Protein AF-0000000087417577 (afdb_homodimer)

Structure (mmCIF, N/CA/C/O backbone):
data_AF-0000000087417577-model_v1
#
loop_
_entity.id
_entity.type
_entity.pdbx_description
1 polymer 'Two component regulator propeller'
#
loop_
_atom_site.group_PDB
_atom_site.id
_atom_site.type_symbol
_atom_site.label_atom_id
_atom_site.label_alt_id
_atom_site.label_comp_id
_atom_site.label_asym_id
_atom_site.label_entity_id
_atom_site.label_seq_id
_atom_site.pdbx_PDB_ins_code
_atom_site.Cartn_x
_atom_site.Cartn_y
_atom_site.Cartn_z
_atom_site.occupancy
_atom_site.B_iso_or_equiv
_atom_site.auth_seq_id
_atom_site.auth_comp_id
_atom_site.auth_asym_id
_atom_site.auth_atom_id
_atom_site.pdbx_PDB_model_num
ATOM 1 N N . MET A 1 1 ? -4.273 54.688 -31.016 1 21.2 1 MET A N 1
ATOM 2 C CA . MET A 1 1 ? -2.967 54.531 -31.656 1 21.2 1 MET A CA 1
ATOM 3 C C . MET A 1 1 ? -2.086 53.562 -30.859 1 21.2 1 MET A C 1
ATOM 5 O O . MET A 1 1 ? -1.818 53.812 -29.672 1 21.2 1 MET A O 1
ATOM 9 N N . MET A 1 2 ? -2.152 52.219 -31.219 1 20.91 2 MET A N 1
ATOM 10 C CA . MET A 1 2 ? -2.045 50.906 -30.594 1 20.91 2 MET A CA 1
ATOM 11 C C . MET A 1 2 ? -0.586 50.5 -30.484 1 20.91 2 MET A C 1
ATOM 13 O O . MET A 1 2 ? 0.037 50.125 -31.484 1 20.91 2 MET A O 1
ATOM 17 N N . LEU A 1 3 ? 0.174 51.375 -29.766 1 19.12 3 LEU A N 1
ATOM 18 C CA . LEU A 1 3 ? 1.625 51.25 -29.812 1 19.12 3 LEU A CA 1
ATOM 19 C C . LEU A 1 3 ? 2.062 49.875 -29.328 1 19.12 3 LEU A C 1
ATOM 21 O O . LEU A 1 3 ? 1.664 49.438 -28.25 1 19.12 3 LEU A O 1
ATOM 25 N N . LYS A 1 4 ? 2.535 49.062 -30.25 1 20.91 4 LYS A N 1
ATOM 26 C CA . LYS A 1 4 ? 2.965 47.688 -30.422 1 20.91 4 LYS A CA 1
ATOM 27 C C . LYS A 1 4 ? 4.219 47.375 -29.594 1 20.91 4 LYS A C 1
ATOM 29 O O . LYS A 1 4 ? 5.328 47.719 -30.016 1 20.91 4 LYS A O 1
ATOM 34 N N . PHE A 1 5 ? 4.254 47.75 -28.297 1 19.08 5 PHE A N 1
ATOM 35 C CA . PHE A 1 5 ? 5.547 47.625 -27.641 1 19.08 5 PHE A CA 1
ATOM 36 C C . PHE A 1 5 ? 6.027 46.188 -27.656 1 19.08 5 PHE A C 1
ATOM 38 O O . PHE A 1 5 ? 5.293 45.281 -27.266 1 19.08 5 PHE A O 1
ATOM 45 N N . ARG A 1 6 ? 6.992 45.875 -28.547 1 24.17 6 ARG A N 1
ATOM 46 C CA . ARG A 1 6 ? 7.703 44.656 -28.922 1 24.17 6 ARG A CA 1
ATOM 47 C C . ARG A 1 6 ? 8.547 44.125 -27.766 1 24.17 6 ARG A C 1
ATOM 49 O O . ARG A 1 6 ? 9.641 44.656 -27.516 1 24.17 6 ARG A O 1
ATOM 56 N N . SER A 1 7 ? 8.016 44.094 -26.547 1 20.47 7 SER A N 1
ATOM 57 C CA . SER A 1 7 ? 8.93 43.812 -25.453 1 20.47 7 SER A CA 1
ATOM 58 C C . SER A 1 7 ? 9.617 42.469 -25.656 1 20.47 7 SER A C 1
ATOM 60 O O . SER A 1 7 ? 8.961 41.469 -25.969 1 20.47 7 SER A O 1
ATOM 62 N N . HIS A 1 8 ? 10.867 42.438 -26.203 1 22.8 8 HIS A N 1
ATOM 63 C CA . HIS A 1 8 ? 11.82 41.375 -26.484 1 22.8 8 HIS A CA 1
ATOM 64 C C . HIS A 1 8 ? 12.141 40.594 -25.219 1 22.8 8 HIS A C 1
ATOM 66 O O . HIS A 1 8 ? 12.93 41.031 -24.391 1 22.8 8 HIS A O 1
ATOM 72 N N . LEU A 1 9 ? 11.203 40.125 -24.438 1 24.44 9 LEU A N 1
ATOM 73 C CA . LEU A 1 9 ? 11.547 39.406 -23.219 1 24.44 9 LEU A CA 1
ATOM 74 C C . LEU A 1 9 ? 12.383 38.156 -23.531 1 24.44 9 LEU A C 1
ATOM 76 O O . LEU A 1 9 ? 11.953 37.312 -24.297 1 24.44 9 LEU A O 1
ATOM 80 N N . HIS A 1 10 ? 13.734 38.406 -23.578 1 21.31 10 HIS A N 1
ATOM 81 C CA . HIS A 1 10 ? 14.727 37.344 -23.75 1 21.31 10 HIS A CA 1
ATOM 82 C C . HIS A 1 10 ? 14.484 36.219 -22.781 1 21.31 10 HIS A C 1
ATOM 84 O O . HIS A 1 10 ? 14.312 36.438 -21.578 1 21.31 10 HIS A O 1
ATOM 90 N N . ARG A 1 11 ? 14.008 35.062 -23.219 1 24.77 11 ARG A N 1
ATOM 91 C CA . ARG A 1 11 ? 13.617 33.781 -22.656 1 24.77 11 ARG A CA 1
ATOM 92 C C . ARG A 1 11 ? 14.812 33.062 -22.016 1 24.77 11 ARG A C 1
ATOM 94 O O . ARG A 1 11 ? 15.727 32.625 -22.719 1 24.77 11 ARG A O 1
ATOM 101 N N . LEU A 1 12 ? 15.281 33.656 -20.859 1 24.25 12 LEU A N 1
ATOM 102 C CA . LEU A 1 12 ? 16.297 32.906 -20.141 1 24.25 12 LEU A CA 1
ATOM 103 C C . LEU A 1 12 ? 15.922 31.453 -20.031 1 24.25 12 LEU A C 1
ATOM 105 O O . LEU A 1 12 ? 14.812 31.109 -19.609 1 24.25 12 LEU A O 1
ATOM 109 N N . SER A 1 13 ? 16.516 30.672 -20.891 1 22.11 13 SER A N 1
ATOM 110 C CA . SER A 1 13 ? 16.422 29.219 -21.031 1 22.11 13 SER A CA 1
ATOM 111 C C . SER A 1 13 ? 16.688 28.516 -19.703 1 22.11 13 SER A C 1
ATOM 113 O O . SER A 1 13 ? 17.781 28.609 -19.156 1 22.11 13 SER A O 1
ATOM 115 N N . LEU A 1 14 ? 15.734 28.578 -18.781 1 25.42 14 LEU A N 1
ATOM 116 C CA . LEU A 1 14 ? 15.781 27.812 -17.547 1 25.42 14 LEU A CA 1
ATOM 117 C C . LEU A 1 14 ? 16.281 26.391 -17.797 1 25.42 14 LEU A C 1
ATOM 119 O O . LEU A 1 14 ? 15.719 25.672 -18.609 1 25.42 14 LEU A O 1
ATOM 123 N N . CYS A 1 15 ? 17.594 26.188 -17.625 1 23.75 15 CYS A N 1
ATOM 124 C CA . CYS A 1 15 ? 18.25 24.875 -17.562 1 23.75 15 CYS A CA 1
ATOM 125 C C . CYS A 1 15 ? 17.406 23.875 -16.781 1 23.75 15 CYS A C 1
ATOM 127 O O . CYS A 1 15 ? 17.188 24.062 -15.586 1 23.75 15 CYS A O 1
ATOM 129 N N . VAL A 1 16 ? 16.422 23.328 -17.406 1 25.98 16 VAL A N 1
ATOM 130 C CA . VAL A 1 16 ? 15.594 22.219 -16.938 1 25.98 16 VAL A CA 1
ATOM 131 C C . VAL A 1 16 ? 16.484 21.125 -16.328 1 25.98 16 VAL A C 1
ATOM 133 O O . VAL A 1 16 ? 17.344 20.562 -17.016 1 25.98 16 VAL A O 1
ATOM 136 N N . VAL A 1 17 ? 16.875 21.344 -15.133 1 29.09 17 VAL A N 1
ATOM 137 C CA . VAL A 1 17 ? 17.484 20.219 -14.43 1 29.09 17 VAL A CA 1
ATOM 138 C C . VAL A 1 17 ? 16.812 18.906 -14.844 1 29.09 17 VAL A C 1
ATOM 140 O O . VAL A 1 17 ? 15.578 18.812 -14.828 1 29.09 17 VAL A O 1
ATOM 143 N N . PRO A 1 18 ? 17.516 18.125 -15.617 1 27.97 18 PRO A N 1
ATOM 144 C CA . PRO A 1 18 ? 16.953 16.859 -16.062 1 27.97 18 PRO A CA 1
ATOM 145 C C . PRO A 1 18 ? 16.234 16.094 -14.953 1 27.97 18 PRO A C 1
ATOM 147 O O . PRO A 1 18 ? 16.703 16.094 -13.812 1 27.97 18 PRO A O 1
ATOM 150 N N . ALA A 1 19 ? 14.969 16.078 -14.992 1 28.97 19 ALA A N 1
ATOM 151 C CA . ALA A 1 19 ? 14.117 15.156 -14.25 1 28.97 19 ALA A CA 1
ATOM 152 C C . ALA A 1 19 ? 14.82 13.82 -14.047 1 28.97 19 ALA A C 1
ATOM 154 O O . ALA A 1 19 ? 15.344 13.234 -15 1 28.97 19 ALA A O 1
ATOM 155 N N . VAL A 1 20 ? 15.359 13.641 -12.898 1 28.45 20 VAL A N 1
ATOM 156 C CA . VAL A 1 20 ? 15.75 12.281 -12.547 1 28.45 20 VAL A CA 1
ATOM 157 C C . VAL A 1 20 ? 14.766 11.281 -13.156 1 28.45 20 VAL A C 1
ATOM 159 O O . VAL A 1 20 ? 13.578 11.289 -12.812 1 28.45 20 VAL A O 1
ATOM 162 N N . VAL A 1 21 ? 14.914 11.008 -14.43 1 27.53 21 VAL A N 1
ATOM 163 C CA . VAL A 1 21 ? 14.219 9.891 -15.055 1 27.53 21 VAL A CA 1
ATOM 164 C C . VAL A 1 21 ? 14.117 8.727 -14.07 1 27.53 21 VAL A C 1
ATOM 166 O O . VAL A 1 21 ? 15.133 8.18 -13.641 1 27.53 21 VAL A O 1
ATOM 169 N N . LEU A 1 22 ? 13.211 8.781 -13.219 1 29.34 22 LEU A N 1
ATOM 170 C CA . LEU A 1 22 ? 12.828 7.484 -12.664 1 29.34 22 LEU A CA 1
ATOM 171 C C . LEU A 1 22 ? 12.984 6.379 -13.711 1 29.34 22 LEU A C 1
ATOM 173 O O . LEU A 1 22 ? 12.328 6.406 -14.75 1 29.34 22 LEU A O 1
ATOM 177 N N . SER A 1 23 ? 14.18 5.996 -13.836 1 30.14 23 SER A N 1
ATOM 178 C CA . SER A 1 23 ? 14.383 4.82 -14.672 1 30.14 23 SER A CA 1
ATOM 179 C C . SER A 1 23 ? 13.227 3.836 -14.531 1 30.14 23 SER A C 1
ATOM 181 O O . SER A 1 23 ? 12.969 3.328 -13.43 1 30.14 23 SER A O 1
ATOM 183 N N . THR A 1 24 ? 12.148 4.191 -15.102 1 31.55 24 THR A N 1
ATOM 184 C CA . THR A 1 24 ? 11.211 3.1 -15.328 1 31.55 24 THR A CA 1
ATOM 185 C C . THR A 1 24 ? 11.953 1.815 -15.695 1 31.55 24 THR A C 1
ATOM 187 O O . THR A 1 24 ? 12.57 1.732 -16.75 1 31.55 24 THR A O 1
ATOM 190 N N . ILE A 1 25 ? 12.477 1.26 -14.727 1 31.27 25 ILE A N 1
ATOM 191 C CA . ILE A 1 25 ? 12.922 -0.09 -15.047 1 31.27 25 ILE A CA 1
ATOM 192 C C . ILE A 1 25 ? 11.906 -0.773 -15.953 1 31.27 25 ILE A C 1
ATOM 194 O O . ILE A 1 25 ? 10.766 -1.005 -15.547 1 31.27 25 ILE A O 1
ATOM 198 N N . PHE A 1 26 ? 11.992 -0.434 -17.203 1 31.09 26 PHE A N 1
ATOM 199 C CA . PHE A 1 26 ? 11.297 -1.296 -18.156 1 31.09 26 PHE A CA 1
ATOM 200 C C . PHE A 1 26 ? 11.492 -2.764 -17.797 1 31.09 26 PHE A C 1
ATOM 202 O O . PHE A 1 26 ? 12.625 -3.242 -17.703 1 31.09 26 PHE A O 1
ATOM 209 N N . VAL A 1 27 ? 10.562 -3.186 -17.047 1 34.69 27 VAL A N 1
ATOM 210 C CA . VAL A 1 27 ? 10.523 -4.637 -16.891 1 34.69 27 VAL A CA 1
ATOM 211 C C . VAL A 1 27 ? 10.531 -5.301 -18.266 1 34.69 27 VAL A C 1
ATOM 213 O O . VAL A 1 27 ? 9.547 -5.227 -19.016 1 34.69 27 VAL A O 1
ATOM 216 N N . ALA A 1 28 ? 11.703 -5.328 -18.875 1 36.88 28 ALA A N 1
ATOM 217 C CA . ALA A 1 28 ? 11.867 -6.184 -20.047 1 36.88 28 ALA A CA 1
ATOM 218 C C . ALA A 1 28 ? 11.242 -7.559 -19.812 1 36.88 28 ALA A C 1
ATOM 220 O O . ALA A 1 28 ? 11.531 -8.219 -18.812 1 36.88 28 ALA A O 1
ATOM 221 N N . THR A 1 29 ? 10.047 -7.73 -20.188 1 38.91 29 THR A N 1
ATOM 222 C CA . THR A 1 29 ? 9.516 -9.086 -20.25 1 38.91 29 THR A CA 1
ATOM 223 C C . THR A 1 29 ? 10.484 -10.016 -20.984 1 38.91 29 THR A C 1
ATOM 225 O O . THR A 1 29 ? 11.133 -9.609 -21.938 1 38.91 29 THR A O 1
ATOM 228 N N . ALA A 1 30 ? 10.945 -10.914 -20.312 1 39.94 30 ALA A N 1
ATOM 229 C CA . ALA A 1 30 ? 11.93 -11.852 -20.828 1 39.94 30 ALA A CA 1
ATOM 230 C C . ALA A 1 30 ? 11.719 -12.086 -22.328 1 39.94 30 ALA A C 1
ATOM 232 O O . ALA A 1 30 ? 12.68 -12.148 -23.094 1 39.94 30 ALA A O 1
ATOM 233 N N . GLY A 1 31 ? 10.711 -12.859 -22.688 1 39.97 31 GLY A N 1
ATOM 234 C CA . GLY A 1 31 ? 10.672 -13.477 -24 1 39.97 31 GLY A CA 1
ATOM 235 C C . GLY A 1 31 ? 10.227 -12.523 -25.094 1 39.97 31 GLY A C 1
ATOM 236 O O . GLY A 1 31 ? 9.883 -11.375 -24.828 1 39.97 31 GLY A O 1
ATOM 237 N N . GLY A 1 32 ? 10.367 -13.039 -26.344 1 42.28 32 GLY A N 1
ATOM 238 C CA . GLY A 1 32 ? 10.117 -12.703 -27.734 1 42.28 32 GLY A CA 1
ATOM 239 C C . GLY A 1 32 ? 8.75 -12.094 -27.969 1 42.28 32 GLY A C 1
ATOM 240 O O . GLY A 1 32 ? 8.234 -12.109 -29.094 1 42.28 32 GLY A O 1
ATOM 241 N N . ALA A 1 33 ? 8.039 -11.766 -26.891 1 41.69 33 ALA A N 1
ATOM 242 C CA . ALA A 1 33 ? 6.734 -11.312 -27.359 1 41.69 33 ALA A CA 1
ATOM 243 C C . ALA A 1 33 ? 6.785 -9.867 -27.828 1 41.69 33 ALA A C 1
ATOM 245 O O . ALA A 1 33 ? 7.285 -8.992 -27.125 1 41.69 33 ALA A O 1
ATOM 246 N N . ASP A 1 34 ? 6.73 -9.562 -29.031 1 44.03 34 ASP A N 1
ATOM 247 C CA . ASP A 1 34 ? 6.477 -8.297 -29.719 1 44.03 34 ASP A CA 1
ATOM 248 C C . ASP A 1 34 ? 5.18 -7.66 -29.219 1 44.03 34 ASP A C 1
ATOM 250 O O . ASP A 1 34 ? 4.09 -8.047 -29.641 1 44.03 34 ASP A O 1
ATOM 254 N N . VAL A 1 35 ? 4.949 -7.078 -28.109 1 42.19 35 VAL A N 1
ATOM 255 C CA . VAL A 1 35 ? 3.748 -6.715 -27.359 1 42.19 35 VAL A CA 1
ATOM 256 C C . VAL A 1 35 ? 3.115 -5.465 -27.969 1 42.19 35 VAL A C 1
ATOM 258 O O . VAL A 1 35 ? 2.283 -4.812 -27.344 1 42.19 35 VAL A O 1
ATOM 261 N N . ALA A 1 36 ? 3.715 -4.707 -28.875 1 46.19 36 ALA A N 1
ATOM 262 C CA . ALA A 1 36 ? 2.801 -3.609 -29.172 1 46.19 36 ALA A CA 1
ATOM 263 C C . ALA A 1 36 ? 1.412 -4.133 -29.531 1 46.19 36 ALA A C 1
ATOM 265 O O . ALA A 1 36 ? 0.873 -3.811 -30.594 1 46.19 36 ALA A O 1
ATOM 266 N N . GLY A 1 37 ? 0.955 -5.496 -29.469 1 50.16 37 GLY A N 1
ATOM 267 C CA . GLY A 1 37 ? 0.343 -6.398 -30.438 1 50.16 37 GLY A CA 1
ATOM 268 C C . GLY A 1 37 ? -1.169 -6.457 -30.312 1 50.16 37 GLY A C 1
ATOM 269 O O . GLY A 1 37 ? -1.723 -6.277 -29.234 1 50.16 37 GLY A O 1
ATOM 270 N N . GLU A 1 38 ? -1.724 -6.074 -31.266 1 80.62 38 GLU A N 1
ATOM 271 C CA . GLU A 1 38 ? -3.08 -6.449 -31.656 1 80.62 38 GLU A CA 1
ATOM 272 C C . GLU A 1 38 ? -3.404 -7.875 -31.203 1 80.62 38 GLU A C 1
ATOM 274 O O . GLU A 1 38 ? -2.568 -8.773 -31.312 1 80.62 38 GLU A O 1
ATOM 279 N N . LEU A 1 39 ? -4.219 -8.117 -30.312 1 90.62 39 LEU A N 1
ATOM 280 C CA . LEU A 1 39 ? -4.723 -9.438 -29.953 1 90.62 39 LEU A CA 1
ATOM 281 C C . LEU A 1 39 ? -5.156 -10.211 -31.188 1 90.62 39 LEU A C 1
ATOM 283 O O . LEU A 1 39 ? -5.668 -9.625 -32.156 1 90.62 39 LEU A O 1
ATOM 287 N N . PRO A 1 40 ? -4.859 -11.367 -31.188 1 95.25 40 PRO A N 1
ATOM 288 C CA . PRO A 1 40 ? -4.184 -12.188 -30.172 1 95.25 40 PRO A CA 1
ATOM 289 C C . PRO A 1 40 ? -2.67 -12 -30.188 1 95.25 40 PRO A C 1
ATOM 291 O O . PRO A 1 40 ? -2.09 -11.648 -31.203 1 95.25 40 PRO A O 1
ATOM 294 N N . ILE A 1 41 ? -2.07 -12.164 -29.141 1 95.25 41 ILE A N 1
ATOM 295 C CA . ILE A 1 41 ? -0.617 -12.141 -29.031 1 95.25 41 ILE A CA 1
ATOM 296 C C . ILE A 1 41 ? -0.047 -13.484 -29.484 1 95.25 41 ILE A C 1
ATOM 298 O O . ILE A 1 41 ? -0.4 -14.531 -28.922 1 95.25 41 ILE A O 1
ATOM 302 N N . THR A 1 42 ? 0.76 -13.477 -30.484 1 94.81 42 THR A N 1
ATOM 303 C CA . THR A 1 42 ? 1.428 -14.68 -30.953 1 94.81 42 THR A CA 1
ATOM 304 C C . THR A 1 42 ? 2.635 -15.008 -30.078 1 94.81 42 THR A C 1
ATOM 306 O O . THR A 1 42 ? 3.533 -14.18 -29.906 1 94.81 42 THR A O 1
ATOM 309 N N . VAL A 1 43 ? 2.582 -16.156 -29.547 1 94.31 43 VAL A N 1
ATOM 310 C CA . VAL A 1 43 ? 3.689 -16.594 -28.703 1 94.31 43 VAL A CA 1
ATOM 311 C C . VAL A 1 43 ? 4.586 -17.547 -29.484 1 94.31 43 VAL A C 1
ATOM 313 O O . VAL A 1 43 ? 4.164 -18.641 -29.859 1 94.31 43 VAL A O 1
ATOM 316 N N . SER A 1 44 ? 5.793 -17.109 -29.734 1 92.12 44 SER A N 1
ATOM 317 C CA . SER A 1 44 ? 6.766 -17.922 -30.453 1 92.12 44 SER A CA 1
ATOM 318 C C . SER A 1 44 ? 7.461 -18.906 -29.516 1 92.12 44 SER A C 1
ATOM 320 O O . SER A 1 44 ? 7.246 -18.875 -28.297 1 92.12 44 SER A O 1
ATOM 322 N N . ARG A 1 45 ? 8.172 -19.812 -30.156 1 95.88 45 ARG A N 1
ATOM 323 C CA . ARG A 1 45 ? 8.969 -20.75 -29.359 1 95.88 45 ARG A CA 1
ATOM 324 C C . ARG A 1 45 ? 9.898 -20 -28.406 1 95.88 45 ARG A C 1
ATOM 326 O O . ARG A 1 45 ? 10.477 -18.969 -28.781 1 95.88 45 ARG A O 1
ATOM 333 N N . PHE A 1 46 ? 10.008 -20.469 -27.188 1 95.81 46 PHE A N 1
ATOM 334 C CA . PHE A 1 46 ? 10.836 -19.859 -26.156 1 95.81 46 PHE A CA 1
ATOM 335 C C . PHE A 1 46 ? 11.617 -20.922 -25.391 1 95.81 46 PHE A C 1
ATOM 337 O O . PHE A 1 46 ? 11.391 -22.125 -25.578 1 95.81 46 PHE A O 1
ATOM 344 N N . ASP A 1 47 ? 12.539 -20.469 -24.562 1 95.56 47 ASP A N 1
ATOM 345 C CA . ASP A 1 47 ? 13.383 -21.391 -23.812 1 95.56 47 ASP A CA 1
ATOM 346 C C . ASP A 1 47 ? 12.812 -21.625 -22.406 1 95.56 47 ASP A C 1
ATOM 348 O O . ASP A 1 47 ? 12.648 -20.688 -21.625 1 95.56 47 ASP A O 1
ATOM 352 N N . GLN A 1 48 ? 12.469 -22.859 -22.156 1 97.06 48 GLN A N 1
ATOM 353 C CA . GLN A 1 48 ? 12.102 -23.297 -20.812 1 97.06 48 GLN A CA 1
ATOM 354 C C . GLN A 1 48 ? 13.32 -23.766 -20.031 1 97.06 48 GLN A C 1
ATOM 356 O O . GLN A 1 48 ? 14.023 -24.672 -20.469 1 97.06 48 GLN A O 1
ATOM 361 N N . GLN A 1 49 ? 13.57 -23.078 -18.891 1 97.31 49 GLN A N 1
ATOM 362 C CA . GLN A 1 49 ? 14.664 -23.531 -18.031 1 97.31 49 GLN A CA 1
ATOM 363 C C . GLN A 1 49 ? 14.25 -24.734 -17.203 1 97.31 49 GLN A C 1
ATOM 365 O O . GLN A 1 49 ? 13.141 -24.781 -16.672 1 97.31 49 GLN A O 1
ATOM 370 N N . VAL A 1 50 ? 15.148 -25.734 -17.141 1 97.38 50 VAL A N 1
ATOM 371 C CA . VAL A 1 50 ? 14.906 -26.938 -16.375 1 97.38 50 VAL A CA 1
ATOM 372 C C . VAL A 1 50 ? 16.203 -27.391 -15.688 1 97.38 50 VAL A C 1
ATOM 374 O O . VAL A 1 50 ? 17.281 -27.312 -16.281 1 97.38 50 VAL A O 1
ATOM 377 N N . GLN A 1 51 ? 16.109 -27.781 -14.469 1 97.44 51 GLN A N 1
ATOM 378 C CA . GLN A 1 51 ? 17.266 -28.344 -13.789 1 97.44 51 GLN A CA 1
ATOM 379 C C . GLN A 1 51 ? 17.453 -29.812 -14.148 1 97.44 51 GLN A C 1
ATOM 381 O O . GLN A 1 51 ? 16.484 -30.578 -14.172 1 97.44 51 GLN A O 1
ATOM 386 N N . VAL A 1 52 ? 18.672 -30.203 -14.406 1 97.25 52 VAL A N 1
ATOM 387 C CA . VAL A 1 52 ? 19.109 -31.594 -14.5 1 97.25 52 VAL A CA 1
ATOM 388 C C . VAL A 1 52 ? 20.203 -31.859 -13.469 1 97.25 52 VAL A C 1
ATOM 390 O O . VAL A 1 52 ? 21.312 -31.359 -13.602 1 97.25 52 VAL A O 1
ATOM 393 N N . PRO A 1 53 ? 19.906 -32.656 -12.484 1 97.12 53 PRO A N 1
ATOM 394 C CA . PRO A 1 53 ? 20.875 -32.906 -11.422 1 97.12 53 PRO A CA 1
ATOM 395 C C . PRO A 1 53 ? 21.828 -34.062 -11.766 1 97.12 53 PRO A C 1
ATOM 397 O O . PRO A 1 53 ? 21.438 -35.031 -12.398 1 97.12 53 PRO A O 1
ATOM 400 N N . TYR A 1 54 ? 23.078 -33.938 -11.367 1 98.19 54 TYR A N 1
ATOM 401 C CA . TYR A 1 54 ? 24.078 -35 -11.453 1 98.19 54 TYR A CA 1
ATOM 402 C C . TYR A 1 54 ? 24.734 -35.25 -10.094 1 98.19 54 TYR A C 1
ATOM 404 O O . TYR A 1 54 ? 25.25 -34.312 -9.469 1 98.19 54 TYR A O 1
ATOM 412 N N . THR A 1 55 ? 24.656 -36.438 -9.703 1 97.75 55 THR A N 1
ATOM 413 C CA . THR A 1 55 ? 25.234 -36.875 -8.445 1 97.75 55 THR A CA 1
ATOM 414 C C . THR A 1 55 ? 26.125 -38.094 -8.656 1 97.75 55 THR A C 1
ATOM 416 O O . THR A 1 55 ? 26.484 -38.438 -9.789 1 97.75 55 THR A O 1
ATOM 419 N N . THR A 1 56 ? 26.422 -38.75 -7.523 1 97.88 56 THR A N 1
ATOM 420 C CA . THR A 1 56 ? 27.172 -40 -7.621 1 97.88 56 THR A CA 1
ATOM 421 C C . THR A 1 56 ? 26.375 -41.031 -8.383 1 97.88 56 THR A C 1
ATOM 423 O O . THR A 1 56 ? 26.938 -41.938 -9.031 1 97.88 56 THR A O 1
ATOM 426 N N . ALA A 1 57 ? 25.031 -40.906 -8.383 1 95.81 57 ALA A N 1
ATOM 427 C CA . ALA A 1 57 ? 24.156 -41.812 -9.133 1 95.81 57 ALA A CA 1
ATOM 428 C C . ALA A 1 57 ? 24.375 -41.688 -10.633 1 95.81 57 ALA A C 1
ATOM 430 O O . ALA A 1 57 ? 24.031 -42.594 -11.406 1 95.81 57 ALA A O 1
ATOM 431 N N . ASN A 1 58 ? 25.047 -40.562 -11.055 1 97.5 58 ASN A N 1
ATOM 432 C CA . ASN A 1 58 ? 25.312 -40.312 -12.469 1 97.5 58 ASN A CA 1
ATOM 433 C C . ASN A 1 58 ? 26.797 -40.438 -12.797 1 97.5 58 ASN A C 1
ATOM 435 O O . ASN A 1 58 ? 27.234 -40.031 -13.867 1 97.5 58 ASN A O 1
ATOM 439 N N . GLY A 1 59 ? 27.531 -40.844 -11.844 1 97.69 59 GLY A N 1
ATOM 440 C CA . GLY A 1 59 ? 28.906 -41.188 -12.148 1 97.69 59 GLY A CA 1
ATOM 441 C C . GLY A 1 59 ? 29.922 -40.281 -11.477 1 97.69 59 GLY A C 1
ATOM 442 O O . GLY A 1 59 ? 31.125 -40.531 -11.555 1 97.69 59 GLY A O 1
ATOM 443 N N . LEU A 1 60 ? 29.5 -39.281 -10.75 1 97.81 60 LEU A N 1
ATOM 444 C CA . LEU A 1 60 ? 30.453 -38.438 -10.055 1 97.81 60 LEU A CA 1
ATOM 445 C C . LEU A 1 60 ? 31.172 -39.219 -8.953 1 97.81 60 LEU A C 1
ATOM 447 O O . LEU A 1 60 ? 30.562 -40 -8.242 1 97.81 60 LEU A O 1
ATOM 451 N N . PRO A 1 61 ? 32.406 -38.938 -8.766 1 97.81 61 PRO A N 1
ATOM 452 C CA . PRO A 1 61 ? 33.125 -39.594 -7.664 1 97.81 61 PRO A CA 1
ATOM 453 C C . PRO A 1 61 ? 32.562 -39.219 -6.293 1 97.81 61 PRO A C 1
ATOM 455 O O . PRO A 1 61 ? 32.625 -40.031 -5.363 1 97.81 61 PRO A O 1
ATOM 458 N N . SER A 1 62 ? 32.125 -38.062 -6.16 1 98.19 62 SER A N 1
ATOM 459 C CA . SER A 1 62 ? 31.516 -37.531 -4.949 1 98.19 62 SER A CA 1
ATOM 460 C C . SER A 1 62 ? 30.469 -36.438 -5.277 1 98.19 62 SER A C 1
ATOM 462 O O . SER A 1 62 ? 30.609 -35.719 -6.27 1 98.19 62 SER A O 1
ATOM 464 N N . ASN A 1 63 ? 29.516 -36.344 -4.398 1 98.25 63 ASN A N 1
ATOM 465 C CA . ASN A 1 63 ? 28.562 -35.25 -4.574 1 98.25 63 ASN A CA 1
ATOM 466 C C . ASN A 1 63 ? 29.172 -33.906 -4.227 1 98.25 63 ASN A C 1
ATOM 468 O O . ASN A 1 63 ? 28.641 -32.844 -4.602 1 98.25 63 ASN A O 1
ATOM 472 N N . ASP A 1 64 ? 30.188 -33.906 -3.447 1 98.38 64 ASP A N 1
ATOM 473 C CA . ASP A 1 64 ? 30.875 -32.688 -3.033 1 98.38 64 ASP A CA 1
ATOM 474 C C . ASP A 1 64 ? 31.75 -32.125 -4.16 1 98.38 64 ASP A C 1
ATOM 476 O O . ASP A 1 64 ? 32.969 -32.312 -4.16 1 98.38 64 ASP A O 1
ATOM 480 N N . VAL A 1 65 ? 31.172 -31.406 -5.043 1 98.38 65 VAL A N 1
ATOM 481 C CA . VAL A 1 65 ? 31.875 -30.875 -6.211 1 98.38 65 VAL A CA 1
ATOM 482 C C . VAL A 1 65 ? 32.5 -29.531 -5.867 1 98.38 65 VAL A C 1
ATOM 484 O O . VAL A 1 65 ? 31.797 -28.594 -5.445 1 98.38 65 VAL A O 1
ATOM 487 N N . LEU A 1 66 ? 33.688 -29.375 -6.09 1 96.5 66 LEU A N 1
ATOM 488 C CA . LEU A 1 66 ? 34.469 -28.203 -5.695 1 96.5 66 LEU A CA 1
ATOM 489 C C . LEU A 1 66 ? 34.594 -27.219 -6.859 1 96.5 66 LEU A C 1
ATOM 491 O O . LEU A 1 66 ? 34.5 -26 -6.672 1 96.5 66 LEU A O 1
ATOM 495 N N . GLN A 1 67 ? 34.875 -27.75 -8.008 1 95.81 67 GLN A N 1
ATOM 496 C CA . GLN A 1 67 ? 35.062 -26.922 -9.195 1 95.81 67 GLN A CA 1
ATOM 497 C C . GLN A 1 67 ? 34.562 -27.625 -10.453 1 95.81 67 GLN A C 1
ATOM 499 O O . GLN A 1 67 ? 34.469 -28.859 -10.477 1 95.81 67 GLN A O 1
ATOM 504 N N . ILE A 1 68 ? 34.25 -26.844 -11.406 1 97.19 68 ILE A N 1
ATOM 505 C CA . ILE A 1 68 ? 33.875 -27.344 -12.727 1 97.19 68 ILE A CA 1
ATOM 506 C C . ILE A 1 68 ? 34.562 -26.5 -13.805 1 97.19 68 ILE A C 1
ATOM 508 O O . ILE A 1 68 ? 34.688 -25.281 -13.664 1 97.19 68 ILE A O 1
ATOM 512 N N . ALA A 1 69 ? 35.031 -27.156 -14.828 1 94.69 69 ALA A N 1
ATOM 513 C CA . ALA A 1 69 ? 35.75 -26.484 -15.898 1 94.69 69 ALA A CA 1
ATOM 514 C C . ALA A 1 69 ? 35.5 -27.141 -17.25 1 94.69 69 ALA A C 1
ATOM 516 O O . ALA A 1 69 ? 34.938 -28.25 -17.297 1 94.69 69 ALA A O 1
ATOM 517 N N . ARG A 1 70 ? 35.75 -26.406 -18.25 1 94.31 70 ARG A N 1
ATOM 518 C CA . ARG A 1 70 ? 35.625 -26.891 -19.625 1 94.31 70 ARG A CA 1
ATOM 519 C C . ARG A 1 70 ? 36.938 -26.766 -20.375 1 94.31 70 ARG A C 1
ATOM 521 O O . ARG A 1 70 ? 37.656 -25.75 -20.25 1 94.31 70 ARG A O 1
ATOM 528 N N . ASP A 1 71 ? 37.312 -27.828 -21.094 1 91.12 71 ASP A N 1
ATOM 529 C CA . ASP A 1 71 ? 38.562 -27.734 -21.859 1 91.12 71 ASP A CA 1
ATOM 530 C C . ASP A 1 71 ? 38.312 -27.125 -23.234 1 91.12 71 ASP A C 1
ATOM 532 O O . ASP A 1 71 ? 37.219 -26.703 -23.547 1 91.12 71 ASP A O 1
ATOM 536 N N . ASP A 1 72 ? 39.375 -27.078 -24.047 1 88.06 72 ASP A N 1
ATOM 537 C CA . ASP A 1 72 ? 39.312 -26.406 -25.344 1 88.06 72 ASP A CA 1
ATOM 538 C C . ASP A 1 72 ? 38.438 -27.156 -26.328 1 88.06 72 ASP A C 1
ATOM 540 O O . ASP A 1 72 ? 37.875 -26.562 -27.266 1 88.06 72 ASP A O 1
ATOM 544 N N . ASP A 1 73 ? 38.281 -28.438 -26.094 1 89.44 73 ASP A N 1
ATOM 545 C CA . ASP A 1 73 ? 37.438 -29.266 -26.953 1 89.44 73 ASP A CA 1
ATOM 546 C C . ASP A 1 73 ? 35.969 -29.203 -26.531 1 89.44 73 ASP A C 1
ATOM 548 O O . ASP A 1 73 ? 35.125 -29.781 -27.188 1 89.44 73 ASP A O 1
ATOM 552 N N . GLY A 1 74 ? 35.75 -28.562 -25.406 1 91.38 74 GLY A N 1
ATOM 553 C CA . GLY A 1 74 ? 34.406 -28.391 -24.938 1 91.38 74 GLY A CA 1
ATOM 554 C C . GLY A 1 74 ? 33.969 -29.422 -23.906 1 91.38 74 GLY A C 1
ATOM 555 O O . GLY A 1 74 ? 32.844 -29.422 -23.438 1 91.38 74 GLY A O 1
ATOM 556 N N . THR A 1 75 ? 34.844 -30.328 -23.531 1 93.5 75 THR A N 1
ATOM 557 C CA . THR A 1 75 ? 34.562 -31.359 -22.547 1 93.5 75 THR A CA 1
ATOM 558 C C . THR A 1 75 ? 34.531 -30.766 -21.141 1 93.5 75 THR A C 1
ATOM 560 O O . THR A 1 75 ? 35.375 -29.969 -20.766 1 93.5 75 THR A O 1
ATOM 563 N N . LEU A 1 76 ? 33.531 -31.203 -20.359 1 96.5 76 LEU A N 1
ATOM 564 C CA . LEU A 1 76 ? 33.375 -30.719 -19 1 96.5 76 LEU A CA 1
ATOM 565 C C . LEU A 1 76 ? 34.125 -31.625 -18.016 1 96.5 76 LEU A C 1
ATOM 567 O O . LEU A 1 76 ? 34.094 -32.844 -18.156 1 96.5 76 LEU A O 1
ATOM 571 N N . PHE A 1 77 ? 34.781 -31.016 -17.109 1 96.38 77 PHE A N 1
ATOM 572 C CA . PHE A 1 77 ? 35.438 -31.734 -16.031 1 96.38 77 PHE A CA 1
ATOM 573 C C . PHE A 1 77 ? 34.969 -31.203 -14.672 1 96.38 77 PHE A C 1
ATOM 575 O O . PHE A 1 77 ? 34.781 -30 -14.492 1 96.38 77 PHE A O 1
ATOM 582 N N . ALA A 1 78 ? 34.75 -32.094 -13.766 1 97.31 78 ALA A N 1
ATOM 583 C CA . ALA A 1 78 ? 34.375 -31.75 -12.398 1 97.31 78 ALA A CA 1
ATOM 584 C C . ALA A 1 78 ? 35.406 -32.25 -11.398 1 97.31 78 ALA A C 1
ATOM 586 O O . ALA A 1 78 ? 35.781 -33.438 -11.438 1 97.31 78 ALA A O 1
ATOM 587 N N . LYS A 1 79 ? 35.844 -31.375 -10.625 1 96.25 79 LYS A N 1
ATOM 588 C CA . LYS A 1 79 ? 36.688 -31.766 -9.492 1 96.25 79 LYS A CA 1
ATOM 589 C C . LYS A 1 79 ? 35.844 -31.938 -8.227 1 96.25 79 LYS A C 1
ATOM 591 O O . LYS A 1 79 ? 35.219 -31 -7.754 1 96.25 79 LYS A O 1
ATOM 596 N N . THR A 1 80 ? 35.844 -33.156 -7.719 1 97.25 80 THR A N 1
ATOM 597 C CA . THR A 1 80 ? 35.125 -33.406 -6.484 1 97.25 80 THR A CA 1
ATOM 598 C C . THR A 1 80 ? 36.094 -33.656 -5.328 1 97.25 80 THR A C 1
ATOM 600 O O . THR A 1 80 ? 37.312 -33.656 -5.512 1 97.25 80 THR A O 1
ATOM 603 N N . SER A 1 81 ? 35.562 -33.875 -4.16 1 96.88 81 SER A N 1
ATOM 604 C CA . SER A 1 81 ? 36.375 -34.125 -2.982 1 96.88 81 SER A CA 1
ATOM 605 C C . SER A 1 81 ? 37.062 -35.5 -3.076 1 96.88 81 SER A C 1
ATOM 607 O O . SER A 1 81 ? 38 -35.812 -2.314 1 96.88 81 SER A O 1
ATOM 609 N N . LYS A 1 82 ? 36.625 -36.406 -4.09 1 97.12 82 LYS A N 1
ATOM 610 C CA . LYS A 1 82 ? 37.188 -37.75 -4.172 1 97.12 82 LYS A CA 1
ATOM 611 C C . LYS A 1 82 ? 37.781 -38.031 -5.547 1 97.12 82 LYS A C 1
ATOM 613 O O . LYS A 1 82 ? 37.938 -39.156 -5.949 1 97.12 82 LYS A O 1
ATOM 618 N N . GLY A 1 83 ? 37.938 -36.938 -6.254 1 94.94 83 GLY A N 1
ATOM 619 C CA . GLY A 1 83 ? 38.562 -37.156 -7.547 1 94.94 83 GLY A CA 1
ATOM 620 C C . GLY A 1 83 ? 37.938 -36.312 -8.656 1 94.94 83 GLY A C 1
ATOM 621 O O . GLY A 1 83 ? 37.062 -35.5 -8.391 1 94.94 83 GLY A O 1
ATOM 622 N N . ILE A 1 84 ? 38.438 -36.562 -9.883 1 96.12 84 ILE A N 1
ATOM 623 C CA . ILE A 1 84 ? 38 -35.781 -11.039 1 96.12 84 ILE A CA 1
ATOM 624 C C . ILE A 1 84 ? 37.188 -36.688 -11.977 1 96.12 84 ILE A C 1
ATOM 626 O O . ILE A 1 84 ? 37.406 -37.875 -12.047 1 96.12 84 ILE A O 1
ATOM 630 N N . ALA A 1 85 ? 36.156 -36.094 -12.57 1 97.31 85 ALA A N 1
ATOM 631 C CA . ALA A 1 85 ? 35.344 -36.781 -13.555 1 97.31 85 ALA A CA 1
ATOM 632 C C . ALA A 1 85 ? 35.125 -35.938 -14.805 1 97.31 85 ALA A C 1
ATOM 634 O O . ALA A 1 85 ? 35.188 -34.719 -14.734 1 97.31 85 ALA A O 1
ATOM 635 N N . CYS A 1 86 ? 35 -36.562 -15.914 1 96.19 86 CYS A N 1
ATOM 636 C CA . CYS A 1 86 ? 34.656 -35.906 -17.156 1 96.19 86 CYS A CA 1
ATOM 637 C C . CYS A 1 86 ? 33.25 -36.281 -17.594 1 96.19 86 CYS A C 1
ATOM 639 O O . CYS A 1 86 ? 32.812 -37.406 -17.328 1 96.19 86 CYS A O 1
ATOM 641 N N . PHE A 1 87 ? 32.594 -35.375 -18.266 1 96.69 87 PHE A N 1
ATOM 642 C CA . PHE A 1 87 ? 31.219 -35.594 -18.672 1 96.69 87 PHE A CA 1
ATOM 643 C C . PHE A 1 87 ? 31.141 -36.312 -20.016 1 96.69 87 PHE A C 1
ATOM 645 O O . PHE A 1 87 ? 31.703 -35.844 -21 1 96.69 87 PHE A O 1
ATOM 652 N N . GLU A 1 88 ? 30.547 -37.469 -20.047 1 94.25 88 GLU A N 1
ATOM 653 C CA . GLU A 1 88 ? 30.172 -38.219 -21.234 1 94.25 88 GLU A CA 1
ATOM 654 C C . GLU A 1 88 ? 28.656 -38.406 -21.297 1 94.25 88 GLU A C 1
ATOM 656 O O . GLU A 1 88 ? 28.125 -39.375 -20.734 1 94.25 88 GLU A O 1
ATOM 661 N N . ASP A 1 89 ? 28.062 -37.594 -22.016 1 87.88 89 ASP A N 1
ATOM 662 C CA . ASP A 1 89 ? 26.609 -37.531 -22.031 1 87.88 89 ASP A CA 1
ATOM 663 C C . ASP A 1 89 ? 26 -38.938 -22.141 1 87.88 89 ASP A C 1
ATOM 665 O O . ASP A 1 89 ? 26.297 -39.688 -23.078 1 87.88 89 ASP A O 1
ATOM 669 N N . PRO A 1 90 ? 25.219 -39.188 -21.125 1 89.69 90 PRO A N 1
ATOM 670 C CA . PRO A 1 90 ? 24.594 -38.344 -20.094 1 89.69 90 PRO A CA 1
ATOM 671 C C . PRO A 1 90 ? 25.219 -38.562 -18.719 1 89.69 90 PRO A C 1
ATOM 673 O O . PRO A 1 90 ? 24.609 -38.219 -17.703 1 89.69 90 PRO A O 1
ATOM 676 N N . SER A 1 91 ? 26.375 -39.219 -18.688 1 95.62 91 SER A N 1
ATOM 677 C CA . SER A 1 91 ? 26.938 -39.562 -17.406 1 95.62 91 SER A CA 1
ATOM 678 C C . SER A 1 91 ? 28.328 -38.969 -17.219 1 95.62 91 SER A C 1
ATOM 680 O O . SER A 1 91 ? 28.922 -38.438 -18.156 1 95.62 91 SER A O 1
ATOM 682 N N . TRP A 1 92 ? 28.766 -39.062 -15.961 1 97.5 92 TRP A N 1
ATOM 683 C CA . TRP A 1 92 ? 30.125 -38.688 -15.609 1 97.5 92 TRP A CA 1
ATOM 684 C C . TRP A 1 92 ? 31.031 -39.906 -15.438 1 97.5 92 TRP A C 1
ATOM 686 O O . TRP A 1 92 ? 30.594 -40.938 -14.914 1 97.5 92 TRP A O 1
ATOM 696 N N . VAL A 1 93 ? 32.25 -39.75 -15.875 1 97.25 93 VAL A N 1
ATOM 697 C CA . VAL A 1 93 ? 33.219 -40.844 -15.773 1 97.25 93 VAL A CA 1
ATOM 698 C C . VAL A 1 93 ? 34.469 -40.375 -15.023 1 97.25 93 VAL A C 1
ATOM 700 O O . VAL A 1 93 ? 35.094 -39.406 -15.414 1 97.25 93 VAL A O 1
ATOM 703 N N . ALA A 1 94 ? 34.812 -41.094 -13.984 1 95.94 94 ALA A N 1
ATOM 704 C CA . ALA A 1 94 ? 36 -40.75 -13.227 1 95.94 94 ALA A CA 1
ATOM 705 C C . ALA A 1 94 ? 37.25 -40.875 -14.102 1 95.94 94 ALA A C 1
ATOM 707 O O . ALA A 1 94 ? 37.375 -41.781 -14.914 1 95.94 94 ALA A O 1
ATOM 708 N N . VAL A 1 95 ? 38.125 -39.906 -13.969 1 94.81 95 VAL A N 1
ATOM 709 C CA . VAL A 1 95 ? 39.375 -39.906 -14.734 1 94.81 95 VAL A CA 1
ATOM 710 C C . VAL A 1 95 ? 40.531 -39.625 -13.797 1 94.81 95 VAL A C 1
ATOM 712 O O . VAL A 1 95 ? 40.344 -39.156 -12.68 1 94.81 95 VAL A O 1
ATOM 715 N N . ASP A 1 96 ? 41.781 -39.969 -14.383 1 91.69 96 ASP A N 1
ATOM 716 C CA . ASP A 1 96 ? 42.969 -39.625 -13.641 1 91.69 96 ASP A CA 1
ATOM 717 C C . ASP A 1 96 ? 43.219 -38.125 -13.602 1 91.69 96 ASP A C 1
ATOM 719 O O . ASP A 1 96 ? 42.969 -37.438 -14.586 1 91.69 96 ASP A O 1
ATOM 723 N N . ASP A 1 97 ? 43.719 -37.719 -12.508 1 86.62 97 ASP A N 1
ATOM 724 C CA . ASP A 1 97 ? 44 -36.312 -12.289 1 86.62 97 ASP A CA 1
ATOM 725 C C . ASP A 1 97 ? 44.844 -35.75 -13.414 1 86.62 97 ASP A C 1
ATOM 727 O O . ASP A 1 97 ? 44.75 -34.562 -13.734 1 86.62 97 ASP A O 1
ATOM 731 N N . SER A 1 98 ? 45.656 -36.469 -14 1 83.69 98 SER A N 1
ATOM 732 C CA . SER A 1 98 ? 46.594 -36.031 -15.039 1 83.69 98 SER A CA 1
ATOM 733 C C . SER A 1 98 ? 45.844 -35.562 -16.281 1 83.69 98 SER A C 1
ATOM 735 O O . SER A 1 98 ? 46.312 -34.719 -17.031 1 83.69 98 SER A O 1
ATOM 737 N N . VAL A 1 99 ? 44.656 -36.094 -16.438 1 83.19 99 VAL A N 1
ATOM 738 C CA . VAL A 1 99 ? 43.844 -35.75 -17.594 1 83.19 99 VAL A CA 1
ATOM 739 C C . VAL A 1 99 ? 43.344 -34.312 -17.5 1 83.19 99 VAL A C 1
ATOM 741 O O . VAL A 1 99 ? 43.156 -33.625 -18.516 1 83.19 99 VAL A O 1
ATOM 744 N N . ALA A 1 100 ? 43.188 -33.875 -16.344 1 79.25 100 ALA A N 1
ATOM 745 C CA . ALA A 1 100 ? 42.656 -32.531 -16.125 1 79.25 100 ALA A CA 1
ATOM 746 C C . ALA A 1 100 ? 43.75 -31.562 -15.664 1 79.25 100 ALA A C 1
ATOM 748 O O . ALA A 1 100 ? 43.438 -30.516 -15.094 1 79.25 100 ALA A O 1
ATOM 749 N N . ALA A 1 101 ? 44.906 -32.031 -15.938 1 75.69 101 ALA A N 1
ATOM 750 C CA . ALA A 1 101 ? 46.031 -31.203 -15.523 1 75.69 101 ALA A CA 1
ATOM 751 C C . ALA A 1 101 ? 45.969 -29.828 -16.172 1 75.69 101 ALA A C 1
ATOM 753 O O . ALA A 1 101 ? 45.781 -29.703 -17.391 1 75.69 101 ALA A O 1
ATOM 754 N N . GLY A 1 102 ? 45.969 -28.734 -15.539 1 76.5 102 GLY A N 1
ATOM 755 C CA . GLY A 1 102 ? 46 -27.375 -16.062 1 76.5 102 GLY A CA 1
ATOM 756 C C . GLY A 1 102 ? 44.625 -26.719 -16.109 1 76.5 102 GLY A C 1
ATOM 757 O O . GLY A 1 102 ? 44.531 -25.5 -16.344 1 76.5 102 GLY A O 1
ATOM 758 N N . LEU A 1 103 ? 43.625 -27.484 -16.047 1 79.62 103 LEU A N 1
ATOM 759 C CA . LEU A 1 103 ? 42.281 -26.938 -16.156 1 79.62 103 LEU A CA 1
ATOM 760 C C . LEU A 1 103 ? 41.906 -26.156 -14.906 1 79.62 103 LEU A C 1
ATOM 762 O O . LEU A 1 103 ? 41.031 -25.297 -14.953 1 79.62 103 LEU A O 1
ATOM 766 N N . PHE A 1 104 ? 42.625 -26.391 -13.875 1 71.56 104 PHE A N 1
ATOM 767 C CA . PHE A 1 104 ? 42.375 -25.734 -12.609 1 71.56 104 PHE A CA 1
ATOM 768 C C . PHE A 1 104 ? 43.594 -25 -12.102 1 71.56 104 PHE A C 1
ATOM 770 O O . PHE A 1 104 ? 44.344 -25.531 -11.273 1 71.56 104 PHE A O 1
ATOM 777 N N . PRO A 1 105 ? 43.906 -23.844 -12.852 1 62.31 105 PRO A N 1
ATOM 778 C CA . PRO A 1 105 ? 45.188 -23.219 -12.586 1 62.31 105 PRO A CA 1
ATOM 779 C C . PRO A 1 105 ? 45.312 -22.672 -11.164 1 62.31 105 PRO A C 1
ATOM 781 O O . PRO A 1 105 ? 44.312 -22.188 -10.602 1 62.31 105 PRO A O 1
ATOM 784 N N . VAL A 1 106 ? 46.531 -22.859 -10.43 1 58.16 106 VAL A N 1
ATOM 785 C CA . VAL A 1 106 ? 46.781 -22.406 -9.07 1 58.16 106 VAL A CA 1
ATOM 786 C C . VAL A 1 106 ? 47.594 -21.125 -9.086 1 58.16 106 VAL A C 1
ATOM 788 O O . VAL A 1 106 ? 47.406 -20.25 -8.234 1 58.16 106 VAL A O 1
ATOM 791 N N . GLU A 1 107 ? 48.562 -20.875 -10.039 1 62.88 107 GLU A N 1
ATOM 792 C CA . GLU A 1 107 ? 49.5 -19.766 -9.82 1 62.88 107 GLU A CA 1
ATOM 793 C C . GLU A 1 107 ? 49.562 -18.844 -11.039 1 62.88 107 GLU A C 1
ATOM 795 O O . GLU A 1 107 ? 49.594 -19.312 -12.18 1 62.88 107 GLU A O 1
ATOM 800 N N . SER A 1 108 ? 49.25 -17.469 -10.898 1 69.31 108 SER A N 1
ATOM 801 C CA . SER A 1 108 ? 49.344 -16.516 -11.992 1 69.31 108 SER A CA 1
ATOM 802 C C . SER A 1 108 ? 50.719 -15.844 -11.992 1 69.31 108 SER A C 1
ATOM 804 O O . SER A 1 108 ? 51.219 -15.422 -10.945 1 69.31 108 SER A O 1
ATOM 806 N N . PRO A 1 109 ? 51.406 -15.688 -13.102 1 69.12 109 PRO A N 1
ATOM 807 C CA . PRO A 1 109 ? 52.75 -15.109 -13.203 1 69.12 109 PRO A CA 1
ATOM 808 C C . PRO A 1 109 ? 52.812 -13.641 -12.781 1 69.12 109 PRO A C 1
ATOM 810 O O . PRO A 1 109 ? 53.844 -13.148 -12.375 1 69.12 109 PRO A O 1
ATOM 813 N N . TRP A 1 110 ? 51.781 -12.984 -12.883 1 75.62 110 TRP A N 1
ATOM 814 C CA . TRP A 1 110 ? 51.781 -11.539 -12.648 1 75.62 110 TRP A CA 1
ATOM 815 C C . TRP A 1 110 ? 51.594 -11.234 -11.164 1 75.62 110 TRP A C 1
ATOM 817 O O . TRP A 1 110 ? 51.562 -10.07 -10.766 1 75.62 110 TRP A O 1
ATOM 827 N N . TYR A 1 111 ? 51.594 -12.164 -10.305 1 78.12 111 TYR A N 1
ATOM 828 C CA . TYR A 1 111 ? 51.281 -11.938 -8.898 1 78.12 111 TYR A CA 1
ATOM 829 C C . TYR A 1 111 ? 52.375 -11.102 -8.234 1 78.12 111 TYR A C 1
ATOM 831 O O . TYR A 1 111 ? 52.062 -10.281 -7.355 1 78.12 111 TYR A O 1
ATOM 839 N N . ALA A 1 112 ? 53.5 -11.188 -8.68 1 76.88 112 ALA A N 1
ATOM 840 C CA . ALA A 1 112 ? 54.594 -10.453 -8.07 1 76.88 112 ALA A CA 1
ATOM 841 C C . ALA A 1 112 ? 54.406 -8.945 -8.234 1 76.88 112 ALA A C 1
ATOM 843 O O . ALA A 1 112 ? 54.719 -8.172 -7.316 1 76.88 112 ALA A O 1
ATOM 844 N N . THR A 1 113 ? 53.906 -8.555 -9.352 1 81.62 113 THR A N 1
ATOM 845 C CA . THR A 1 113 ? 53.719 -7.129 -9.617 1 81.62 113 THR A CA 1
ATOM 846 C C . THR A 1 113 ? 52.469 -6.602 -8.93 1 81.62 113 THR A C 1
ATOM 848 O O . THR A 1 113 ? 52.344 -5.402 -8.664 1 81.62 113 THR A O 1
ATOM 851 N N . LEU A 1 114 ? 51.625 -7.438 -8.617 1 84.69 114 LEU A N 1
ATOM 852 C CA . LEU A 1 114 ? 50.344 -7.059 -8 1 84.69 114 LEU A CA 1
ATOM 853 C C . LEU A 1 114 ? 50.469 -7.008 -6.48 1 84.69 114 LEU A C 1
ATOM 855 O O . LEU A 1 114 ? 49.688 -6.34 -5.809 1 84.69 114 LEU A O 1
ATOM 859 N N . ALA A 1 115 ? 51.438 -7.609 -5.914 1 79.12 115 ALA A N 1
ATOM 860 C CA . ALA A 1 115 ? 51.594 -7.801 -4.473 1 79.12 115 ALA A CA 1
ATOM 861 C C . ALA A 1 115 ? 51.625 -6.461 -3.746 1 79.12 115 ALA A C 1
ATOM 863 O O . ALA A 1 115 ? 51.188 -6.359 -2.594 1 79.12 115 ALA A O 1
ATOM 864 N N . GLU A 1 116 ? 52.094 -5.457 -4.395 1 77.81 116 GLU A N 1
ATOM 865 C CA . GLU A 1 116 ? 52.188 -4.137 -3.77 1 77.81 116 GLU A CA 1
ATOM 866 C C . GLU A 1 116 ? 50.781 -3.555 -3.539 1 77.81 116 GLU A C 1
ATOM 868 O O . GLU A 1 116 ? 50.594 -2.703 -2.668 1 77.81 116 GLU A O 1
ATOM 873 N N . HIS A 1 117 ? 49.938 -4.145 -4.297 1 78.56 117 HIS A N 1
ATOM 874 C CA . HIS A 1 117 ? 48.625 -3.57 -4.254 1 78.56 117 HIS A CA 1
ATOM 875 C C . HIS A 1 117 ? 47.656 -4.434 -3.428 1 78.56 117 HIS A C 1
ATOM 877 O O . HIS A 1 117 ? 46.719 -3.924 -2.818 1 78.56 117 HIS A O 1
ATOM 883 N N . VAL A 1 118 ? 47.75 -5.738 -3.373 1 77.19 118 VAL A N 1
ATOM 884 C CA . VAL A 1 118 ? 46.781 -6.633 -2.725 1 77.19 118 VAL A CA 1
ATOM 885 C C . VAL A 1 118 ? 47.406 -7.211 -1.452 1 77.19 118 VAL A C 1
ATOM 887 O O . VAL A 1 118 ? 46.719 -7.867 -0.666 1 77.19 118 VAL A O 1
ATOM 890 N N . SER A 1 119 ? 48.312 -6.73 -0.888 1 67.56 119 SER A N 1
ATOM 891 C CA . SER A 1 119 ? 49.062 -7.074 0.325 1 67.56 119 SER A CA 1
ATOM 892 C C . SER A 1 119 ? 49.438 -8.547 0.331 1 67.56 119 SER A C 1
ATOM 894 O O . SER A 1 119 ? 50.625 -8.875 0.581 1 67.56 119 SER A O 1
ATOM 896 N N . ARG A 1 120 ? 48.344 -9.578 0.173 1 69.62 120 ARG A N 1
ATOM 897 C CA . ARG A 1 120 ? 48.656 -11.008 0.167 1 69.62 120 ARG A CA 1
ATOM 898 C C . ARG A 1 120 ? 47.938 -11.711 -0.982 1 69.62 120 ARG A C 1
ATOM 900 O O . ARG A 1 120 ? 46.844 -11.289 -1.398 1 69.62 120 ARG A O 1
ATOM 907 N N . ARG A 1 121 ? 48.594 -12.727 -1.43 1 64.5 121 ARG A N 1
ATOM 908 C CA . ARG A 1 121 ? 48.062 -13.539 -2.521 1 64.5 121 ARG A CA 1
ATOM 909 C C . ARG A 1 121 ? 46.656 -14.055 -2.197 1 64.5 121 ARG A C 1
ATOM 911 O O . ARG A 1 121 ? 45.812 -14.141 -3.08 1 64.5 121 ARG A O 1
ATOM 918 N N . GLY A 1 122 ? 46.5 -14.336 -0.949 1 70.12 122 GLY A N 1
ATOM 919 C CA . GLY A 1 122 ? 45.219 -14.891 -0.506 1 70.12 122 GLY A CA 1
ATOM 920 C C . GLY A 1 122 ? 44.062 -13.906 -0.616 1 70.12 122 GLY A C 1
ATOM 921 O O . GLY A 1 122 ? 42.906 -14.297 -0.497 1 70.12 122 GLY A O 1
ATOM 922 N N . MET A 1 123 ? 44.438 -12.82 -1.116 1 81 123 MET A N 1
ATOM 923 C CA . MET A 1 123 ? 43.438 -11.789 -1.197 1 81 123 MET A CA 1
ATOM 924 C C . MET A 1 123 ? 42.844 -11.711 -2.604 1 81 123 MET A C 1
ATOM 926 O O . MET A 1 123 ? 41.875 -11 -2.834 1 81 123 MET A O 1
ATOM 930 N N . VAL A 1 124 ? 43.438 -12.391 -3.537 1 86.62 124 VAL A N 1
ATOM 931 C CA . VAL A 1 124 ? 42.938 -12.445 -4.902 1 86.62 124 VAL A CA 1
ATOM 932 C C . VAL A 1 124 ? 41.875 -13.523 -5.016 1 86.62 124 VAL A C 1
ATOM 934 O O . VAL A 1 124 ? 42.094 -14.68 -4.633 1 86.62 124 VAL A O 1
ATOM 937 N N . ARG A 1 125 ? 40.719 -13.195 -5.539 1 89.56 125 ARG A N 1
ATOM 938 C CA . ARG A 1 125 ? 39.594 -14.102 -5.574 1 89.56 125 ARG A CA 1
ATOM 939 C C . ARG A 1 125 ? 39.312 -14.602 -6.996 1 89.56 125 ARG A C 1
ATOM 941 O O . ARG A 1 125 ? 38.812 -15.711 -7.188 1 89.56 125 ARG A O 1
ATOM 948 N N . ALA A 1 126 ? 39.625 -13.758 -7.992 1 91.75 126 ALA A N 1
ATOM 949 C CA . ALA A 1 126 ? 39.375 -14.117 -9.391 1 91.75 126 ALA A CA 1
ATOM 950 C C . ALA A 1 126 ? 40.219 -13.25 -10.32 1 91.75 126 ALA A C 1
ATOM 952 O O . ALA A 1 126 ? 40.625 -12.133 -9.961 1 91.75 126 ALA A O 1
ATOM 953 N N . VAL A 1 127 ? 40.5 -13.812 -11.445 1 91.44 127 VAL A N 1
ATOM 954 C CA . VAL A 1 127 ? 41.25 -13.109 -12.469 1 91.44 127 VAL A CA 1
ATOM 955 C C . VAL A 1 127 ? 40.656 -13.359 -13.844 1 91.44 127 VAL A C 1
ATOM 957 O O . VAL A 1 127 ? 40.188 -14.469 -14.141 1 91.44 127 VAL A O 1
ATOM 960 N N . ALA A 1 128 ? 40.594 -12.344 -14.672 1 93.44 128 ALA A N 1
ATOM 961 C CA . ALA A 1 128 ? 40.188 -12.438 -16.062 1 93.44 128 ALA A CA 1
ATOM 962 C C . ALA A 1 128 ? 41.094 -11.617 -16.984 1 93.44 128 ALA A C 1
ATOM 964 O O . ALA A 1 128 ? 41.594 -10.578 -16.578 1 93.44 128 ALA A O 1
ATOM 965 N N . GLU A 1 129 ? 41.219 -12.148 -18.109 1 92.62 129 GLU A N 1
ATOM 966 C CA . GLU A 1 129 ? 42.094 -11.477 -19.078 1 92.62 129 GLU A CA 1
ATOM 967 C C . GLU A 1 129 ? 41.375 -11.32 -20.422 1 92.62 129 GLU A C 1
ATOM 969 O O . GLU A 1 129 ? 40.656 -12.211 -20.859 1 92.62 129 GLU A O 1
ATOM 974 N N . HIS A 1 130 ? 41.594 -10.164 -21.078 1 93.5 130 HIS A N 1
ATOM 975 C CA . HIS A 1 130 ? 41.031 -9.883 -22.406 1 93.5 130 HIS A CA 1
ATOM 976 C C . HIS A 1 130 ? 41.844 -8.812 -23.125 1 93.5 130 HIS A C 1
ATOM 978 O O . HIS A 1 130 ? 42.031 -7.703 -22.609 1 93.5 130 HIS A O 1
ATOM 984 N N . GLU A 1 131 ? 42.406 -9.164 -24.25 1 92.38 131 GLU A N 1
ATOM 985 C CA . GLU A 1 131 ? 43.125 -8.242 -25.125 1 92.38 131 GLU A CA 1
ATOM 986 C C . GLU A 1 131 ? 44.219 -7.504 -24.359 1 92.38 131 GLU A C 1
ATOM 988 O O . GLU A 1 131 ? 44.312 -6.277 -24.438 1 92.38 131 GLU A O 1
ATOM 993 N N . GLY A 1 132 ? 44.812 -8.172 -23.531 1 90.31 132 GLY A N 1
ATOM 994 C CA . GLY A 1 132 ? 46 -7.629 -22.844 1 90.31 132 GLY A CA 1
ATOM 995 C C . GLY A 1 132 ? 45.656 -6.988 -21.516 1 90.31 132 GLY A C 1
ATOM 996 O O . GLY A 1 132 ? 46.562 -6.68 -20.734 1 90.31 132 GLY A O 1
ATOM 997 N N . GLU A 1 133 ? 44.406 -6.766 -21.266 1 93.06 133 GLU A N 1
ATOM 998 C CA . GLU A 1 133 ? 44 -6.25 -19.953 1 93.06 133 GLU A CA 1
ATOM 999 C C . GLU A 1 133 ? 43.75 -7.387 -18.969 1 93.06 133 GLU A C 1
ATOM 1001 O O . GLU A 1 133 ? 43.094 -8.383 -19.328 1 93.06 133 GLU A O 1
ATOM 1006 N N . ILE A 1 134 ? 44.281 -7.207 -17.781 1 93.81 134 ILE A N 1
ATOM 1007 C CA . ILE A 1 134 ? 44.062 -8.164 -16.703 1 93.81 134 ILE A CA 1
ATOM 1008 C C . ILE A 1 134 ? 43.219 -7.516 -15.594 1 93.81 134 ILE A C 1
ATOM 1010 O O . ILE A 1 134 ? 43.594 -6.461 -15.078 1 93.81 134 ILE A O 1
ATOM 1014 N N . ALA A 1 135 ? 42.094 -8.062 -15.344 1 94.81 135 ALA A N 1
ATOM 1015 C CA . ALA A 1 135 ? 41.25 -7.641 -14.227 1 94.81 135 ALA A CA 1
ATOM 1016 C C . ALA A 1 135 ? 41.406 -8.594 -13.039 1 94.81 135 ALA A C 1
ATOM 1018 O O . ALA A 1 135 ? 41.344 -9.812 -13.195 1 94.81 135 ALA A O 1
ATOM 1019 N N . VAL A 1 136 ? 41.625 -8.055 -11.867 1 93.5 136 VAL A N 1
ATOM 1020 C CA . VAL A 1 136 ? 41.844 -8.852 -10.664 1 93.5 136 VAL A CA 1
ATOM 1021 C C . VAL A 1 136 ? 40.781 -8.5 -9.609 1 93.5 136 VAL A C 1
ATOM 1023 O O . VAL A 1 136 ? 40.688 -7.34 -9.203 1 93.5 136 VAL A O 1
ATOM 1026 N N . ALA A 1 137 ? 40 -9.438 -9.227 1 94.88 137 ALA A N 1
ATOM 1027 C CA . ALA A 1 137 ? 39.125 -9.32 -8.062 1 94.88 137 ALA A CA 1
ATOM 1028 C C . ALA A 1 137 ? 39.875 -9.617 -6.77 1 94.88 137 ALA A C 1
ATOM 1030 O O . ALA A 1 137 ? 40.312 -10.734 -6.555 1 94.88 137 ALA A O 1
ATOM 1031 N N . ALA A 1 138 ? 39.969 -8.602 -5.98 1 92.62 138 ALA A N 1
ATOM 1032 C CA . ALA A 1 138 ? 40.688 -8.766 -4.727 1 92.62 138 ALA A CA 1
ATOM 1033 C C . ALA A 1 138 ? 39.875 -8.242 -3.545 1 92.62 138 ALA A C 1
ATOM 1035 O O . ALA A 1 138 ? 38.875 -7.551 -3.732 1 92.62 138 ALA A O 1
ATOM 1036 N N . GLU A 1 139 ? 40.219 -8.602 -2.326 1 89.94 139 GLU A N 1
ATOM 1037 C CA . GLU A 1 139 ? 39.562 -8.156 -1.11 1 89.94 139 GLU A CA 1
ATOM 1038 C C . GLU A 1 139 ? 39.656 -6.645 -0.953 1 89.94 139 GLU A C 1
ATOM 1040 O O . GLU A 1 139 ? 38.719 -6.008 -0.474 1 89.94 139 GLU A O 1
ATOM 1045 N N . ASN A 1 140 ? 40.75 -6.121 -1.427 1 88.5 140 ASN A N 1
ATOM 1046 C CA . ASN A 1 140 ? 40.969 -4.695 -1.195 1 88.5 140 ASN A CA 1
ATOM 1047 C C . ASN A 1 140 ? 40.531 -3.863 -2.4 1 88.5 140 ASN A C 1
ATOM 1049 O O . ASN A 1 140 ? 40.719 -2.646 -2.424 1 88.5 140 ASN A O 1
ATOM 1053 N N . GLY A 1 141 ? 40.031 -4.602 -3.439 1 91.75 141 GLY A N 1
ATOM 1054 C CA . GLY A 1 141 ? 39.5 -3.797 -4.531 1 91.75 141 GLY A CA 1
ATOM 1055 C C . GLY A 1 141 ? 39.531 -4.512 -5.871 1 91.75 141 GLY A C 1
ATOM 1056 O O . GLY A 1 141 ? 39.906 -5.684 -5.945 1 91.75 141 GLY A O 1
ATOM 1057 N N . LEU A 1 142 ? 39.031 -3.76 -6.895 1 94.56 142 LEU A N 1
ATOM 1058 C CA . LEU A 1 142 ? 39.125 -4.148 -8.297 1 94.56 142 LEU A CA 1
ATOM 1059 C C . LEU A 1 142 ? 40.344 -3.51 -8.953 1 94.56 142 LEU A C 1
ATOM 1061 O O . LEU A 1 142 ? 40.469 -2.283 -9.023 1 94.56 142 LEU A O 1
ATOM 1065 N N . PHE A 1 143 ? 41.312 -4.352 -9.422 1 94.06 143 PHE A N 1
ATOM 1066 C CA . PHE A 1 143 ? 42.531 -3.836 -10.023 1 94.06 143 PHE A CA 1
ATOM 1067 C C . PHE A 1 143 ? 42.562 -4.172 -11.508 1 94.06 143 PHE A C 1
ATOM 1069 O O . PHE A 1 143 ? 42.219 -5.281 -11.914 1 94.06 143 PHE A O 1
ATOM 1076 N N . LEU A 1 144 ? 42.938 -3.225 -12.266 1 94.5 144 LEU A N 1
ATOM 1077 C CA . LEU A 1 144 ? 43.156 -3.383 -13.695 1 94.5 144 LEU A CA 1
ATOM 1078 C C . LEU A 1 144 ? 44.594 -3.117 -14.078 1 94.5 144 LEU A C 1
ATOM 1080 O O . LEU A 1 144 ? 45.25 -2.225 -13.516 1 94.5 144 LEU A O 1
ATOM 1084 N N . GLY A 1 145 ? 45.062 -3.955 -14.977 1 93.38 145 GLY A N 1
ATOM 1085 C CA . GLY A 1 145 ? 46.469 -3.771 -15.383 1 93.38 145 GLY A CA 1
ATOM 1086 C C . GLY A 1 145 ? 46.844 -4.613 -16.594 1 93.38 145 GLY A C 1
ATOM 1087 O O . GLY A 1 145 ? 45.969 -5.246 -17.203 1 93.38 145 GLY A O 1
ATOM 1088 N N . ASP A 1 146 ? 48.188 -4.512 -16.875 1 92.19 146 ASP A N 1
ATOM 1089 C CA . ASP A 1 146 ? 48.719 -5.258 -18 1 92.19 146 ASP A CA 1
ATOM 1090 C C . ASP A 1 146 ? 49.75 -6.289 -17.531 1 92.19 146 ASP A C 1
ATOM 1092 O O . ASP A 1 146 ? 50.531 -6.82 -18.328 1 92.19 146 ASP A O 1
ATOM 1096 N N . GLY A 1 147 ? 49.75 -6.609 -16.297 1 88.56 147 GLY A N 1
ATOM 1097 C CA . GLY A 1 147 ? 50.688 -7.539 -15.727 1 88.56 147 GLY A CA 1
ATOM 1098 C C . GLY A 1 147 ? 51.906 -6.852 -15.102 1 88.56 147 GLY A C 1
ATOM 1099 O O . GLY A 1 147 ? 52.625 -7.457 -14.32 1 88.56 147 GLY A O 1
ATOM 1100 N N . LYS A 1 148 ? 52.094 -5.547 -15.414 1 88.69 148 LYS A N 1
ATOM 1101 C CA . LYS A 1 148 ? 53.188 -4.766 -14.875 1 88.69 148 LYS A CA 1
ATOM 1102 C C . LYS A 1 148 ? 52.688 -3.586 -14.047 1 88.69 148 LYS A C 1
ATOM 1104 O O . LYS A 1 148 ? 53.156 -3.344 -12.938 1 88.69 148 LYS A O 1
ATOM 1109 N N . ASN A 1 149 ? 51.812 -2.951 -14.648 1 91.5 149 ASN A N 1
ATOM 1110 C CA . ASN A 1 149 ? 51.188 -1.795 -14.008 1 91.5 149 ASN A CA 1
ATOM 1111 C C . ASN A 1 149 ? 49.75 -2.076 -13.609 1 91.5 149 ASN A C 1
ATOM 1113 O O . ASN A 1 149 ? 49.031 -2.75 -14.336 1 91.5 149 ASN A O 1
ATOM 1117 N N . TRP A 1 150 ? 49.438 -1.572 -12.414 1 92.25 150 TRP A N 1
ATOM 1118 C CA . TRP A 1 150 ? 48.094 -1.832 -11.883 1 92.25 150 TRP A CA 1
ATOM 1119 C C . TRP A 1 150 ? 47.438 -0.539 -11.422 1 92.25 150 TRP A C 1
ATOM 1121 O O . TRP A 1 150 ? 48.125 0.374 -10.938 1 92.25 150 TRP A O 1
ATOM 1131 N N . SER A 1 151 ? 46.219 -0.374 -11.578 1 91.81 151 SER A N 1
ATOM 1132 C CA . SER A 1 151 ? 45.438 0.738 -11.07 1 91.81 151 SER A CA 1
ATOM 1133 C C . SER A 1 151 ? 44.156 0.24 -10.375 1 91.81 151 SER A C 1
ATOM 1135 O O . SER A 1 151 ? 43.594 -0.77 -10.781 1 91.81 151 SER A O 1
ATOM 1137 N N . LEU A 1 152 ? 43.844 0.939 -9.289 1 91.94 152 LEU A N 1
ATOM 1138 C CA . LEU A 1 152 ? 42.562 0.679 -8.617 1 91.94 152 LEU A CA 1
ATOM 1139 C C . LEU A 1 152 ? 41.406 1.235 -9.43 1 91.94 152 LEU A C 1
ATOM 1141 O O . LEU A 1 152 ? 41.406 2.42 -9.773 1 91.94 152 LEU A O 1
ATOM 1145 N N . ALA A 1 153 ? 40.438 0.413 -9.734 1 93.19 153 ALA A N 1
ATOM 1146 C CA . ALA A 1 153 ? 39.281 0.861 -10.469 1 93.19 153 ALA A CA 1
ATOM 1147 C C . ALA A 1 153 ? 38.25 1.478 -9.539 1 93.19 153 ALA A C 1
ATOM 1149 O O . ALA A 1 153 ? 37.969 0.935 -8.461 1 93.19 153 ALA A O 1
ATOM 1150 N N . LEU A 1 154 ? 37.75 2.59 -9.883 1 93.5 154 LEU A N 1
ATOM 1151 C CA . LEU A 1 154 ? 36.656 3.275 -9.18 1 93.5 154 LEU A CA 1
ATOM 1152 C C . LEU A 1 154 ? 35.469 3.453 -10.094 1 93.5 154 LEU A C 1
ATOM 1154 O O . LEU A 1 154 ? 35.156 4.566 -10.539 1 93.5 154 LEU A O 1
ATOM 1158 N N . PRO A 1 155 ? 34.688 2.398 -10.242 1 94.25 155 PRO A N 1
ATOM 1159 C CA . PRO A 1 155 ? 33.562 2.439 -11.188 1 94.25 155 PRO A CA 1
ATOM 1160 C C . PRO A 1 155 ? 32.5 3.471 -10.805 1 94.25 155 PRO A C 1
ATOM 1162 O O . PRO A 1 155 ? 32.125 3.57 -9.633 1 94.25 155 PRO A O 1
ATOM 1165 N N . GLY A 1 156 ? 32.156 4.242 -11.781 1 90.94 156 GLY A N 1
ATOM 1166 C CA . GLY A 1 156 ? 31.109 5.238 -11.562 1 90.94 156 GLY A CA 1
ATOM 1167 C C . GLY A 1 156 ? 30.156 5.367 -12.734 1 90.94 156 GLY A C 1
ATOM 1168 O O . GLY A 1 156 ? 30.516 5.082 -13.875 1 90.94 156 GLY A O 1
ATOM 1169 N N . ASP A 1 157 ? 28.922 5.699 -12.406 1 89.06 157 ASP A N 1
ATOM 1170 C CA . ASP A 1 157 ? 27.953 6.098 -13.422 1 89.06 157 ASP A CA 1
ATOM 1171 C C . ASP A 1 157 ? 27.312 7.441 -13.07 1 89.06 157 ASP A C 1
ATOM 1173 O O . ASP A 1 157 ? 27.906 8.25 -12.359 1 89.06 157 ASP A O 1
ATOM 1177 N N . GLU A 1 158 ? 26.203 7.754 -13.602 1 76.06 158 GLU A N 1
ATOM 1178 C CA . GLU A 1 158 ? 25.594 9.062 -13.422 1 76.06 158 GLU A CA 1
ATOM 1179 C C . GLU A 1 158 ? 25.125 9.258 -11.984 1 76.06 158 GLU A C 1
ATOM 1181 O O . GLU A 1 158 ? 25.031 10.391 -11.5 1 76.06 158 GLU A O 1
ATOM 1186 N N . ARG A 1 159 ? 25.016 8.148 -11.266 1 72.94 159 ARG A N 1
ATOM 1187 C CA . ARG A 1 159 ? 24.344 8.227 -9.969 1 72.94 159 ARG A CA 1
ATOM 1188 C C . ARG A 1 159 ? 25.328 8.039 -8.828 1 72.94 159 ARG A C 1
ATOM 1190 O O . ARG A 1 159 ? 25.109 8.531 -7.719 1 72.94 159 ARG A O 1
ATOM 1197 N N . ARG A 1 160 ? 26.328 7.285 -9.227 1 79.12 160 ARG A N 1
ATOM 1198 C CA . ARG A 1 160 ? 27.156 6.809 -8.125 1 79.12 160 ARG A CA 1
ATOM 1199 C C . ARG A 1 160 ? 28.562 6.48 -8.602 1 79.12 160 ARG A C 1
ATOM 1201 O O . ARG A 1 160 ? 28.797 6.332 -9.805 1 79.12 160 ARG A O 1
ATOM 1208 N N . ARG A 1 161 ? 29.422 6.508 -7.699 1 89.81 161 ARG A N 1
ATOM 1209 C CA . ARG A 1 161 ? 30.797 6.07 -7.895 1 89.81 161 ARG A CA 1
ATOM 1210 C C . ARG A 1 161 ? 31.281 5.238 -6.711 1 89.81 161 ARG A C 1
ATOM 1212 O O . ARG A 1 161 ? 31.188 5.672 -5.562 1 89.81 161 ARG A O 1
ATOM 1219 N N . TRP A 1 162 ? 31.812 3.998 -7.051 1 92.06 162 TRP A N 1
ATOM 1220 C CA . TRP A 1 162 ? 32.156 3.037 -6.008 1 92.06 162 TRP A CA 1
ATOM 1221 C C . TRP A 1 162 ? 33.656 2.895 -5.875 1 92.06 162 TRP A C 1
ATOM 1223 O O . TRP A 1 162 ? 34.406 3.152 -6.824 1 92.06 162 TRP A O 1
ATOM 1233 N N . ALA A 1 163 ? 34.031 2.611 -4.656 1 92.5 163 ALA A N 1
ATOM 1234 C CA . ALA A 1 163 ? 35.312 2.016 -4.363 1 92.5 163 ALA A CA 1
ATOM 1235 C C . ALA A 1 163 ? 35.156 0.595 -3.83 1 92.5 163 ALA A C 1
ATOM 1237 O O . ALA A 1 163 ? 35.344 0.354 -2.633 1 92.5 163 ALA A O 1
ATOM 1238 N N . PRO A 1 164 ? 34.906 -0.304 -4.762 1 91.69 164 PRO A N 1
ATOM 1239 C CA . PRO A 1 164 ? 34.5 -1.638 -4.316 1 91.69 164 PRO A CA 1
ATOM 1240 C C . PRO A 1 164 ? 35.594 -2.336 -3.49 1 91.69 164 PRO A C 1
ATOM 1242 O O . PRO A 1 164 ? 36.781 -2.182 -3.768 1 91.69 164 PRO A O 1
ATOM 1245 N N . ILE A 1 165 ? 35.156 -3.104 -2.484 1 89.44 165 ILE A N 1
ATOM 1246 C CA . ILE A 1 165 ? 36 -3.982 -1.69 1 89.44 165 ILE A CA 1
ATOM 1247 C C . ILE A 1 165 ? 35.406 -5.383 -1.642 1 89.44 165 ILE A C 1
ATOM 1249 O O . ILE A 1 165 ? 34.219 -5.562 -1.93 1 89.44 165 ILE A O 1
ATOM 1253 N N . TYR A 1 166 ? 36.25 -6.359 -1.386 1 91.56 166 TYR A N 1
ATOM 1254 C CA . TYR A 1 166 ? 35.844 -7.754 -1.36 1 91.56 166 TYR A CA 1
ATOM 1255 C C . TYR A 1 166 ? 35.219 -8.164 -2.697 1 91.56 166 TYR A C 1
ATOM 1257 O O . TYR A 1 166 ? 34.156 -8.758 -2.742 1 91.56 166 TYR A O 1
ATOM 1265 N N . VAL A 1 167 ? 35.875 -7.656 -3.709 1 95.06 167 VAL A N 1
ATOM 1266 C CA . VAL A 1 167 ? 35.406 -8.055 -5.043 1 95.06 167 VAL A CA 1
ATOM 1267 C C . VAL A 1 167 ? 35.562 -9.562 -5.207 1 95.06 167 VAL A C 1
ATOM 1269 O O . VAL A 1 167 ? 36.625 -10.133 -4.922 1 95.06 167 VAL A O 1
ATOM 1272 N N . ARG A 1 168 ? 34.531 -10.18 -5.68 1 95.94 168 ARG A N 1
ATOM 1273 C CA . ARG A 1 168 ? 34.469 -11.633 -5.617 1 95.94 168 ARG A CA 1
ATOM 1274 C C . ARG A 1 168 ? 34.719 -12.258 -6.984 1 95.94 168 ARG A C 1
ATOM 1276 O O . ARG A 1 168 ? 35.25 -13.375 -7.074 1 95.94 168 ARG A O 1
ATOM 1283 N N . ALA A 1 169 ? 34.375 -11.547 -8 1 97.38 169 ALA A N 1
ATOM 1284 C CA . ALA A 1 169 ? 34.469 -12.164 -9.32 1 97.38 169 ALA A CA 1
ATOM 1285 C C . ALA A 1 169 ? 34.625 -11.109 -10.414 1 97.38 169 ALA A C 1
ATOM 1287 O O . ALA A 1 169 ? 34.156 -9.977 -10.258 1 97.38 169 ALA A O 1
ATOM 1288 N N . VAL A 1 170 ? 35.281 -11.516 -11.469 1 97 170 VAL A N 1
ATOM 1289 C CA . VAL A 1 170 ? 35.438 -10.719 -12.688 1 97 170 VAL A CA 1
ATOM 1290 C C . VAL A 1 170 ? 35.344 -11.633 -13.914 1 97 170 VAL A C 1
ATOM 1292 O O . VAL A 1 170 ? 35.75 -12.797 -13.859 1 97 170 VAL A O 1
ATOM 1295 N N . VAL A 1 171 ? 34.781 -11.102 -14.961 1 97.12 171 VAL A N 1
ATOM 1296 C CA . VAL A 1 171 ? 34.75 -11.82 -16.234 1 97.12 171 VAL A CA 1
ATOM 1297 C C . VAL A 1 171 ? 34.625 -10.828 -17.375 1 97.12 171 VAL A C 1
ATOM 1299 O O . VAL A 1 171 ? 34.125 -9.711 -17.188 1 97.12 171 VAL A O 1
ATOM 1302 N N . TYR A 1 172 ? 35.188 -11.188 -18.453 1 95.81 172 TYR A N 1
ATOM 1303 C CA . TYR A 1 172 ? 34.844 -10.492 -19.688 1 95.81 172 TYR A CA 1
ATOM 1304 C C . TYR A 1 172 ? 33.75 -11.234 -20.469 1 95.81 172 TYR A C 1
ATOM 1306 O O . TYR A 1 172 ? 33.844 -12.453 -20.656 1 95.81 172 TYR A O 1
ATOM 1314 N N . ASP A 1 173 ? 32.781 -10.531 -20.891 1 94.44 173 ASP A N 1
ATOM 1315 C CA . ASP A 1 173 ? 31.703 -11.203 -21.625 1 94.44 173 ASP A CA 1
ATOM 1316 C C . ASP A 1 173 ? 32.062 -11.312 -23.109 1 94.44 173 ASP A C 1
ATOM 1318 O O . ASP A 1 173 ? 33.188 -11 -23.516 1 94.44 173 ASP A O 1
ATOM 1322 N N . ARG A 1 174 ? 31.094 -11.828 -23.891 1 88.44 174 ARG A N 1
ATOM 1323 C CA . ARG A 1 174 ? 31.359 -12.133 -25.297 1 88.44 174 ARG A CA 1
ATOM 1324 C C . ARG A 1 174 ? 31.656 -10.867 -26.094 1 88.44 174 ARG A C 1
ATOM 1326 O O . ARG A 1 174 ? 32.344 -10.914 -27.125 1 88.44 174 ARG A O 1
ATOM 1333 N N . ASP A 1 175 ? 31.172 -9.758 -25.609 1 90.62 175 ASP A N 1
ATOM 1334 C CA . ASP A 1 175 ? 31.375 -8.484 -26.297 1 90.62 175 ASP A CA 1
ATOM 1335 C C . ASP A 1 175 ? 32.625 -7.785 -25.781 1 90.62 175 ASP A C 1
ATOM 1337 O O . ASP A 1 175 ? 32.969 -6.676 -26.219 1 90.62 175 ASP A O 1
ATOM 1341 N N . GLY A 1 176 ? 33.281 -8.375 -24.812 1 92.5 176 GLY A N 1
ATOM 1342 C CA . GLY A 1 176 ? 34.531 -7.828 -24.281 1 92.5 176 GLY A CA 1
ATOM 1343 C C . GLY A 1 176 ? 34.312 -6.871 -23.125 1 92.5 176 GLY A C 1
ATOM 1344 O O . GLY A 1 176 ? 35.25 -6.191 -22.688 1 92.5 176 GLY A O 1
ATOM 1345 N N . ARG A 1 177 ? 33.125 -6.891 -22.672 1 94.88 177 ARG A N 1
ATOM 1346 C CA . ARG A 1 177 ? 32.875 -6.027 -21.531 1 94.88 177 ARG A CA 1
ATOM 1347 C C . ARG A 1 177 ? 33.344 -6.668 -20.234 1 94.88 177 ARG A C 1
ATOM 1349 O O . ARG A 1 177 ? 33.062 -7.84 -19.969 1 94.88 177 ARG A O 1
ATOM 1356 N N . LEU A 1 178 ? 33.969 -5.824 -19.406 1 97.06 178 LEU A N 1
ATOM 1357 C CA . LEU A 1 178 ? 34.406 -6.293 -18.094 1 97.06 178 LEU A CA 1
ATOM 1358 C C . LEU A 1 178 ? 33.281 -6.227 -17.078 1 97.06 178 LEU A C 1
ATOM 1360 O O . LEU A 1 178 ? 32.625 -5.18 -16.906 1 97.06 178 LEU A O 1
ATOM 1364 N N . TRP A 1 179 ? 33.031 -7.352 -16.438 1 98 179 TRP A N 1
ATOM 1365 C CA . TRP A 1 179 ? 32.062 -7.441 -15.344 1 98 179 TRP A CA 1
ATOM 1366 C C . TRP A 1 179 ? 32.75 -7.684 -14.008 1 98 179 TRP A C 1
ATOM 1368 O O . TRP A 1 179 ? 33.781 -8.398 -13.953 1 98 179 TRP A O 1
ATOM 1378 N N . PHE A 1 180 ? 32.219 -7.074 -12.969 1 97.56 180 PHE A N 1
ATOM 1379 C CA . PHE A 1 180 ? 32.688 -7.43 -11.633 1 97.56 180 PHE A CA 1
ATOM 1380 C C . PHE A 1 180 ? 31.5 -7.621 -10.695 1 97.56 180 PHE A C 1
ATOM 1382 O O . PHE A 1 180 ? 30.391 -7.141 -10.969 1 97.56 180 PHE A O 1
ATOM 1389 N N . ALA A 1 181 ? 31.656 -8.398 -9.633 1 98 181 ALA A N 1
ATOM 1390 C CA . ALA A 1 181 ? 30.672 -8.617 -8.578 1 98 181 ALA A CA 1
ATOM 1391 C C . ALA A 1 181 ? 31.297 -8.414 -7.199 1 98 181 ALA A C 1
ATOM 1393 O O . ALA A 1 181 ? 32.375 -8.938 -6.91 1 98 181 ALA A O 1
ATOM 1394 N N . SER A 1 182 ? 30.703 -7.609 -6.445 1 95.44 182 SER A N 1
ATOM 1395 C CA . SER A 1 182 ? 31.109 -7.316 -5.074 1 95.44 182 SER A CA 1
ATOM 1396 C C . SER A 1 182 ? 29.906 -7.148 -4.16 1 95.44 182 SER A C 1
ATOM 1398 O O . SER A 1 182 ? 28.766 -7.16 -4.621 1 95.44 182 SER A O 1
ATOM 1400 N N . PRO A 1 183 ? 30.125 -7.07 -2.859 1 93.62 183 PRO A N 1
ATOM 1401 C CA . PRO A 1 183 ? 28.984 -6.875 -1.954 1 93.62 183 PRO A CA 1
ATOM 1402 C C . PRO A 1 183 ? 28.188 -5.617 -2.271 1 93.62 183 PRO A C 1
ATOM 1404 O O . PRO A 1 183 ? 26.984 -5.551 -1.98 1 93.62 183 PRO A O 1
ATOM 1407 N N . GLN A 1 184 ? 28.797 -4.625 -2.883 1 91.88 184 GLN A N 1
ATOM 1408 C CA . GLN A 1 184 ? 28.094 -3.408 -3.268 1 91.88 184 GLN A CA 1
ATOM 1409 C C . GLN A 1 184 ? 27.125 -3.676 -4.418 1 91.88 184 GLN A C 1
ATOM 1411 O O . GLN A 1 184 ? 26.125 -2.973 -4.574 1 91.88 184 GLN A O 1
ATOM 1416 N N . GLY A 1 185 ? 27.406 -4.551 -5.25 1 95.38 185 GLY A N 1
ATOM 1417 C CA . GLY A 1 185 ? 26.594 -4.906 -6.41 1 95.38 185 GLY A CA 1
ATOM 1418 C C . GLY A 1 185 ? 27.422 -5.398 -7.578 1 95.38 185 GLY A C 1
ATOM 1419 O O . GLY A 1 185 ? 28.5 -5.984 -7.387 1 95.38 185 GLY A O 1
ATOM 1420 N N . VAL A 1 186 ? 26.797 -5.199 -8.742 1 97.44 186 VAL A N 1
ATOM 1421 C CA . VAL A 1 186 ? 27.422 -5.641 -9.984 1 97.44 186 VAL A CA 1
ATOM 1422 C C . VAL A 1 186 ? 27.672 -4.441 -10.898 1 97.44 186 VAL A C 1
ATOM 1424 O O . VAL A 1 186 ? 26.906 -3.473 -10.875 1 97.44 186 VAL A O 1
ATOM 1427 N N . GLY A 1 187 ? 28.797 -4.547 -11.578 1 96.81 187 GLY A N 1
ATOM 1428 C CA . GLY A 1 187 ? 29.047 -3.525 -12.586 1 96.81 187 GLY A CA 1
ATOM 1429 C C . GLY A 1 187 ? 29.641 -4.082 -13.867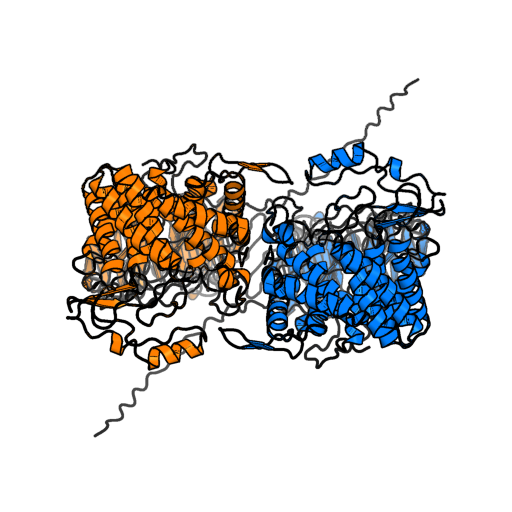 1 96.81 187 GLY A C 1
ATOM 1430 O O . GLY A 1 187 ? 30.281 -5.141 -13.852 1 96.81 187 GLY A O 1
ATOM 1431 N N . PHE A 1 188 ? 29.375 -3.393 -14.938 1 96.88 188 PHE A N 1
ATOM 1432 C CA . PHE A 1 188 ? 30.062 -3.732 -16.188 1 96.88 188 PHE A CA 1
ATOM 1433 C C . PHE A 1 188 ? 30.469 -2.473 -16.938 1 96.88 188 PHE A C 1
ATOM 1435 O O . PHE A 1 188 ? 29.844 -1.42 -16.781 1 96.88 188 PHE A O 1
ATOM 1442 N N . ARG A 1 189 ? 31.516 -2.646 -17.688 1 96 189 ARG A N 1
ATOM 1443 C CA . ARG A 1 189 ? 32.156 -1.529 -18.391 1 96 189 ARG A CA 1
ATOM 1444 C C . ARG A 1 189 ? 31.875 -1.591 -19.891 1 96 189 ARG A C 1
ATOM 1446 O O . ARG A 1 189 ? 32.219 -2.576 -20.547 1 96 189 ARG A O 1
ATOM 1453 N N . SER A 1 190 ? 31.172 -0.572 -20.516 1 88 190 SER A N 1
ATOM 1454 C CA . SER A 1 190 ? 30.812 -0.538 -21.938 1 88 190 SER A CA 1
ATOM 1455 C C . SER A 1 190 ? 31.875 0.209 -22.75 1 88 190 SER A C 1
ATOM 1457 O O . SER A 1 190 ? 31.953 0.056 -23.969 1 88 190 SER A O 1
ATOM 1459 N N . GLY A 1 191 ? 32.625 0.979 -22.266 1 80.75 191 GLY A N 1
ATOM 1460 C CA . GLY A 1 191 ? 33.688 1.754 -22.906 1 80.75 191 GLY A CA 1
ATOM 1461 C C . GLY A 1 191 ? 34.75 2.256 -21.922 1 80.75 191 GLY A C 1
ATOM 1462 O O . GLY A 1 191 ? 34.781 1.806 -20.781 1 80.75 191 GLY A O 1
ATOM 1463 N N . ASP A 1 192 ? 35.5 3.062 -22.5 1 78.69 192 ASP A N 1
ATOM 1464 C CA . ASP A 1 192 ? 36.562 3.566 -21.641 1 78.69 192 ASP A CA 1
ATOM 1465 C C . ASP A 1 192 ? 36 4.312 -20.438 1 78.69 192 ASP A C 1
ATOM 1467 O O . ASP A 1 192 ? 35.406 5.383 -20.594 1 78.69 192 ASP A O 1
ATOM 1471 N N . ASP A 1 193 ? 36 3.689 -19.281 1 78.94 193 ASP A N 1
ATOM 1472 C CA . ASP A 1 193 ? 35.688 4.176 -17.938 1 78.94 193 ASP A CA 1
ATOM 1473 C C . ASP A 1 193 ? 34.188 4.473 -17.812 1 78.94 193 ASP A C 1
ATOM 1475 O O . ASP A 1 193 ? 33.781 5.367 -17.078 1 78.94 193 ASP A O 1
ATOM 1479 N N . GLN A 1 194 ? 33.375 3.949 -18.75 1 91 194 GLN A N 1
ATOM 1480 C CA . GLN A 1 194 ? 31.922 4.055 -18.625 1 91 194 GLN A CA 1
ATOM 1481 C C . GLN A 1 194 ? 31.328 2.805 -17.984 1 91 194 GLN A C 1
ATOM 1483 O O . GLN A 1 194 ? 31.328 1.73 -18.594 1 91 194 GLN A O 1
ATOM 1488 N N . TRP A 1 195 ? 30.891 3.01 -16.781 1 95.12 195 TRP A N 1
ATOM 1489 C CA . TRP A 1 195 ? 30.391 1.87 -16.016 1 95.12 195 TRP A CA 1
ATOM 1490 C C . TRP A 1 195 ? 28.875 1.944 -15.836 1 95.12 195 TRP A C 1
ATOM 1492 O O . TRP A 1 195 ? 28.297 3.035 -15.82 1 95.12 195 TRP A O 1
ATOM 1502 N N . THR A 1 196 ? 28.234 0.822 -15.859 1 95.5 196 THR A N 1
ATOM 1503 C CA . THR A 1 196 ? 26.875 0.625 -15.344 1 95.5 196 THR A CA 1
ATOM 1504 C C . THR A 1 196 ? 26.906 -0.159 -14.039 1 95.5 196 THR A C 1
ATOM 1506 O O . THR A 1 196 ? 27.516 -1.231 -13.961 1 95.5 196 THR A O 1
ATOM 1509 N N . LEU A 1 197 ? 26.391 0.45 -13.023 1 95.12 197 LEU A N 1
ATOM 1510 C CA . LEU A 1 197 ? 26.391 -0.173 -11.703 1 95.12 197 LEU A CA 1
ATOM 1511 C C . LEU A 1 197 ? 24.969 -0.602 -11.32 1 95.12 197 LEU A C 1
ATOM 1513 O O . LEU A 1 197 ? 24.016 0.154 -11.5 1 95.12 197 LEU A O 1
ATOM 1517 N N . LEU A 1 198 ? 24.812 -1.866 -10.844 1 95.88 198 LEU A N 1
ATOM 1518 C CA . LEU A 1 198 ? 23.531 -2.459 -10.531 1 95.88 198 LEU A CA 1
ATOM 1519 C C . LEU A 1 198 ? 23.516 -3.004 -9.109 1 95.88 198 LEU A C 1
ATOM 1521 O O . LEU A 1 198 ? 24.422 -3.732 -8.711 1 95.88 198 LEU A O 1
ATOM 1525 N N . ASP A 1 199 ? 22.516 -2.59 -8.32 1 93.94 199 ASP A N 1
ATOM 1526 C CA . ASP A 1 199 ? 22.328 -3.111 -6.973 1 93.94 199 ASP A CA 1
ATOM 1527 C C . ASP A 1 199 ? 20.875 -3.498 -6.73 1 93.94 199 ASP A C 1
ATOM 1529 O O . ASP A 1 199 ? 20.125 -3.756 -7.676 1 93.94 199 ASP A O 1
ATOM 1533 N N . GLY A 1 200 ? 20.484 -3.68 -5.492 1 93.81 200 GLY A N 1
ATOM 1534 C CA . GLY A 1 200 ? 19.125 -4.121 -5.18 1 93.81 200 GLY A CA 1
ATOM 1535 C C . GLY A 1 200 ? 18.062 -3.201 -5.734 1 93.81 200 GLY A C 1
ATOM 1536 O O . GLY A 1 200 ? 16.969 -3.654 -6.098 1 93.81 200 GLY A O 1
ATOM 1537 N N . THR A 1 201 ? 18.266 -1.895 -5.789 1 88.44 201 THR A N 1
ATOM 1538 C CA . THR A 1 201 ? 17.281 -0.937 -6.297 1 88.44 201 THR A CA 1
ATOM 1539 C C . THR A 1 201 ? 17.094 -1.103 -7.801 1 88.44 201 THR A C 1
ATOM 1541 O O . THR A 1 201 ? 16.094 -0.646 -8.359 1 88.44 201 THR A O 1
ATOM 1544 N N . ASP A 1 202 ? 18.109 -1.826 -8.438 1 93.19 202 ASP A N 1
ATOM 1545 C CA . ASP A 1 202 ? 18.047 -2.088 -9.867 1 93.19 202 ASP A CA 1
ATOM 1546 C C . ASP A 1 202 ? 17.547 -3.506 -10.148 1 93.19 202 ASP A C 1
ATOM 1548 O O . ASP A 1 202 ? 17.562 -3.961 -11.289 1 93.19 202 ASP A O 1
ATOM 1552 N N . GLY A 1 203 ? 17.25 -4.254 -9.109 1 96.25 203 GLY A N 1
ATOM 1553 C CA . GLY A 1 203 ? 16.641 -5.562 -9.297 1 96.25 203 GLY A CA 1
ATOM 1554 C C . GLY A 1 203 ? 17.594 -6.707 -9 1 96.25 203 GLY A C 1
ATOM 1555 O O . GLY A 1 203 ? 17.219 -7.879 -9.133 1 96.25 203 GLY A O 1
ATOM 1556 N N . LEU A 1 204 ? 18.844 -6.379 -8.531 1 97.81 204 LEU A N 1
ATOM 1557 C CA . LEU A 1 204 ? 19.766 -7.438 -8.148 1 97.81 204 LEU A CA 1
ATOM 1558 C C . LEU A 1 204 ? 19.219 -8.234 -6.969 1 97.81 204 LEU A C 1
ATOM 1560 O O . LEU A 1 204 ? 18.969 -7.68 -5.898 1 97.81 204 LEU A O 1
ATOM 1564 N N . PRO A 1 205 ? 19.062 -9.547 -7.164 1 97.88 205 PRO A N 1
ATOM 1565 C CA . PRO A 1 205 ? 18.375 -10.336 -6.145 1 97.88 205 PRO A CA 1
ATOM 1566 C C . PRO A 1 205 ? 19.203 -10.516 -4.875 1 97.88 205 PRO A C 1
ATOM 1568 O O . PRO A 1 205 ? 18.656 -10.547 -3.771 1 97.88 205 PRO A O 1
ATOM 1571 N N . TYR A 1 206 ? 20.5 -10.727 -5.008 1 97.38 206 TYR A N 1
ATOM 1572 C CA . TYR A 1 206 ? 21.359 -11.086 -3.891 1 97.38 206 TYR A CA 1
ATOM 1573 C C . TYR A 1 206 ? 22.812 -10.75 -4.195 1 97.38 206 TYR A C 1
ATOM 1575 O O . TYR A 1 206 ? 23.219 -10.727 -5.359 1 97.38 206 TYR A O 1
ATOM 1583 N N . ASN A 1 207 ? 23.641 -10.461 -3.123 1 96.56 207 ASN A N 1
ATOM 1584 C CA . ASN A 1 207 ? 24.953 -9.922 -3.471 1 96.56 207 ASN A CA 1
ATOM 1585 C C . ASN A 1 207 ? 26.062 -10.625 -2.703 1 96.56 207 ASN A C 1
ATOM 1587 O O . ASN A 1 207 ? 27.188 -10.109 -2.607 1 96.56 207 ASN A O 1
ATOM 1591 N N . ASP A 1 208 ? 25.828 -11.75 -2.111 1 97.12 208 ASP A N 1
ATOM 1592 C CA . ASP A 1 208 ? 26.906 -12.555 -1.556 1 97.12 208 ASP A CA 1
ATOM 1593 C C . ASP A 1 208 ? 27.484 -13.508 -2.605 1 97.12 208 ASP A C 1
ATOM 1595 O O . ASP A 1 208 ? 27.297 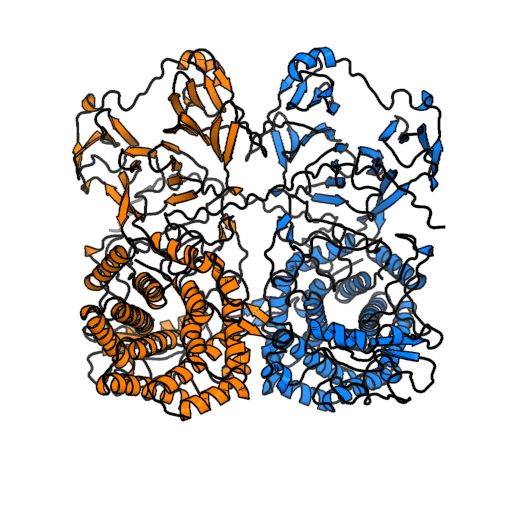-14.719 -2.521 1 97.12 208 ASP A O 1
ATOM 1599 N N . PHE A 1 209 ? 28.266 -12.969 -3.451 1 97.88 209 PHE A N 1
ATOM 1600 C CA . PHE A 1 209 ? 28.734 -13.633 -4.664 1 97.88 209 PHE A CA 1
ATOM 1601 C C . PHE A 1 209 ? 29.859 -14.602 -4.355 1 97.88 209 PHE A C 1
ATOM 1603 O O . PHE A 1 209 ? 30.625 -14.398 -3.402 1 97.88 209 PHE A O 1
ATOM 1610 N N . THR A 1 210 ? 29.969 -15.617 -5.238 1 97.88 210 THR A N 1
ATOM 1611 C CA . THR A 1 210 ? 31.047 -16.578 -5.113 1 97.88 210 THR A CA 1
ATOM 1612 C C . THR A 1 210 ? 31.828 -16.703 -6.418 1 97.88 210 THR A C 1
ATOM 1614 O O . THR A 1 210 ? 33.031 -16.969 -6.41 1 97.88 210 THR A O 1
ATOM 1617 N N . CYS A 1 211 ? 31.203 -16.578 -7.527 1 97.56 211 CYS A N 1
ATOM 1618 C CA . CYS A 1 211 ? 31.797 -16.766 -8.844 1 97.56 211 CYS A CA 1
ATOM 1619 C C . CYS A 1 211 ? 30.922 -16.156 -9.93 1 97.56 211 CYS A C 1
ATOM 1621 O O . CYS A 1 211 ? 29.859 -15.602 -9.641 1 97.56 211 CYS A O 1
ATOM 1623 N N . MET A 1 212 ? 31.391 -16.156 -11.188 1 97.75 212 MET A N 1
ATOM 1624 C CA . MET A 1 212 ? 30.625 -15.672 -12.328 1 97.75 212 MET A CA 1
ATOM 1625 C C . MET A 1 212 ? 31.078 -16.344 -13.617 1 97.75 212 MET A C 1
ATOM 1627 O O . MET A 1 212 ? 32.219 -16.828 -13.711 1 97.75 212 MET A O 1
ATOM 1631 N N . ALA A 1 213 ? 30.203 -16.375 -14.555 1 97.62 213 ALA A N 1
ATOM 1632 C CA . ALA A 1 213 ? 30.516 -16.875 -15.891 1 97.62 213 ALA A CA 1
ATOM 1633 C C . ALA A 1 213 ? 29.672 -16.188 -16.953 1 97.62 213 ALA A C 1
ATOM 1635 O O . ALA A 1 213 ? 28.5 -15.898 -16.719 1 97.62 213 ALA A O 1
ATOM 1636 N N . ALA A 1 214 ? 30.297 -15.93 -18.047 1 96.81 214 ALA A N 1
ATOM 1637 C CA . ALA A 1 214 ? 29.594 -15.32 -19.172 1 96.81 214 ALA A CA 1
ATOM 1638 C C . ALA A 1 214 ? 29.328 -16.359 -20.266 1 96.81 214 ALA A C 1
ATOM 1640 O O . ALA A 1 214 ? 30.172 -17.203 -20.547 1 96.81 214 ALA A O 1
ATOM 1641 N N . GLY A 1 215 ? 28.125 -16.328 -20.828 1 95.75 215 GLY A N 1
ATOM 1642 C CA . GLY A 1 215 ? 27.75 -17.219 -21.922 1 95.75 215 GLY A CA 1
ATOM 1643 C C . GLY A 1 215 ? 26.797 -16.562 -22.906 1 95.75 215 GLY A C 1
ATOM 1644 O O . GLY A 1 215 ? 26.516 -15.367 -22.812 1 95.75 215 GLY A O 1
ATOM 1645 N N . PRO A 1 216 ? 26.406 -17.344 -23.891 1 94.81 216 PRO A N 1
ATOM 1646 C CA . PRO A 1 216 ? 25.578 -16.781 -24.969 1 94.81 216 PRO A CA 1
ATOM 1647 C C . PRO A 1 216 ? 24.203 -16.344 -24.484 1 94.81 216 PRO A C 1
ATOM 1649 O O . PRO A 1 216 ? 23.531 -15.547 -25.156 1 94.81 216 PRO A O 1
ATOM 1652 N N . LYS A 1 217 ? 23.812 -16.828 -23.391 1 94.75 217 LYS A N 1
ATOM 1653 C CA . LYS A 1 217 ? 22.469 -16.516 -22.906 1 94.75 217 LYS A CA 1
ATOM 1654 C C . LYS A 1 217 ? 22.531 -15.609 -21.688 1 94.75 217 LYS A C 1
ATOM 1656 O O . LYS A 1 217 ? 21.578 -15.578 -20.891 1 94.75 217 LYS A O 1
ATOM 1661 N N . GLY A 1 218 ? 23.656 -14.977 -21.531 1 95.38 218 GLY A N 1
ATOM 1662 C CA . GLY A 1 218 ? 23.766 -14.008 -20.453 1 95.38 218 GLY A CA 1
ATOM 1663 C C . GLY A 1 218 ? 24.906 -14.297 -19.484 1 95.38 218 GLY A C 1
ATOM 1664 O O . GLY A 1 218 ? 25.75 -15.156 -19.766 1 95.38 218 GLY A O 1
ATOM 1665 N N . ILE A 1 219 ? 24.906 -13.531 -18.391 1 97.56 219 ILE A N 1
ATOM 1666 C CA . ILE A 1 219 ? 25.906 -13.672 -17.344 1 97.56 219 ILE A CA 1
ATOM 1667 C C . ILE A 1 219 ? 25.281 -14.367 -16.141 1 97.56 219 ILE A C 1
ATOM 1669 O O . ILE A 1 219 ? 24.172 -14.031 -15.727 1 97.56 219 ILE A O 1
ATOM 1673 N N . TRP A 1 220 ? 25.969 -15.359 -15.648 1 98.56 220 TRP A N 1
ATOM 1674 C CA . TRP A 1 220 ? 25.516 -16.062 -14.445 1 98.56 220 TRP A CA 1
ATOM 1675 C C . TRP A 1 220 ? 26.391 -15.711 -13.25 1 98.56 220 TRP A C 1
ATOM 1677 O O . TRP A 1 220 ? 27.625 -15.602 -13.375 1 98.56 220 TRP A O 1
ATOM 1687 N N . PHE A 1 221 ? 25.812 -15.477 -12.156 1 98.62 221 PHE A N 1
ATOM 1688 C CA . PHE A 1 221 ? 26.469 -15.242 -10.875 1 98.62 221 PHE A CA 1
ATOM 1689 C C . PHE A 1 221 ? 26.141 -16.359 -9.891 1 98.62 221 PHE A C 1
ATOM 1691 O O . PHE A 1 221 ? 24.984 -16.703 -9.703 1 98.62 221 PHE A O 1
ATOM 1698 N N . GLY A 1 222 ? 27.188 -16.953 -9.352 1 98.69 222 GLY A N 1
ATOM 1699 C CA . GLY A 1 222 ? 27 -17.797 -8.195 1 98.69 222 GLY A CA 1
ATOM 1700 C C . GLY A 1 222 ? 27 -17.031 -6.883 1 98.69 222 GLY A C 1
ATOM 1701 O O . GLY A 1 222 ? 27.75 -16.062 -6.73 1 98.69 222 GLY A O 1
ATOM 1702 N N . THR A 1 223 ? 26.188 -17.453 -5.973 1 98.5 223 THR A N 1
ATOM 1703 C CA . THR A 1 223 ? 26.172 -16.875 -4.633 1 98.5 223 THR A CA 1
ATOM 1704 C C . THR A 1 223 ? 26.172 -17.984 -3.572 1 98.5 223 THR A C 1
ATOM 1706 O O . THR A 1 223 ? 26.141 -19.172 -3.902 1 98.5 223 THR A O 1
ATOM 1709 N N . LYS A 1 224 ? 26.156 -17.531 -2.344 1 98.25 224 LYS A N 1
ATOM 1710 C CA . LYS A 1 224 ? 26.078 -18.484 -1.237 1 98.25 224 LYS A CA 1
ATOM 1711 C C . LYS A 1 224 ? 24.656 -19 -1.039 1 98.25 224 LYS A C 1
ATOM 1713 O O . LYS A 1 224 ? 24.438 -19.938 -0.279 1 98.25 224 LYS A O 1
ATOM 1718 N N . ASN A 1 225 ? 23.734 -18.391 -1.806 1 98 225 ASN A N 1
ATOM 1719 C CA . ASN A 1 225 ? 22.344 -18.781 -1.61 1 98 225 ASN A CA 1
ATOM 1720 C C . ASN A 1 225 ? 21.562 -18.766 -2.924 1 98 225 ASN A C 1
ATOM 1722 O O . ASN A 1 225 ? 20.469 -18.188 -2.996 1 98 225 ASN A O 1
ATOM 1726 N N . GLY A 1 226 ? 22.141 -19.312 -3.934 1 98.06 226 GLY A N 1
ATOM 1727 C CA . GLY A 1 226 ? 21.438 -19.406 -5.207 1 98.06 226 GLY A CA 1
ATOM 1728 C C . GLY A 1 226 ? 22.281 -18.906 -6.375 1 98.06 226 GLY A C 1
ATOM 1729 O O . GLY A 1 226 ? 23.406 -18.438 -6.191 1 98.06 226 GLY A O 1
ATOM 1730 N N . ALA A 1 227 ? 21.75 -18.984 -7.531 1 98.62 227 ALA A N 1
ATOM 1731 C CA . ALA A 1 227 ? 22.344 -18.5 -8.773 1 98.62 227 ALA A CA 1
ATOM 1732 C C . ALA A 1 227 ? 21.516 -17.375 -9.383 1 98.62 227 ALA A C 1
ATOM 1734 O O . ALA A 1 227 ? 20.297 -17.359 -9.227 1 98.62 227 ALA A O 1
ATOM 1735 N N . ILE A 1 228 ? 22.188 -16.469 -9.992 1 98.69 228 ILE A N 1
ATOM 1736 C CA . ILE A 1 228 ? 21.547 -15.32 -10.609 1 98.69 228 ILE A CA 1
ATOM 1737 C C . ILE A 1 228 ? 21.938 -15.227 -12.078 1 98.69 228 ILE A C 1
ATOM 1739 O O . ILE A 1 228 ? 23.109 -15.422 -12.43 1 98.69 228 ILE A O 1
ATOM 1743 N N . ARG A 1 229 ? 20.953 -14.945 -12.914 1 98.56 229 ARG A N 1
ATOM 1744 C CA . ARG A 1 229 ? 21.234 -14.672 -14.32 1 98.56 229 ARG A CA 1
ATOM 1745 C C . ARG A 1 229 ? 20.812 -13.258 -14.695 1 98.56 229 ARG A C 1
ATOM 1747 O O . ARG A 1 229 ? 19.75 -12.789 -14.289 1 98.56 229 ARG A O 1
ATOM 1754 N N . TYR A 1 230 ? 21.672 -12.625 -15.375 1 97.69 230 TYR A N 1
ATOM 1755 C CA . TYR A 1 230 ? 21.344 -11.328 -15.969 1 97.69 230 TYR A CA 1
ATOM 1756 C C . TYR A 1 230 ? 21.453 -11.375 -17.484 1 97.69 230 TYR A C 1
ATOM 1758 O O . TYR A 1 230 ? 22.5 -11.766 -18.031 1 97.69 230 TYR A O 1
ATOM 1766 N N . SER A 1 231 ? 20.422 -11.078 -18.203 1 95.81 231 SER A N 1
ATOM 1767 C CA . SER A 1 231 ? 20.391 -11.039 -19.656 1 95.81 231 SER A CA 1
ATOM 1768 C C . SER A 1 231 ? 19.438 -9.977 -20.172 1 95.81 231 SER A C 1
ATOM 1770 O O . SER A 1 231 ? 18.25 -9.984 -19.828 1 95.81 231 SER A O 1
ATOM 1772 N N . ASP A 1 232 ? 19.906 -9.031 -20.922 1 91.62 232 ASP A N 1
ATOM 1773 C CA . ASP A 1 232 ? 19.109 -7.996 -21.562 1 91.62 232 ASP A CA 1
ATOM 1774 C C . ASP A 1 232 ? 18.281 -7.223 -20.547 1 91.62 232 ASP A C 1
ATOM 1776 O O . ASP A 1 232 ? 17.078 -7.043 -20.719 1 91.62 232 ASP A O 1
ATOM 1780 N N . GLY A 1 233 ? 18.891 -6.934 -19.453 1 92.94 233 GLY A N 1
ATOM 1781 C CA . GLY A 1 233 ? 18.25 -6.086 -18.453 1 92.94 233 GLY A CA 1
ATOM 1782 C C . GLY A 1 233 ? 17.375 -6.863 -17.484 1 92.94 233 GLY A C 1
ATOM 1783 O O . GLY A 1 233 ? 16.75 -6.277 -16.594 1 92.94 233 GLY A O 1
ATOM 1784 N N . VAL A 1 234 ? 17.344 -8.211 -17.609 1 95.44 234 VAL A N 1
ATOM 1785 C CA . VAL A 1 234 ? 16.438 -9.008 -16.797 1 95.44 234 VAL A CA 1
ATOM 1786 C C . VAL A 1 234 ? 17.234 -9.883 -15.828 1 95.44 234 VAL A C 1
ATOM 1788 O O . VAL A 1 234 ? 18.203 -10.523 -16.234 1 95.44 234 VAL A O 1
ATOM 1791 N N . TRP A 1 235 ? 16.797 -9.75 -14.555 1 97.5 235 TRP A N 1
ATOM 1792 C CA . TRP A 1 235 ? 17.375 -10.602 -13.523 1 97.5 235 TRP A CA 1
ATOM 1793 C C . TRP A 1 235 ? 16.516 -11.844 -13.297 1 97.5 235 TRP A C 1
ATOM 1795 O O . TRP A 1 235 ? 15.289 -11.766 -13.273 1 97.5 235 TRP A O 1
ATOM 1805 N N . GLU A 1 236 ? 17.141 -12.953 -13.18 1 97.94 236 GLU A N 1
ATOM 1806 C CA . GLU A 1 236 ? 16.5 -14.195 -12.758 1 97.94 236 GLU A CA 1
ATOM 1807 C C . GLU A 1 236 ? 17.219 -14.805 -11.555 1 97.94 236 GLU A C 1
ATOM 1809 O O . GLU A 1 236 ? 18.453 -14.789 -11.484 1 97.94 236 GLU A O 1
ATOM 1814 N N . PHE A 1 237 ? 16.5 -15.305 -10.633 1 97.94 237 PHE A N 1
ATOM 1815 C CA . PHE A 1 237 ? 17.031 -15.906 -9.414 1 97.94 237 PHE A CA 1
ATOM 1816 C C . PHE A 1 237 ? 16.656 -17.375 -9.328 1 97.94 237 PHE A C 1
ATOM 1818 O O . PHE A 1 237 ? 15.484 -17.734 -9.438 1 97.94 237 PHE A O 1
ATOM 1825 N N . ARG A 1 238 ? 17.625 -18.234 -9.227 1 98.06 238 ARG A N 1
ATOM 1826 C CA . ARG A 1 238 ? 17.438 -19.672 -9.141 1 98.06 238 ARG A CA 1
ATOM 1827 C C . ARG A 1 238 ? 17.906 -20.203 -7.789 1 98.06 238 ARG A C 1
ATOM 1829 O O . ARG A 1 238 ? 19.109 -20.188 -7.496 1 98.06 238 ARG A O 1
ATOM 1836 N N . GLN A 1 239 ? 16.953 -20.641 -7.027 1 94.94 239 GLN A N 1
ATOM 1837 C CA . GLN A 1 239 ? 17.219 -21.109 -5.672 1 94.94 239 GLN A CA 1
ATOM 1838 C C . GLN A 1 239 ? 16.297 -22.281 -5.309 1 94.94 239 GLN A C 1
ATOM 1840 O O . GLN A 1 239 ? 15.227 -22.438 -5.887 1 94.94 239 GLN A O 1
ATOM 1845 N N . GLY A 1 240 ? 16.75 -23.094 -4.414 1 94.31 240 GLY A N 1
ATOM 1846 C CA . GLY A 1 240 ? 15.961 -24.234 -3.975 1 94.31 240 GLY A CA 1
ATOM 1847 C C . GLY A 1 240 ? 16.125 -25.453 -4.859 1 94.31 240 GLY A C 1
ATOM 1848 O O . GLY A 1 240 ? 16.688 -25.359 -5.953 1 94.31 240 GLY A O 1
ATOM 1849 N N . ARG A 1 241 ? 15.516 -26.5 -4.457 1 95.19 241 ARG A N 1
ATOM 1850 C CA . ARG A 1 241 ? 15.727 -27.797 -5.086 1 95.19 241 ARG A CA 1
ATOM 1851 C C . ARG A 1 241 ? 15.086 -27.859 -6.469 1 95.19 241 ARG A C 1
ATOM 1853 O O . ARG A 1 241 ? 15.391 -28.734 -7.27 1 95.19 241 ARG A O 1
ATOM 1860 N N . ARG A 1 242 ? 14.266 -26.922 -6.766 1 95.56 242 ARG A N 1
ATOM 1861 C CA . ARG A 1 242 ? 13.734 -26.844 -8.125 1 95.56 242 ARG A CA 1
ATOM 1862 C C . ARG A 1 242 ? 14.836 -26.531 -9.125 1 95.56 242 ARG A C 1
ATOM 1864 O O . ARG A 1 242 ? 14.805 -27 -10.266 1 95.56 242 ARG A O 1
ATOM 1871 N N . TRP A 1 243 ? 15.898 -25.828 -8.562 1 97.44 243 TRP A N 1
ATOM 1872 C CA . TRP A 1 243 ? 16.859 -25.281 -9.516 1 97.44 243 TRP A CA 1
ATOM 1873 C C . TRP A 1 243 ? 18.281 -25.75 -9.188 1 97.44 243 TRP A C 1
ATOM 1875 O O . TRP A 1 243 ? 19.125 -25.844 -10.078 1 97.44 243 TRP A O 1
ATOM 1885 N N . LEU A 1 244 ? 18.531 -25.969 -7.895 1 97.88 244 LEU A N 1
ATOM 1886 C CA . LEU A 1 244 ? 19.875 -26.297 -7.461 1 97.88 244 LEU A CA 1
ATOM 1887 C C . LEU A 1 244 ? 19.844 -27.438 -6.441 1 97.88 244 LEU A C 1
ATOM 1889 O O . LEU A 1 244 ? 19 -27.453 -5.547 1 97.88 244 LEU A O 1
ATOM 1893 N N . LEU A 1 245 ? 20.844 -28.328 -6.559 1 97.44 245 LEU A N 1
ATOM 1894 C CA . LEU A 1 245 ? 21 -29.391 -5.562 1 97.44 245 LEU A CA 1
ATOM 1895 C C . LEU A 1 245 ? 21.438 -28.812 -4.219 1 97.44 245 LEU A C 1
ATOM 1897 O O . LEU A 1 245 ? 21.172 -29.406 -3.172 1 97.44 245 LEU A O 1
ATOM 1901 N N . ASP A 1 246 ? 22.062 -27.75 -4.289 1 97.56 246 ASP A N 1
ATOM 1902 C CA . ASP A 1 246 ? 22.469 -26.953 -3.133 1 97.56 246 ASP A CA 1
ATOM 1903 C C . ASP A 1 246 ? 22.531 -25.469 -3.484 1 97.56 246 ASP A C 1
ATOM 1905 O O . ASP A 1 246 ? 23.016 -25.094 -4.559 1 97.56 246 ASP A O 1
ATOM 1909 N N . ASN A 1 247 ? 22.172 -24.625 -2.566 1 97.62 247 ASN A N 1
ATOM 1910 C CA . ASN A 1 247 ? 22.062 -23.203 -2.859 1 97.62 247 ASN A CA 1
ATOM 1911 C C . ASN A 1 247 ? 23.438 -22.531 -2.906 1 97.62 247 ASN A C 1
ATOM 1913 O O . ASN A 1 247 ? 23.594 -21.469 -3.484 1 97.62 247 ASN A O 1
ATOM 1917 N N . HIS A 1 248 ? 24.375 -23.062 -2.229 1 98.56 248 HIS A N 1
ATOM 1918 C CA . HIS A 1 248 ? 25.734 -22.5 -2.264 1 98.56 248 HIS A CA 1
ATOM 1919 C C . HIS A 1 248 ? 26.453 -22.891 -3.545 1 98.56 248 HIS A C 1
ATOM 1921 O O . HIS A 1 248 ? 26.953 -24.016 -3.666 1 98.56 248 HIS A O 1
ATOM 1927 N N . VAL A 1 249 ? 26.547 -22 -4.461 1 98.75 249 VAL A N 1
ATOM 1928 C CA . VAL A 1 249 ? 27.203 -22.234 -5.738 1 98.75 249 VAL A CA 1
ATOM 1929 C C . VAL A 1 249 ? 28.703 -22 -5.602 1 98.75 249 VAL A C 1
ATOM 1931 O O . VAL A 1 249 ? 29.141 -20.922 -5.188 1 98.75 249 VAL A O 1
ATOM 1934 N N . ARG A 1 250 ? 29.469 -22.969 -6.02 1 98.25 250 ARG A N 1
ATOM 1935 C CA . ARG A 1 250 ? 30.922 -22.875 -5.848 1 98.25 250 ARG A CA 1
ATOM 1936 C C . ARG A 1 250 ? 31.609 -22.484 -7.148 1 98.25 250 ARG A C 1
ATOM 1938 O O . ARG A 1 250 ? 32.656 -21.828 -7.133 1 98.25 250 ARG A O 1
ATOM 1945 N N . ASP A 1 251 ? 31.094 -22.922 -8.203 1 97.69 251 ASP A N 1
ATOM 1946 C CA . ASP A 1 251 ? 31.688 -22.656 -9.516 1 97.69 251 ASP A CA 1
ATOM 1947 C C . ASP A 1 251 ? 30.641 -22.812 -10.625 1 97.69 251 ASP A C 1
ATOM 1949 O O . ASP A 1 251 ? 29.609 -23.453 -10.43 1 97.69 251 ASP A O 1
ATOM 1953 N N . ILE A 1 252 ? 30.906 -22.172 -11.797 1 98.5 252 ILE A N 1
ATOM 1954 C CA . ILE A 1 252 ? 29.969 -22.172 -12.922 1 98.5 252 ILE A CA 1
ATOM 1955 C C . ILE A 1 252 ? 30.734 -22.344 -14.227 1 98.5 252 ILE A C 1
ATOM 1957 O O . ILE A 1 252 ? 31.781 -21.734 -14.43 1 98.5 252 ILE A O 1
ATOM 1961 N N . VAL A 1 253 ? 30.203 -23.156 -15.031 1 97.19 253 VAL A N 1
ATOM 1962 C CA . VAL A 1 253 ? 30.641 -23.219 -16.422 1 97.19 253 VAL A CA 1
ATOM 1963 C C . VAL A 1 253 ? 29.438 -23.156 -17.359 1 97.19 253 VAL A C 1
ATOM 1965 O O . VAL A 1 253 ? 28.391 -23.734 -17.047 1 97.19 253 VAL A O 1
ATOM 1968 N N . ILE A 1 254 ? 29.594 -22.453 -18.453 1 97.38 254 ILE A N 1
ATOM 1969 C CA . ILE A 1 254 ? 28.531 -22.359 -19.438 1 97.38 254 ILE A CA 1
ATOM 1970 C C . ILE A 1 254 ? 28.984 -23 -20.75 1 97.38 254 ILE A C 1
ATOM 1972 O O . ILE A 1 254 ? 30.094 -22.719 -21.234 1 97.38 254 ILE A O 1
ATOM 1976 N N . THR A 1 255 ? 28.188 -23.844 -21.266 1 96.25 255 THR A N 1
ATOM 1977 C CA . THR A 1 255 ? 28.5 -24.5 -22.531 1 96.25 255 THR A CA 1
ATOM 1978 C C . THR A 1 255 ? 27.984 -23.672 -23.703 1 96.25 255 THR A C 1
ATOM 1980 O O . THR A 1 255 ? 27.266 -22.688 -23.516 1 96.25 255 THR A O 1
ATOM 1983 N N . ASP A 1 256 ? 28.297 -24.078 -24.938 1 93.94 256 ASP A N 1
ATOM 1984 C CA . ASP A 1 256 ? 28.016 -23.297 -26.141 1 93.94 256 ASP A CA 1
ATOM 1985 C C . ASP A 1 256 ? 26.516 -23.188 -26.391 1 93.94 256 ASP A C 1
ATOM 1987 O O . ASP A 1 256 ? 26.062 -22.219 -26.984 1 93.94 256 ASP A O 1
ATOM 1991 N N . ASP A 1 257 ? 25.812 -24.141 -25.938 1 93.81 257 ASP A N 1
ATOM 1992 C CA . ASP A 1 257 ? 24.359 -24.125 -26.109 1 93.81 257 ASP A CA 1
ATOM 1993 C C . ASP A 1 257 ? 23.688 -23.219 -25.078 1 93.81 257 ASP A C 1
ATOM 1995 O O . ASP A 1 257 ? 22.469 -23.062 -25.094 1 93.81 257 ASP A O 1
ATOM 1999 N N . GLY A 1 258 ? 24.453 -22.75 -24.203 1 95 258 GLY A N 1
ATOM 2000 C CA . GLY A 1 258 ? 23.953 -21.781 -23.234 1 95 258 GLY A CA 1
ATOM 2001 C C . GLY A 1 258 ? 23.609 -22.422 -21.906 1 95 258 GLY A C 1
ATOM 2002 O O . GLY A 1 258 ? 23.297 -21.703 -20.938 1 95 258 GLY A O 1
ATOM 2003 N N . ASN A 1 259 ? 23.703 -23.781 -21.781 1 97.56 259 ASN A N 1
ATOM 2004 C CA . ASN A 1 259 ? 23.406 -24.438 -20.516 1 97.56 259 ASN A CA 1
ATOM 2005 C C . ASN A 1 259 ? 24.422 -24.078 -19.438 1 97.56 259 ASN A C 1
ATOM 2007 O O . ASN A 1 259 ? 25.625 -23.969 -19.719 1 97.56 259 ASN A O 1
ATOM 2011 N N . ALA A 1 260 ? 23.953 -23.859 -18.281 1 98.56 260 ALA A N 1
ATOM 2012 C CA . ALA A 1 260 ? 24.812 -23.484 -17.156 1 98.56 260 ALA A CA 1
ATOM 2013 C C . ALA A 1 260 ? 24.984 -24.641 -16.188 1 98.56 260 ALA A C 1
ATOM 2015 O O . ALA A 1 260 ? 23.984 -25.25 -15.766 1 98.56 260 ALA A O 1
ATOM 2016 N N . TRP A 1 261 ? 26.203 -24.938 -15.867 1 98.69 261 TRP A N 1
ATOM 2017 C CA . TRP A 1 261 ? 26.547 -26.031 -14.961 1 98.69 261 TRP A CA 1
ATOM 2018 C C . TRP A 1 261 ? 27.125 -25.5 -13.656 1 98.69 261 TRP A C 1
ATOM 2020 O O . TRP A 1 261 ? 28.094 -24.75 -13.664 1 98.69 261 TRP A O 1
ATOM 2030 N N . PHE A 1 262 ? 26.531 -25.875 -12.539 1 98.81 262 PHE A N 1
ATOM 2031 C CA . PHE A 1 262 ? 26.875 -25.328 -11.234 1 98.81 262 PHE A CA 1
ATOM 2032 C C . PHE A 1 262 ? 27.484 -26.422 -10.344 1 98.81 262 PHE A C 1
ATOM 2034 O O . PHE A 1 262 ? 26.859 -27.453 -10.117 1 98.81 262 PHE A O 1
ATOM 2041 N N . ALA A 1 263 ? 28.641 -26.125 -9.82 1 98.69 263 ALA A N 1
ATOM 2042 C CA . ALA A 1 263 ? 29.25 -26.984 -8.812 1 98.69 263 ALA A CA 1
ATOM 2043 C C . ALA A 1 263 ? 28.734 -26.656 -7.414 1 98.69 263 ALA A C 1
ATOM 2045 O O . ALA A 1 263 ? 28.734 -25.484 -7.012 1 98.69 263 ALA A O 1
ATOM 2046 N N . THR A 1 264 ? 28.266 -27.625 -6.758 1 98.5 264 THR A N 1
ATOM 2047 C CA . THR A 1 264 ? 27.781 -27.438 -5.391 1 98.5 264 THR A CA 1
ATOM 2048 C C . THR A 1 264 ? 28.203 -28.625 -4.512 1 98.5 264 THR A C 1
ATOM 2050 O O . THR A 1 264 ? 28.797 -29.578 -5 1 98.5 264 THR A O 1
ATOM 2053 N N . ALA A 1 265 ? 27.812 -28.531 -3.24 1 98.19 265 ALA A N 1
ATOM 2054 C CA . ALA A 1 265 ? 28.109 -29.609 -2.303 1 98.19 265 ALA A CA 1
ATOM 2055 C C . ALA A 1 265 ? 27.172 -30.797 -2.516 1 98.19 265 ALA A C 1
ATOM 2057 O O . ALA A 1 265 ? 27.422 -31.891 -2.008 1 98.19 265 ALA A O 1
ATOM 2058 N N . GLY A 1 266 ? 26.125 -30.547 -3.277 1 97.94 266 GLY A N 1
ATOM 2059 C CA . GLY A 1 266 ? 25.141 -31.594 -3.518 1 97.94 266 GLY A CA 1
ATOM 2060 C C . GLY A 1 266 ? 25.297 -32.25 -4.871 1 97.94 266 GLY A C 1
ATOM 2061 O O . GLY A 1 266 ? 24.562 -33.188 -5.199 1 97.94 266 GLY A O 1
ATOM 2062 N N . GLY A 1 267 ? 26.266 -31.875 -5.574 1 98.44 267 GLY A N 1
ATOM 2063 C CA . GLY A 1 267 ? 26.469 -32.344 -6.938 1 98.44 267 GLY A CA 1
ATOM 2064 C C . GLY A 1 267 ? 26.516 -31.219 -7.953 1 98.44 267 GLY A C 1
ATOM 2065 O O . GLY A 1 267 ? 26.859 -30.094 -7.617 1 98.44 267 GLY A O 1
ATOM 2066 N N . ILE A 1 268 ? 26.266 -31.625 -9.188 1 98.62 268 ILE A N 1
ATOM 2067 C CA . ILE A 1 268 ? 26.234 -30.641 -10.273 1 98.62 268 ILE A CA 1
ATOM 2068 C C . ILE A 1 268 ? 24.781 -30.406 -10.703 1 98.62 268 ILE A C 1
ATOM 2070 O O . ILE A 1 268 ? 24.047 -31.359 -10.969 1 98.62 268 ILE A O 1
ATOM 2074 N N . SER A 1 269 ? 24.344 -29.219 -10.664 1 98.62 269 SER A N 1
ATOM 2075 C CA . SER A 1 269 ? 23.062 -28.828 -11.25 1 98.62 269 SER A CA 1
ATOM 2076 C C . SER A 1 269 ? 23.266 -28.203 -12.633 1 98.62 269 SER A C 1
ATOM 2078 O O . SER A 1 269 ? 24 -27.234 -12.781 1 98.62 269 SER A O 1
ATOM 2080 N N . CYS A 1 270 ? 22.672 -28.766 -13.578 1 98.5 270 CYS A N 1
ATOM 2081 C CA . CYS A 1 270 ? 22.656 -28.172 -14.906 1 98.5 270 CYS A CA 1
ATOM 2082 C C . CYS A 1 270 ? 21.312 -27.5 -15.188 1 98.5 270 CYS A C 1
ATOM 2084 O O . CYS A 1 270 ? 20.266 -28.156 -15.148 1 98.5 270 CYS A O 1
ATOM 2086 N N . ILE A 1 271 ? 21.266 -26.234 -15.367 1 98.5 271 ILE A N 1
ATOM 2087 C CA . ILE A 1 271 ? 20.078 -25.547 -15.852 1 98.5 271 ILE A CA 1
ATOM 2088 C C . ILE A 1 271 ? 20.094 -25.484 -17.375 1 98.5 271 ILE A C 1
ATOM 2090 O O . ILE A 1 271 ? 20.906 -24.766 -17.953 1 98.5 271 ILE A O 1
ATOM 2094 N N . GLN A 1 272 ? 19.219 -26.203 -17.969 1 97.94 272 GLN A N 1
ATOM 2095 C CA . GLN A 1 272 ? 19.109 -26.281 -19.422 1 97.94 272 GLN A CA 1
ATOM 2096 C C . GLN A 1 272 ? 18.078 -25.297 -19.953 1 97.94 272 GLN A C 1
ATOM 2098 O O . GLN A 1 272 ? 17.109 -24.969 -19.266 1 97.94 272 GLN A O 1
ATOM 2103 N N . PHE A 1 273 ? 18.359 -24.875 -21.141 1 97.25 273 PHE A N 1
ATOM 2104 C CA . PHE A 1 273 ? 17.391 -24.094 -21.906 1 97.25 273 PHE A CA 1
ATOM 2105 C C . PHE A 1 273 ? 16.766 -24.938 -23 1 97.25 273 PHE A C 1
ATOM 2107 O O . PHE A 1 273 ? 17.375 -25.156 -24.047 1 97.25 273 PHE A O 1
ATOM 2114 N N . ARG A 1 274 ? 15.523 -25.312 -22.766 1 96.81 274 ARG A N 1
ATOM 2115 C CA . ARG A 1 274 ? 14.844 -26.188 -23.719 1 96.81 274 ARG A CA 1
ATOM 2116 C C . ARG A 1 274 ? 13.82 -25.406 -24.547 1 96.81 274 ARG A C 1
ATOM 2118 O O . ARG A 1 274 ? 12.891 -24.812 -24 1 96.81 274 ARG A O 1
ATOM 2125 N N . PRO A 1 275 ? 14.008 -25.422 -25.797 1 96.75 275 PRO A N 1
ATOM 2126 C CA . PRO A 1 275 ? 12.977 -24.781 -26.609 1 96.75 275 PRO A CA 1
ATOM 2127 C C . PRO A 1 275 ? 11.609 -25.438 -26.484 1 96.75 275 PRO A C 1
ATOM 2129 O O . PRO A 1 275 ? 11.523 -26.672 -26.469 1 96.75 275 PRO A O 1
ATOM 2132 N N . THR A 1 276 ? 10.562 -24.672 -26.344 1 97.81 276 THR A N 1
ATOM 2133 C CA . THR A 1 276 ? 9.211 -25.188 -26.172 1 97.81 276 THR A CA 1
ATOM 2134 C C . THR A 1 276 ? 8.172 -24.156 -26.594 1 97.81 276 THR A C 1
ATOM 2136 O O . THR A 1 276 ? 8.523 -23.062 -27.047 1 97.81 276 THR A O 1
ATOM 2139 N N . THR A 1 277 ? 6.902 -24.547 -26.641 1 97.81 277 THR A N 1
ATOM 2140 C CA . THR A 1 277 ? 5.75 -23.656 -26.812 1 97.81 277 THR A CA 1
ATOM 2141 C C . THR A 1 277 ? 4.785 -23.797 -25.641 1 97.81 277 THR A C 1
ATOM 2143 O O . THR A 1 277 ? 4.93 -24.703 -24.812 1 97.81 277 THR A O 1
ATOM 2146 N N . LEU A 1 278 ? 3.852 -22.906 -25.578 1 98.38 278 LEU A N 1
ATOM 2147 C CA . LEU A 1 278 ? 2.84 -23.031 -24.531 1 98.38 278 LEU A CA 1
ATOM 2148 C C . LEU A 1 278 ? 2.035 -24.312 -24.703 1 98.38 278 LEU A C 1
ATOM 2150 O O . LEU A 1 278 ? 1.685 -24.969 -23.734 1 98.38 278 LEU A O 1
ATOM 2154 N N . GLU A 1 279 ? 1.768 -24.688 -25.891 1 98.12 279 GLU A N 1
ATOM 2155 C CA . GLU A 1 279 ? 1.019 -25.906 -26.203 1 98.12 279 GLU A CA 1
ATOM 2156 C C . GLU A 1 279 ? 1.789 -27.156 -25.766 1 98.12 279 GLU A C 1
ATOM 2158 O O . GLU A 1 279 ? 1.21 -28.078 -25.203 1 98.12 279 GLU A O 1
ATOM 2163 N N . GLU A 1 280 ? 3.09 -27.156 -26.062 1 98.06 280 GLU A N 1
ATOM 2164 C CA . GLU A 1 280 ? 3.912 -28.281 -25.656 1 98.06 280 GLU A CA 1
ATOM 2165 C C . GLU A 1 280 ? 3.951 -28.406 -24.141 1 98.06 280 GLU A C 1
ATOM 2167 O O . GLU A 1 280 ? 3.945 -29.516 -23.594 1 98.06 280 GLU A O 1
ATOM 2172 N N . LYS A 1 281 ? 3.998 -27.344 -23.469 1 98.12 281 LYS A N 1
ATOM 2173 C CA . LYS A 1 281 ? 3.928 -27.344 -22.016 1 98.12 281 LYS A CA 1
ATOM 2174 C C . LYS A 1 281 ? 2.586 -27.891 -21.531 1 98.12 281 LYS A C 1
ATOM 2176 O O . LYS A 1 281 ? 2.527 -28.641 -20.547 1 98.12 281 LYS A O 1
ATOM 2181 N N . ALA A 1 282 ? 1.515 -27.438 -22.188 1 98.31 282 ALA A N 1
ATOM 2182 C CA . ALA A 1 282 ? 0.196 -27.969 -21.844 1 98.31 282 ALA A CA 1
ATOM 2183 C C . ALA A 1 282 ? 0.168 -29.5 -21.953 1 98.31 282 ALA A C 1
ATOM 2185 O O . ALA A 1 282 ? -0.329 -30.172 -21.047 1 98.31 282 ALA A O 1
ATOM 2186 N N . LYS A 1 283 ? 0.739 -29.984 -23 1 98 283 LYS A N 1
ATOM 2187 C CA . LYS A 1 283 ? 0.792 -31.438 -23.203 1 98 283 LYS A CA 1
ATOM 2188 C C . LYS A 1 283 ? 1.604 -32.125 -22.109 1 98 283 LYS A C 1
ATOM 2190 O O . LYS A 1 283 ? 1.262 -33.219 -21.656 1 98 283 LYS A O 1
ATOM 2195 N N . PHE A 1 284 ? 2.623 -31.516 -21.75 1 98.12 284 PHE A N 1
ATOM 2196 C CA . PHE A 1 284 ? 3.434 -32.031 -20.656 1 98.12 284 PHE A CA 1
ATOM 2197 C C . PHE A 1 284 ? 2.604 -32.156 -19.375 1 98.12 284 PHE A C 1
ATOM 2199 O O . PHE A 1 284 ? 2.607 -33.219 -18.734 1 98.12 284 PHE A O 1
ATOM 2206 N N . TYR A 1 285 ? 1.905 -31.094 -18.969 1 98 285 TYR A N 1
ATOM 2207 C CA . TYR A 1 285 ? 1.107 -31.109 -17.75 1 98 285 TYR A CA 1
ATOM 2208 C C . TYR A 1 285 ? -0.024 -32.125 -17.844 1 98 285 TYR A C 1
ATOM 2210 O O . TYR A 1 285 ? -0.359 -32.781 -16.875 1 98 285 TYR A O 1
ATOM 2218 N N . GLU A 1 286 ? -0.621 -32.25 -19 1 97.88 286 GLU A N 1
ATOM 2219 C CA . GLU A 1 286 ? -1.659 -33.25 -19.203 1 97.88 286 GLU A CA 1
ATOM 2220 C C . GLU A 1 286 ? -1.122 -34.656 -18.969 1 97.88 286 GLU A C 1
ATOM 2222 O O . GLU A 1 286 ? -1.769 -35.469 -18.312 1 97.88 286 GLU A O 1
ATOM 2227 N N . ALA A 1 287 ? 0.04 -34.875 -19.516 1 97.81 287 ALA A N 1
ATOM 2228 C CA . ALA A 1 287 ? 0.667 -36.188 -19.328 1 97.81 287 ALA A CA 1
ATOM 2229 C C . ALA A 1 287 ? 0.976 -36.438 -17.859 1 97.81 287 ALA A C 1
ATOM 2231 O O . ALA A 1 287 ? 0.8 -37.562 -17.375 1 97.81 287 ALA A O 1
ATOM 2232 N N . GLU A 1 288 ? 1.462 -35.438 -17.156 1 97.75 288 GLU A N 1
ATOM 2233 C CA . GLU A 1 288 ? 1.747 -35.562 -15.734 1 97.75 288 GLU A CA 1
ATOM 2234 C C . GLU A 1 288 ? 0.479 -35.875 -14.945 1 97.75 288 GLU A C 1
ATOM 2236 O O . GLU A 1 288 ? 0.502 -36.688 -14.016 1 97.75 288 GLU A O 1
ATOM 2241 N N . ILE A 1 289 ? -0.628 -35.219 -15.281 1 97.62 289 ILE A N 1
ATOM 2242 C CA . ILE A 1 289 ? -1.89 -35.438 -14.578 1 97.62 289 ILE A CA 1
ATOM 2243 C C . ILE A 1 289 ? -2.348 -36.875 -14.766 1 97.62 289 ILE A C 1
ATOM 2245 O O . ILE A 1 289 ? -2.725 -37.531 -13.797 1 97.62 289 ILE A O 1
ATOM 2249 N N . GLU A 1 290 ? -2.268 -37.406 -15.977 1 96.25 290 GLU A N 1
ATOM 2250 C CA . GLU A 1 290 ? -2.672 -38.781 -16.266 1 96.25 290 GLU A CA 1
ATOM 2251 C C . GLU A 1 290 ? -1.812 -39.781 -15.492 1 96.25 290 GLU A C 1
ATOM 2253 O O . GLU A 1 290 ? -2.316 -40.812 -15.008 1 96.25 290 GLU A O 1
ATOM 2258 N N . LYS A 1 291 ? -0.618 -39.406 -15.359 1 97 291 LYS A N 1
ATOM 2259 C CA . LYS A 1 291 ? 0.333 -40.375 -14.797 1 97 291 LYS A CA 1
ATOM 2260 C C . LYS A 1 291 ? 0.288 -40.344 -13.266 1 97 291 LYS A C 1
ATOM 2262 O O . LYS A 1 291 ? 0.408 -41.375 -12.625 1 97 291 LYS A O 1
ATOM 2267 N N . TYR A 1 292 ? 0.071 -39.156 -12.648 1 97.75 292 TYR A N 1
ATOM 2268 C CA . TYR A 1 292 ? 0.395 -39.062 -11.234 1 97.75 292 TYR A CA 1
ATOM 2269 C C . TYR A 1 292 ? -0.813 -38.594 -10.422 1 97.75 292 TYR A C 1
ATOM 2271 O O . TYR A 1 292 ? -0.827 -38.719 -9.195 1 97.75 292 TYR A O 1
ATOM 2279 N N . HIS A 1 293 ? -1.907 -38.094 -11.039 1 96.81 293 HIS A N 1
ATOM 2280 C CA . HIS A 1 293 ? -2.793 -37.25 -10.234 1 96.81 293 HIS A CA 1
ATOM 2281 C C . HIS A 1 293 ? -4.223 -37.781 -10.266 1 96.81 293 HIS A C 1
ATOM 2283 O O . HIS A 1 293 ? -5.105 -37.25 -9.594 1 96.81 293 HIS A O 1
ATOM 2289 N N . ARG A 1 294 ? -4.543 -38.812 -11.008 1 95.31 294 ARG A N 1
ATOM 2290 C CA . ARG A 1 294 ? -5.898 -39.344 -11.109 1 95.31 294 ARG A CA 1
ATOM 2291 C C . ARG A 1 294 ? -6.242 -40.219 -9.898 1 95.31 294 ARG A C 1
ATOM 2293 O O . ARG A 1 294 ? -5.512 -41.156 -9.578 1 95.31 294 ARG A O 1
ATOM 2300 N N . ARG A 1 295 ? -7.332 -39.812 -9.25 1 94.06 295 ARG A N 1
ATOM 2301 C CA . ARG A 1 295 ? -7.75 -40.562 -8.07 1 94.06 295 ARG A CA 1
ATOM 2302 C C . ARG A 1 295 ? -9.102 -41.25 -8.297 1 94.06 295 ARG A C 1
ATOM 2304 O O . ARG A 1 295 ? -10.016 -40.625 -8.875 1 94.06 295 ARG A O 1
ATOM 2311 N N . THR A 1 296 ? -9.219 -42.531 -7.824 1 92.19 296 THR A N 1
ATOM 2312 C CA . THR A 1 296 ? -10.422 -43.375 -7.859 1 92.19 296 THR A CA 1
ATOM 2313 C C . THR A 1 296 ? -10.797 -43.719 -9.297 1 92.19 296 THR A C 1
ATOM 2315 O O . THR A 1 296 ? -10.07 -43.375 -10.234 1 92.19 296 THR A O 1
ATOM 2318 N N . SER A 1 297 ? -11.953 -44.406 -9.422 1 92.06 297 SER A N 1
ATOM 2319 C CA . SER A 1 297 ? -12.469 -44.781 -10.734 1 92.06 297 SER A CA 1
ATOM 2320 C C . SER A 1 297 ? -13.094 -43.594 -11.445 1 92.06 297 SER A C 1
ATOM 2322 O O . SER A 1 297 ? -13.32 -43.625 -12.656 1 92.06 297 SER A O 1
ATOM 2324 N N . PHE A 1 298 ? -13.305 -42.469 -10.734 1 93.38 298 PHE A N 1
ATOM 2325 C CA . PHE A 1 298 ? -13.938 -41.281 -11.312 1 93.38 298 PHE A CA 1
ATOM 2326 C C . PHE A 1 298 ? -12.883 -40.344 -11.906 1 93.38 298 PHE A C 1
ATOM 2328 O O . PHE A 1 298 ? -13.211 -39.438 -12.688 1 93.38 298 PHE A O 1
ATOM 2335 N N . GLY A 1 299 ? -11.625 -40.5 -11.461 1 94.62 299 GLY A N 1
ATOM 2336 C CA . GLY A 1 299 ? -10.547 -39.719 -12.039 1 94.62 299 GLY A CA 1
ATOM 2337 C C . GLY A 1 299 ? -10.461 -38.312 -11.484 1 94.62 299 GLY A C 1
ATOM 2338 O O . GLY A 1 299 ? -10.188 -37.375 -12.219 1 94.62 299 GLY A O 1
ATOM 2339 N N . TYR A 1 300 ? -10.773 -38.188 -10.172 1 96.19 300 TYR A N 1
ATOM 2340 C CA . TYR A 1 300 ? -10.547 -36.875 -9.547 1 96.19 300 TYR A CA 1
ATOM 2341 C C . TYR A 1 300 ? -9.109 -36.438 -9.727 1 96.19 300 TYR A C 1
ATOM 2343 O O . TYR A 1 300 ? -8.18 -37.25 -9.688 1 96.19 300 TYR A O 1
ATOM 2351 N N . VAL A 1 301 ? -8.852 -35.156 -9.977 1 95.06 301 VAL A N 1
ATOM 2352 C CA . VAL A 1 301 ? -7.512 -34.594 -10.164 1 95.06 301 VAL A CA 1
ATOM 2353 C C . VAL A 1 301 ? -7.031 -33.938 -8.875 1 95.06 301 VAL A C 1
ATOM 2355 O O . VAL A 1 301 ? -7.562 -32.906 -8.469 1 95.06 301 VAL A O 1
ATOM 2358 N N . ASN A 1 302 ? -6.039 -34.531 -8.281 1 93.38 302 ASN A N 1
ATOM 2359 C CA . ASN A 1 302 ? -5.57 -34.062 -6.973 1 93.38 302 ASN A CA 1
ATOM 2360 C C . ASN A 1 302 ? -4.047 -34.125 -6.879 1 93.38 302 ASN A C 1
ATOM 2362 O O . ASN A 1 302 ? -3.383 -34.688 -7.75 1 93.38 302 ASN A O 1
ATOM 2366 N N . PRO A 1 303 ? -3.439 -33.469 -5.812 1 93.81 303 PRO A N 1
ATOM 2367 C CA . PRO A 1 303 ? -1.999 -33.594 -5.59 1 93.81 303 PRO A CA 1
ATOM 2368 C C . PRO A 1 303 ? -1.593 -35.031 -5.242 1 93.81 303 PRO A C 1
ATOM 2370 O O . PRO A 1 303 ? -2.438 -35.844 -4.844 1 93.81 303 PRO A O 1
ATOM 2373 N N . ALA A 1 304 ? -0.367 -35.312 -5.48 1 97 304 ALA A N 1
ATOM 2374 C CA . ALA A 1 304 ? 0.189 -36.594 -5.145 1 97 304 ALA A CA 1
ATOM 2375 C C . ALA A 1 304 ? 1.236 -36.5 -4.039 1 97 304 ALA A C 1
ATOM 2377 O O . ALA A 1 304 ? 1.956 -35.5 -3.961 1 97 304 ALA A O 1
ATOM 2378 N N . VAL A 1 305 ? 1.264 -37.469 -3.205 1 97.25 305 VAL A N 1
ATOM 2379 C CA . VAL A 1 305 ? 2.279 -37.562 -2.16 1 97.25 305 VAL A CA 1
ATOM 2380 C C . VAL A 1 305 ? 3.42 -38.469 -2.615 1 97.25 305 VAL A C 1
ATOM 2382 O O . VAL A 1 305 ? 3.186 -39.5 -3.254 1 97.25 305 VAL A O 1
ATOM 2385 N N . LEU A 1 306 ? 4.594 -37.969 -2.311 1 97.94 306 LEU A N 1
ATOM 2386 C CA . LEU A 1 306 ? 5.797 -38.719 -2.639 1 97.94 306 LEU A CA 1
ATOM 2387 C C . LEU A 1 306 ? 6.375 -39.406 -1.394 1 97.94 306 LEU A C 1
ATOM 2389 O O . LEU A 1 306 ? 6.285 -38.844 -0.293 1 97.94 306 LEU A O 1
ATOM 2393 N N . SER A 1 307 ? 6.988 -40.562 -1.541 1 97.31 307 SER A N 1
ATOM 2394 C CA . SER A 1 307 ? 7.594 -41.25 -0.41 1 97.31 307 SER A CA 1
ATOM 2395 C C . SER A 1 307 ? 8.992 -40.719 -0.117 1 97.31 307 SER A C 1
ATOM 2397 O O . SER A 1 307 ? 9.539 -40.969 0.958 1 97.31 307 SER A O 1
ATOM 2399 N N . ALA A 1 308 ? 9.586 -40.125 -1.126 1 96.25 308 ALA A N 1
ATOM 2400 C CA . ALA A 1 308 ? 10.859 -39.438 -0.977 1 96.25 308 ALA A CA 1
ATOM 2401 C C . ALA A 1 308 ? 10.852 -38.094 -1.715 1 96.25 308 ALA A C 1
ATOM 2403 O O . ALA A 1 308 ? 10.242 -37.969 -2.779 1 96.25 308 ALA A O 1
ATOM 2404 N N . PRO A 1 309 ? 11.586 -37.188 -1.155 1 95.75 309 PRO A N 1
ATOM 2405 C CA . PRO A 1 309 ? 11.562 -35.844 -1.796 1 95.75 309 PRO A CA 1
ATOM 2406 C C . PRO A 1 309 ? 11.977 -35.906 -3.266 1 95.75 309 PRO A C 1
ATOM 2408 O O . PRO A 1 309 ? 13.055 -36.406 -3.59 1 95.75 309 PRO A O 1
ATOM 2411 N N . GLY A 1 310 ? 11.141 -35.469 -4.102 1 95 310 GLY A N 1
ATOM 2412 C CA . GLY A 1 310 ? 11.461 -35.281 -5.508 1 95 310 GLY A CA 1
ATOM 2413 C C . GLY A 1 310 ? 11.305 -36.531 -6.34 1 95 310 GLY A C 1
ATOM 2414 O O . GLY A 1 310 ? 11.453 -36.5 -7.562 1 95 310 GLY A O 1
ATOM 2415 N N . ASP A 1 311 ? 10.953 -37.656 -5.707 1 96 311 ASP A N 1
ATOM 2416 C CA . ASP A 1 311 ? 10.875 -38.938 -6.449 1 96 311 ASP A CA 1
ATOM 2417 C C . ASP A 1 311 ? 9.461 -39.156 -6.992 1 96 311 ASP A C 1
ATOM 2419 O O . ASP A 1 311 ? 8.656 -39.844 -6.367 1 96 311 ASP A O 1
ATOM 2423 N N . LYS A 1 312 ? 9.234 -38.75 -8.148 1 96.38 312 LYS A N 1
ATOM 2424 C CA . LYS A 1 312 ? 7.91 -38.812 -8.758 1 96.38 312 LYS A CA 1
ATOM 2425 C C . LYS A 1 312 ? 7.477 -40.281 -8.969 1 96.38 312 LYS A C 1
ATOM 2427 O O . LYS A 1 312 ? 6.285 -40.562 -9.102 1 96.38 312 LYS A O 1
ATOM 2432 N N . SER A 1 313 ? 8.414 -41.156 -9.016 1 96.06 313 SER A N 1
ATOM 2433 C CA . SER A 1 313 ? 8.078 -42.562 -9.266 1 96.06 313 SER A CA 1
ATOM 2434 C C . SER A 1 313 ? 7.281 -43.156 -8.109 1 96.06 313 SER A C 1
ATOM 2436 O O . SER A 1 313 ? 6.664 -44.219 -8.25 1 96.06 313 SER A O 1
ATOM 2438 N N . THR A 1 314 ? 7.266 -42.438 -7.023 1 97.44 314 THR A N 1
ATOM 2439 C CA . THR A 1 314 ? 6.574 -42.938 -5.836 1 97.44 314 THR A CA 1
ATOM 2440 C C . THR A 1 314 ? 5.242 -42.188 -5.648 1 97.44 314 THR A C 1
ATOM 2442 O O . THR A 1 314 ? 4.562 -42.375 -4.641 1 97.44 314 THR A O 1
ATOM 2445 N N . ALA A 1 315 ? 4.918 -41.406 -6.582 1 97.75 315 ALA A N 1
ATOM 2446 C CA . ALA A 1 315 ? 3.76 -40.531 -6.445 1 97.75 315 ALA A CA 1
ATOM 2447 C C . ALA A 1 315 ? 2.475 -41.344 -6.273 1 97.75 315 ALA A C 1
ATOM 2449 O O . ALA A 1 315 ? 2.215 -42.281 -7.035 1 97.75 315 ALA A O 1
ATOM 2450 N N . VAL A 1 316 ? 1.682 -40.969 -5.254 1 96.94 316 VAL A N 1
ATOM 2451 C CA . VAL A 1 316 ? 0.347 -41.531 -5.031 1 96.94 316 VAL A CA 1
ATOM 2452 C C . VAL A 1 316 ? -0.655 -40.406 -4.848 1 96.94 316 VAL A C 1
ATOM 2454 O O . VAL A 1 316 ? -0.533 -39.594 -3.916 1 96.94 316 VAL A O 1
ATOM 2457 N N . PRO A 1 317 ? -1.614 -40.344 -5.805 1 95.44 317 PRO A N 1
ATOM 2458 C CA . PRO A 1 317 ? -2.609 -39.281 -5.613 1 95.44 317 PRO A CA 1
ATOM 2459 C C . PRO A 1 317 ? -3.359 -39.406 -4.289 1 95.44 317 PRO A C 1
ATOM 2461 O O . PRO A 1 317 ? -3.656 -40.531 -3.85 1 95.44 317 PRO A O 1
ATOM 2464 N N . THR A 1 318 ? -3.605 -38.312 -3.684 1 93.75 318 THR A N 1
ATOM 2465 C CA . THR A 1 318 ? -4.281 -38.312 -2.393 1 93.75 318 THR A CA 1
ATOM 2466 C C . THR A 1 318 ? -5.48 -37.375 -2.418 1 93.75 318 THR A C 1
ATOM 2468 O O . THR A 1 318 ? -5.586 -36.5 -3.301 1 93.75 318 THR A O 1
ATOM 2471 N N . TYR A 1 319 ? -6.453 -37.688 -1.483 1 92.56 319 TYR A N 1
ATOM 2472 C CA . TYR A 1 319 ? -7.617 -36.812 -1.393 1 92.56 319 TYR A CA 1
ATOM 2473 C C . TYR A 1 319 ? -7.262 -35.531 -0.683 1 92.56 319 TYR A C 1
ATOM 2475 O O . TYR A 1 319 ? -6.27 -35.469 0.044 1 92.56 319 TYR A O 1
ATOM 2483 N N . SER A 1 320 ? -7.977 -34.438 -0.994 1 89.69 320 SER A N 1
ATOM 2484 C CA . SER A 1 320 ? -7.918 -33.156 -0.321 1 89.69 320 SER A CA 1
ATOM 2485 C C . SER A 1 320 ? -9.312 -32.656 0.037 1 89.69 320 SER A C 1
ATOM 2487 O O . SER A 1 320 ? -10.312 -33.312 -0.263 1 89.69 320 SER A O 1
ATOM 2489 N N . ASP A 1 321 ? -9.305 -31.484 0.734 1 90.81 321 ASP A N 1
ATOM 2490 C CA . ASP A 1 321 ? -10.594 -30.875 1.051 1 90.81 321 ASP A CA 1
ATOM 2491 C C . ASP A 1 321 ? -11.227 -30.25 -0.19 1 90.81 321 ASP A C 1
ATOM 2493 O O . ASP A 1 321 ? -12.367 -29.781 -0.146 1 90.81 321 ASP A O 1
ATOM 2497 N N . ASN A 1 322 ? -10.539 -30.328 -1.327 1 91.75 322 ASN A N 1
ATOM 2498 C CA . ASN A 1 322 ? -10.992 -29.578 -2.492 1 91.75 322 ASN A CA 1
ATOM 2499 C C . ASN A 1 322 ? -10.961 -30.438 -3.756 1 91.75 322 ASN A C 1
ATOM 2501 O O . ASN A 1 322 ? -10.578 -29.969 -4.824 1 91.75 322 ASN A O 1
ATOM 2505 N N . ASP A 1 323 ? -11.359 -31.766 -3.596 1 94.38 323 ASP A N 1
ATOM 2506 C CA . ASP A 1 323 ? -11.43 -32.625 -4.781 1 94.38 323 ASP A CA 1
ATOM 2507 C C . ASP A 1 323 ? -12.391 -32.031 -5.816 1 94.38 323 ASP A C 1
ATOM 2509 O O . ASP A 1 323 ? -12.086 -32 -7.008 1 94.38 323 ASP A O 1
ATOM 2513 N N . GLY A 1 324 ? -13.578 -31.672 -5.293 1 95.06 324 GLY A N 1
ATOM 2514 C CA . GLY A 1 324 ? -14.57 -31.109 -6.191 1 95.06 324 GLY A CA 1
ATOM 2515 C C . GLY A 1 324 ? -14.141 -29.797 -6.824 1 95.06 324 GLY A C 1
ATOM 2516 O O . GLY A 1 324 ? -14.297 -29.609 -8.031 1 95.06 324 GLY A O 1
ATOM 2517 N N . PHE A 1 325 ? -13.586 -28.922 -6.031 1 94.75 325 PHE A N 1
ATOM 2518 C CA . PHE A 1 325 ? -13.086 -27.625 -6.504 1 94.75 325 PHE A CA 1
ATOM 2519 C C . PHE A 1 325 ? -12.055 -27.828 -7.609 1 94.75 325 PHE A C 1
ATOM 2521 O O . PHE A 1 325 ? -12.195 -27.266 -8.703 1 94.75 325 PHE A O 1
ATOM 2528 N N . ASN A 1 326 ? -11.047 -28.625 -7.359 1 94.38 326 ASN A N 1
ATOM 2529 C CA . ASN A 1 326 ? -9.961 -28.891 -8.305 1 94.38 326 ASN A CA 1
ATOM 2530 C C . ASN A 1 326 ? -10.484 -29.531 -9.594 1 94.38 326 ASN A C 1
ATOM 2532 O O . ASN A 1 326 ? -10.102 -29.109 -10.695 1 94.38 326 ASN A O 1
ATOM 2536 N N . THR A 1 327 ? -11.359 -30.453 -9.414 1 96.5 327 THR A N 1
ATOM 2537 C CA . THR A 1 327 ? -11.898 -31.156 -10.57 1 96.5 327 THR A CA 1
ATOM 2538 C C . THR A 1 327 ? -12.812 -30.234 -11.383 1 96.5 327 THR A C 1
ATOM 2540 O O . THR A 1 327 ? -12.875 -30.328 -12.609 1 96.5 327 THR A O 1
ATOM 2543 N N . GLY A 1 328 ? -13.508 -29.328 -10.656 1 97 328 GLY A N 1
ATOM 2544 C CA . GLY A 1 328 ? -14.273 -28.312 -11.367 1 97 328 GLY A CA 1
ATOM 2545 C C . GLY A 1 328 ? -13.422 -27.438 -12.258 1 97 328 GLY A C 1
ATOM 2546 O O . GLY A 1 328 ? -13.773 -27.172 -13.406 1 97 328 GLY A O 1
ATOM 2547 N N . LEU A 1 329 ? -12.297 -27 -11.781 1 96.44 329 LEU A N 1
ATOM 2548 C CA . LEU A 1 329 ? -11.383 -26.172 -12.562 1 96.44 329 LEU A CA 1
ATOM 254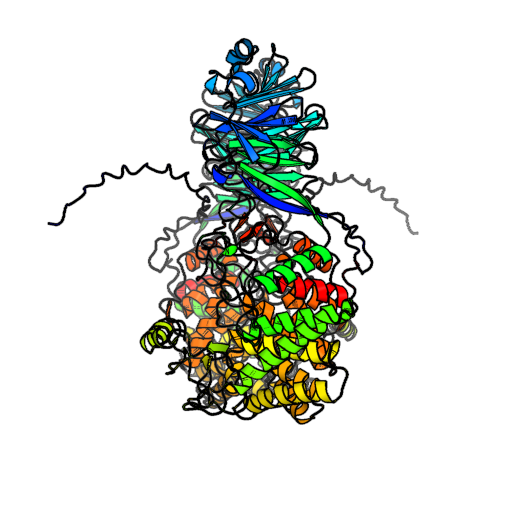9 C C . LEU A 1 329 ? -10.797 -26.984 -13.727 1 96.44 329 LEU A C 1
ATOM 2551 O O . LEU A 1 329 ? -10.664 -26.469 -14.836 1 96.44 329 LEU A O 1
ATOM 2555 N N . TYR A 1 330 ? -10.461 -28.234 -13.43 1 97.88 330 TYR A N 1
ATOM 2556 C CA . TYR A 1 330 ? -9.961 -29.109 -14.492 1 97.88 330 TYR A CA 1
ATOM 2557 C C . TYR A 1 330 ? -11.031 -29.312 -15.562 1 97.88 330 TYR A C 1
ATOM 2559 O O . TYR A 1 330 ? -10.727 -29.328 -16.766 1 97.88 330 TYR A O 1
ATOM 2567 N N . LEU A 1 331 ? -12.281 -29.516 -15.148 1 98.5 331 LEU A N 1
ATOM 2568 C CA . LEU A 1 331 ? -13.398 -29.609 -16.094 1 98.5 331 LEU A CA 1
ATOM 2569 C C . LEU A 1 331 ? -13.453 -28.391 -17 1 98.5 331 LEU A C 1
ATOM 2571 O O . LEU A 1 331 ? -13.602 -28.531 -18.219 1 98.5 331 LEU A O 1
ATOM 2575 N N . GLY A 1 332 ? -13.289 -27.219 -16.391 1 98.56 332 GLY A N 1
ATOM 2576 C CA . GLY A 1 332 ? -13.227 -26.016 -17.188 1 98.56 332 GLY A CA 1
ATOM 2577 C C . GLY A 1 332 ? -12.102 -26.016 -18.203 1 98.56 332 GLY A C 1
ATOM 2578 O O . GLY A 1 332 ? -12.305 -25.688 -19.359 1 98.56 332 GLY A O 1
ATOM 2579 N N . ALA A 1 333 ? -10.945 -26.469 -17.797 1 98.56 333 ALA A N 1
ATOM 2580 C CA . ALA A 1 333 ? -9.773 -26.5 -18.672 1 98.56 333 ALA A CA 1
ATOM 2581 C C . ALA A 1 333 ? -9.992 -27.438 -19.859 1 98.56 333 ALA A C 1
ATOM 2583 O O . ALA A 1 333 ? -9.742 -27.062 -21 1 98.56 333 ALA A O 1
ATOM 2584 N N . MET A 1 334 ? -10.492 -28.578 -19.578 1 98.62 334 MET A N 1
ATOM 2585 C CA . MET A 1 334 ? -10.695 -29.578 -20.625 1 98.62 334 MET A CA 1
ATOM 2586 C C . MET A 1 334 ? -11.805 -29.141 -21.578 1 98.62 334 MET A C 1
ATOM 2588 O O . MET A 1 334 ? -11.734 -29.391 -22.781 1 98.62 334 MET A O 1
ATOM 2592 N N . SER A 1 335 ? -12.789 -28.5 -21.047 1 98.88 335 SER A N 1
ATOM 2593 C CA . SER A 1 335 ? -13.875 -28 -21.875 1 98.88 335 SER A CA 1
ATOM 2594 C C . SER A 1 335 ? -13.367 -26.938 -22.859 1 98.88 335 SER A C 1
ATOM 2596 O O . SER A 1 335 ? -13.68 -27 -24.047 1 98.88 335 SER A O 1
ATOM 2598 N N . MET A 1 336 ? -12.617 -26.062 -22.375 1 98.81 336 MET A N 1
ATOM 2599 C CA . MET A 1 336 ? -12.062 -25.016 -23.219 1 98.81 336 MET A CA 1
ATOM 2600 C C . MET A 1 336 ? -11.047 -25.594 -24.203 1 98.81 336 MET A C 1
ATOM 2602 O O . MET A 1 336 ? -10.961 -25.156 -25.359 1 98.81 336 MET A O 1
ATOM 2606 N N . ALA A 1 337 ? -10.273 -26.594 -23.734 1 98.75 337 ALA A N 1
ATOM 2607 C CA . ALA A 1 337 ? -9.344 -27.281 -24.641 1 98.75 337 ALA A CA 1
ATOM 2608 C C . ALA A 1 337 ? -10.086 -27.891 -25.828 1 98.75 337 ALA A C 1
ATOM 2610 O O . ALA A 1 337 ? -9.617 -27.828 -26.969 1 98.75 337 ALA A O 1
ATOM 2611 N N . TYR A 1 338 ? -11.227 -28.5 -25.562 1 98.62 338 TYR A N 1
ATOM 2612 C CA . TYR A 1 338 ? -12.039 -29.078 -26.625 1 98.62 338 TYR A CA 1
ATOM 2613 C C . TYR A 1 338 ? -12.469 -28.016 -27.625 1 98.62 338 TYR A C 1
ATOM 2615 O O . TYR A 1 338 ? -12.414 -28.219 -28.828 1 98.62 338 TYR A O 1
ATOM 2623 N N . THR A 1 339 ? -12.852 -26.891 -27.125 1 98.19 339 THR A N 1
ATOM 2624 C CA . THR A 1 339 ? -13.266 -25.797 -27.984 1 98.19 339 THR A CA 1
ATOM 2625 C C . THR A 1 339 ? -12.102 -25.344 -28.875 1 98.19 339 THR A C 1
ATOM 2627 O O . THR A 1 339 ? -12.289 -25.078 -30.062 1 98.19 339 THR A O 1
ATOM 2630 N N . VAL A 1 340 ? -10.898 -25.312 -28.312 1 97.81 340 VAL A N 1
ATOM 2631 C CA . VAL A 1 340 ? -9.719 -24.812 -29 1 97.81 340 VAL A CA 1
ATOM 2632 C C . VAL A 1 340 ? -9.242 -25.828 -30.047 1 97.81 340 VAL A C 1
ATOM 2634 O O . VAL A 1 340 ? -8.883 -25.469 -31.156 1 97.81 340 VAL A O 1
ATOM 2637 N N . THR A 1 341 ? -9.352 -27.141 -29.75 1 97.31 341 THR A N 1
ATOM 2638 C CA . THR A 1 341 ? -8.633 -28.125 -30.531 1 97.31 341 THR A CA 1
ATOM 2639 C C . THR A 1 341 ? -9.609 -28.984 -31.344 1 97.31 341 THR A C 1
ATOM 2641 O O . THR A 1 341 ? -9.219 -29.609 -32.344 1 97.31 341 THR A O 1
ATOM 2644 N N . GLY A 1 342 ? -10.828 -29.188 -30.844 1 96.88 342 GLY A N 1
ATOM 2645 C CA . GLY A 1 342 ? -11.766 -30.125 -31.438 1 96.88 342 GLY A CA 1
ATOM 2646 C C . GLY A 1 342 ? -11.414 -31.578 -31.172 1 96.88 342 GLY A C 1
ATOM 2647 O O . GLY A 1 342 ? -12.07 -32.469 -31.672 1 96.88 342 GLY A O 1
ATOM 2648 N N . ASP A 1 343 ? -10.414 -31.781 -30.328 1 97.25 343 ASP A N 1
ATOM 2649 C CA . ASP A 1 343 ? -9.922 -33.125 -30.078 1 97.25 343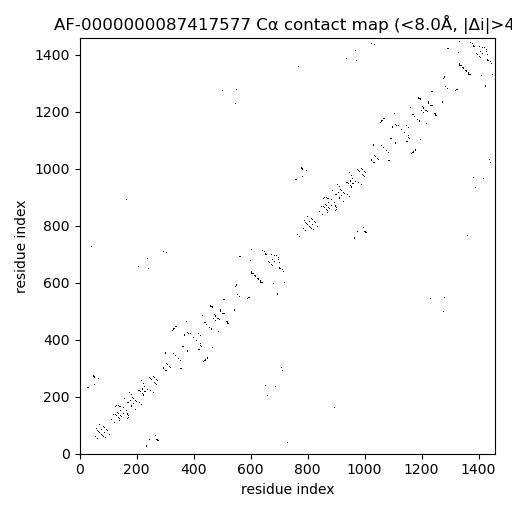 ASP A CA 1
ATOM 2650 C C . ASP A 1 343 ? -10.867 -33.875 -29.141 1 97.25 343 ASP A C 1
ATOM 2652 O O . ASP A 1 343 ? -11.172 -33.438 -28.047 1 97.25 343 ASP A O 1
ATOM 2656 N N . ALA A 1 344 ? -11.234 -35.125 -29.469 1 97.06 344 ALA A N 1
ATOM 2657 C CA . ALA A 1 344 ? -12.203 -35.938 -28.75 1 97.06 344 ALA A CA 1
ATOM 2658 C C . ALA A 1 344 ? -11.656 -36.375 -27.391 1 97.06 344 ALA A C 1
ATOM 2660 O O . ALA A 1 344 ? -12.43 -36.625 -26.453 1 97.06 344 ALA A O 1
ATOM 2661 N N . ALA A 1 345 ? -10.391 -36.375 -27.312 1 97.19 345 ALA A N 1
ATOM 2662 C CA . ALA A 1 345 ? -9.789 -36.75 -26.031 1 97.19 345 ALA A CA 1
ATOM 2663 C C . ALA A 1 345 ? -10.156 -35.75 -24.938 1 97.19 345 ALA A C 1
ATOM 2665 O O . ALA A 1 345 ? -10.414 -36.156 -23.797 1 97.19 345 ALA A O 1
ATOM 2666 N N . TYR A 1 346 ? -10.156 -34.5 -25.281 1 98.06 346 TYR A N 1
ATOM 2667 C CA . TYR A 1 346 ? -10.508 -33.469 -24.312 1 98.06 346 TYR A CA 1
ATOM 2668 C C . TYR A 1 346 ? -11.984 -33.531 -23.953 1 98.06 346 TYR A C 1
ATOM 2670 O O . TYR A 1 346 ? -12.352 -33.312 -22.797 1 98.06 346 TYR A O 1
ATOM 2678 N N . ARG A 1 347 ? -12.82 -33.812 -24.875 1 97.88 347 ARG A N 1
ATOM 2679 C CA . ARG A 1 347 ? -14.227 -34.031 -24.594 1 97.88 347 ARG A CA 1
ATOM 2680 C C . ARG A 1 347 ? -14.414 -35.156 -23.594 1 97.88 347 ARG A C 1
ATOM 2682 O O . ARG A 1 347 ? -15.195 -35.062 -22.656 1 97.88 347 ARG A O 1
ATOM 2689 N N . GLN A 1 348 ? -13.703 -36.219 -23.812 1 97.19 348 GLN A N 1
ATOM 2690 C CA . GLN A 1 348 ? -13.805 -37.375 -22.922 1 97.19 348 GLN A CA 1
ATOM 2691 C C . GLN A 1 348 ? -13.344 -37.031 -21.5 1 97.19 348 GLN A C 1
ATOM 2693 O O . GLN A 1 348 ? -13.977 -37.406 -20.531 1 97.19 348 GLN A O 1
ATOM 2698 N N . HIS A 1 349 ? -12.227 -36.312 -21.422 1 97.19 349 HIS A N 1
ATOM 2699 C CA . HIS A 1 349 ? -11.75 -35.875 -20.125 1 97.19 349 HIS A CA 1
ATOM 2700 C C . HIS A 1 349 ? -12.781 -35 -19.422 1 97.19 349 HIS A C 1
ATOM 2702 O O . HIS A 1 349 ? -12.977 -35.094 -18.219 1 97.19 349 HIS A O 1
ATOM 2708 N N . ALA A 1 350 ? -13.406 -34.125 -20.172 1 98.44 350 ALA A N 1
ATOM 2709 C CA . ALA A 1 350 ? -14.453 -33.25 -19.641 1 98.44 350 ALA A CA 1
ATOM 2710 C C . ALA A 1 350 ? -15.641 -34.094 -19.141 1 98.44 350 ALA A C 1
ATOM 2712 O O . ALA A 1 350 ? -16.141 -33.875 -18.031 1 98.44 350 ALA A O 1
ATOM 2713 N N . GLU A 1 351 ? -16.062 -35.031 -19.906 1 97.94 351 GLU A N 1
ATOM 2714 C CA . GLU A 1 351 ? -17.188 -35.906 -19.531 1 97.94 351 GLU A CA 1
ATOM 2715 C C . GLU A 1 351 ? -16.875 -36.688 -18.266 1 97.94 351 GLU A C 1
ATOM 2717 O O . GLU A 1 351 ? -17.734 -36.781 -17.391 1 97.94 351 GLU A O 1
ATOM 2722 N N . ASN A 1 352 ? -15.688 -37.219 -18.219 1 97.31 352 ASN A N 1
ATOM 2723 C CA . ASN A 1 352 ? -15.273 -37.906 -17.016 1 97.31 352 ASN A CA 1
ATOM 2724 C C . ASN A 1 352 ? -15.281 -37 -15.789 1 97.31 352 ASN A C 1
ATOM 2726 O O . ASN A 1 352 ? -15.719 -37.406 -14.711 1 97.31 352 ASN A O 1
ATOM 2730 N N . SER A 1 353 ? -14.766 -35.812 -15.977 1 97.94 353 SER A N 1
ATOM 2731 C CA . SER A 1 353 ? -14.719 -34.844 -14.875 1 97.94 353 SER A CA 1
ATOM 2732 C C . SER A 1 353 ? -16.125 -34.438 -14.438 1 97.94 353 SER A C 1
ATOM 2734 O O . SER A 1 353 ? -16.375 -34.281 -13.242 1 97.94 353 SER A O 1
ATOM 2736 N N . PHE A 1 354 ? -17.047 -34.312 -15.383 1 98.38 354 PHE A N 1
ATOM 2737 C CA . PHE A 1 354 ? -18.438 -34.031 -15.055 1 98.38 354 PHE A CA 1
ATOM 2738 C C . PHE A 1 354 ? -19.047 -35.156 -14.219 1 98.38 354 PHE A C 1
ATOM 2740 O O . PHE A 1 354 ? -19.703 -34.906 -13.211 1 98.38 354 PHE A O 1
ATOM 2747 N N . ARG A 1 355 ? -18.797 -36.281 -14.648 1 98.06 355 ARG A N 1
ATOM 2748 C CA . ARG A 1 355 ? -19.328 -37.438 -13.914 1 98.06 355 ARG A CA 1
ATOM 2749 C C . ARG A 1 355 ? -18.797 -37.469 -12.484 1 98.06 355 ARG A C 1
ATOM 2751 O O . ARG A 1 355 ? -19.531 -37.75 -11.547 1 98.06 355 ARG A O 1
ATOM 2758 N N . ALA A 1 356 ? -17.484 -37.219 -12.383 1 97.94 356 ALA A N 1
ATOM 2759 C CA . ALA A 1 356 ? -16.875 -37.156 -11.062 1 97.94 356 ALA A CA 1
ATOM 2760 C C . ALA A 1 356 ? -17.547 -36.125 -10.172 1 97.94 356 ALA A C 1
ATOM 2762 O O . ALA A 1 356 ? -17.859 -36.406 -9.016 1 97.94 356 ALA A O 1
ATOM 2763 N N . LEU A 1 357 ? -17.812 -34.938 -10.688 1 98 357 LEU A N 1
ATOM 2764 C CA . LEU A 1 357 ? -18.453 -33.875 -9.93 1 98 357 LEU A CA 1
ATOM 2765 C C . LEU A 1 357 ? -19.875 -34.219 -9.57 1 98 357 LEU A C 1
ATOM 2767 O O . LEU A 1 357 ? -20.328 -34 -8.438 1 98 357 LEU A O 1
ATOM 2771 N N . ALA A 1 358 ? -20.594 -34.781 -10.531 1 98.19 358 ALA A N 1
ATOM 2772 C CA . ALA A 1 358 ? -21.984 -35.188 -10.297 1 98.19 358 ALA A CA 1
ATOM 2773 C C . ALA A 1 358 ? -22.062 -36.188 -9.148 1 98.19 358 ALA A C 1
ATOM 2775 O O . ALA A 1 358 ? -22.984 -36.125 -8.328 1 98.19 358 ALA A O 1
ATOM 2776 N N . PHE A 1 359 ? -21.109 -37.062 -9.062 1 98 359 PHE A N 1
ATOM 2777 C CA . PHE A 1 359 ? -21.125 -38.094 -8.047 1 98 359 PHE A CA 1
ATOM 2778 C C . PHE A 1 359 ? -21.031 -37.5 -6.648 1 98 359 PHE A C 1
ATOM 2780 O O . PHE A 1 359 ? -21.609 -38.031 -5.699 1 98 359 PHE A O 1
ATOM 2787 N N . LEU A 1 360 ? -20.375 -36.406 -6.48 1 98.06 360 LEU A N 1
ATOM 2788 C CA . LEU A 1 360 ? -20.188 -35.781 -5.172 1 98.06 360 LEU A CA 1
ATOM 2789 C C . LEU A 1 360 ? -21.531 -35.281 -4.617 1 98.06 360 LEU A C 1
ATOM 2791 O O . LEU A 1 360 ? -21.656 -35.094 -3.408 1 98.06 360 LEU A O 1
ATOM 2795 N N . SER A 1 361 ? -22.516 -35.031 -5.48 1 96.31 361 SER A N 1
ATOM 2796 C CA . SER A 1 361 ? -23.844 -34.656 -5.016 1 96.31 361 SER A CA 1
ATOM 2797 C C . SER A 1 361 ? -24.734 -35.906 -4.906 1 96.31 361 SER A C 1
ATOM 2799 O O . SER A 1 361 ? -25.875 -35.812 -4.438 1 96.31 361 SER A O 1
ATOM 2801 N N . GLU A 1 362 ? -24.266 -37.062 -5.352 1 97.31 362 GLU A N 1
ATOM 2802 C CA . GLU A 1 362 ? -25.031 -38.312 -5.316 1 97.31 362 GLU A CA 1
ATOM 2803 C C . GLU A 1 362 ? -24.625 -39.188 -4.113 1 97.31 362 GLU A C 1
ATOM 2805 O O . GLU A 1 362 ? -25.484 -39.75 -3.455 1 97.31 362 GLU A O 1
ATOM 2810 N N . VAL A 1 363 ? -23.359 -39.156 -3.84 1 98.12 363 VAL A N 1
ATOM 2811 C CA . VAL A 1 363 ? -22.781 -40.062 -2.846 1 98.12 363 VAL A CA 1
ATOM 2812 C C . VAL A 1 363 ? -23.312 -39.688 -1.458 1 98.12 363 VAL A C 1
ATOM 2814 O O . VAL A 1 363 ? -23.266 -40.531 -0.542 1 98.12 363 VAL A O 1
ATOM 2817 N N . THR A 1 364 ? -23.828 -38.562 -1.276 1 98.31 364 THR A N 1
ATOM 2818 C CA . THR A 1 364 ? -24.266 -38.031 0.022 1 98.31 364 THR A CA 1
ATOM 2819 C C . THR A 1 364 ? -25.688 -38.5 0.33 1 98.31 364 THR A C 1
ATOM 2821 O O . THR A 1 364 ? -26.203 -38.25 1.418 1 98.31 364 THR A O 1
ATOM 2824 N N . GLN A 1 365 ? -26.344 -39.125 -0.65 1 97.12 365 GLN A N 1
ATOM 2825 C CA . GLN A 1 365 ? -27.734 -39.531 -0.509 1 97.12 365 GLN A CA 1
ATOM 2826 C C . GLN A 1 365 ? -27.844 -40.969 0.012 1 97.12 365 GLN A C 1
ATOM 2828 O O . GLN A 1 365 ? -27.047 -41.812 -0.354 1 97.12 365 GLN A O 1
ATOM 2833 N N . GLY A 1 366 ? -28.797 -41.125 0.854 1 95.69 366 GLY A N 1
ATOM 2834 C CA . GLY A 1 366 ? -28.984 -42.438 1.43 1 95.69 366 GLY A CA 1
ATOM 2835 C C . GLY A 1 366 ? -27.938 -42.812 2.467 1 95.69 366 GLY A C 1
ATOM 2836 O O . GLY A 1 366 ? -27.297 -41.906 3.041 1 95.69 366 GLY A O 1
ATOM 2837 N N . GLY A 1 367 ? -27.875 -44.125 2.881 1 95.38 367 GLY A N 1
ATOM 2838 C CA . GLY A 1 367 ? -26.922 -44.562 3.885 1 95.38 367 GLY A CA 1
ATOM 2839 C C . GLY A 1 367 ? -27.344 -44.25 5.301 1 95.38 367 GLY A C 1
ATOM 2840 O O . GLY A 1 367 ? -28.453 -43.75 5.523 1 95.38 367 GLY A O 1
ATOM 2841 N N . PRO A 1 368 ? -26.438 -44.469 6.246 1 97 368 PRO A N 1
ATOM 2842 C CA . PRO A 1 368 ? -26.781 -44.281 7.656 1 97 368 PRO A CA 1
ATOM 2843 C C . PRO A 1 368 ? -26.906 -42.781 8.031 1 97 368 PRO A C 1
ATOM 2845 O O . PRO A 1 368 ? -27.625 -42.438 8.961 1 97 368 PRO A O 1
ATOM 2848 N N . HIS A 1 369 ? -26.188 -41.938 7.285 1 98.06 369 HIS A N 1
ATOM 2849 C CA . HIS A 1 369 ? -26.203 -40.5 7.543 1 98.06 369 HIS A CA 1
ATOM 2850 C C . HIS A 1 369 ? -26.469 -39.719 6.266 1 98.06 369 HIS A C 1
ATOM 2852 O O . HIS A 1 369 ? -25.609 -38.938 5.809 1 98.06 369 HIS A O 1
ATOM 2858 N N . PRO A 1 370 ? -27.625 -39.781 5.742 1 97.88 370 PRO A N 1
ATOM 2859 C CA . PRO A 1 370 ? -27.922 -39.062 4.508 1 97.88 370 PRO A CA 1
ATOM 2860 C C . PRO A 1 370 ? -28 -37.531 4.711 1 97.88 370 PRO A C 1
ATOM 2862 O O . PRO A 1 370 ? -28.578 -37.062 5.691 1 97.88 370 PRO A O 1
ATOM 2865 N N . ALA A 1 371 ? -27.391 -36.812 3.883 1 98.12 371 ALA A N 1
ATOM 2866 C CA . ALA A 1 371 ? -27.562 -35.375 3.869 1 98.12 371 ALA A CA 1
ATOM 2867 C C . ALA A 1 371 ? -28.828 -34.969 3.115 1 98.12 371 ALA A C 1
ATOM 2869 O O . ALA A 1 371 ? -29.375 -35.75 2.346 1 98.12 371 ALA A O 1
ATOM 2870 N N . PRO A 1 372 ? -29.312 -33.719 3.379 1 97.94 372 PRO A N 1
ATOM 2871 C CA . PRO A 1 372 ? -30.406 -33.25 2.539 1 97.94 372 PRO A CA 1
ATOM 2872 C C . PRO A 1 372 ? -30.062 -33.25 1.051 1 97.94 372 PRO A C 1
ATOM 2874 O O . PRO A 1 372 ? -28.906 -33.094 0.678 1 97.94 372 PRO A O 1
ATOM 2877 N N . ARG A 1 373 ? -31.109 -33.531 0.247 1 97.38 373 ARG A N 1
ATOM 2878 C CA . ARG A 1 373 ? -30.922 -33.625 -1.195 1 97.38 373 ARG A CA 1
ATOM 2879 C C . ARG A 1 373 ? -30.188 -32.438 -1.751 1 97.38 373 ARG A C 1
ATOM 2881 O O . ARG A 1 373 ? -30.531 -31.281 -1.442 1 97.38 373 ARG A O 1
ATOM 2888 N N . GLY A 1 374 ? -29.172 -32.656 -2.594 1 97.44 374 GLY A N 1
ATOM 2889 C CA . GLY A 1 374 ? -28.438 -31.609 -3.266 1 97.44 374 GLY A CA 1
ATOM 2890 C C . GLY A 1 374 ? -27.156 -31.234 -2.557 1 97.44 374 GLY A C 1
ATOM 2891 O O . GLY A 1 374 ? -26.359 -30.453 -3.084 1 97.44 374 GLY A O 1
ATOM 2892 N N . PHE A 1 375 ? -26.938 -31.766 -1.341 1 98.38 375 PHE A N 1
ATOM 2893 C CA . PHE A 1 375 ? -25.688 -31.547 -0.64 1 98.38 375 PHE A CA 1
ATOM 2894 C C . PHE A 1 375 ? -24.516 -32.156 -1.404 1 98.38 375 PHE A C 1
ATOM 2896 O O . PHE A 1 375 ? -24.625 -33.25 -1.936 1 98.38 375 PHE A O 1
ATOM 2903 N N . ILE A 1 376 ? -23.406 -31.469 -1.471 1 98.19 376 ILE A N 1
ATOM 2904 C CA . ILE A 1 376 ? -22.234 -31.984 -2.195 1 98.19 376 ILE A CA 1
ATOM 2905 C C . ILE A 1 376 ? -21.141 -32.344 -1.207 1 98.19 376 ILE A C 1
ATOM 2907 O O . ILE A 1 376 ? -20.891 -31.625 -0.241 1 98.19 376 ILE A O 1
ATOM 2911 N N . ALA A 1 377 ? -20.484 -33.469 -1.403 1 98.31 377 ALA A N 1
ATOM 2912 C CA . ALA A 1 377 ? -19.312 -33.875 -0.619 1 98.31 377 ALA A CA 1
ATOM 2913 C C . ALA A 1 377 ? -18.062 -33.125 -1.055 1 98.31 377 ALA A C 1
ATOM 2915 O O . ALA A 1 377 ? -17.969 -32.688 -2.197 1 98.31 377 ALA A O 1
ATOM 2916 N N . ARG A 1 378 ? -17.109 -32.938 -0.163 1 97.56 378 ARG A N 1
ATOM 2917 C CA . ARG A 1 378 ? -15.82 -32.344 -0.503 1 97.56 378 ARG A CA 1
ATOM 2918 C C . ARG A 1 378 ? -14.969 -33.312 -1.307 1 97.56 378 ARG A C 1
ATOM 2920 O O . ARG A 1 378 ? -14.242 -32.906 -2.219 1 97.56 378 ARG A O 1
ATOM 2927 N N . ASN A 1 379 ? -15 -34.594 -0.908 1 97.31 379 ASN A N 1
ATOM 2928 C CA . ASN A 1 379 ? -14.266 -35.688 -1.54 1 97.31 379 ASN A CA 1
ATOM 2929 C C . ASN A 1 379 ? -14.891 -37.031 -1.214 1 97.31 379 ASN A C 1
ATOM 2931 O O . ASN A 1 379 ? -15.883 -37.094 -0.483 1 97.31 379 ASN A O 1
ATOM 2935 N N . VAL A 1 380 ? -14.344 -38.094 -1.842 1 97.69 380 VAL A N 1
ATOM 2936 C CA . VAL A 1 380 ? -14.727 -39.469 -1.523 1 97.69 380 VAL A CA 1
ATOM 2937 C C . VAL A 1 380 ? -13.477 -40.344 -1.31 1 97.69 380 VAL A C 1
ATOM 2939 O O . VAL A 1 380 ? -12.445 -40.094 -1.947 1 97.69 380 VAL A O 1
ATOM 2942 N N . ILE A 1 381 ? -13.594 -41.219 -0.395 1 97.44 381 ILE A N 1
ATOM 2943 C CA . ILE A 1 381 ? -12.539 -42.188 -0.078 1 97.44 381 ILE A CA 1
ATOM 2944 C C . ILE A 1 381 ? -13.117 -43.594 -0.085 1 97.44 381 ILE A C 1
ATOM 2946 O O . ILE A 1 381 ? -14.141 -43.875 0.547 1 97.44 381 ILE A O 1
ATOM 2950 N N . PRO A 1 382 ? -12.484 -44.469 -0.835 1 96.56 382 PRO A N 1
ATOM 2951 C CA . PRO A 1 382 ? -12.977 -45.844 -0.787 1 96.56 382 PRO A CA 1
ATOM 2952 C C . PRO A 1 382 ? -12.969 -46.438 0.625 1 96.56 382 PRO A C 1
ATOM 2954 O O . PRO A 1 382 ? -12.031 -46.188 1.392 1 96.56 382 PRO A O 1
ATOM 2957 N N . THR A 1 383 ? -13.992 -47.25 0.973 1 97.38 383 THR A N 1
ATOM 2958 C CA . THR A 1 383 ? -14.094 -47.812 2.314 1 97.38 383 THR A CA 1
ATOM 2959 C C . THR A 1 383 ? -13.055 -48.906 2.518 1 97.38 383 THR A C 1
ATOM 2961 O O . THR A 1 383 ? -12.836 -49.344 3.643 1 97.38 383 THR A O 1
ATOM 2964 N N . THR A 1 384 ? -12.398 -49.281 1.402 1 96.19 384 THR A N 1
ATOM 2965 C CA . THR A 1 384 ? -11.289 -50.25 1.506 1 96.19 384 THR A CA 1
ATOM 2966 C C . THR A 1 384 ? -10.047 -49.562 2.07 1 96.19 384 THR A C 1
ATOM 2968 O O . THR A 1 384 ? -9.117 -50.25 2.512 1 96.19 384 THR A O 1
ATOM 2971 N N . ASP A 1 385 ? -9.977 -48.219 2.029 1 95.25 385 ASP A N 1
ATOM 2972 C CA . ASP A 1 385 ? -8.891 -47.438 2.637 1 95.25 385 ASP A CA 1
ATOM 2973 C C . ASP A 1 385 ? -9.07 -47.344 4.148 1 95.25 385 ASP A C 1
ATOM 2975 O O . ASP A 1 385 ? -10.141 -47.656 4.672 1 95.25 385 ASP A O 1
ATOM 2979 N N . PRO A 1 386 ? -7.93 -46.969 4.867 1 95.25 386 PRO A N 1
ATOM 2980 C CA . PRO A 1 386 ? -8.102 -46.75 6.305 1 95.25 386 PRO A CA 1
ATOM 2981 C C . PRO A 1 386 ? -9.203 -45.75 6.629 1 95.25 386 PRO A C 1
ATOM 2983 O O . PRO A 1 386 ? -9.383 -44.75 5.906 1 95.25 386 PRO A O 1
ATOM 2986 N N . ASP A 1 387 ? -9.961 -46.062 7.66 1 97.38 387 ASP A N 1
ATOM 2987 C CA . ASP A 1 387 ? -11.07 -45.219 8.07 1 97.38 387 ASP A CA 1
ATOM 2988 C C . ASP A 1 387 ? -10.594 -43.781 8.367 1 97.38 387 ASP A C 1
ATOM 2990 O O . ASP A 1 387 ? -9.898 -43.562 9.359 1 97.38 387 ASP A O 1
ATOM 2994 N N . PRO A 1 388 ? -11.016 -42.844 7.547 1 97.25 388 PRO A N 1
ATOM 2995 C CA . PRO A 1 388 ? -10.523 -41.469 7.727 1 97.25 388 PRO A CA 1
ATOM 2996 C C . PRO A 1 388 ? -11.062 -40.812 9 1 97.25 388 PRO A C 1
ATOM 2998 O O . PRO A 1 388 ? -10.531 -39.812 9.453 1 97.25 388 PRO A O 1
ATOM 3001 N N . ASN A 1 389 ? -12.102 -41.312 9.617 1 97.75 389 ASN A N 1
ATOM 3002 C CA . ASN A 1 389 ? -12.727 -40.719 10.805 1 97.75 389 ASN A CA 1
ATOM 3003 C C . ASN A 1 389 ? -11.836 -40.875 12.031 1 97.75 389 ASN A C 1
ATOM 3005 O O . ASN A 1 389 ? -12.055 -40.219 13.047 1 97.75 389 ASN A O 1
ATOM 3009 N N . GLN A 1 390 ? -10.898 -41.719 11.914 1 96.75 390 GLN A N 1
ATOM 3010 C CA . GLN A 1 390 ? -9.914 -41.781 12.992 1 96.75 390 GLN A CA 1
ATOM 3011 C C . GLN A 1 390 ? -9.109 -40.5 13.102 1 96.75 390 GLN A C 1
ATOM 3013 O O . GLN A 1 390 ? -8.727 -40.094 14.195 1 96.75 390 GLN A O 1
ATOM 3018 N N . ARG A 1 391 ? -8.867 -39.938 11.992 1 95.69 391 ARG A N 1
ATOM 3019 C CA . ARG A 1 391 ? -8.188 -38.656 11.938 1 95.69 391 ARG A CA 1
ATOM 3020 C C . ARG A 1 391 ? -9.156 -37.5 12.242 1 95.69 391 ARG A C 1
ATOM 3022 O O . ARG A 1 391 ? -8.812 -36.562 12.969 1 95.69 391 ARG A O 1
ATOM 3029 N N . TYR A 1 392 ? -10.336 -37.594 11.734 1 97.38 392 TYR A N 1
ATOM 3030 C CA . TYR A 1 392 ? -11.328 -36.531 11.852 1 97.38 392 TYR A CA 1
ATOM 3031 C C . TYR A 1 392 ? -12.352 -36.875 12.938 1 97.38 392 TYR A C 1
ATOM 3033 O O . TYR A 1 392 ? -13.562 -36.844 12.688 1 97.38 392 TYR A O 1
ATOM 3041 N N . ASP A 1 393 ? -11.82 -37.094 14.164 1 97 393 ASP A N 1
ATOM 3042 C CA . ASP A 1 393 ? -12.664 -37.469 15.297 1 97 393 ASP A CA 1
ATOM 3043 C C . ASP A 1 393 ? -13.078 -36.219 16.078 1 97 393 ASP A C 1
ATOM 3045 O O . ASP A 1 393 ? -12.852 -35.094 15.625 1 97 393 ASP A O 1
ATOM 3049 N N . LEU A 1 394 ? -13.742 -36.406 17.156 1 97.19 394 LEU A N 1
ATOM 3050 C CA . LEU A 1 394 ? -14.258 -35.312 17.984 1 97.19 394 LEU A CA 1
ATOM 3051 C C . LEU A 1 394 ? -13.125 -34.438 18.469 1 97.19 394 LEU A C 1
ATOM 3053 O O . LEU A 1 394 ? -13.289 -33.219 18.594 1 97.19 394 LEU A O 1
ATOM 3057 N N . ASN A 1 395 ? -11.992 -35.031 18.797 1 97.25 395 ASN A N 1
ATOM 3058 C CA . ASN A 1 395 ? -10.844 -34.25 19.234 1 97.25 395 ASN A CA 1
ATOM 3059 C C . ASN A 1 395 ? -10.367 -33.281 18.156 1 97.25 395 ASN A C 1
ATOM 3061 O O . ASN A 1 395 ? -9.945 -32.156 18.453 1 97.25 395 ASN A O 1
ATOM 3065 N N . TYR A 1 396 ? -10.391 -33.75 16.953 1 96.81 396 TYR A N 1
ATOM 3066 C CA . TYR A 1 396 ? -10.078 -32.906 15.828 1 96.81 396 TYR A CA 1
ATOM 3067 C C . TYR A 1 396 ? -10.984 -31.672 15.797 1 96.81 396 TYR A C 1
ATOM 3069 O O . TYR A 1 396 ? -10.516 -30.547 15.703 1 96.81 396 TYR A O 1
ATOM 3077 N N . ASP A 1 397 ? -12.273 -31.844 15.891 1 97.06 397 ASP A N 1
ATOM 3078 C CA . ASP A 1 397 ? -13.242 -30.75 15.836 1 97.06 397 ASP A CA 1
ATOM 3079 C C . ASP A 1 397 ? -13.047 -29.797 17.016 1 97.06 397 ASP A C 1
ATOM 3081 O O . ASP A 1 397 ? -13.062 -28.578 16.844 1 97.06 397 ASP A O 1
ATOM 3085 N N . MET A 1 398 ? -12.859 -30.375 18.156 1 96.88 398 MET A N 1
ATOM 3086 C CA . MET A 1 398 ? -12.672 -29.547 19.344 1 96.88 398 MET A CA 1
ATOM 3087 C C . MET A 1 398 ? -11.406 -28.703 19.25 1 96.88 398 MET A C 1
ATOM 3089 O O . MET A 1 398 ? -11.375 -27.562 19.703 1 96.88 398 MET A O 1
ATOM 3093 N N . GLY A 1 399 ? -10.375 -29.344 18.734 1 96.31 399 GLY A N 1
ATOM 3094 C CA . GLY A 1 399 ? -9.156 -28.594 18.484 1 96.31 399 GLY A CA 1
ATOM 3095 C C . GLY A 1 399 ? -9.367 -27.422 17.531 1 96.31 399 GLY A C 1
ATOM 3096 O O . GLY A 1 399 ? -8.836 -26.328 17.766 1 96.31 399 GLY A O 1
ATOM 3097 N N . ARG A 1 400 ? -10.141 -27.578 16.562 1 95.75 400 ARG A N 1
ATOM 3098 C CA . ARG A 1 400 ? -10.414 -26.547 15.57 1 95.75 400 ARG A CA 1
ATOM 3099 C C . ARG A 1 400 ? -11.242 -25.422 16.172 1 95.75 400 ARG A C 1
ATOM 3101 O O . ARG A 1 400 ? -11.094 -24.25 15.789 1 95.75 400 ARG A O 1
ATOM 3108 N N . THR A 1 401 ? -12.094 -25.703 17.078 1 95.25 401 THR A N 1
ATOM 3109 C CA . THR A 1 401 ? -12.969 -24.703 17.703 1 95.25 401 THR A CA 1
ATOM 3110 C C . THR A 1 401 ? -12.156 -23.719 18.531 1 95.25 401 THR A C 1
ATOM 3112 O O . THR A 1 401 ? -12.617 -22.609 18.812 1 95.25 401 THR A O 1
ATOM 3115 N N . LYS A 1 402 ? -10.977 -24.156 18.969 1 93.75 402 LYS A N 1
ATOM 3116 C CA . LYS A 1 402 ? -10.117 -23.266 19.734 1 93.75 402 LYS A CA 1
ATOM 3117 C C . LYS A 1 402 ? -9.617 -22.109 18.891 1 93.75 402 LYS A C 1
ATOM 3119 O O . LYS A 1 402 ? -9.375 -21.016 19.422 1 93.75 402 LYS A O 1
ATOM 3124 N N . ARG A 1 403 ? -9.547 -22.266 17.609 1 91.56 403 ARG A N 1
ATOM 3125 C CA . ARG A 1 403 ? -9.062 -21.25 16.688 1 91.56 403 ARG A CA 1
ATOM 3126 C C . ARG A 1 403 ? -10.211 -20.562 15.969 1 91.56 403 ARG A C 1
ATOM 3128 O O . ARG A 1 403 ? -10.062 -19.453 15.461 1 91.56 403 ARG A O 1
ATOM 3135 N N . ASP A 1 404 ? -11.25 -21.234 15.844 1 94.69 404 ASP A N 1
ATOM 3136 C CA . ASP A 1 404 ? -12.477 -20.781 15.18 1 94.69 404 ASP A CA 1
ATOM 3137 C C . ASP A 1 404 ? -13.711 -21.25 15.953 1 94.69 404 ASP A C 1
ATOM 3139 O O . ASP A 1 404 ? -14.156 -22.391 15.797 1 94.69 404 ASP A O 1
ATOM 3143 N N . SER A 1 405 ? -14.328 -20.328 16.672 1 95.62 405 SER A N 1
ATOM 3144 C CA . SER A 1 405 ? -15.43 -20.703 17.547 1 95.62 405 SER A CA 1
ATOM 3145 C C . SER A 1 405 ? -16.672 -21.078 16.75 1 95.62 405 SER A C 1
ATOM 3147 O O . SER A 1 405 ? -17.625 -21.656 17.297 1 95.62 405 SER A O 1
ATOM 3149 N N . LEU A 1 406 ? -16.625 -20.859 15.359 1 96.12 406 LEU A N 1
ATOM 3150 C CA . LEU A 1 406 ? -17.75 -21.219 14.508 1 96.12 406 LEU A CA 1
ATOM 3151 C C . LEU A 1 406 ? -17.484 -22.547 13.805 1 96.12 406 LEU A C 1
ATOM 3153 O O . LEU A 1 406 ? -18.312 -23.031 13.023 1 96.12 406 LEU A O 1
ATOM 3157 N N . TRP A 1 407 ? -16.375 -23.125 14.086 1 97.12 407 TRP A N 1
ATOM 3158 C CA . TRP A 1 407 ? -16.062 -24.422 13.484 1 97.12 407 TRP A CA 1
ATOM 3159 C C . TRP A 1 407 ? -17.172 -25.422 13.781 1 97.12 407 TRP A C 1
ATOM 3161 O O . TRP A 1 407 ? -17.672 -25.5 14.906 1 97.12 407 TRP A O 1
ATOM 3171 N N . LYS A 1 408 ? -17.516 -26.219 12.852 1 97.06 408 LYS A N 1
ATOM 3172 C CA . LYS A 1 408 ? -18.609 -27.172 12.977 1 97.06 408 LYS A CA 1
ATOM 3173 C C . LYS A 1 408 ? -18.156 -28.453 13.672 1 97.06 408 LYS A C 1
ATOM 3175 O O . LYS A 1 408 ? -17.188 -29.078 13.25 1 97.06 408 LYS A O 1
ATOM 3180 N N . ILE A 1 409 ? -18.875 -28.797 14.75 1 97.69 409 ILE A N 1
ATOM 3181 C CA . ILE A 1 409 ? -18.688 -30.094 15.383 1 97.69 409 ILE A CA 1
ATOM 3182 C C . ILE A 1 409 ? -19.672 -31.094 14.781 1 97.69 409 ILE A C 1
ATOM 3184 O O . ILE A 1 409 ? -20.891 -30.938 14.883 1 97.69 409 ILE A O 1
ATOM 3188 N N . ILE A 1 410 ? -19.062 -32.125 14.102 1 98.25 410 ILE A N 1
ATOM 3189 C CA . ILE A 1 410 ? -19.938 -33.094 13.461 1 98.25 410 ILE A CA 1
ATOM 3190 C C . ILE A 1 410 ? -19.234 -34.469 13.406 1 98.25 410 ILE A C 1
ATOM 3192 O O . ILE A 1 410 ? -18.062 -34.562 13.055 1 98.25 410 ILE A O 1
ATOM 3196 N N . GLN A 1 411 ? -19.938 -35.531 13.789 1 97.31 411 GLN A N 1
ATOM 3197 C CA . GLN A 1 411 ? -19.453 -36.906 13.711 1 97.31 411 GLN A CA 1
ATOM 3198 C C . GLN A 1 411 ? -20.531 -37.812 13.141 1 97.31 411 GLN A C 1
ATOM 3200 O O . GLN A 1 411 ? -21.703 -37.719 13.523 1 97.31 411 GLN A O 1
ATOM 3205 N N . PRO A 1 412 ? -20.172 -38.844 12.219 1 97.94 412 PRO A N 1
ATOM 3206 C CA . PRO A 1 412 ? -18.859 -38.875 11.594 1 97.94 412 PRO A CA 1
ATOM 3207 C C . PRO A 1 412 ? -18.656 -37.75 10.57 1 97.94 412 PRO A C 1
ATOM 3209 O O . PRO A 1 412 ? -19.609 -37.312 9.938 1 97.94 412 PRO A O 1
ATOM 3212 N N . ARG A 1 413 ? -17.5 -37.281 10.414 1 98.19 413 ARG A N 1
ATOM 3213 C CA . ARG A 1 413 ? -17.188 -36.25 9.43 1 98.19 413 ARG A CA 1
ATOM 3214 C C . ARG A 1 413 ? -17.141 -36.844 8.023 1 98.19 413 ARG A C 1
ATOM 3216 O O . ARG A 1 413 ? -17.344 -36.125 7.035 1 98.19 413 ARG A O 1
ATOM 3223 N N . LEU A 1 414 ? -16.844 -38.062 7.945 1 98.38 414 LEU A N 1
ATOM 3224 C CA . LEU A 1 414 ? -16.922 -38.781 6.684 1 98.38 414 LEU A CA 1
ATOM 3225 C C . LEU A 1 414 ? -17.844 -40 6.809 1 98.38 414 LEU A C 1
ATOM 3227 O O . LEU A 1 414 ? -17.375 -41.125 6.977 1 98.38 414 LEU A O 1
ATOM 3231 N N . PRO A 1 415 ? -19.125 -39.844 6.586 1 98.25 415 PRO A N 1
ATOM 3232 C CA . PRO A 1 415 ? -20.078 -40.938 6.602 1 98.25 415 PRO A CA 1
ATOM 3233 C C . PRO A 1 415 ? -19.859 -41.938 5.445 1 98.25 415 PRO A C 1
ATOM 3235 O O . PRO A 1 415 ? -19.172 -41.594 4.473 1 98.25 415 PRO A O 1
ATOM 3238 N N . VAL A 1 416 ? -20.438 -43.062 5.637 1 98.31 416 VAL A N 1
ATOM 3239 C CA . VAL A 1 416 ? -20.422 -44.062 4.574 1 98.31 416 VAL A CA 1
ATOM 3240 C C . VAL A 1 416 ? -21.672 -43.938 3.711 1 98.31 416 VAL A C 1
ATOM 3242 O O . VAL A 1 416 ? -22.766 -43.688 4.227 1 98.31 416 VAL A O 1
ATOM 3245 N N . ASP A 1 417 ? -21.516 -44.031 2.406 1 97.81 417 ASP A N 1
ATOM 3246 C CA . ASP A 1 417 ? -22.625 -43.844 1.491 1 97.81 417 ASP A CA 1
ATOM 3247 C C . ASP A 1 417 ? -23.547 -45.062 1.501 1 97.81 417 ASP A C 1
ATOM 3249 O O . ASP A 1 417 ? -23.297 -46.062 2.205 1 97.81 417 ASP A O 1
ATOM 3253 N N . ALA A 1 418 ? -24.656 -45.062 0.72 1 98 418 ALA A N 1
ATOM 3254 C CA . ALA A 1 418 ? -25.688 -46.094 0.683 1 98 418 ALA A CA 1
ATOM 3255 C C . ALA A 1 418 ? -25.125 -47.438 0.197 1 98 418 ALA A C 1
ATOM 3257 O O . ALA A 1 418 ? -25.547 -48.5 0.643 1 98 418 ALA A O 1
ATOM 3258 N N . SER A 1 419 ? -24.141 -47.375 -0.667 1 97.62 419 SER A N 1
ATOM 3259 C CA . SER A 1 419 ? -23.562 -48.594 -1.244 1 97.62 419 SER A CA 1
ATOM 3260 C C . SER A 1 419 ? -22.578 -49.25 -0.287 1 97.62 419 SER A C 1
ATOM 3262 O O . SER A 1 419 ? -22.203 -50.406 -0.46 1 97.62 419 SER A O 1
ATOM 3264 N N . GLY A 1 420 ? -22.078 -48.5 0.62 1 97.62 420 GLY A N 1
ATOM 3265 C CA . GLY A 1 420 ? -21.062 -48.969 1.536 1 97.62 420 GLY A CA 1
ATOM 3266 C C . GLY A 1 420 ? -19.656 -48.938 0.947 1 97.62 420 GLY A C 1
ATOM 3267 O O . GLY A 1 420 ? -18.703 -49.344 1.584 1 97.62 420 GLY A O 1
ATOM 3268 N N . LYS A 1 421 ? -19.484 -48.312 -0.164 1 97.62 421 LYS A N 1
ATOM 3269 C CA . LYS A 1 421 ? -18.219 -48.406 -0.883 1 97.62 421 LYS A CA 1
ATOM 3270 C C . LYS A 1 421 ? -17.391 -47.125 -0.688 1 97.62 421 LYS A C 1
ATOM 3272 O O . LYS A 1 421 ? -16.188 -47.125 -0.967 1 97.62 421 LYS A O 1
ATOM 3277 N N . TRP A 1 422 ? -18.062 -46.062 -0.17 1 98.25 422 TRP A N 1
ATOM 3278 C CA . TRP A 1 422 ? -17.391 -44.781 -0.131 1 98.25 422 TRP A CA 1
ATOM 3279 C C . TRP A 1 422 ? -17.609 -44.094 1.208 1 98.25 422 TRP A C 1
ATOM 3281 O O . TRP A 1 422 ? -18.734 -44.062 1.723 1 98.25 422 TRP A O 1
ATOM 3291 N N . TYR A 1 423 ? -16.5 -43.594 1.78 1 98.25 423 TYR A N 1
ATOM 3292 C CA . TYR A 1 423 ? -16.625 -42.438 2.691 1 98.25 423 TYR A CA 1
ATOM 3293 C C . TYR A 1 423 ? -16.781 -41.156 1.92 1 98.25 423 TYR A C 1
ATOM 3295 O O . TYR A 1 423 ? -16.172 -40.969 0.868 1 98.25 423 TYR A O 1
ATOM 3303 N N . TRP A 1 424 ? -17.625 -40.281 2.328 1 98.31 424 TRP A N 1
ATOM 3304 C CA . TRP A 1 424 ? -17.703 -38.969 1.736 1 98.31 424 TRP A CA 1
ATOM 3305 C C . TRP A 1 424 ? -17.531 -37.875 2.799 1 98.31 424 TRP A C 1
ATOM 3307 O O . TRP A 1 424 ? -18.062 -38 3.9 1 98.31 424 TRP A O 1
ATOM 3317 N N . LYS A 1 425 ? -16.719 -36.906 2.525 1 98.19 425 LYS A N 1
ATOM 3318 C CA . LYS A 1 425 ? -16.406 -35.875 3.506 1 98.19 425 LYS A CA 1
ATOM 3319 C C . LYS A 1 425 ? -17.484 -34.781 3.498 1 98.19 425 LYS A C 1
ATOM 3321 O O . LYS A 1 425 ? -17.781 -34.219 2.447 1 98.19 425 LYS A O 1
ATOM 3326 N N . CYS A 1 426 ? -18.047 -34.469 4.676 1 97.69 426 CYS A N 1
ATOM 3327 C CA . CYS A 1 426 ? -19.078 -33.469 4.852 1 97.69 426 CYS A CA 1
ATOM 3328 C C . CYS A 1 426 ? -18.453 -32.094 5.055 1 97.69 426 CYS A C 1
ATOM 3330 O O . CYS A 1 426 ? -17.281 -31.875 4.727 1 97.69 426 CYS A O 1
ATOM 3332 N N . ASP A 1 427 ? -19.25 -31.031 5.453 1 97.88 427 ASP A N 1
ATOM 3333 C CA . ASP A 1 427 ? -18.859 -29.656 5.773 1 97.88 427 ASP A CA 1
ATOM 3334 C C . ASP A 1 427 ? -18.266 -28.953 4.555 1 97.88 427 ASP A C 1
ATOM 3336 O O . ASP A 1 427 ? -17.219 -28.297 4.652 1 97.88 427 ASP A O 1
ATOM 3340 N N . SER A 1 428 ? -18.906 -29.188 3.4 1 97.06 428 SER A N 1
ATOM 3341 C CA . SER A 1 428 ? -18.5 -28.531 2.168 1 97.06 428 SER A CA 1
ATOM 3342 C C . SER A 1 428 ? -18.641 -27.016 2.277 1 97.06 428 SER A C 1
ATOM 3344 O O . SER A 1 428 ? -19.266 -26.516 3.211 1 97.06 428 SER A O 1
ATOM 3346 N N . SER A 1 429 ? -17.953 -26.344 1.368 1 95.31 429 SER A N 1
ATOM 3347 C CA . SER A 1 429 ? -17.797 -24.891 1.547 1 95.31 429 SER A CA 1
ATOM 3348 C C . SER A 1 429 ? -18.172 -24.141 0.275 1 95.31 429 SER A C 1
ATOM 3350 O O . SER A 1 429 ? -18.469 -24.75 -0.752 1 95.31 429 SER A O 1
ATOM 3352 N N . SER A 1 430 ? -18.203 -22.781 0.379 1 95.12 430 SER A N 1
ATOM 3353 C CA . SER A 1 430 ? -18.484 -21.906 -0.755 1 95.12 430 SER A CA 1
ATOM 3354 C C . SER A 1 430 ? -17.438 -22.047 -1.847 1 95.12 430 SER A C 1
ATOM 3356 O O . SER A 1 430 ? -17.75 -22.016 -3.037 1 95.12 430 SER A O 1
ATOM 3358 N N . ASP A 1 431 ? -16.156 -22.25 -1.487 1 93.44 431 ASP A N 1
ATOM 3359 C CA . ASP A 1 431 ? -15.125 -22.391 -2.502 1 93.44 431 ASP A CA 1
ATOM 3360 C C . ASP A 1 431 ? -15.336 -23.656 -3.324 1 93.44 431 ASP A C 1
ATOM 3362 O O . ASP A 1 431 ? -15.102 -23.672 -4.535 1 93.44 431 ASP A O 1
ATOM 3366 N N . GLU A 1 432 ? -15.812 -24.75 -2.672 1 95.31 432 GLU A N 1
ATOM 3367 C CA . GLU A 1 432 ? -16.172 -25.953 -3.402 1 95.31 432 GLU A CA 1
ATOM 3368 C C . GLU A 1 432 ? -17.266 -25.672 -4.441 1 95.31 432 GLU A C 1
ATOM 3370 O O . GLU A 1 432 ? -17.125 -26.047 -5.602 1 95.31 432 GLU A O 1
ATOM 3375 N N . LEU A 1 433 ? -18.266 -24.969 -4.008 1 97.56 433 LEU A N 1
ATOM 3376 C CA . LEU A 1 433 ? -19.359 -24.641 -4.91 1 97.56 433 LEU A CA 1
ATOM 3377 C C . LEU A 1 433 ? -18.875 -23.766 -6.062 1 97.56 433 LEU A C 1
ATOM 3379 O O . LEU A 1 433 ? -19.312 -23.938 -7.203 1 97.56 433 LEU A O 1
ATOM 3383 N N . ASP A 1 434 ? -18 -22.828 -5.809 1 96.69 434 ASP A N 1
ATOM 3384 C CA . ASP A 1 434 ? -17.453 -21.953 -6.855 1 96.69 434 ASP A CA 1
ATOM 3385 C C . ASP A 1 434 ? -16.766 -22.781 -7.941 1 96.69 434 ASP A C 1
ATOM 3387 O O . ASP A 1 434 ? -16.969 -22.547 -9.133 1 96.69 434 ASP A O 1
ATOM 3391 N N . GLY A 1 435 ? -15.953 -23.766 -7.477 1 96.81 435 GLY A N 1
ATOM 3392 C CA . GLY A 1 435 ? -15.312 -24.641 -8.438 1 96.81 435 GLY A CA 1
ATOM 3393 C C . GLY A 1 435 ? -16.297 -25.469 -9.25 1 96.81 435 GLY A C 1
ATOM 3394 O O . GLY A 1 435 ? -16.156 -25.578 -10.469 1 96.81 435 GLY A O 1
ATOM 3395 N N . HIS A 1 436 ? -17.344 -26.016 -8.578 1 98 436 HIS A N 1
ATOM 3396 C CA . HIS A 1 436 ? -18.375 -26.812 -9.258 1 98 436 HIS A CA 1
ATOM 3397 C C . HIS A 1 436 ? -19.078 -25.984 -10.328 1 98 436 HIS A C 1
ATOM 3399 O O . HIS A 1 436 ? -19.125 -26.391 -11.492 1 98 436 HIS A O 1
ATOM 3405 N N . PHE A 1 437 ? -19.531 -24.859 -9.953 1 98.62 437 PHE A N 1
ATOM 3406 C CA . PHE A 1 437 ? -20.375 -24.094 -10.852 1 98.62 437 PHE A CA 1
ATOM 3407 C C . PHE A 1 437 ? -19.547 -23.5 -11.992 1 98.62 437 PHE A C 1
ATOM 3409 O O . PHE A 1 437 ? -20.031 -23.375 -13.117 1 98.62 437 PHE A O 1
ATOM 3416 N N . PHE A 1 438 ? -18.344 -23.109 -11.758 1 98.31 438 PHE A N 1
ATOM 3417 C CA . PHE A 1 438 ? -17.469 -22.672 -12.836 1 98.31 438 PHE A CA 1
ATOM 3418 C C . PHE A 1 438 ? -17.297 -23.766 -13.883 1 98.31 438 PHE A C 1
ATOM 3420 O O . PHE A 1 438 ? -17.484 -23.516 -15.078 1 98.31 438 PHE A O 1
ATOM 3427 N N . GLY A 1 439 ? -16.953 -24.969 -13.375 1 98.56 439 GLY A N 1
ATOM 3428 C CA . GLY A 1 439 ? -16.75 -26.094 -14.273 1 98.56 439 GLY A CA 1
ATOM 3429 C C . GLY A 1 439 ? -18.016 -26.516 -15 1 98.56 439 GLY A C 1
ATOM 3430 O O . GLY A 1 439 ? -18 -26.734 -16.219 1 98.56 439 GLY A O 1
ATOM 3431 N N . LEU A 1 440 ? -19.156 -26.594 -14.281 1 98.75 440 LEU A N 1
ATOM 3432 C CA . LEU A 1 440 ? -20.406 -27.047 -14.859 1 98.75 440 LEU A CA 1
ATOM 3433 C C . LEU A 1 440 ? -20.891 -26.094 -15.945 1 98.75 440 LEU A C 1
ATOM 3435 O O . LEU A 1 440 ? -21.328 -26.531 -17.016 1 98.75 440 LEU A O 1
ATOM 3439 N N . ALA A 1 441 ? -20.781 -24.812 -15.656 1 98.81 441 ALA A N 1
ATOM 3440 C CA . ALA A 1 441 ? -21.203 -23.812 -16.641 1 98.81 441 ALA A CA 1
ATOM 3441 C C . ALA A 1 441 ? -20.328 -23.859 -17.875 1 98.81 441 ALA A C 1
ATOM 3443 O O . ALA A 1 441 ? -20.828 -23.812 -19.016 1 98.81 441 ALA A O 1
ATOM 3444 N N . THR A 1 442 ? -19.047 -23.969 -17.703 1 98.81 442 THR A N 1
ATOM 3445 C CA . THR A 1 442 ? -18.109 -24.016 -18.812 1 98.81 442 THR A CA 1
ATOM 3446 C C . THR A 1 442 ? -18.312 -25.281 -19.641 1 98.81 442 THR A C 1
ATOM 3448 O O . THR A 1 442 ? -18.281 -25.234 -20.875 1 98.81 442 THR A O 1
ATOM 3451 N N . TYR A 1 443 ? -18.531 -26.391 -18.984 1 98.81 443 TYR A N 1
ATOM 3452 C CA . TYR A 1 443 ? -18.812 -27.656 -19.641 1 98.81 443 TYR A CA 1
ATOM 3453 C C . TYR A 1 443 ? -20.094 -27.578 -20.484 1 98.81 443 TYR A C 1
ATOM 3455 O O . TYR A 1 443 ? -20.109 -27.984 -21.641 1 98.81 443 TYR A O 1
ATOM 3463 N N . PHE A 1 444 ? -21.094 -27.016 -19.953 1 98.81 444 PHE A N 1
ATOM 3464 C CA . PHE A 1 444 ? -22.375 -26.844 -20.625 1 98.81 444 PHE A CA 1
ATOM 3465 C C . PHE A 1 444 ? -22.219 -26.016 -21.891 1 98.81 444 PHE A C 1
ATOM 3467 O O . PHE A 1 444 ? -22.75 -26.391 -22.953 1 98.81 444 PHE A O 1
ATOM 3474 N N . ASP A 1 445 ? -21.406 -24.938 -21.812 1 98.31 445 ASP A N 1
ATOM 3475 C CA . ASP A 1 445 ? -21.281 -23.984 -22.891 1 98.31 445 ASP A CA 1
ATOM 3476 C C . ASP A 1 445 ? -20.359 -24.5 -24 1 98.31 445 ASP A C 1
ATOM 3478 O O . ASP A 1 445 ? -20.547 -24.172 -25.172 1 98.31 445 ASP A O 1
ATOM 3482 N N . HIS A 1 446 ? -19.391 -25.328 -23.656 1 98.31 446 HIS A N 1
ATOM 3483 C CA . HIS A 1 446 ? -18.312 -25.594 -24.594 1 98.31 446 HIS A CA 1
ATOM 3484 C C . HIS A 1 446 ? -18.391 -27.016 -25.125 1 98.31 446 HIS A C 1
ATOM 3486 O O . HIS A 1 446 ? -17.906 -27.297 -26.219 1 98.31 446 HIS A O 1
ATOM 3492 N N . VAL A 1 447 ? -19.016 -27.859 -24.375 1 98.44 447 VAL A N 1
ATOM 3493 C CA . VAL A 1 447 ? -18.875 -29.266 -24.75 1 98.44 447 VAL A CA 1
ATOM 3494 C C . VAL A 1 447 ? -20.25 -29.859 -25.062 1 98.44 447 VAL A C 1
ATOM 3496 O O . VAL A 1 447 ? -20.406 -30.609 -26.016 1 98.44 447 VAL A O 1
ATOM 3499 N N . CYS A 1 448 ? -21.281 -29.516 -24.234 1 98.19 448 CYS A N 1
ATOM 3500 C CA . CYS A 1 448 ? -22.594 -30.125 -24.375 1 98.19 448 CYS A CA 1
ATOM 3501 C C . CYS A 1 448 ? -23.328 -29.625 -25.609 1 98.19 448 CYS A C 1
ATOM 3503 O O . CYS A 1 448 ? -23.625 -28.438 -25.719 1 98.19 448 CYS A O 1
ATOM 3505 N N . GLU A 1 449 ? -23.656 -30.562 -26.469 1 95.06 449 GLU A N 1
ATOM 3506 C CA . GLU A 1 449 ? -24.312 -30.219 -27.719 1 95.06 449 GLU A CA 1
ATOM 3507 C C . GLU A 1 449 ? -25.703 -30.828 -27.797 1 95.06 449 GLU A C 1
ATOM 3509 O O . GLU A 1 449 ? -26.656 -30.172 -28.219 1 95.06 449 GLU A O 1
ATOM 3514 N N . THR A 1 450 ? -25.797 -32.062 -27.281 1 96.62 450 THR A N 1
ATOM 3515 C CA . THR A 1 450 ? -27.062 -32.781 -27.406 1 96.62 450 THR A CA 1
ATOM 3516 C C . THR A 1 450 ? -27.969 -32.469 -26.219 1 96.62 450 THR A C 1
ATOM 3518 O O . THR A 1 450 ? -27.5 -32.031 -25.156 1 96.62 450 THR A O 1
ATOM 3521 N N . LYS A 1 451 ? -29.234 -32.75 -26.391 1 97.31 451 LYS A N 1
ATOM 3522 C CA . LYS A 1 451 ? -30.219 -32.562 -25.328 1 97.31 451 LYS A CA 1
ATOM 3523 C C . LYS A 1 451 ? -29.906 -33.469 -24.141 1 97.31 451 LYS A C 1
ATOM 3525 O O . LYS A 1 451 ? -30.047 -33.062 -22.984 1 97.31 451 LYS A O 1
ATOM 3530 N N . ALA A 1 452 ? -29.469 -34.625 -24.438 1 97.06 452 ALA A N 1
ATOM 3531 C CA . ALA A 1 452 ? -29.172 -35.594 -23.391 1 97.06 452 ALA A CA 1
ATOM 3532 C C . ALA A 1 452 ? -28.016 -35.094 -22.516 1 97.06 452 ALA A C 1
ATOM 3534 O O . ALA A 1 452 ? -28.094 -35.188 -21.281 1 97.06 452 ALA A O 1
ATOM 3535 N N . GLN A 1 453 ? -26.953 -34.625 -23.156 1 96.94 453 GLN A N 1
ATOM 3536 C CA . GLN A 1 453 ? -25.828 -34.094 -22.406 1 96.94 453 GLN A CA 1
ATOM 3537 C C . GLN A 1 453 ? -26.25 -32.906 -21.547 1 96.94 453 GLN A C 1
ATOM 3539 O O . GLN A 1 453 ? -25.891 -32.812 -20.375 1 96.94 453 GLN A O 1
ATOM 3544 N N . LYS A 1 454 ? -26.969 -32.031 -22.078 1 98.19 454 LYS A N 1
ATOM 3545 C CA . LYS A 1 454 ? -27.438 -30.844 -21.391 1 98.19 454 LYS A CA 1
ATOM 3546 C C . LYS A 1 454 ? -28.359 -31.188 -20.234 1 98.19 454 LYS A C 1
ATOM 3548 O O . LYS A 1 454 ? -28.297 -30.578 -19.172 1 98.19 454 LYS A O 1
ATOM 3553 N N . ASP A 1 455 ? -29.234 -32.156 -20.406 1 98.31 455 ASP A N 1
ATOM 3554 C CA . ASP A 1 455 ? -30.172 -32.562 -19.359 1 98.31 455 ASP A CA 1
ATOM 3555 C C . ASP A 1 455 ? -29.453 -33.125 -18.141 1 98.31 455 ASP A C 1
ATOM 3557 O O . ASP A 1 455 ? -29.906 -32.938 -17.016 1 98.31 455 ASP A O 1
ATOM 3561 N N . GLU A 1 456 ? -28.344 -33.812 -18.375 1 98.06 456 GLU A N 1
ATOM 3562 C CA . GLU A 1 456 ? -27.562 -34.344 -17.266 1 98.06 456 GLU A CA 1
ATOM 3563 C C . GLU A 1 456 ? -27 -33.188 -16.406 1 98.06 456 GLU A C 1
ATOM 3565 O O . GLU A 1 456 ? -27 -33.281 -15.18 1 98.06 456 GLU A O 1
ATOM 3570 N N . VAL A 1 457 ? -26.531 -32.188 -17.094 1 98.81 457 VAL A N 1
ATOM 3571 C CA . VAL A 1 457 ? -26 -31.031 -16.375 1 98.81 457 VAL A CA 1
ATOM 3572 C C . VAL A 1 457 ? -27.125 -30.312 -15.641 1 98.81 457 VAL A C 1
ATOM 3574 O O . VAL A 1 457 ? -26.969 -29.922 -14.477 1 98.81 457 VAL A O 1
ATOM 3577 N N . ARG A 1 458 ? -28.281 -30.172 -16.281 1 98.69 458 ARG A N 1
ATOM 3578 C CA . ARG A 1 458 ? -29.438 -29.531 -15.68 1 98.69 458 ARG A CA 1
ATOM 3579 C C . ARG A 1 458 ? -29.844 -30.234 -14.383 1 98.69 458 ARG A C 1
ATOM 3581 O O . ARG A 1 458 ? -30.156 -29.578 -13.391 1 98.69 458 ARG A O 1
ATOM 3588 N N . LYS A 1 459 ? -29.797 -31.516 -14.406 1 98.31 459 LYS A N 1
ATOM 3589 C CA . LYS A 1 459 ? -30.172 -32.312 -13.234 1 98.31 459 LYS A CA 1
ATOM 3590 C C . LYS A 1 459 ? -29.25 -32 -12.047 1 98.31 459 LYS A C 1
ATOM 3592 O O . LYS A 1 459 ? -29.734 -31.812 -10.922 1 98.31 459 LYS A O 1
ATOM 3597 N N . VAL A 1 460 ? -28.016 -31.953 -12.312 1 98.5 460 VAL A N 1
ATOM 3598 C CA . VAL A 1 460 ? -27.031 -31.719 -11.258 1 98.5 460 VAL A CA 1
ATOM 3599 C C . VAL A 1 460 ? -27.172 -30.312 -10.703 1 98.5 460 VAL A C 1
ATOM 3601 O O . VAL A 1 460 ? -27.25 -30.109 -9.492 1 98.5 460 VAL A O 1
ATOM 3604 N N . VAL A 1 461 ? -27.266 -29.297 -11.555 1 98.75 461 VAL A N 1
ATOM 3605 C CA . VAL A 1 461 ? -27.375 -27.906 -11.164 1 98.75 461 VAL A CA 1
ATOM 3606 C C . VAL A 1 461 ? -28.656 -27.672 -10.383 1 98.75 461 VAL A C 1
ATOM 3608 O O . VAL A 1 461 ? -28.641 -27.031 -9.32 1 98.75 461 VAL A O 1
ATOM 3611 N N . ARG A 1 462 ? -29.781 -28.281 -10.836 1 98.25 462 ARG A N 1
ATOM 3612 C CA . ARG A 1 462 ? -31.062 -28.156 -10.133 1 98.25 462 ARG A CA 1
ATOM 3613 C C . ARG A 1 462 ? -30.953 -28.734 -8.719 1 98.25 462 ARG A C 1
ATOM 3615 O O . ARG A 1 462 ? -31.438 -28.109 -7.766 1 98.25 462 ARG A O 1
ATOM 3622 N N . ARG A 1 463 ? -30.391 -29.828 -8.648 1 97.75 463 ARG A N 1
ATOM 3623 C CA . ARG A 1 463 ? -30.281 -30.5 -7.355 1 97.75 463 ARG A CA 1
ATOM 3624 C C . ARG A 1 463 ? -29.531 -29.625 -6.344 1 97.75 463 ARG A C 1
ATOM 3626 O O . ARG A 1 463 ? -29.984 -29.469 -5.207 1 97.75 463 ARG A O 1
ATOM 3633 N N . ILE A 1 464 ? -28.484 -29.016 -6.738 1 98.56 464 ILE A N 1
ATOM 3634 C CA . ILE A 1 464 ? -27.625 -28.266 -5.828 1 98.56 464 ILE A CA 1
ATOM 3635 C C . ILE A 1 464 ? -28.281 -26.938 -5.488 1 98.56 464 ILE A C 1
ATOM 3637 O O . ILE A 1 464 ? -28.359 -26.562 -4.316 1 98.56 464 ILE A O 1
ATOM 3641 N N . ILE A 1 465 ? -28.797 -26.219 -6.484 1 98.62 465 ILE A N 1
ATOM 3642 C CA . ILE A 1 465 ? -29.328 -24.875 -6.242 1 98.62 465 ILE A CA 1
ATOM 3643 C C . ILE A 1 465 ? -30.641 -24.984 -5.461 1 98.62 465 ILE A C 1
ATOM 3645 O O . ILE A 1 465 ? -30.922 -24.156 -4.598 1 98.62 465 ILE A O 1
ATOM 3649 N N . ASP A 1 466 ? -31.406 -26 -5.758 1 98.62 466 ASP A N 1
ATOM 3650 C CA . ASP A 1 466 ? -32.656 -26.188 -5.016 1 98.62 466 ASP A CA 1
ATOM 3651 C C . ASP A 1 466 ? -32.375 -26.516 -3.549 1 98.62 466 ASP A C 1
ATOM 3653 O O . ASP A 1 466 ? -33.156 -26.125 -2.666 1 98.62 466 ASP A O 1
ATOM 3657 N N . HIS A 1 467 ? -31.281 -27.219 -3.287 1 98.62 467 HIS A N 1
ATOM 3658 C CA . HIS A 1 467 ? -30.844 -27.438 -1.915 1 98.62 467 HIS A CA 1
ATOM 3659 C C . HIS A 1 467 ? -30.609 -26.109 -1.193 1 98.62 467 HIS A C 1
ATOM 3661 O O . HIS A 1 467 ? -31.078 -25.922 -0.072 1 98.62 467 HIS A O 1
ATOM 3667 N N . LEU A 1 468 ? -29.906 -25.172 -1.819 1 98.69 468 LEU A N 1
ATOM 3668 C CA . LEU A 1 468 ? -29.609 -23.875 -1.204 1 98.69 468 LEU A CA 1
ATOM 3669 C C . LEU A 1 468 ? -30.906 -23.094 -0.959 1 98.69 468 LEU A C 1
ATOM 3671 O O . LEU A 1 468 ? -31.094 -22.531 0.122 1 98.69 468 LEU A O 1
ATOM 3675 N N . LEU A 1 469 ? -31.766 -23.125 -1.963 1 98.56 469 LEU A N 1
ATOM 3676 C CA . LEU A 1 469 ? -33.031 -22.375 -1.851 1 98.56 469 LEU A CA 1
ATOM 3677 C C . LEU A 1 469 ? -33.906 -22.969 -0.753 1 98.56 469 LEU A C 1
ATOM 3679 O O . LEU A 1 469 ? -34.594 -22.234 -0.045 1 98.56 469 LEU A O 1
ATOM 3683 N N . ALA A 1 470 ? -33.844 -24.25 -0.572 1 98.31 470 ALA A N 1
ATOM 3684 C CA . ALA A 1 470 ? -34.688 -24.938 0.403 1 98.31 470 ALA A CA 1
ATOM 3685 C C . ALA A 1 470 ? -34.094 -24.812 1.812 1 98.31 470 ALA A C 1
ATOM 3687 O O . ALA A 1 470 ? -34.781 -25.078 2.795 1 98.31 470 ALA A O 1
ATOM 3688 N N . ASN A 1 471 ? -32.875 -24.453 1.93 1 98.25 471 ASN A N 1
ATOM 3689 C CA . ASN A 1 471 ? -32.188 -24.422 3.223 1 98.25 471 ASN A CA 1
ATOM 3690 C C . ASN A 1 471 ? -31.656 -23.031 3.527 1 98.25 471 ASN A C 1
ATOM 3692 O O . ASN A 1 471 ? -30.5 -22.891 3.938 1 98.25 471 ASN A O 1
ATOM 3696 N N . ASP A 1 472 ? -32.469 -22 3.27 1 97.19 472 ASP A N 1
ATOM 3697 C CA . ASP A 1 472 ? -32.188 -20.609 3.611 1 97.19 472 ASP A CA 1
ATOM 3698 C C . ASP A 1 472 ? -30.828 -20.172 3.057 1 97.19 472 ASP A C 1
ATOM 3700 O O . ASP A 1 472 ? -30.047 -19.531 3.756 1 97.19 472 ASP A O 1
ATOM 3704 N N . LEU A 1 473 ? -30.469 -20.703 1.828 1 98.38 473 LEU A N 1
ATOM 3705 C CA . LEU A 1 473 ? -29.281 -20.344 1.073 1 98.38 473 LEU A CA 1
ATOM 3706 C C . LEU A 1 473 ? -28.016 -20.734 1.834 1 98.38 473 LEU A C 1
ATOM 3708 O O . LEU A 1 473 ? -27.062 -19.969 1.916 1 98.38 473 LEU A O 1
ATOM 3712 N N . SER A 1 474 ? -28.062 -21.875 2.49 1 98 474 SER A N 1
ATOM 3713 C CA . SER A 1 474 ? -26.906 -22.484 3.123 1 98 474 SER A CA 1
ATOM 3714 C C . SER A 1 474 ? -26.75 -23.938 2.711 1 98 474 SER A C 1
ATOM 3716 O O . SER A 1 474 ? -27.734 -24.594 2.357 1 98 474 SER A O 1
ATOM 3718 N N . LEU A 1 475 ? -25.5 -24.422 2.648 1 97.94 475 LEU A N 1
ATOM 3719 C CA . LEU A 1 475 ? -25.312 -25.859 2.596 1 97.94 475 LEU A CA 1
ATOM 3720 C C . LEU A 1 475 ? -25.594 -26.5 3.953 1 97.94 475 LEU A C 1
ATOM 3722 O O . LEU A 1 475 ? -25.078 -26.047 4.977 1 97.94 475 LEU A O 1
ATOM 3726 N N . VAL A 1 476 ? -26.422 -27.453 3.932 1 98.38 476 VAL A N 1
ATOM 3727 C CA . VAL A 1 476 ? -26.812 -28.125 5.168 1 98.38 476 VAL A CA 1
ATOM 3728 C C . VAL A 1 476 ? -26.375 -29.594 5.113 1 98.38 476 VAL A C 1
ATOM 3730 O O . VAL A 1 476 ? -26.688 -30.297 4.152 1 98.38 476 VAL A O 1
ATOM 3733 N N . ASP A 1 477 ? -25.75 -30.031 6.176 1 97.56 477 ASP A N 1
ATOM 3734 C CA . ASP A 1 477 ? -25.125 -31.344 6.238 1 97.56 477 ASP A CA 1
ATOM 3735 C C . ASP A 1 477 ? -26.125 -32.406 6.707 1 97.56 477 ASP A C 1
ATOM 3737 O O . ASP A 1 477 ? -27.312 -32.125 6.805 1 97.56 477 ASP A O 1
ATOM 3741 N N . HIS A 1 478 ? -25.578 -33.625 6.895 1 98.12 478 HIS A N 1
ATOM 3742 C CA . HIS A 1 478 ? -26.406 -34.75 7.238 1 98.12 478 HIS A CA 1
ATOM 3743 C C . HIS A 1 478 ? -27 -34.594 8.633 1 98.12 478 HIS A C 1
ATOM 3745 O O . HIS A 1 478 ? -27.938 -35.312 8.992 1 98.12 478 HIS A O 1
ATOM 3751 N N . ASP A 1 479 ? -26.484 -33.656 9.523 1 98 479 ASP A N 1
ATOM 3752 C CA . ASP A 1 479 ? -27.062 -33.406 10.852 1 98 479 ASP A CA 1
ATOM 3753 C C . ASP A 1 479 ? -28.172 -32.375 10.789 1 98 479 ASP A C 1
ATOM 3755 O O . ASP A 1 479 ? -28.75 -32 11.812 1 98 479 ASP A O 1
ATOM 3759 N N . GLY A 1 480 ? -28.406 -31.812 9.617 1 97.75 480 GLY A N 1
ATOM 3760 C CA . GLY A 1 480 ? -29.484 -30.859 9.43 1 97.75 480 GLY A CA 1
ATOM 3761 C C . GLY A 1 480 ? -29.078 -29.422 9.742 1 97.75 480 GLY A C 1
ATOM 3762 O O . GLY A 1 480 ? -29.922 -28.531 9.766 1 97.75 480 GLY A O 1
ATOM 3763 N N . LEU A 1 481 ? -27.812 -29.203 9.953 1 97.81 481 LEU A N 1
ATOM 3764 C CA . LEU A 1 481 ? -27.312 -27.875 10.289 1 97.81 481 LEU A CA 1
ATOM 3765 C C . LEU A 1 481 ? -26.391 -27.359 9.203 1 97.81 481 LEU A C 1
ATOM 3767 O O . LEU A 1 481 ? -25.797 -28.141 8.453 1 97.81 481 LEU A O 1
ATOM 3771 N N . PRO A 1 482 ? -26.25 -26.031 9.078 1 97.81 482 PRO A N 1
ATOM 3772 C CA . PRO A 1 482 ? -25.375 -25.438 8.062 1 97.81 482 PRO A CA 1
ATOM 3773 C C . PRO A 1 482 ? -23.906 -25.844 8.227 1 97.81 482 PRO A C 1
ATOM 3775 O O . PRO A 1 482 ? -23.469 -26.141 9.344 1 97.81 482 PRO A O 1
ATOM 3778 N N . THR A 1 483 ? -23.188 -25.906 7.094 1 98.06 483 THR A N 1
ATOM 3779 C CA . THR A 1 483 ? -21.75 -26.109 7.109 1 98.06 483 THR A CA 1
ATOM 3780 C C . THR A 1 483 ? -21.031 -24.875 7.613 1 98.06 483 THR A C 1
ATOM 3782 O O . THR A 1 483 ? -21.656 -23.828 7.832 1 98.06 483 THR A O 1
ATOM 3785 N N . ARG A 1 484 ? -19.734 -24.953 7.77 1 97 484 ARG A N 1
ATOM 3786 C CA . ARG A 1 484 ? -18.953 -23.891 8.398 1 97 484 ARG A CA 1
ATOM 3787 C C . ARG A 1 484 ? -18.859 -22.656 7.488 1 97 484 ARG A C 1
ATOM 3789 O O . ARG A 1 484 ? -18.906 -21.531 7.961 1 97 484 ARG A O 1
ATOM 3796 N N . TRP A 1 485 ? -18.797 -22.875 6.133 1 95.38 485 TRP A N 1
ATOM 3797 C CA . TRP A 1 485 ? -18.328 -21.75 5.32 1 95.38 485 TRP A CA 1
ATOM 3798 C C . TRP A 1 485 ? -19.328 -21.406 4.223 1 95.38 485 TRP A C 1
ATOM 3800 O O . TRP A 1 485 ? -19.203 -20.375 3.561 1 95.38 485 TRP A O 1
ATOM 3810 N N . ALA A 1 486 ? -20.328 -22.156 3.986 1 97.19 486 ALA A N 1
ATOM 3811 C CA . ALA A 1 486 ? -21.266 -21.906 2.893 1 97.19 486 ALA A CA 1
ATOM 3812 C C . ALA A 1 486 ? -22.531 -21.203 3.396 1 97.19 486 ALA A C 1
ATOM 3814 O O . ALA A 1 486 ? -23.594 -21.812 3.494 1 97.19 486 ALA A O 1
ATOM 3815 N N . HIS A 1 487 ? -22.438 -19.938 3.666 1 97.38 487 HIS A N 1
ATOM 3816 C CA . HIS A 1 487 ? -23.516 -19.062 4.113 1 97.38 487 HIS A CA 1
ATOM 3817 C C . HIS A 1 487 ? -23.781 -17.953 3.107 1 97.38 487 HIS A C 1
ATOM 3819 O O . HIS A 1 487 ? -22.875 -17.172 2.795 1 97.38 487 HIS A O 1
ATOM 3825 N N . PHE A 1 488 ? -25.078 -17.875 2.639 1 98.25 488 PHE A N 1
ATOM 3826 C CA . PHE A 1 488 ? -25.359 -16.906 1.589 1 98.25 488 PHE A CA 1
ATOM 3827 C C . PHE A 1 488 ? -26.625 -16.109 1.905 1 98.25 488 PHE A C 1
ATOM 3829 O O . PHE A 1 488 ? -27.094 -15.336 1.078 1 98.25 488 PHE A O 1
ATOM 3836 N N . SER A 1 489 ? -27.234 -16.297 3.072 1 98.19 489 SER A N 1
ATOM 3837 C CA . SER A 1 489 ? -28.516 -15.664 3.385 1 98.19 489 SER A CA 1
ATOM 3838 C C . SER A 1 489 ? -28.328 -14.195 3.738 1 98.19 489 SER A C 1
ATOM 3840 O O . SER A 1 489 ? -27.281 -13.789 4.238 1 98.19 489 SER A O 1
ATOM 3842 N N . PRO A 1 490 ? -29.359 -13.359 3.508 1 96.69 490 PRO A N 1
ATOM 3843 C CA . PRO A 1 490 ? -29.297 -11.961 3.941 1 96.69 490 PRO A CA 1
ATOM 3844 C C . PRO A 1 490 ? -29.109 -11.82 5.449 1 96.69 490 PRO A C 1
ATOM 3846 O O . PRO A 1 490 ? -28.469 -10.867 5.91 1 96.69 490 PRO A O 1
ATOM 3849 N N . ASP A 1 491 ? -29.625 -12.727 6.25 1 96.5 491 ASP A N 1
ATOM 3850 C CA . ASP A 1 491 ? -29.438 -12.672 7.699 1 96.5 491 ASP A CA 1
ATOM 3851 C C . ASP A 1 491 ? -27.953 -12.836 8.062 1 96.5 491 ASP A C 1
ATOM 3853 O O . ASP A 1 491 ? -27.469 -12.188 8.992 1 96.5 491 ASP A O 1
ATOM 3857 N N . ASP A 1 492 ? -27.25 -13.633 7.273 1 96.12 492 ASP A N 1
ATOM 3858 C CA . ASP A 1 492 ? -25.828 -13.812 7.52 1 96.12 492 ASP A CA 1
ATOM 3859 C C . ASP A 1 492 ? -25 -12.688 6.898 1 96.12 492 ASP A C 1
ATOM 3861 O O . ASP A 1 492 ? -24.25 -12 7.594 1 96.12 492 ASP A O 1
ATOM 3865 N N . LEU A 1 493 ? -25.234 -12.352 5.676 1 95.69 493 LEU A N 1
ATOM 3866 C CA . LEU A 1 493 ? -24.328 -11.492 4.922 1 95.69 493 LEU A CA 1
ATOM 3867 C C . LEU A 1 493 ? -24.641 -10.023 5.152 1 95.69 493 LEU A C 1
ATOM 3869 O O . LEU A 1 493 ? -23.797 -9.156 4.914 1 95.69 493 LEU A O 1
ATOM 3873 N N . ASN A 1 494 ? -25.859 -9.688 5.605 1 94.94 494 ASN A N 1
ATOM 3874 C CA . ASN A 1 494 ? -26.203 -8.281 5.777 1 94.94 494 ASN A CA 1
ATOM 3875 C C . ASN A 1 494 ? -26.359 -7.914 7.25 1 94.94 494 ASN A C 1
ATOM 3877 O O . ASN A 1 494 ? -26.406 -6.734 7.598 1 94.94 494 ASN A O 1
ATOM 3881 N N . ARG A 1 495 ? -26.438 -8.953 8.195 1 93.94 495 ARG A N 1
ATOM 3882 C CA . ARG A 1 495 ? -26.844 -8.586 9.555 1 93.94 495 ARG A CA 1
ATOM 3883 C C . ARG A 1 495 ? -26 -9.328 10.586 1 93.94 495 ARG A C 1
ATOM 3885 O O . ARG A 1 495 ? -26.172 -9.141 11.797 1 93.94 495 ARG A O 1
ATOM 3892 N N . ASN A 1 496 ? -25.109 -10.211 10.156 1 94.62 496 ASN A N 1
ATOM 3893 C CA . ASN A 1 496 ? -24.25 -10.984 11.039 1 94.62 496 ASN A CA 1
ATOM 3894 C C . ASN A 1 496 ? -22.766 -10.641 10.836 1 94.62 496 ASN A C 1
ATOM 3896 O O . ASN A 1 496 ? -22.172 -11.039 9.828 1 94.62 496 ASN A O 1
ATOM 3900 N N . PHE A 1 497 ? -22.172 -9.977 11.82 1 92.69 497 PHE A N 1
ATOM 3901 C CA . PHE A 1 497 ? -20.844 -9.422 11.641 1 92.69 497 PHE A CA 1
ATOM 3902 C C . PHE A 1 497 ? -19.797 -10.531 11.539 1 92.69 497 PHE A C 1
ATOM 3904 O O . PHE A 1 497 ? -18.672 -10.281 11.125 1 92.69 497 PHE A O 1
ATOM 3911 N N . ALA A 1 498 ? -20.109 -11.797 11.883 1 93.19 498 ALA A N 1
ATOM 3912 C CA . ALA A 1 498 ? -19.203 -12.922 11.734 1 93.19 498 ALA A CA 1
ATOM 3913 C C . ALA A 1 498 ? -18.875 -13.172 10.266 1 93.19 498 ALA A C 1
ATOM 3915 O O . ALA A 1 498 ? -17.891 -13.844 9.953 1 93.19 498 ALA A O 1
ATOM 3916 N N . TRP A 1 499 ? -19.688 -12.57 9.375 1 92.56 499 TRP A N 1
ATOM 3917 C CA . TRP A 1 499 ? -19.531 -12.859 7.953 1 92.56 499 TRP A CA 1
ATOM 3918 C C . TRP A 1 499 ? -19.156 -11.594 7.18 1 92.56 499 TRP A C 1
ATOM 3920 O O . TRP A 1 499 ? -19.328 -11.539 5.957 1 92.56 499 TRP A O 1
ATOM 3930 N N . VAL A 1 500 ? -18.641 -10.594 7.848 1 90.88 500 VAL A N 1
ATOM 3931 C CA . VAL A 1 500 ? -18.359 -9.312 7.211 1 90.88 500 VAL A CA 1
ATOM 3932 C C . VAL A 1 500 ? -17.266 -9.492 6.156 1 90.88 500 VAL A C 1
ATOM 3934 O O . VAL A 1 500 ? -17.297 -8.852 5.105 1 90.88 500 VAL A O 1
ATOM 3937 N N . ALA A 1 501 ? -16.328 -10.375 6.414 1 87.06 501 ALA A N 1
ATOM 3938 C CA . ALA A 1 501 ? -15.242 -10.609 5.473 1 87.06 501 ALA A CA 1
ATOM 3939 C C . ALA A 1 501 ? -15.75 -11.25 4.188 1 87.06 501 ALA A C 1
ATOM 3941 O O . ALA A 1 501 ? -15.234 -10.984 3.1 1 87.06 501 ALA A O 1
ATOM 3942 N N . GLU A 1 502 ? -16.797 -12.039 4.289 1 91.06 502 GLU A N 1
ATOM 3943 C CA . GLU A 1 502 ? -17.328 -12.797 3.162 1 91.06 502 GLU A CA 1
ATOM 3944 C C . GLU A 1 502 ? -18.516 -12.086 2.521 1 91.06 502 GLU A C 1
ATOM 3946 O O . GLU A 1 502 ? -19.047 -12.555 1.519 1 91.06 502 GLU A O 1
ATOM 3951 N N . ARG A 1 503 ? -18.953 -10.984 3.031 1 92.38 503 ARG A N 1
ATOM 3952 C CA . ARG A 1 503 ? -20.188 -10.352 2.584 1 92.38 503 ARG A CA 1
ATOM 3953 C C . ARG A 1 503 ? -20.188 -10.156 1.073 1 92.38 503 ARG A C 1
ATOM 3955 O O . ARG A 1 503 ? -21.109 -10.602 0.381 1 92.38 503 ARG A O 1
ATOM 3962 N N . GLY A 1 504 ? -19.109 -9.445 0.587 1 92.25 504 GLY A N 1
ATOM 3963 C CA . GLY A 1 504 ? -19.031 -9.195 -0.843 1 92.25 504 GLY A CA 1
ATOM 3964 C C . GLY A 1 504 ? -18.828 -10.453 -1.663 1 92.25 504 GLY A C 1
ATOM 3965 O O . GLY A 1 504 ? -19.531 -10.68 -2.652 1 92.25 504 GLY A O 1
ATOM 3966 N N . LEU A 1 505 ? -17.969 -11.312 -1.253 1 93.44 505 LEU A N 1
ATOM 3967 C CA . LEU A 1 505 ? -17.578 -12.516 -1.985 1 93.44 505 LEU A CA 1
ATOM 3968 C C . LEU A 1 505 ? -18.734 -13.5 -2.086 1 93.44 505 LEU A C 1
ATOM 3970 O O . LEU A 1 505 ? -19.109 -13.914 -3.186 1 93.44 505 LEU A O 1
ATOM 3974 N N . ASN A 1 506 ? -19.344 -13.781 -0.938 1 96.06 506 ASN A N 1
ATOM 3975 C CA . ASN A 1 506 ? -20.406 -14.781 -0.939 1 96.06 506 ASN A CA 1
ATOM 3976 C C . ASN A 1 506 ? -21.688 -14.242 -1.569 1 96.06 506 ASN A C 1
ATOM 3978 O O . ASN A 1 506 ? -22.516 -15.008 -2.078 1 96.06 506 ASN A O 1
ATOM 3982 N N . SER A 1 507 ? -21.875 -12.914 -1.54 1 96.94 507 SER A N 1
ATOM 3983 C CA . SER A 1 507 ? -22.984 -12.328 -2.305 1 96.94 507 SER A CA 1
ATOM 3984 C C . SER A 1 507 ? -22.828 -12.617 -3.795 1 96.94 507 SER A C 1
ATOM 3986 O O . SER A 1 507 ? -23.766 -13.102 -4.441 1 96.94 507 SER A O 1
ATOM 3988 N N . TYR A 1 508 ? -21.656 -12.398 -4.332 1 97.06 508 TYR A N 1
ATOM 3989 C CA . TYR A 1 508 ? -21.438 -12.609 -5.758 1 97.06 508 TYR A CA 1
ATOM 3990 C C . TYR A 1 508 ? -21.375 -14.094 -6.09 1 97.06 508 TYR A C 1
ATOM 3992 O O . TYR A 1 508 ? -21.797 -14.516 -7.172 1 97.06 508 TYR A O 1
ATOM 4000 N N . SER A 1 509 ? -20.984 -14.914 -5.125 1 97.75 509 SER A N 1
ATOM 4001 C CA . SER A 1 509 ? -21.016 -16.359 -5.352 1 97.75 509 SER A CA 1
ATOM 4002 C C . SER A 1 509 ? -22.438 -16.859 -5.582 1 97.75 509 SER A C 1
ATOM 4004 O O . SER A 1 509 ? -22.734 -17.438 -6.625 1 97.75 509 SER A O 1
ATOM 4006 N N . ILE A 1 510 ? -23.344 -16.547 -4.656 1 98.75 510 ILE A N 1
ATOM 4007 C CA . ILE A 1 510 ? -24.703 -17.078 -4.766 1 98.75 510 ILE A CA 1
ATOM 4008 C C . ILE A 1 510 ? -25.391 -16.453 -5.984 1 98.75 510 ILE A C 1
ATOM 4010 O O . ILE A 1 510 ? -26.172 -17.125 -6.66 1 98.75 510 ILE A O 1
ATOM 4014 N N . LEU A 1 511 ? -25.125 -15.164 -6.258 1 98.75 511 LEU A N 1
ATOM 4015 C CA . LEU A 1 511 ? -25.672 -14.57 -7.465 1 98.75 511 LEU A CA 1
ATOM 4016 C C . LEU A 1 511 ? -25.203 -15.305 -8.711 1 98.75 511 LEU A C 1
ATOM 4018 O O . LEU A 1 511 ? -25.984 -15.562 -9.625 1 98.75 511 LEU A O 1
ATOM 4022 N N . THR A 1 512 ? -23.969 -15.68 -8.773 1 98.75 512 THR A N 1
ATOM 4023 C CA . THR A 1 512 ? -23.391 -16.391 -9.906 1 98.75 512 THR A CA 1
ATOM 4024 C C . THR A 1 512 ? -24.047 -17.766 -10.055 1 98.75 512 THR A C 1
ATOM 4026 O O . THR A 1 512 ? -24.422 -18.172 -11.156 1 98.75 512 THR A O 1
ATOM 4029 N N . TYR A 1 513 ? -24.234 -18.484 -8.898 1 98.81 513 TYR A N 1
ATOM 4030 C CA . TYR A 1 513 ? -24.875 -19.797 -8.945 1 98.81 513 TYR A CA 1
ATOM 4031 C C . TYR A 1 513 ? -26.266 -19.703 -9.555 1 98.81 513 TYR A C 1
ATOM 4033 O O . TYR A 1 513 ? -26.625 -20.5 -10.422 1 98.81 513 TYR A O 1
ATOM 4041 N N . LEU A 1 514 ? -26.969 -18.734 -9.078 1 98.88 514 LEU A N 1
ATOM 4042 C CA . LEU A 1 514 ? -28.344 -18.562 -9.523 1 98.88 514 LEU A CA 1
ATOM 4043 C C . LEU A 1 514 ? -28.391 -18.203 -11 1 98.88 514 LEU A C 1
ATOM 4045 O O . LEU A 1 514 ? -29.25 -18.688 -11.742 1 98.88 514 LEU A O 1
ATOM 4049 N N . LEU A 1 515 ? -27.516 -17.344 -11.422 1 98.69 515 LEU A N 1
ATOM 4050 C CA . LEU A 1 515 ? -27.469 -16.953 -12.828 1 98.69 515 LEU A CA 1
ATOM 4051 C C . LEU A 1 515 ? -27.094 -18.125 -13.719 1 98.69 515 LEU A C 1
ATOM 4053 O O . LEU A 1 515 ? -27.672 -18.297 -14.797 1 98.69 515 LEU A O 1
ATOM 4057 N N . ILE A 1 516 ? -26.156 -18.906 -13.312 1 98.81 516 ILE A N 1
ATOM 4058 C CA . ILE A 1 516 ? -25.766 -20.109 -14.039 1 98.81 516 ILE A CA 1
ATOM 4059 C C . ILE A 1 516 ? -26.938 -21.078 -14.094 1 98.81 516 ILE A C 1
ATOM 4061 O O . ILE A 1 516 ? -27.203 -21.688 -15.141 1 98.81 516 ILE A O 1
ATOM 4065 N N . ALA A 1 517 ? -27.609 -21.219 -12.953 1 98.88 517 ALA A N 1
ATOM 4066 C CA . ALA A 1 517 ? -28.781 -22.094 -12.93 1 98.88 517 ALA A CA 1
ATOM 4067 C C . ALA A 1 517 ? -29.828 -21.641 -13.938 1 98.88 517 ALA A C 1
ATOM 4069 O O . ALA A 1 517 ? -30.406 -22.469 -14.656 1 98.88 517 ALA A O 1
ATOM 4070 N N . GLU A 1 518 ? -30.078 -20.375 -13.969 1 98.75 518 GLU A N 1
ATOM 4071 C CA . GLU A 1 518 ? -31 -19.844 -14.969 1 98.75 518 GLU A CA 1
ATOM 4072 C C . GLU A 1 518 ? -30.516 -20.172 -16.375 1 98.75 518 GLU A C 1
ATOM 4074 O O . GLU A 1 518 ? -31.297 -20.641 -17.203 1 98.75 518 GLU A O 1
ATOM 4079 N N . HIS A 1 519 ? -29.297 -19.875 -16.656 1 98.5 519 HIS A N 1
ATOM 4080 C CA . HIS A 1 519 ? -28.719 -20.078 -17.969 1 98.5 519 HIS A CA 1
ATOM 4081 C C . HIS A 1 519 ? -28.844 -21.531 -18.422 1 98.5 519 HIS A C 1
ATOM 4083 O O . HIS A 1 519 ? -29.234 -21.812 -19.547 1 98.5 519 HIS A O 1
ATOM 4089 N N . ILE A 1 520 ? -28.578 -22.453 -17.516 1 98.75 520 ILE A N 1
ATOM 4090 C CA . ILE A 1 520 ? -28.484 -23.875 -17.844 1 98.75 520 ILE A CA 1
ATOM 4091 C C . ILE A 1 520 ? -29.891 -24.484 -17.891 1 98.75 520 ILE A C 1
ATOM 4093 O O . ILE A 1 520 ? -30.203 -25.266 -18.781 1 98.75 520 ILE A O 1
ATOM 4097 N N . THR A 1 521 ? -30.797 -24.078 -16.984 1 98.31 521 THR A N 1
ATOM 4098 C CA . THR A 1 521 ? -32.062 -24.781 -16.859 1 98.31 521 THR A CA 1
ATOM 4099 C C . THR A 1 521 ? -33.188 -24.031 -17.578 1 98.31 521 THR A C 1
ATOM 4101 O O . THR A 1 521 ? -34.219 -24.609 -17.891 1 98.31 521 THR A O 1
ATOM 4104 N N . GLY A 1 522 ? -33.031 -22.734 -17.734 1 97.31 522 GLY A N 1
ATOM 4105 C CA . GLY A 1 522 ? -34.094 -21.906 -18.281 1 97.31 522 GLY A CA 1
ATOM 4106 C C . GLY A 1 522 ? -35.25 -21.672 -17.312 1 97.31 522 GLY A C 1
ATOM 4107 O O . GLY A 1 522 ? -36.25 -21.047 -17.672 1 97.31 522 GLY A O 1
ATOM 4108 N N . ASP A 1 523 ? -35.125 -22.109 -16.109 1 98 523 ASP A N 1
ATOM 4109 C CA . ASP A 1 523 ? -36.156 -21.984 -15.109 1 98 523 ASP A CA 1
ATOM 4110 C C . ASP A 1 523 ? -36.188 -20.578 -14.531 1 98 523 ASP A C 1
ATOM 4112 O O . ASP A 1 523 ? -35.219 -20.125 -13.898 1 98 523 ASP A O 1
ATOM 4116 N N . PRO A 1 524 ? -37.281 -19.859 -14.625 1 97.81 524 PRO A N 1
ATOM 4117 C CA . PRO A 1 524 ? -37.344 -18.453 -14.211 1 97.81 524 PRO A CA 1
ATOM 4118 C C . PRO A 1 524 ? -37.25 -18.281 -12.695 1 97.81 524 PRO A C 1
ATOM 4120 O O . PRO A 1 524 ? -36.969 -17.188 -12.211 1 97.81 524 PRO A O 1
ATOM 4123 N N . LYS A 1 525 ? -37.531 -19.328 -11.906 1 98.31 525 LYS A N 1
ATOM 4124 C CA . LYS A 1 525 ? -37.469 -19.203 -10.453 1 98.31 525 LYS A CA 1
ATOM 4125 C C . LYS A 1 525 ? -36.062 -18.781 -9.984 1 98.31 525 LYS A C 1
ATOM 4127 O O . LYS A 1 525 ? -35.938 -18.109 -8.961 1 98.31 525 LYS A O 1
ATOM 4132 N N . TYR A 1 526 ? -35.094 -19.203 -10.719 1 98.69 526 TYR A N 1
ATOM 4133 C CA . TYR A 1 526 ? -33.75 -18.859 -10.344 1 98.69 526 TYR A CA 1
ATOM 4134 C C . TYR A 1 526 ? -33.469 -17.375 -10.617 1 98.69 526 TYR A C 1
ATOM 4136 O O . TYR A 1 526 ? -32.781 -16.719 -9.828 1 98.69 526 TYR A O 1
ATOM 4144 N N . ARG A 1 527 ? -33.969 -16.828 -11.711 1 98.31 527 ARG A N 1
ATOM 4145 C CA . ARG A 1 527 ? -33.844 -15.398 -11.992 1 98.31 527 ARG A CA 1
ATOM 4146 C C . ARG A 1 527 ? -34.562 -14.578 -10.922 1 98.31 527 ARG A C 1
ATOM 4148 O O . ARG A 1 527 ? -34.094 -13.531 -10.5 1 98.31 527 ARG A O 1
ATOM 4155 N N . GLU A 1 528 ? -35.75 -15.047 -10.547 1 98.44 528 GLU A N 1
ATOM 4156 C CA . GLU A 1 528 ? -36.5 -14.352 -9.516 1 98.44 528 GLU A CA 1
ATOM 4157 C C . GLU A 1 528 ? -35.75 -14.281 -8.203 1 98.44 528 GLU A C 1
ATOM 4159 O O . GLU A 1 528 ? -35.625 -13.219 -7.586 1 98.44 528 GLU A O 1
ATOM 4164 N N . ALA A 1 529 ? -35.156 -15.453 -7.809 1 98.69 529 ALA A N 1
ATOM 4165 C CA . ALA A 1 529 ? -34.344 -15.477 -6.598 1 98.69 529 ALA A CA 1
ATOM 4166 C C . ALA A 1 529 ? -33.125 -14.578 -6.742 1 98.69 529 ALA A C 1
ATOM 4168 O O . ALA A 1 529 ? -32.75 -13.867 -5.809 1 98.69 529 ALA A O 1
ATOM 4169 N N . TYR A 1 530 ? -32.594 -14.609 -7.949 1 98.56 530 TYR A N 1
ATOM 4170 C CA . TYR A 1 530 ? -31.422 -13.789 -8.281 1 98.56 530 TYR A CA 1
ATOM 4171 C C . TYR A 1 530 ? -31.719 -12.305 -8.117 1 98.56 530 TYR A C 1
ATOM 4173 O O . TYR A 1 530 ? -31 -11.594 -7.418 1 98.56 530 TYR A O 1
ATOM 4181 N N . LEU A 1 531 ? -32.781 -11.852 -8.656 1 98.5 531 LEU A N 1
ATOM 4182 C CA . LEU A 1 531 ? -33.125 -10.43 -8.633 1 98.5 531 LEU A CA 1
ATOM 4183 C C . LEU A 1 531 ? -33.5 -9.984 -7.227 1 98.5 531 LEU A C 1
ATOM 4185 O O . LEU A 1 531 ? -33.188 -8.875 -6.809 1 98.5 531 LEU A O 1
ATOM 4189 N N . LYS A 1 532 ? -34.188 -10.867 -6.516 1 98.31 532 LYS A N 1
ATOM 4190 C CA . LYS A 1 532 ? -34.531 -10.555 -5.137 1 98.31 532 LYS A CA 1
ATOM 4191 C C . LYS A 1 532 ? -33.281 -10.305 -4.293 1 98.31 532 LYS A C 1
ATOM 4193 O O . LYS A 1 532 ? -33.219 -9.328 -3.553 1 98.31 532 LYS A O 1
ATOM 4198 N N . LEU A 1 533 ? -32.281 -11.188 -4.414 1 98.44 533 LEU A N 1
ATOM 4199 C CA . LEU A 1 533 ? -31.031 -11.031 -3.654 1 98.44 533 LEU A CA 1
ATOM 4200 C C . LEU A 1 533 ? -30.234 -9.828 -4.145 1 98.44 533 LEU A C 1
ATOM 4202 O O . LEU A 1 533 ? -29.75 -9.031 -3.344 1 98.44 533 LEU A O 1
ATOM 4206 N N . ALA A 1 534 ? -30.141 -9.688 -5.48 1 98.19 534 ALA A N 1
ATOM 4207 C CA . ALA A 1 534 ? -29.281 -8.688 -6.09 1 98.19 534 ALA A CA 1
ATOM 4208 C C . ALA A 1 534 ? -29.781 -7.277 -5.809 1 98.19 534 ALA A C 1
ATOM 4210 O O . ALA A 1 534 ? -29 -6.379 -5.496 1 98.19 534 ALA A O 1
ATOM 4211 N N . LEU A 1 535 ? -31.125 -7.109 -5.934 1 96.75 535 LEU A N 1
ATOM 4212 C CA . LEU A 1 535 ? -31.688 -5.762 -5.875 1 96.75 535 LEU A CA 1
ATOM 4213 C C . LEU A 1 535 ? -32.312 -5.5 -4.512 1 96.75 535 LEU A C 1
ATOM 4215 O O . LEU A 1 535 ? -31.938 -4.551 -3.82 1 96.75 535 LEU A O 1
ATOM 4219 N N . ASP A 1 536 ? -33.219 -6.398 -4.027 1 96.12 536 ASP A N 1
ATOM 4220 C CA . ASP A 1 536 ? -33.938 -6.137 -2.797 1 96.12 536 ASP A CA 1
ATOM 4221 C C . ASP A 1 536 ? -33.031 -6.266 -1.575 1 96.12 536 ASP A C 1
ATOM 4223 O O . ASP A 1 536 ? -33.125 -5.457 -0.647 1 96.12 536 ASP A O 1
ATOM 4227 N N . HIS A 1 537 ? -32.125 -7.27 -1.607 1 96.31 537 HIS A N 1
ATOM 4228 C CA . HIS A 1 537 ? -31.266 -7.484 -0.459 1 96.31 537 HIS A CA 1
ATOM 4229 C C . HIS A 1 537 ? -29.891 -6.844 -0.678 1 96.31 537 HIS A C 1
ATOM 4231 O O . HIS A 1 537 ? -29 -6.973 0.165 1 96.31 537 HIS A O 1
ATOM 4237 N N . GLY A 1 538 ? -29.672 -6.191 -1.775 1 95.62 538 GLY A N 1
ATOM 4238 C CA . GLY A 1 538 ? -28.516 -5.344 -2.002 1 95.62 538 GLY A CA 1
ATOM 4239 C C . GLY A 1 538 ? -27.25 -6.133 -2.297 1 95.62 538 GLY A C 1
ATOM 4240 O O . GLY A 1 538 ? -26.141 -5.637 -2.094 1 95.62 538 GLY A O 1
ATOM 4241 N N . TYR A 1 539 ? -27.344 -7.43 -2.787 1 97.12 539 TYR A N 1
ATOM 4242 C CA . TYR A 1 539 ? -26.172 -8.258 -3.039 1 97.12 539 TYR A CA 1
ATOM 4243 C C . TYR A 1 539 ? -25.344 -7.691 -4.191 1 97.12 539 TYR A C 1
ATOM 4245 O O . TYR A 1 539 ? -24.109 -7.84 -4.215 1 97.12 539 TYR A O 1
ATOM 4253 N N . GLY A 1 540 ? -26.047 -7.008 -5.176 1 96.56 540 GLY A N 1
ATOM 4254 C CA . GLY A 1 540 ? -25.297 -6.32 -6.215 1 96.56 540 GLY A CA 1
ATOM 4255 C C . GLY A 1 540 ? -24.297 -5.316 -5.668 1 96.56 540 GLY A C 1
ATOM 4256 O O . GLY A 1 540 ? -23.141 -5.301 -6.078 1 96.56 540 GLY A O 1
ATOM 4257 N N . MET A 1 541 ? -24.672 -4.555 -4.695 1 94.31 541 MET A N 1
ATOM 4258 C CA . MET A 1 541 ? -23.828 -3.518 -4.102 1 94.31 541 MET A CA 1
ATOM 4259 C C . MET A 1 541 ? -22.812 -4.125 -3.146 1 94.31 541 MET A C 1
ATOM 4261 O O . MET A 1 541 ? -21.703 -3.607 -3.004 1 94.31 541 MET A O 1
ATOM 4265 N N . ASN A 1 542 ? -23.141 -5.258 -2.455 1 94.31 542 ASN A N 1
ATOM 4266 C CA . ASN A 1 542 ? -22.25 -5.898 -1.497 1 94.31 542 ASN A CA 1
ATOM 4267 C C . ASN A 1 542 ? -20.906 -6.242 -2.129 1 94.31 542 ASN A C 1
ATOM 4269 O O . ASN A 1 542 ? -19.859 -6.035 -1.516 1 94.31 542 ASN A O 1
ATOM 4273 N N . GLY A 1 543 ? -20.953 -6.676 -3.375 1 92.19 543 GLY A N 1
ATOM 4274 C CA . GLY A 1 543 ? -19.75 -7.152 -4.031 1 92.19 543 GLY A CA 1
ATOM 4275 C C . GLY A 1 543 ? -18.906 -6.035 -4.621 1 92.19 543 GLY A C 1
ATOM 4276 O O . GLY A 1 543 ? -17.797 -6.273 -5.086 1 92.19 543 GLY A O 1
ATOM 4277 N N . MET A 1 544 ? -19.469 -4.793 -4.617 1 90.56 544 MET A N 1
ATOM 4278 C CA . MET A 1 544 ? -18.719 -3.662 -5.172 1 90.56 544 MET A CA 1
ATOM 4279 C C . MET A 1 544 ? -17.562 -3.268 -4.258 1 90.56 544 MET A C 1
ATOM 4281 O O . MET A 1 544 ? -16.625 -2.604 -4.691 1 90.56 544 MET A O 1
ATOM 4285 N N . THR A 1 545 ? -17.781 -3.646 -2.979 1 78 545 THR A N 1
ATOM 4286 C CA . THR A 1 545 ? -16.719 -3.344 -2.031 1 78 545 THR A CA 1
ATOM 4287 C C . THR A 1 545 ? -16.062 -4.625 -1.517 1 78 545 THR A C 1
ATOM 4289 O O . THR A 1 545 ? -16.766 -5.598 -1.205 1 78 545 THR A O 1
ATOM 4292 N N . GLN A 1 546 ? -14.852 -4.676 -1.69 1 68.75 546 GLN A N 1
ATOM 4293 C CA . GLN A 1 546 ? -14.109 -5.785 -1.107 1 68.75 546 GLN A CA 1
ATOM 4294 C C . GLN A 1 546 ? -13.656 -5.461 0.313 1 68.75 546 GLN A C 1
ATOM 4296 O O . GLN A 1 546 ? -13.547 -4.289 0.683 1 68.75 546 GLN A O 1
ATOM 4301 N N . MET A 1 547 ? -13.531 -6.531 0.992 1 65.62 547 MET A N 1
ATOM 4302 C CA . MET A 1 547 ? -13.078 -6.301 2.359 1 65.62 547 MET A CA 1
ATOM 4303 C C . MET A 1 547 ? -11.75 -5.559 2.373 1 65.62 547 MET A C 1
ATOM 4305 O O . MET A 1 547 ? -11.531 -4.672 3.201 1 65.62 547 MET A O 1
ATOM 4309 N N . ARG A 1 548 ? -10.914 -6.016 1.374 1 66 548 ARG A N 1
ATOM 4310 C CA . ARG A 1 548 ? -9.617 -5.355 1.328 1 66 548 ARG A CA 1
ATOM 4311 C C . ARG A 1 548 ? -9.289 -4.891 -0.086 1 66 548 ARG A C 1
ATOM 4313 O O . ARG A 1 548 ? -9.445 -5.648 -1.047 1 66 548 ARG A O 1
ATOM 4320 N N . LEU A 1 549 ? -9.086 -3.65 -0.183 1 63.78 549 LEU A N 1
ATOM 4321 C CA . LEU A 1 549 ? -8.625 -3.068 -1.438 1 63.78 549 LEU A CA 1
ATOM 4322 C C . LEU A 1 549 ? -7.125 -2.783 -1.384 1 63.78 549 LEU A C 1
ATOM 4324 O O . LEU A 1 549 ? -6.703 -1.629 -1.482 1 63.78 549 LEU A O 1
ATOM 4328 N N . LEU A 1 550 ? -6.355 -3.906 -1.072 1 64.12 550 LEU A N 1
ATOM 4329 C CA . LEU A 1 550 ? -4.906 -3.805 -0.954 1 64.12 550 LEU A CA 1
ATOM 4330 C C . LEU A 1 550 ? -4.219 -4.91 -1.746 1 64.12 550 LEU A C 1
ATOM 4332 O O . LEU A 1 550 ? -4.809 -5.965 -1.994 1 64.12 550 LEU A O 1
ATOM 4336 N N . GLU A 1 551 ? -3.076 -4.5 -2.088 1 65.31 551 GLU A N 1
ATOM 4337 C CA . GLU A 1 551 ? -2.217 -5.559 -2.607 1 65.31 551 GLU A CA 1
ATOM 4338 C C . GLU A 1 551 ? -1.959 -6.629 -1.552 1 65.31 551 GLU A C 1
ATOM 4340 O O . GLU A 1 551 ? -1.812 -6.316 -0.368 1 65.31 551 GLU A O 1
ATOM 4345 N N . GLY A 1 552 ? -1.896 -7.844 -2.01 1 62.25 552 GLY A N 1
ATOM 4346 C CA . GLY A 1 552 ? -1.793 -8.961 -1.085 1 62.25 552 GLY A CA 1
ATOM 4347 C C . GLY A 1 552 ? -3.072 -9.766 -0.98 1 62.25 552 GLY A C 1
ATOM 4348 O O . GLY A 1 552 ? -4.016 -9.547 -1.741 1 62.25 552 GLY A O 1
ATOM 4349 N N . PRO A 1 553 ? -3.055 -10.727 -0.107 1 55.84 553 PRO A N 1
ATOM 4350 C CA . PRO A 1 553 ? -4.262 -11.547 0.018 1 55.84 553 PRO A CA 1
ATOM 4351 C C . PRO A 1 553 ? -5.473 -10.742 0.493 1 55.84 553 PRO A C 1
ATOM 4353 O O . PRO A 1 553 ? -5.344 -9.891 1.378 1 55.84 553 PRO A O 1
ATOM 4356 N N . ASN A 1 554 ? -6.547 -10.727 -0.212 1 51.84 554 ASN A N 1
ATOM 4357 C CA . ASN A 1 554 ? -7.777 -9.977 0.004 1 51.84 554 ASN A CA 1
ATOM 4358 C C . ASN A 1 554 ? -8.258 -10.094 1.447 1 51.84 554 ASN A C 1
ATOM 4360 O O . ASN A 1 554 ? -8.477 -9.086 2.117 1 51.84 554 ASN A O 1
ATOM 4364 N N . SER A 1 555 ? -8.711 -11.328 1.828 1 53.28 555 SER A N 1
ATOM 4365 C CA . SER A 1 555 ? -9.141 -11.516 3.211 1 53.28 555 SER A CA 1
ATOM 4366 C C . SER A 1 555 ? -7.949 -11.781 4.125 1 53.28 555 SER A C 1
ATOM 4368 O O . SER A 1 555 ? -6.91 -12.266 3.672 1 53.28 555 SER A O 1
ATOM 4370 N N . PRO A 1 556 ? -8.07 -11.07 5.297 1 53.34 556 PRO A N 1
ATOM 4371 C CA . PRO A 1 556 ? -6.934 -11.289 6.191 1 53.34 556 PRO A CA 1
ATOM 4372 C C . PRO A 1 556 ? -6.395 -12.719 6.117 1 53.34 556 PRO A C 1
ATOM 4374 O O . PRO A 1 556 ? -7.02 -13.648 6.633 1 53.34 556 PRO A O 1
ATOM 4377 N N . GLY A 1 557 ? -5.43 -12.875 5.148 1 52.38 557 GLY A N 1
ATOM 4378 C CA . GLY A 1 557 ? -4.633 -14.086 5.129 1 52.38 557 GLY A CA 1
ATOM 4379 C C . GLY A 1 557 ? -5.184 -15.148 4.191 1 52.38 557 GLY A C 1
ATOM 4380 O O . GLY A 1 557 ? -4.734 -16.297 4.215 1 52.38 557 GLY A O 1
ATOM 4381 N N . HIS A 1 558 ? -6.316 -14.703 3.365 1 62.88 558 HIS A N 1
ATOM 4382 C CA . HIS A 1 558 ? -6.879 -15.805 2.598 1 62.88 558 HIS A CA 1
ATOM 4383 C C . HIS A 1 558 ? -6.867 -15.5 1.104 1 62.88 558 HIS A C 1
ATOM 4385 O O . HIS A 1 558 ? -7.848 -14.977 0.566 1 62.88 558 HIS A O 1
ATOM 4391 N N . GLN A 1 559 ? -5.836 -15.875 0.407 1 69.19 559 GLN A N 1
ATOM 4392 C CA . GLN A 1 559 ? -5.59 -15.648 -1.013 1 69.19 559 GLN A CA 1
ATOM 4393 C C . GLN A 1 559 ? -6.66 -16.312 -1.871 1 69.19 559 GLN A C 1
ATOM 4395 O O . GLN A 1 559 ? -7.074 -15.773 -2.895 1 69.19 559 GLN A O 1
ATOM 4400 N N . PRO A 1 560 ? -7.258 -17.391 -1.428 1 78.56 560 PRO A N 1
ATOM 4401 C CA . PRO A 1 560 ? -8.227 -18.062 -2.291 1 78.56 560 PRO A CA 1
ATOM 4402 C C . PRO A 1 560 ? -9.469 -17.219 -2.559 1 78.56 560 PRO A C 1
ATOM 4404 O O . PRO A 1 560 ? -10.172 -17.453 -3.549 1 78.56 560 PRO A O 1
ATOM 4407 N N . ASP A 1 561 ? -9.672 -16.234 -1.769 1 86.56 561 ASP A N 1
ATOM 4408 C CA . ASP A 1 561 ? -10.836 -15.383 -1.957 1 86.56 561 ASP A CA 1
ATOM 4409 C C . ASP A 1 561 ? -10.734 -14.586 -3.258 1 86.56 561 ASP A C 1
ATOM 4411 O O . ASP A 1 561 ? -11.742 -14.328 -3.918 1 86.56 561 ASP A O 1
ATOM 4415 N N . ASP A 1 562 ? -9.562 -14.242 -3.656 1 85.75 562 ASP A N 1
ATOM 4416 C CA . ASP A 1 562 ? -9.367 -13.516 -4.906 1 85.75 562 ASP A CA 1
ATOM 4417 C C . ASP A 1 562 ? -9.727 -14.391 -6.109 1 85.75 562 ASP A C 1
ATOM 4419 O O . ASP A 1 562 ? -10.422 -13.945 -7.023 1 85.75 562 ASP A O 1
ATOM 4423 N N . ASN A 1 563 ? -9.297 -15.602 -6.039 1 88.81 563 ASN A N 1
ATOM 4424 C CA . ASN A 1 563 ? -9.602 -16.516 -7.133 1 88.81 563 ASN A CA 1
ATOM 4425 C C . ASN A 1 563 ? -11.102 -16.812 -7.211 1 88.81 563 ASN A C 1
ATOM 4427 O O . ASN A 1 563 ? -11.664 -16.891 -8.305 1 88.81 563 ASN A O 1
ATOM 4431 N N . MET A 1 564 ? -11.664 -16.953 -6 1 92.56 564 MET A N 1
ATOM 4432 C CA . MET A 1 564 ? -13.109 -17.172 -5.953 1 92.56 564 MET A CA 1
ATOM 4433 C C . MET A 1 564 ? -13.852 -16 -6.613 1 92.56 564 MET A C 1
ATOM 4435 O O . MET A 1 564 ? -14.773 -16.219 -7.402 1 92.56 564 MET A O 1
ATOM 4439 N N . ALA A 1 565 ? -13.391 -14.812 -6.312 1 93.19 565 ALA A N 1
ATOM 4440 C CA . ALA A 1 565 ? -14.039 -13.633 -6.883 1 93.19 565 ALA A CA 1
ATOM 4441 C C . ALA A 1 565 ? -13.969 -13.656 -8.406 1 93.19 565 ALA A C 1
ATOM 4443 O O . ALA A 1 565 ? -14.984 -13.469 -9.078 1 93.19 565 ALA A O 1
ATOM 4444 N N . PHE A 1 566 ? -12.836 -13.945 -8.961 1 94.69 566 PHE A N 1
ATOM 4445 C CA . PHE A 1 566 ? -12.664 -13.891 -10.406 1 94.69 566 PHE A CA 1
ATOM 4446 C C . PHE A 1 566 ? -13.383 -15.062 -11.078 1 94.69 566 PHE A C 1
ATOM 4448 O O . PHE A 1 566 ? -13.938 -14.914 -12.164 1 94.69 566 PHE A O 1
ATOM 4455 N N . MET A 1 567 ? -13.414 -16.219 -10.391 1 95.62 567 MET A N 1
ATOM 4456 C CA . MET A 1 567 ? -14.219 -17.328 -10.906 1 95.62 567 MET A CA 1
ATOM 4457 C C . MET A 1 567 ? -15.68 -16.906 -11.055 1 95.62 567 MET A C 1
ATOM 4459 O O . MET A 1 567 ? -16.312 -17.234 -12.055 1 95.62 567 MET A O 1
ATOM 4463 N N . ASN A 1 568 ? -16.094 -16.172 -10.086 1 97.12 568 ASN A N 1
ATOM 4464 C CA . ASN A 1 568 ? -17.484 -15.719 -10.125 1 97.12 568 ASN A CA 1
ATOM 4465 C C . ASN A 1 568 ? -17.688 -14.633 -11.18 1 97.12 568 ASN A C 1
ATOM 4467 O O . ASN A 1 568 ? -18.672 -14.656 -11.914 1 97.12 568 ASN A O 1
ATOM 4471 N N . TYR A 1 569 ? -16.75 -13.688 -11.289 1 97.81 569 TYR A N 1
ATOM 4472 C CA . TYR A 1 569 ? -16.859 -12.617 -12.273 1 97.81 569 TYR A CA 1
ATOM 4473 C C . TYR A 1 569 ? -17.062 -13.172 -13.672 1 97.81 569 TYR A C 1
ATOM 4475 O O . TYR A 1 569 ? -17.812 -12.609 -14.477 1 97.81 569 TYR A O 1
ATOM 4483 N N . TYR A 1 570 ? -16.406 -14.289 -14.016 1 98.56 570 TYR A N 1
ATOM 4484 C CA . TYR A 1 570 ? -16.375 -14.812 -15.375 1 98.56 570 TYR A CA 1
ATOM 4485 C C . TYR A 1 570 ? -17.781 -15.031 -15.914 1 98.56 570 TYR A C 1
ATOM 4487 O O . TYR A 1 570 ? -18.125 -14.531 -16.984 1 98.56 570 TYR A O 1
ATOM 4495 N N . HIS A 1 571 ? -18.609 -15.719 -15.188 1 98.75 571 HIS A N 1
ATOM 4496 C CA . HIS A 1 571 ? -19.953 -16 -15.664 1 98.75 571 HIS A CA 1
ATOM 4497 C C . HIS A 1 571 ? -20.938 -14.906 -15.234 1 98.75 571 HIS A C 1
ATOM 4499 O O . HIS A 1 571 ? -21.875 -14.586 -15.961 1 98.75 571 HIS A O 1
ATOM 4505 N N . LEU A 1 572 ? -20.688 -14.305 -14.07 1 98.69 572 LEU A N 1
ATOM 4506 C CA . LEU A 1 572 ? -21.562 -13.258 -13.555 1 98.69 572 LEU A CA 1
ATOM 4507 C C . LEU A 1 572 ? -21.688 -12.109 -14.555 1 98.69 572 LEU A C 1
ATOM 4509 O O . LEU A 1 572 ? -22.781 -11.68 -14.891 1 98.69 572 LEU A O 1
ATOM 4513 N N . ILE A 1 573 ? -20.562 -11.688 -15.055 1 98.56 573 ILE A N 1
ATOM 4514 C CA . ILE A 1 573 ? -20.547 -10.523 -15.93 1 98.56 573 ILE A CA 1
ATOM 4515 C C . ILE A 1 573 ? -20.953 -10.938 -17.344 1 98.56 573 ILE A C 1
ATOM 4517 O O . ILE A 1 573 ? -21.672 -10.195 -18.031 1 98.56 573 ILE A O 1
ATOM 4521 N N . ARG A 1 574 ? -20.625 -12.094 -17.797 1 98.06 574 ARG A N 1
ATOM 4522 C CA . ARG A 1 574 ? -20.859 -12.508 -19.188 1 98.06 574 ARG A CA 1
ATOM 4523 C C . ARG A 1 574 ? -22.297 -12.953 -19.391 1 98.06 574 ARG A C 1
ATOM 4525 O O . ARG A 1 574 ? -22.812 -12.906 -20.516 1 98.06 574 ARG A O 1
ATOM 4532 N N . TYR A 1 575 ? -22.984 -13.43 -18.219 1 98.38 575 TYR A N 1
ATOM 4533 C CA . TYR A 1 575 ? -24.359 -13.906 -18.359 1 98.38 575 TYR A CA 1
ATOM 4534 C C . TYR A 1 575 ? -25.359 -12.797 -18.062 1 98.38 575 TYR A C 1
ATOM 4536 O O . TYR A 1 575 ? -26.516 -12.875 -18.469 1 98.38 575 TYR A O 1
ATOM 4544 N N . GLU A 1 576 ? -24.906 -11.711 -17.297 1 98.12 576 GLU A N 1
ATOM 4545 C CA . GLU A 1 576 ? -25.859 -10.719 -16.812 1 98.12 576 GLU A CA 1
ATOM 4546 C C . GLU A 1 576 ? -26.312 -9.797 -17.938 1 98.12 576 GLU A C 1
ATOM 4548 O O . GLU A 1 576 ? -25.5 -9.375 -18.766 1 98.12 576 GLU A O 1
ATOM 4553 N N . THR A 1 577 ? -27.672 -9.453 -17.875 1 95.81 577 THR A N 1
ATOM 4554 C CA . THR A 1 577 ? -28.219 -8.625 -18.953 1 95.81 577 THR A CA 1
ATOM 4555 C C . THR A 1 577 ? -28.828 -7.348 -18.375 1 95.81 577 THR A C 1
ATOM 4557 O O . THR A 1 577 ? -29.109 -6.402 -19.125 1 95.81 577 THR A O 1
ATOM 4560 N N . ASP A 1 578 ? -29.109 -7.312 -17.062 1 96.75 578 ASP A N 1
ATOM 4561 C CA . ASP A 1 578 ? -29.594 -6.082 -16.453 1 96.75 578 ASP A CA 1
ATOM 4562 C C . ASP A 1 578 ? -28.5 -5.016 -16.406 1 96.75 578 ASP A C 1
ATOM 4564 O O . ASP A 1 578 ? -27.438 -5.234 -15.812 1 96.75 578 ASP A O 1
ATOM 4568 N N . PRO A 1 579 ? -28.734 -3.889 -17 1 95.81 579 PRO A N 1
ATOM 4569 C CA . PRO A 1 579 ? -27.641 -2.91 -17.125 1 95.81 579 PRO A CA 1
ATOM 4570 C C . PRO A 1 579 ? -27.188 -2.357 -15.773 1 95.81 579 PRO A C 1
ATOM 4572 O O . PRO A 1 579 ? -26.016 -2.029 -15.602 1 95.81 579 PRO A O 1
ATOM 4575 N N . LYS A 1 580 ? -28.078 -2.219 -14.852 1 95.56 580 LYS A N 1
ATOM 4576 C CA . LYS A 1 580 ? -27.703 -1.712 -13.531 1 95.56 580 LYS A CA 1
ATOM 4577 C C . LYS A 1 580 ? -26.797 -2.697 -12.797 1 95.56 580 LYS A C 1
ATOM 4579 O O . LYS A 1 580 ? -25.781 -2.305 -12.242 1 95.56 580 LYS A O 1
ATOM 4584 N N . LEU A 1 581 ? -27.203 -3.949 -12.797 1 97.69 581 LEU A N 1
ATOM 4585 C CA . LEU A 1 581 ? -26.422 -4.984 -12.133 1 97.69 581 LEU A CA 1
ATOM 4586 C C . LEU A 1 581 ? -25.078 -5.188 -12.844 1 97.69 581 LEU A C 1
ATOM 4588 O O . LEU A 1 581 ? -24.047 -5.32 -12.188 1 97.69 581 LEU A O 1
ATOM 4592 N N . LEU A 1 582 ? -25.141 -5.145 -14.172 1 97.88 582 LEU A N 1
ATOM 4593 C CA . LEU A 1 582 ? -23.906 -5.27 -14.938 1 97.88 582 LEU A CA 1
ATOM 4594 C C . LEU A 1 582 ? -22.938 -4.152 -14.586 1 97.88 582 LEU A C 1
ATOM 4596 O O . LEU A 1 582 ? -21.734 -4.398 -14.43 1 97.88 582 LEU A O 1
ATOM 4600 N N . ASN A 1 583 ? -23.453 -2.951 -14.43 1 97 583 ASN A N 1
ATOM 4601 C CA . ASN A 1 583 ? -22.641 -1.808 -14.031 1 97 583 ASN A CA 1
ATOM 4602 C C . ASN A 1 583 ? -21.953 -2.049 -12.688 1 97 583 ASN A C 1
ATOM 4604 O O . ASN A 1 583 ? -20.766 -1.764 -12.539 1 97 583 ASN A O 1
ATOM 4608 N N . MET A 1 584 ? -22.656 -2.631 -11.766 1 96.75 584 MET A N 1
ATOM 4609 C CA . MET A 1 584 ? -22.094 -2.926 -10.445 1 96.75 584 MET A CA 1
ATOM 4610 C C . MET A 1 584 ? -20.984 -3.957 -10.547 1 96.75 584 MET A C 1
ATOM 4612 O O . MET A 1 584 ? -19.922 -3.791 -9.938 1 96.75 584 MET A O 1
ATOM 4616 N N . TYR A 1 585 ? -21.188 -4.973 -11.312 1 97.75 585 TYR A N 1
ATOM 4617 C CA . TYR A 1 585 ? -20.203 -6.043 -11.445 1 97.75 585 TYR A CA 1
ATOM 4618 C C . TYR A 1 585 ? -18.953 -5.555 -12.18 1 97.75 585 TYR A C 1
ATOM 4620 O O . TYR A 1 585 ? -17.844 -5.957 -11.852 1 97.75 585 TYR A O 1
ATOM 4628 N N . GLN A 1 586 ? -19.188 -4.672 -13.172 1 97.31 586 GLN A N 1
ATOM 4629 C CA . GLN A 1 586 ? -18.078 -4.09 -13.922 1 97.31 586 GLN A CA 1
ATOM 4630 C C . GLN A 1 586 ? -17.203 -3.213 -13.031 1 97.31 586 GLN A C 1
ATOM 4632 O O . GLN A 1 586 ? -15.977 -3.213 -13.156 1 97.31 586 GLN A O 1
ATOM 4637 N N . TYR A 1 587 ? -17.828 -2.494 -12.133 1 94.62 587 TYR A N 1
ATOM 4638 C CA . TYR A 1 587 ? -17.062 -1.739 -11.148 1 94.62 587 TYR A CA 1
ATOM 4639 C C . TYR A 1 587 ? -16.219 -2.668 -10.289 1 94.62 587 TYR A C 1
ATOM 4641 O O . TYR A 1 587 ? -15.023 -2.43 -10.094 1 94.62 587 TYR A O 1
ATOM 4649 N N . ALA A 1 588 ? -16.812 -3.684 -9.828 1 93.44 588 ALA A N 1
ATOM 4650 C CA . ALA A 1 588 ? -16.188 -4.59 -8.867 1 93.44 588 ALA A CA 1
ATOM 4651 C C . ALA A 1 588 ? -14.977 -5.277 -9.484 1 93.44 588 ALA A C 1
ATOM 4653 O O . ALA A 1 588 ? -13.906 -5.332 -8.867 1 93.44 588 ALA A O 1
ATOM 4654 N N . ILE A 1 589 ? -15.086 -5.816 -10.695 1 95.62 589 ILE A N 1
ATOM 4655 C CA . ILE A 1 589 ? -13.977 -6.551 -11.297 1 95.62 589 ILE A CA 1
ATOM 4656 C C . ILE A 1 589 ? -12.828 -5.598 -11.586 1 95.62 589 ILE A C 1
ATOM 4658 O O . ILE A 1 589 ? -11.656 -5.977 -11.484 1 95.62 589 ILE A O 1
ATOM 4662 N N . ARG A 1 590 ? -13.148 -4.402 -12.016 1 92.88 590 ARG A N 1
ATOM 4663 C CA . ARG A 1 590 ? -12.102 -3.424 -12.297 1 92.88 590 ARG A CA 1
ATOM 4664 C C . ARG A 1 590 ? -11.305 -3.111 -11.031 1 92.88 590 ARG A C 1
ATOM 4666 O O . ARG A 1 590 ? -10.07 -3.1 -11.062 1 92.88 590 ARG A O 1
ATOM 4673 N N . VAL A 1 591 ? -12.008 -2.891 -9.969 1 87.25 591 VAL A N 1
ATOM 4674 C CA . VAL A 1 591 ? -11.352 -2.561 -8.703 1 87.25 591 VAL A CA 1
ATOM 4675 C C . VAL A 1 591 ? -10.531 -3.754 -8.219 1 87.25 591 VAL A C 1
ATOM 4677 O O . VAL A 1 591 ? -9.375 -3.598 -7.812 1 87.25 591 VAL A O 1
ATOM 4680 N N . ASN A 1 592 ? -11.125 -4.91 -8.297 1 89.75 592 ASN A N 1
ATOM 4681 C CA . ASN A 1 592 ? -10.414 -6.105 -7.844 1 89.75 592 ASN A CA 1
ATOM 4682 C C . ASN A 1 592 ? -9.156 -6.355 -8.672 1 89.75 592 ASN A C 1
ATOM 4684 O O . ASN A 1 592 ? -8.117 -6.73 -8.125 1 89.75 592 ASN A O 1
ATOM 4688 N N . TRP A 1 593 ? -9.266 -6.164 -9.938 1 91.94 593 TRP A N 1
ATOM 4689 C CA . TRP A 1 593 ? -8.117 -6.445 -10.797 1 91.94 593 TRP A CA 1
ATOM 4690 C C . TRP A 1 593 ? -6.992 -5.449 -10.539 1 91.94 593 TRP A C 1
ATOM 4692 O O . TRP A 1 593 ? -5.816 -5.805 -10.602 1 91.94 593 TRP A O 1
ATOM 4702 N N . LYS A 1 594 ? -7.375 -4.246 -10.273 1 86.5 594 LYS A N 1
ATOM 4703 C CA . LYS A 1 594 ? -6.367 -3.244 -9.938 1 86.5 594 LYS A CA 1
ATOM 4704 C C . LYS A 1 594 ? -5.418 -3.76 -8.859 1 86.5 594 LYS A C 1
ATOM 4706 O O . LYS A 1 594 ? -4.207 -3.541 -8.938 1 86.5 594 LYS A O 1
ATOM 4711 N N . TYR A 1 595 ? -5.93 -4.504 -7.949 1 83.38 595 TYR A N 1
ATOM 4712 C CA . TYR A 1 595 ? -5.113 -4.961 -6.824 1 83.38 595 TYR A CA 1
ATOM 4713 C C . TYR A 1 595 ? -4.559 -6.355 -7.086 1 83.38 595 TYR A C 1
ATOM 4715 O O . TYR A 1 595 ? -3.65 -6.809 -6.387 1 83.38 595 TYR A O 1
ATOM 4723 N N . GLU A 1 596 ? -5.066 -6.992 -8.102 1 89.5 596 GLU A N 1
ATOM 4724 C CA . GLU A 1 596 ? -4.551 -8.297 -8.508 1 89.5 596 GLU A CA 1
ATOM 4725 C C . GLU A 1 596 ? -3.445 -8.148 -9.555 1 89.5 596 GLU A C 1
ATOM 4727 O O . GLU A 1 596 ? -2.65 -9.07 -9.758 1 89.5 596 GLU A O 1
ATOM 4732 N N . LYS A 1 597 ? -3.391 -7.027 -10.188 1 90.69 597 LYS A N 1
ATOM 4733 C CA . LYS A 1 597 ? -2.506 -6.758 -11.312 1 90.69 597 LYS A CA 1
ATOM 4734 C C . LYS A 1 597 ? -1.06 -7.109 -10.977 1 90.69 597 LYS A C 1
ATOM 4736 O O . LYS A 1 597 ? -0.376 -7.77 -11.766 1 90.69 597 LYS A O 1
ATOM 4741 N N . PRO A 1 598 ? -0.531 -6.789 -9.75 1 91.25 598 PRO A N 1
ATOM 4742 C CA . PRO A 1 598 ? 0.88 -7.066 -9.469 1 91.25 598 PRO A CA 1
ATOM 4743 C C . PRO A 1 598 ? 1.184 -8.562 -9.383 1 91.25 598 PRO A C 1
ATOM 4745 O O . PRO A 1 598 ? 2.352 -8.953 -9.391 1 91.25 598 PRO A O 1
ATOM 4748 N N . GLU A 1 599 ? 0.175 -9.391 -9.289 1 92.31 599 GLU A N 1
ATOM 4749 C CA . GLU A 1 599 ? 0.393 -10.828 -9.156 1 92.31 599 GLU A CA 1
ATOM 4750 C C . GLU A 1 599 ? 0.651 -11.477 -10.516 1 92.31 599 GLU A C 1
ATOM 4752 O O . GLU A 1 599 ? 1.128 -12.609 -10.586 1 92.31 599 GLU A O 1
ATOM 4757 N N . ARG A 1 600 ? 0.268 -10.852 -11.586 1 93.19 600 ARG A N 1
ATOM 4758 C CA . ARG A 1 600 ? 0.417 -11.352 -12.945 1 93.19 600 ARG A CA 1
ATOM 4759 C C . ARG A 1 600 ? -0.195 -12.742 -13.094 1 93.19 600 ARG A C 1
ATOM 4761 O O . ARG A 1 600 ? 0.37 -13.609 -13.758 1 93.19 600 ARG A O 1
ATOM 4768 N N . ASN A 1 601 ? -1.294 -12.945 -12.344 1 94.25 601 ASN A N 1
ATOM 4769 C CA . ASN A 1 601 ? -2.01 -14.211 -12.414 1 94.25 601 ASN A CA 1
ATOM 4770 C C . ASN A 1 601 ? -2.711 -14.383 -13.766 1 94.25 601 ASN A C 1
ATOM 4772 O O . ASN A 1 601 ? -3.621 -13.617 -14.094 1 94.25 601 ASN A O 1
ATOM 4776 N N . SER A 1 602 ? -2.289 -15.375 -14.539 1 96.69 602 SER A N 1
ATOM 4777 C CA . SER A 1 602 ? -2.803 -15.539 -15.898 1 96.69 602 SER A CA 1
ATOM 4778 C C . SER A 1 602 ? -4.312 -15.758 -15.891 1 96.69 602 SER A C 1
ATOM 4780 O O . SER A 1 602 ? -5.02 -15.242 -16.75 1 96.69 602 SER A O 1
ATOM 4782 N N . PHE A 1 603 ? -4.809 -16.484 -14.961 1 96.31 603 PHE A N 1
ATOM 4783 C CA . PHE A 1 603 ? -6.227 -16.812 -14.859 1 96.31 603 PHE A CA 1
ATOM 4784 C C . PHE A 1 603 ? -7.055 -15.555 -14.617 1 96.31 603 PHE A C 1
ATOM 4786 O O . PHE A 1 603 ? -7.996 -15.266 -15.352 1 96.31 603 PHE A O 1
ATOM 4793 N N . THR A 1 604 ? -6.684 -14.711 -13.609 1 95.88 604 THR A N 1
ATOM 4794 C CA . THR A 1 604 ? -7.438 -13.508 -13.273 1 95.88 604 THR A CA 1
ATOM 4795 C C . THR A 1 604 ? -7.285 -12.445 -14.367 1 95.88 604 THR A C 1
ATOM 4797 O O . THR A 1 604 ? -8.234 -11.727 -14.672 1 95.88 604 THR A O 1
ATOM 4800 N N . ASN A 1 605 ? -6.074 -12.406 -14.977 1 97.19 605 ASN A N 1
ATOM 4801 C CA . ASN A 1 605 ? -5.855 -11.469 -16.078 1 97.19 605 ASN A CA 1
ATOM 4802 C C . ASN A 1 605 ? -6.742 -11.789 -17.266 1 97.19 605 ASN A C 1
ATOM 4804 O O . ASN A 1 605 ? -7.355 -10.891 -17.859 1 97.19 605 ASN A O 1
ATOM 4808 N N . PHE A 1 606 ? -6.832 -13.016 -17.609 1 98.31 606 PHE A N 1
ATOM 4809 C CA . PHE A 1 606 ? -7.621 -13.398 -18.781 1 98.31 606 PHE A CA 1
ATOM 4810 C C . PHE A 1 606 ? -9.109 -13.273 -18.484 1 98.31 606 PHE A C 1
ATOM 4812 O O . PHE A 1 606 ? -9.898 -12.945 -19.375 1 98.31 606 PHE A O 1
ATOM 4819 N N . ILE A 1 607 ? -9.523 -13.539 -17.266 1 98.5 607 ILE A N 1
ATOM 4820 C CA . ILE A 1 607 ? -10.914 -13.297 -16.906 1 98.5 607 ILE A CA 1
ATOM 4821 C C . ILE A 1 607 ? -11.227 -11.805 -17.031 1 98.5 607 ILE A C 1
ATOM 4823 O O . ILE A 1 607 ? -12.273 -11.422 -17.562 1 98.5 607 ILE A O 1
ATOM 4827 N N . TYR A 1 608 ? -10.305 -10.984 -16.5 1 98.12 608 TYR A N 1
ATOM 4828 C CA . TYR A 1 608 ? -10.516 -9.555 -16.672 1 98.12 608 TYR A CA 1
ATOM 4829 C C . TYR A 1 608 ? -10.641 -9.203 -18.156 1 98.12 608 TYR A C 1
ATOM 4831 O O . TYR A 1 608 ? -11.531 -8.445 -18.547 1 98.12 608 TYR A O 1
ATOM 4839 N N . GLY A 1 609 ? -9.734 -9.766 -18.969 1 98.38 609 GLY A N 1
ATOM 4840 C CA . GLY A 1 609 ? -9.82 -9.547 -20.391 1 98.38 609 GLY A CA 1
ATOM 4841 C C . GLY A 1 609 ? -11.141 -9.992 -21 1 98.38 609 GLY A C 1
ATOM 4842 O O . GLY A 1 609 ? -11.773 -9.25 -21.734 1 98.38 609 GLY A O 1
ATOM 4843 N N . ALA A 1 610 ? -11.586 -11.141 -20.656 1 98.5 610 ALA A N 1
ATOM 4844 C CA . ALA A 1 610 ? -12.797 -11.734 -21.203 1 98.5 610 ALA A CA 1
ATOM 4845 C C . ALA A 1 610 ? -14.031 -10.922 -20.844 1 98.5 610 ALA A C 1
ATOM 4847 O O . ALA A 1 610 ? -14.992 -10.844 -21.609 1 98.5 610 ALA A O 1
ATOM 4848 N N . CYS A 1 611 ? -13.984 -10.297 -19.672 1 98.5 611 CYS A N 1
ATOM 4849 C CA . CYS A 1 611 ? -15.156 -9.602 -19.141 1 98.5 611 CYS A CA 1
ATOM 4850 C C . CYS A 1 611 ? -15.125 -8.125 -19.516 1 98.5 611 CYS A C 1
ATOM 4852 O O . CYS A 1 611 ? -16.172 -7.473 -19.562 1 98.5 611 CYS A O 1
ATOM 4854 N N . SER A 1 612 ? -13.914 -7.598 -19.812 1 98.12 612 SER A N 1
ATOM 4855 C CA . SER A 1 612 ? -13.82 -6.145 -19.75 1 98.12 612 SER A CA 1
ATOM 4856 C C . SER A 1 612 ? -13.297 -5.574 -21.078 1 98.12 612 SER A C 1
ATOM 4858 O O . SER A 1 612 ? -13.422 -4.375 -21.328 1 98.12 612 SER A O 1
ATOM 4860 N N . LEU A 1 613 ? -12.672 -6.375 -21.938 1 97.5 613 LEU A N 1
ATOM 4861 C CA . LEU A 1 613 ? -12.109 -5.875 -23.188 1 97.5 613 LEU A CA 1
ATOM 4862 C C . LEU A 1 613 ? -13.18 -5.23 -24.062 1 97.5 613 LEU A C 1
ATOM 4864 O O . LEU A 1 613 ? -14.203 -5.852 -24.344 1 97.5 613 LEU A O 1
ATOM 4868 N N . GLY A 1 614 ? -12.984 -3.963 -24.438 1 96.56 614 GLY A N 1
ATOM 4869 C CA . GLY A 1 614 ? -13.891 -3.23 -25.297 1 96.56 614 GLY A CA 1
ATOM 4870 C C . GLY A 1 614 ? -15.133 -2.74 -24.594 1 96.56 614 GLY A C 1
ATOM 4871 O O . GLY A 1 614 ? -16.078 -2.268 -25.219 1 96.56 614 GLY A O 1
ATOM 4872 N N . LYS A 1 615 ? -15.188 -2.859 -23.266 1 97.25 615 LYS A N 1
ATOM 4873 C CA . LYS A 1 615 ? -16.359 -2.441 -22.5 1 97.25 615 LYS A CA 1
ATOM 4874 C C . LYS A 1 615 ? -16.125 -1.087 -21.828 1 97.25 615 LYS A C 1
ATOM 4876 O O . LYS A 1 615 ? -14.992 -0.682 -21.625 1 97.25 615 LYS A O 1
ATOM 4881 N N . THR A 1 616 ? -17.141 -0.362 -21.609 1 96.25 616 THR A N 1
ATOM 4882 C CA . THR A 1 616 ? -17.141 0.898 -20.875 1 96.25 616 THR A CA 1
ATOM 4883 C C . THR A 1 616 ? -18.156 0.863 -19.734 1 96.25 616 THR A C 1
ATOM 4885 O O . THR A 1 616 ? -19.109 0.08 -19.766 1 96.25 616 THR A O 1
ATOM 4888 N N . ARG A 1 617 ? -17.922 1.594 -18.734 1 96.12 617 ARG A N 1
ATOM 4889 C CA . ARG A 1 617 ? -18.844 1.762 -17.609 1 96.12 617 ARG A CA 1
ATOM 4890 C C . ARG A 1 617 ? -19.125 3.238 -17.359 1 96.12 617 ARG A C 1
ATOM 4892 O O . ARG A 1 617 ? -18.234 4.078 -17.453 1 96.12 617 ARG A O 1
ATOM 4899 N N . ARG A 1 618 ? -20.344 3.576 -17.109 1 94.75 618 ARG A N 1
ATOM 4900 C CA . ARG A 1 618 ? -20.75 4.945 -16.812 1 94.75 618 ARG A CA 1
ATOM 4901 C C . ARG A 1 618 ? -21.391 5.043 -15.438 1 94.75 618 ARG A C 1
ATOM 4903 O O . ARG A 1 618 ? -22.141 4.156 -15.031 1 94.75 618 ARG A O 1
ATOM 4910 N N . ASP A 1 619 ? -21 6.039 -14.703 1 93.5 619 ASP A N 1
ATOM 4911 C CA . ASP A 1 619 ? -21.672 6.41 -13.461 1 93.5 619 ASP A CA 1
ATOM 4912 C C . ASP A 1 619 ? -21.781 7.926 -13.328 1 93.5 619 ASP A C 1
ATOM 4914 O O . ASP A 1 619 ? -21.719 8.648 -14.328 1 93.5 619 ASP A O 1
ATOM 4918 N N . GLN A 1 620 ? -22.047 8.422 -12.164 1 93.44 620 GLN A N 1
ATOM 4919 C CA . GLN A 1 620 ? -22.328 9.844 -11.992 1 93.44 620 GLN A CA 1
ATOM 4920 C C . GLN A 1 620 ? -21.078 10.68 -12.258 1 93.44 620 GLN A C 1
ATOM 4922 O O . GLN A 1 620 ? -21.172 11.898 -12.453 1 93.44 620 GLN A O 1
ATOM 4927 N N . TRP A 1 621 ? -19.906 10.094 -12.289 1 91.06 621 TRP A N 1
ATOM 4928 C CA . TRP A 1 621 ? -18.656 10.812 -12.492 1 91.06 621 TRP A CA 1
ATOM 4929 C C . TRP A 1 621 ? -18.25 10.781 -13.953 1 91.06 621 TRP A C 1
ATOM 4931 O O . TRP A 1 621 ? -17.297 11.461 -14.352 1 91.06 621 TRP A O 1
ATOM 4941 N N . GLY A 1 622 ? -18.938 9.984 -14.75 1 91.94 622 GLY A N 1
ATOM 4942 C CA . GLY A 1 622 ? -18.641 9.922 -16.172 1 91.94 622 GLY A CA 1
ATOM 4943 C C . GLY A 1 622 ? -18.406 8.508 -16.672 1 91.94 622 GLY A C 1
ATOM 4944 O O . GLY A 1 622 ? -18.953 7.555 -16.125 1 91.94 622 GLY A O 1
ATOM 4945 N N . GLU A 1 623 ? -17.766 8.438 -17.797 1 93.81 623 GLU A N 1
ATOM 4946 C CA . GLU A 1 623 ? -17.516 7.16 -18.469 1 93.81 623 GLU A CA 1
ATOM 4947 C C . GLU A 1 623 ? -16.078 6.707 -18.297 1 93.81 623 GLU A C 1
ATOM 4949 O O . GLU A 1 623 ? -15.148 7.523 -18.359 1 93.81 623 GLU A O 1
ATOM 4954 N N . VAL A 1 624 ? -15.906 5.426 -18.047 1 92.38 624 VAL A N 1
ATOM 4955 C CA . VAL A 1 624 ? -14.57 4.848 -17.891 1 92.38 624 VAL A CA 1
ATOM 4956 C C . VAL A 1 624 ? -14.406 3.67 -18.844 1 92.38 624 VAL A C 1
ATOM 4958 O O . VAL A 1 624 ? -15.289 2.82 -18.969 1 92.38 624 VAL A O 1
ATOM 4961 N N . ASP A 1 625 ? -13.297 3.656 -19.547 1 95.75 625 ASP A N 1
ATOM 4962 C CA . ASP A 1 625 ? -12.922 2.51 -20.375 1 95.75 625 ASP A CA 1
ATOM 4963 C C . ASP A 1 625 ? -12.414 1.359 -19.5 1 95.75 625 ASP A C 1
ATOM 4965 O O . ASP A 1 625 ? -11.5 1.541 -18.703 1 95.75 625 ASP A O 1
ATOM 4969 N N . LEU A 1 626 ? -12.992 0.171 -19.625 1 96.88 626 LEU A N 1
ATOM 4970 C CA . LEU A 1 626 ? -12.648 -0.978 -18.797 1 96.88 626 LEU A CA 1
ATOM 4971 C C . LEU A 1 626 ? -11.594 -1.846 -19.484 1 96.88 626 LEU A C 1
ATOM 4973 O O . LEU A 1 626 ? -11.102 -2.805 -18.891 1 96.88 626 LEU A O 1
ATOM 4977 N N . SER A 1 627 ? -11.18 -1.568 -20.672 1 97.19 627 SER A N 1
ATOM 4978 C CA . SER A 1 627 ? -10.242 -2.402 -21.422 1 97.19 627 SER A CA 1
ATOM 4979 C C . SER A 1 627 ? -8.93 -2.562 -20.672 1 97.19 627 SER A C 1
ATOM 4981 O O . SER A 1 627 ? -8.375 -1.585 -20.172 1 97.19 627 SER A O 1
ATOM 4983 N N . PRO A 1 628 ? -8.484 -3.82 -20.609 1 96.19 628 PRO A N 1
ATOM 4984 C CA . PRO A 1 628 ? -7.195 -4.035 -19.953 1 96.19 628 PRO A CA 1
ATOM 4985 C C . PRO A 1 628 ? -6.039 -3.377 -20.703 1 96.19 628 PRO A C 1
ATOM 4987 O O . PRO A 1 628 ? -6.039 -3.328 -21.938 1 96.19 628 PRO A O 1
ATOM 4990 N N . PRO A 1 629 ? -5.039 -2.836 -20 1 94.06 629 PRO A N 1
ATOM 4991 C CA . PRO A 1 629 ? -3.789 -2.453 -20.656 1 94.06 629 PRO A CA 1
ATOM 4992 C C . PRO A 1 629 ? -3.02 -3.65 -21.219 1 94.06 629 PRO A C 1
ATOM 4994 O O . PRO A 1 629 ? -3.32 -4.797 -20.859 1 94.06 629 PRO A O 1
ATOM 4997 N N . ALA A 1 630 ? -2.115 -3.416 -22.047 1 93.62 630 ALA A N 1
ATOM 4998 C CA . ALA A 1 630 ? -1.348 -4.465 -22.719 1 93.62 630 ALA A CA 1
ATOM 4999 C C . ALA A 1 630 ? -0.677 -5.387 -21.703 1 93.62 630 ALA A C 1
ATOM 5001 O O . ALA A 1 630 ? -0.561 -6.59 -21.922 1 93.62 630 ALA A O 1
ATOM 5002 N N . GLU A 1 631 ? -0.296 -4.832 -20.578 1 93.69 631 GLU A N 1
ATOM 5003 C CA . GLU A 1 631 ? 0.445 -5.57 -19.562 1 93.69 631 GLU A CA 1
ATOM 5004 C C . GLU A 1 631 ? -0.417 -6.664 -18.938 1 93.69 631 GLU A C 1
ATOM 5006 O O . GLU A 1 631 ? 0.104 -7.605 -18.328 1 93.69 631 GLU A O 1
ATOM 5011 N N . CYS A 1 632 ? -1.691 -6.484 -19.016 1 96.12 632 CYS A N 1
ATOM 5012 C CA . CYS A 1 632 ? -2.59 -7.531 -18.547 1 96.12 632 CYS A CA 1
ATOM 5013 C C . CYS A 1 632 ? -2.326 -8.844 -19.281 1 96.12 632 CYS A C 1
ATOM 5015 O O . CYS A 1 632 ? -2.193 -9.891 -18.656 1 96.12 632 CYS A O 1
ATOM 5017 N N . PHE A 1 633 ? -2.164 -8.734 -20.562 1 97.25 633 PHE A N 1
ATOM 5018 C CA . PHE A 1 633 ? -2.01 -9.922 -21.391 1 97.25 633 PHE A CA 1
ATOM 5019 C C . PHE A 1 633 ? -0.553 -10.367 -21.438 1 97.25 633 PHE A C 1
ATOM 5021 O O . PHE A 1 633 ? -0.256 -11.555 -21.297 1 97.25 633 PHE A O 1
ATOM 5028 N N . THR A 1 634 ? 0.34 -9.406 -21.562 1 95.81 634 THR A N 1
ATOM 5029 C CA . THR A 1 634 ? 1.749 -9.773 -21.641 1 95.81 634 THR A CA 1
ATOM 5030 C C . THR A 1 634 ? 2.25 -10.328 -20.312 1 95.81 634 THR A C 1
ATOM 5032 O O . THR A 1 634 ? 3.086 -11.234 -20.297 1 95.81 634 THR A O 1
ATOM 5035 N N . GLY A 1 635 ? 1.74 -9.758 -19.25 1 95.75 635 GLY A N 1
ATOM 5036 C CA . GLY A 1 635 ? 2.08 -10.305 -17.953 1 95.75 635 GLY A CA 1
ATOM 5037 C C . GLY A 1 635 ? 1.568 -11.719 -17.734 1 95.75 635 GLY A C 1
ATOM 5038 O O . GLY A 1 635 ? 2.275 -12.562 -17.188 1 95.75 635 GLY A O 1
ATOM 5039 N N . ALA A 1 636 ? 0.382 -11.992 -18.188 1 97.06 636 ALA A N 1
ATOM 5040 C CA . ALA A 1 636 ? -0.203 -13.328 -18.094 1 97.06 636 ALA A CA 1
ATOM 5041 C C . ALA A 1 636 ? 0.602 -14.336 -18.922 1 97.06 636 ALA A C 1
ATOM 5043 O O . ALA A 1 636 ? 0.864 -15.453 -18.453 1 97.06 636 ALA A O 1
ATOM 5044 N N . ILE A 1 637 ? 0.992 -13.938 -20.047 1 97.5 637 ILE A N 1
ATOM 5045 C CA . ILE A 1 637 ? 1.743 -14.812 -20.953 1 97.5 637 ILE A CA 1
ATOM 5046 C C . ILE A 1 637 ? 3.133 -15.07 -20.375 1 97.5 637 ILE A C 1
ATOM 5048 O O . ILE A 1 637 ? 3.627 -16.203 -20.406 1 97.5 637 ILE A O 1
ATOM 5052 N N . ASP A 1 638 ? 3.734 -14.039 -19.812 1 96.62 638 ASP A N 1
ATOM 5053 C CA . ASP A 1 638 ? 5.02 -14.219 -19.141 1 96.62 638 ASP A CA 1
ATOM 5054 C C . ASP A 1 638 ? 4.918 -15.266 -18.031 1 96.62 638 ASP A C 1
ATOM 5056 O O . ASP A 1 638 ? 5.793 -16.125 -17.891 1 96.62 638 ASP A O 1
ATOM 5060 N N . THR A 1 639 ? 3.879 -15.188 -17.297 1 96.88 639 THR A N 1
ATOM 5061 C CA . THR A 1 639 ? 3.664 -16.156 -16.234 1 96.88 639 THR A CA 1
ATOM 5062 C C . THR A 1 639 ? 3.531 -17.562 -16.797 1 96.88 639 THR A C 1
ATOM 5064 O O . THR A 1 639 ? 4.121 -18.516 -16.266 1 96.88 639 THR A O 1
ATOM 5067 N N . LEU A 1 640 ? 2.816 -17.719 -17.828 1 97.81 640 LEU A N 1
ATOM 5068 C CA . LEU A 1 640 ? 2.66 -19.031 -18.453 1 97.81 640 LEU A CA 1
ATOM 5069 C C . LEU A 1 640 ? 3.998 -19.547 -18.969 1 97.81 640 LEU A C 1
ATOM 5071 O O . LEU A 1 640 ? 4.316 -20.719 -18.812 1 97.81 640 LEU A O 1
ATOM 5075 N N . GLN A 1 641 ? 4.754 -18.641 -19.547 1 97.62 641 GLN A N 1
ATOM 5076 C CA . GLN A 1 641 ? 6.059 -19.047 -20.062 1 97.62 641 GLN A CA 1
ATOM 5077 C C . GLN A 1 641 ? 6.988 -19.469 -18.938 1 97.62 641 GLN A C 1
ATOM 5079 O O . GLN A 1 641 ? 7.73 -20.453 -19.062 1 97.62 641 GLN A O 1
ATOM 5084 N N . ARG A 1 642 ? 6.91 -18.828 -17.859 1 96.81 642 ARG A N 1
ATOM 5085 C CA . ARG A 1 642 ? 7.84 -19.047 -16.75 1 96.81 642 ARG A CA 1
ATOM 5086 C C . ARG A 1 642 ? 7.324 -20.125 -15.812 1 96.81 642 ARG A C 1
ATOM 5088 O O . ARG A 1 642 ? 8.031 -20.547 -14.891 1 96.81 642 ARG A O 1
ATOM 5095 N N . TYR A 1 643 ? 6.082 -20.562 -16.047 1 97 643 TYR A N 1
ATOM 5096 C CA . TYR A 1 643 ? 5.508 -21.609 -15.195 1 97 643 TYR A CA 1
ATOM 5097 C C . TYR A 1 643 ? 6.422 -22.812 -15.125 1 97 643 TYR A C 1
ATOM 5099 O O . TYR A 1 643 ? 6.773 -23.406 -16.156 1 97 643 TYR A O 1
ATOM 5107 N N . PRO A 1 644 ? 6.848 -23.234 -13.938 1 95.88 644 PRO A N 1
ATOM 5108 C CA . PRO A 1 644 ? 7.828 -24.312 -13.875 1 95.88 644 PRO A CA 1
ATOM 5109 C C . PRO A 1 644 ? 7.242 -25.656 -14.297 1 95.88 644 PRO A C 1
ATOM 5111 O O . PRO A 1 644 ? 6.066 -25.938 -14.031 1 95.88 644 PRO A O 1
ATOM 5114 N N . LEU A 1 645 ? 8.055 -26.469 -14.867 1 96.81 645 LEU A N 1
ATOM 5115 C CA . LEU A 1 645 ? 7.633 -27.828 -15.164 1 96.81 645 LEU A CA 1
ATOM 5116 C C . LEU A 1 645 ? 7.684 -28.703 -13.914 1 96.81 645 LEU A C 1
ATOM 5118 O O . LEU A 1 645 ? 6.91 -29.656 -13.781 1 96.81 645 LEU A O 1
ATOM 5122 N N . ASP A 1 646 ? 8.586 -28.375 -13.016 1 96.19 646 ASP A N 1
ATOM 5123 C CA . ASP A 1 646 ? 8.656 -29.047 -11.719 1 96.19 646 ASP A CA 1
ATOM 5124 C C . ASP A 1 646 ? 7.703 -28.391 -10.719 1 96.19 646 ASP A C 1
ATOM 5126 O O . ASP A 1 646 ? 7.996 -27.312 -10.18 1 96.19 646 ASP A O 1
ATOM 5130 N N . LEU A 1 647 ? 6.625 -29.109 -10.398 1 96.44 647 LEU A N 1
ATOM 5131 C CA . LEU A 1 647 ? 5.625 -28.562 -9.5 1 96.44 647 LEU A CA 1
ATOM 5132 C C . LEU A 1 647 ? 5.68 -29.234 -8.133 1 96.44 647 LEU A C 1
ATOM 5134 O O . LEU A 1 647 ? 4.672 -29.312 -7.43 1 96.44 647 LEU A O 1
ATOM 5138 N N . ILE A 1 648 ? 6.828 -29.812 -7.812 1 96.31 648 ILE A N 1
ATOM 5139 C CA . ILE A 1 648 ? 7.047 -30.344 -6.469 1 96.31 648 ILE A CA 1
ATOM 5140 C C . ILE A 1 648 ? 7.141 -29.188 -5.477 1 96.31 648 ILE A C 1
ATOM 5142 O O . ILE A 1 648 ? 7.758 -28.156 -5.766 1 96.31 648 ILE A O 1
ATOM 5146 N N . GLU A 1 649 ? 6.535 -29.359 -4.355 1 94.69 649 GLU A N 1
ATOM 5147 C CA . GLU A 1 649 ? 6.559 -28.328 -3.324 1 94.69 649 GLU A CA 1
ATOM 5148 C C . GLU A 1 649 ? 7.875 -28.344 -2.557 1 94.69 649 GLU A C 1
ATOM 5150 O O . GLU A 1 649 ? 7.961 -28.922 -1.473 1 94.69 649 GLU A O 1
ATOM 5155 N N . TRP A 1 650 ? 8.758 -27.609 -3.105 1 94.62 650 TRP A N 1
ATOM 5156 C CA . TRP A 1 650 ? 10.07 -27.5 -2.484 1 94.62 650 TRP A CA 1
ATOM 5157 C C . TRP A 1 650 ? 10.109 -26.375 -1.457 1 94.62 650 TRP A C 1
ATOM 5159 O O . TRP A 1 650 ? 9.336 -25.422 -1.554 1 94.62 650 TRP A O 1
ATOM 5169 N N . PRO A 1 651 ? 10.984 -26.516 -0.432 1 92.5 651 PRO A N 1
ATOM 5170 C CA . PRO A 1 651 ? 11.25 -25.328 0.376 1 92.5 651 PRO A CA 1
ATOM 5171 C C . PRO A 1 651 ? 11.922 -24.203 -0.419 1 92.5 651 PRO A C 1
ATOM 5173 O O . PRO A 1 651 ? 12.914 -24.453 -1.107 1 92.5 651 PRO A O 1
ATOM 5176 N N . MET A 1 652 ? 11.391 -23.062 -0.487 1 91.56 652 MET A N 1
ATOM 5177 C CA . MET A 1 652 ? 11.945 -21.906 -1.176 1 91.56 652 MET A CA 1
ATOM 5178 C C . MET A 1 652 ? 11.812 -20.656 -0.314 1 91.56 652 MET A C 1
ATOM 5180 O O . MET A 1 652 ? 10.93 -20.562 0.538 1 91.56 652 MET A O 1
ATOM 5184 N N . SER A 1 653 ? 12.773 -19.688 -0.451 1 94.12 653 SER A N 1
ATOM 5185 C CA . SER A 1 653 ? 12.727 -18.453 0.309 1 94.12 653 SER A CA 1
ATOM 5186 C C . SER A 1 653 ? 13.18 -17.266 -0.543 1 94.12 653 SER A C 1
ATOM 5188 O O . SER A 1 653 ? 14.172 -17.344 -1.262 1 94.12 653 SER A O 1
ATOM 5190 N N . ASN A 1 654 ? 12.406 -16.188 -0.499 1 95.69 654 ASN A N 1
ATOM 5191 C CA . ASN A 1 654 ? 12.781 -14.914 -1.09 1 95.69 654 ASN A CA 1
ATOM 5192 C C . ASN A 1 654 ? 13.008 -13.844 -0.021 1 95.69 654 ASN A C 1
ATOM 5194 O O . ASN A 1 654 ? 13.219 -12.672 -0.34 1 95.69 654 ASN A O 1
ATOM 5198 N N . ALA A 1 655 ? 13.094 -14.234 1.259 1 94.25 655 ALA A N 1
ATOM 5199 C CA . ALA A 1 655 ? 13.148 -13.305 2.381 1 94.25 655 ALA A CA 1
ATOM 5200 C C . ALA A 1 655 ? 14.516 -12.625 2.471 1 94.25 655 ALA A C 1
ATOM 5202 O O . ALA A 1 655 ? 14.648 -11.57 3.096 1 94.25 655 ALA A O 1
ATOM 5203 N N . HIS A 1 656 ? 15.492 -13.227 1.85 1 94.88 656 HIS A N 1
ATOM 5204 C CA . HIS A 1 656 ? 16.859 -12.719 1.944 1 94.88 656 HIS A CA 1
ATOM 5205 C C . HIS A 1 656 ? 17.172 -11.758 0.801 1 94.88 656 HIS A C 1
ATOM 5207 O O . HIS A 1 656 ? 18.234 -11.125 0.786 1 94.88 656 HIS A O 1
ATOM 5213 N N . ARG A 1 657 ? 16.312 -11.617 -0.148 1 96.94 657 ARG A N 1
ATOM 5214 C CA . ARG A 1 657 ? 16.609 -10.906 -1.386 1 96.94 657 ARG A CA 1
ATOM 5215 C C . ARG A 1 657 ? 16.75 -9.406 -1.135 1 96.94 657 ARG A C 1
ATOM 5217 O O . ARG A 1 657 ? 15.984 -8.836 -0.353 1 96.94 657 ARG A O 1
ATOM 5224 N N . ILE A 1 658 ? 17.656 -8.766 -1.875 1 94.88 658 ILE A N 1
ATOM 5225 C CA . ILE A 1 658 ? 17.938 -7.355 -1.624 1 94.88 658 ILE A CA 1
ATOM 5226 C C . ILE A 1 658 ? 17.109 -6.488 -2.57 1 94.88 658 ILE A C 1
ATOM 5228 O O . ILE A 1 658 ? 17.078 -5.262 -2.438 1 94.88 658 ILE A O 1
ATOM 5232 N N . ASP A 1 659 ? 16.438 -7.113 -3.525 1 95.25 659 ASP A N 1
ATOM 5233 C CA . ASP A 1 659 ? 15.484 -6.395 -4.359 1 95.25 659 ASP A CA 1
ATOM 5234 C C . ASP A 1 659 ? 14.07 -6.512 -3.797 1 95.25 659 ASP A C 1
ATOM 5236 O O . ASP A 1 659 ? 13.094 -6.258 -4.504 1 95.25 659 ASP A O 1
ATOM 5240 N N . LEU A 1 660 ? 13.961 -6.957 -2.576 1 94.06 660 LEU A N 1
ATOM 5241 C CA . LEU A 1 660 ? 12.695 -7.133 -1.867 1 94.06 660 LEU A CA 1
ATOM 5242 C C . LEU A 1 660 ? 12.211 -5.809 -1.29 1 94.06 660 LEU A C 1
ATOM 5244 O O . LEU A 1 660 ? 13 -5.039 -0.735 1 94.06 660 LEU A O 1
ATOM 5248 N N . VAL A 1 661 ? 10.992 -5.527 -1.553 1 87 661 VAL A N 1
ATOM 5249 C CA . VAL A 1 661 ? 10.266 -4.523 -0.78 1 87 661 VAL A CA 1
ATOM 5250 C C . VAL A 1 661 ? 9.328 -5.207 0.21 1 87 661 VAL A C 1
ATOM 5252 O O . VAL A 1 661 ? 8.336 -5.816 -0.188 1 87 661 VAL A O 1
ATOM 5255 N N . GLN A 1 662 ? 9.695 -5.117 1.424 1 84.25 662 GLN A N 1
ATOM 5256 C CA . GLN A 1 662 ? 8.883 -5.738 2.465 1 84.25 662 GLN A CA 1
ATOM 5257 C C . GLN A 1 662 ? 7.559 -5.004 2.645 1 84.25 662 GLN A C 1
ATOM 5259 O O . GLN A 1 662 ? 7.523 -3.77 2.641 1 84.25 662 GLN A O 1
ATOM 5264 N N . MET A 1 663 ? 6.566 -5.742 2.742 1 79.5 663 MET A N 1
ATOM 5265 C CA . MET A 1 663 ? 5.242 -5.168 2.961 1 79.5 663 MET A CA 1
ATOM 5266 C C . MET A 1 663 ? 4.766 -5.422 4.387 1 79.5 663 MET A C 1
ATOM 5268 O O . MET A 1 663 ? 5.227 -6.359 5.043 1 79.5 663 MET A O 1
ATOM 5272 N N . GLY A 1 664 ? 4.027 -4.43 4.957 1 67.31 664 GLY A N 1
ATOM 5273 C CA . GLY A 1 664 ? 3.492 -4.598 6.301 1 67.31 664 GLY A CA 1
ATOM 5274 C C . GLY A 1 664 ? 2.428 -5.672 6.391 1 67.31 664 GLY A C 1
ATOM 5275 O O . GLY A 1 664 ? 1.847 -6.066 5.379 1 67.31 664 GLY A O 1
ATOM 5276 N N . ASP A 1 665 ? 2.457 -6.285 7.668 1 57.41 665 ASP A N 1
ATOM 5277 C CA . ASP A 1 665 ? 1.495 -7.355 7.93 1 57.41 665 ASP A CA 1
ATOM 5278 C C . ASP A 1 665 ? 0.061 -6.848 7.797 1 57.41 665 ASP A C 1
ATOM 5280 O O . ASP A 1 665 ? -0.357 -5.949 8.531 1 57.41 665 ASP A O 1
ATOM 5284 N N . HIS A 1 666 ? -0.585 -7.156 6.66 1 56.5 666 HIS A N 1
ATOM 5285 C CA . HIS A 1 666 ? -1.971 -6.738 6.48 1 56.5 666 HIS A CA 1
ATOM 5286 C C . HIS A 1 666 ? -2.859 -7.281 7.594 1 56.5 666 HIS A C 1
ATOM 5288 O O . HIS A 1 666 ? -3.895 -6.691 7.914 1 56.5 666 HIS A O 1
ATOM 5294 N N . ASP A 1 667 ? -2.699 -8.461 8.109 1 53.03 667 ASP A N 1
ATOM 5295 C CA . ASP A 1 667 ? -3.688 -8.969 9.055 1 53.03 667 ASP A CA 1
ATOM 5296 C C . ASP A 1 667 ? -3.016 -9.492 10.328 1 53.03 667 ASP A C 1
ATOM 5298 O O . ASP A 1 667 ? -3.67 -10.094 11.18 1 53.03 667 ASP A O 1
ATOM 5302 N N . GLY A 1 668 ? -1.747 -9.031 10.656 1 51.19 668 GLY A N 1
ATOM 5303 C CA . GLY A 1 668 ? -1.098 -9.508 11.867 1 51.19 668 GLY A CA 1
ATOM 5304 C C . GLY A 1 668 ? -0.769 -10.984 11.828 1 51.19 668 GLY A C 1
ATOM 5305 O O . GLY A 1 668 ? -0.181 -11.523 12.773 1 51.19 668 GLY A O 1
ATOM 5306 N N . HIS A 1 669 ? -1.43 -11.812 11.039 1 50.31 669 HIS A N 1
ATOM 5307 C CA . HIS A 1 669 ? -1.292 -13.266 11.148 1 50.31 669 HIS A CA 1
ATOM 5308 C C . HIS A 1 669 ? -0.28 -13.797 10.148 1 50.31 669 HIS A C 1
ATOM 5310 O O . HIS A 1 669 ? -0.095 -15.016 10.031 1 50.31 669 HIS A O 1
ATOM 5316 N N . GLY A 1 670 ? 0.433 -13.016 9.617 1 57.59 670 GLY A N 1
ATOM 5317 C CA . GLY A 1 670 ? 0.971 -13.836 8.547 1 57.59 670 GLY A CA 1
ATOM 5318 C C . GLY A 1 670 ? 2.475 -13.703 8.391 1 57.59 670 GLY A C 1
ATOM 5319 O O . GLY A 1 670 ? 3.117 -12.961 9.133 1 57.59 670 GLY A O 1
ATOM 5320 N N . ALA A 1 671 ? 3.012 -14.664 7.832 1 65.19 671 ALA A N 1
ATOM 5321 C CA . ALA A 1 671 ? 4.379 -14.758 7.324 1 65.19 671 ALA A CA 1
ATOM 5322 C C . ALA A 1 671 ? 4.777 -13.484 6.586 1 65.19 671 ALA A C 1
ATOM 5324 O O . ALA A 1 671 ? 3.92 -12.773 6.051 1 65.19 671 ALA A O 1
ATOM 5325 N N . PRO A 1 672 ? 5.918 -13.055 6.773 1 80.94 672 PRO A N 1
ATOM 5326 C CA . PRO A 1 672 ? 6.398 -11.891 6.031 1 80.94 672 PRO A CA 1
ATOM 5327 C C . PRO A 1 672 ? 6.062 -11.953 4.543 1 80.94 672 PRO A C 1
ATOM 5329 O O . PRO A 1 672 ? 6.164 -13.023 3.932 1 80.94 672 PRO A O 1
ATOM 5332 N N . ILE A 1 673 ? 5.402 -10.953 4.086 1 86.75 673 ILE A N 1
ATOM 5333 C CA . ILE A 1 673 ? 5.078 -10.844 2.666 1 86.75 673 ILE A CA 1
ATOM 5334 C C . ILE A 1 673 ? 5.867 -9.695 2.043 1 86.75 673 ILE A C 1
ATOM 5336 O O . ILE A 1 673 ? 6.355 -8.812 2.754 1 86.75 673 ILE A O 1
ATOM 5340 N N . GLY A 1 674 ? 5.996 -9.766 0.785 1 87.81 674 GLY A N 1
ATOM 5341 C CA . GLY A 1 674 ? 6.715 -8.711 0.089 1 87.81 674 GLY A CA 1
ATOM 5342 C C . GLY A 1 674 ? 6.629 -8.82 -1.421 1 87.81 674 GLY A C 1
ATOM 5343 O O . GLY A 1 674 ? 5.992 -9.742 -1.944 1 87.81 674 GLY A O 1
ATOM 5344 N N . ARG A 1 675 ? 7.121 -7.793 -2.113 1 90.75 675 ARG A N 1
ATOM 5345 C CA . ARG A 1 675 ? 7.172 -7.727 -3.57 1 90.75 675 ARG A CA 1
ATOM 5346 C C . ARG A 1 675 ? 8.562 -7.336 -4.055 1 90.75 675 ARG A C 1
ATOM 5348 O O . ARG A 1 675 ? 9.414 -6.938 -3.256 1 90.75 675 ARG A O 1
ATOM 5355 N N . ARG A 1 676 ? 8.742 -7.5 -5.281 1 94 676 ARG A N 1
ATOM 5356 C CA . ARG A 1 676 ? 9.969 -7.047 -5.926 1 94 676 ARG A CA 1
ATOM 5357 C C . ARG A 1 676 ? 9.969 -5.531 -6.094 1 94 676 ARG A C 1
ATOM 5359 O O . ARG A 1 676 ? 8.914 -4.898 -6.062 1 94 676 ARG A O 1
ATOM 5366 N N . VAL A 1 677 ? 11.102 -4.879 -6.277 1 90.31 677 VAL A N 1
ATOM 5367 C CA . VAL A 1 677 ? 11.289 -3.434 -6.336 1 90.31 677 VAL A CA 1
ATOM 5368 C C . VAL A 1 677 ? 10.516 -2.861 -7.523 1 90.31 677 VAL A C 1
ATOM 5370 O O . VAL A 1 677 ? 10.195 -1.669 -7.551 1 90.31 677 VAL A O 1
ATOM 5373 N N . ASP A 1 678 ? 10.172 -3.672 -8.492 1 89.19 678 ASP A N 1
ATOM 5374 C CA . ASP A 1 678 ? 9.445 -3.168 -9.648 1 89.19 678 ASP A CA 1
ATOM 5375 C C . ASP A 1 678 ? 7.941 -3.137 -9.391 1 89.19 678 ASP A C 1
ATOM 5377 O O . ASP A 1 678 ? 7.156 -2.777 -10.266 1 89.19 678 ASP A O 1
ATOM 5381 N N . GLY A 1 679 ? 7.496 -3.611 -8.273 1 87.69 679 GLY A N 1
ATOM 5382 C CA . GLY A 1 679 ? 6.105 -3.475 -7.871 1 87.69 679 GLY A CA 1
ATOM 5383 C C . GLY A 1 679 ? 5.301 -4.75 -8.055 1 87.69 679 GLY A C 1
ATOM 5384 O O . GLY A 1 679 ? 4.125 -4.805 -7.695 1 87.69 679 GLY A O 1
ATOM 5385 N N . TYR A 1 680 ? 5.918 -5.805 -8.547 1 92.75 680 TYR A N 1
ATOM 5386 C CA . TYR A 1 680 ? 5.246 -7.074 -8.789 1 92.75 680 TYR A CA 1
ATOM 5387 C C . TYR A 1 680 ? 5.711 -8.133 -7.801 1 92.75 680 TYR A C 1
ATOM 5389 O O . TYR A 1 680 ? 6.766 -7.996 -7.18 1 92.75 680 TYR A O 1
ATOM 5397 N N . VAL A 1 681 ? 4.863 -9.164 -7.621 1 93.25 681 VAL A N 1
ATOM 5398 C CA . VAL A 1 681 ? 5.344 -10.352 -6.918 1 93.25 681 VAL A CA 1
ATOM 5399 C C . VAL A 1 681 ? 6.504 -10.977 -7.688 1 93.25 681 VAL A C 1
ATOM 5401 O O . VAL A 1 681 ? 6.684 -10.703 -8.883 1 93.25 681 VAL A O 1
ATOM 5404 N N . PHE A 1 682 ? 7.273 -11.742 -6.977 1 95.5 682 PHE A N 1
ATOM 5405 C CA . PHE A 1 682 ? 8.367 -12.43 -7.656 1 95.5 682 PHE A CA 1
ATOM 5406 C C . PHE A 1 682 ? 7.832 -13.359 -8.734 1 95.5 682 PHE A C 1
ATOM 5408 O O . PHE A 1 682 ? 6.762 -13.953 -8.578 1 95.5 682 PHE A O 1
ATOM 5415 N N . PRO A 1 683 ? 8.547 -13.5 -9.852 1 95.75 683 PRO A N 1
ATOM 5416 C CA . PRO A 1 683 ? 8.094 -14.383 -10.93 1 95.75 683 PRO A CA 1
ATOM 5417 C C . PRO A 1 683 ? 7.781 -15.797 -10.453 1 95.75 683 PRO A C 1
ATOM 5419 O O . PRO A 1 683 ? 8.375 -16.266 -9.477 1 95.75 683 PRO A O 1
ATOM 5422 N N . ILE A 1 684 ? 6.895 -16.453 -11.133 1 95.75 684 ILE A N 1
ATOM 5423 C CA . ILE A 1 684 ? 6.305 -17.703 -10.68 1 95.75 684 ILE A CA 1
ATOM 5424 C C . ILE A 1 684 ? 7.387 -18.781 -10.57 1 95.75 684 ILE A C 1
ATOM 5426 O O . ILE A 1 684 ? 7.297 -19.672 -9.727 1 95.75 684 ILE A O 1
ATOM 5430 N N . ASP A 1 685 ? 8.438 -18.688 -11.352 1 96.38 685 ASP A N 1
ATOM 5431 C CA . ASP A 1 685 ? 9.5 -19.688 -11.312 1 96.38 685 ASP A CA 1
ATOM 5432 C C . ASP A 1 685 ? 10.539 -19.344 -10.25 1 96.38 685 ASP A C 1
ATOM 5434 O O . ASP A 1 685 ? 11.555 -20.031 -10.117 1 96.38 685 ASP A O 1
ATOM 5438 N N . GLU A 1 686 ? 10.312 -18.266 -9.461 1 96.31 686 GLU A N 1
ATOM 5439 C CA . GLU A 1 686 ? 11.227 -17.844 -8.398 1 96.31 686 GLU A CA 1
ATOM 5440 C C . GLU A 1 686 ? 10.531 -17.875 -7.035 1 96.31 686 GLU A C 1
ATOM 5442 O O . GLU A 1 686 ? 11.102 -17.406 -6.043 1 96.31 686 GLU A O 1
ATOM 5447 N N . ARG A 1 687 ? 9.328 -18.344 -7.062 1 92.44 687 ARG A N 1
ATOM 5448 C CA . ARG A 1 687 ? 8.602 -18.312 -5.797 1 92.44 687 ARG A CA 1
ATOM 5449 C C . ARG A 1 687 ? 7.98 -19.672 -5.492 1 92.44 687 ARG A C 1
ATOM 5451 O O . ARG A 1 687 ? 8.078 -20.609 -6.301 1 92.44 687 ARG A O 1
ATOM 5458 N N . GLN A 1 688 ? 7.41 -19.781 -4.336 1 86.38 688 GLN A N 1
ATOM 5459 C CA . GLN A 1 688 ? 6.918 -21.047 -3.826 1 86.38 688 GLN A CA 1
ATOM 5460 C C . GLN A 1 688 ? 5.547 -21.375 -4.41 1 86.38 688 GLN A C 1
ATOM 5462 O O . GLN A 1 688 ? 5.219 -22.547 -4.617 1 86.38 688 GLN A O 1
ATOM 5467 N N . GLU A 1 689 ? 4.805 -20.328 -4.672 1 84 689 GLU A N 1
ATOM 5468 C CA . GLU A 1 689 ? 3.406 -20.516 -5.043 1 84 689 GLU A CA 1
ATOM 5469 C C . GLU A 1 689 ? 3.279 -21.047 -6.469 1 84 689 GLU A C 1
ATOM 5471 O O . GLU A 1 689 ? 3.682 -20.375 -7.422 1 84 689 GLU A O 1
ATOM 5476 N N . THR A 1 690 ? 2.85 -22.266 -6.629 1 79.12 690 THR A N 1
ATOM 5477 C CA . THR A 1 690 ? 2.486 -22.797 -7.938 1 79.12 690 THR A CA 1
ATOM 5478 C C . THR A 1 690 ? 1.031 -23.25 -7.949 1 79.12 690 THR A C 1
ATOM 5480 O O . THR A 1 690 ? 0.573 -23.859 -8.922 1 79.12 690 THR A O 1
ATOM 5483 N N . TYR A 1 691 ? 0.432 -23.016 -6.77 1 80.94 691 TYR A N 1
ATOM 5484 C CA . TYR A 1 691 ? -0.99 -23.266 -6.551 1 80.94 691 TYR A CA 1
ATOM 5485 C C . TYR A 1 691 ? -1.736 -21.953 -6.301 1 80.94 691 TYR A C 1
ATOM 5487 O O . TYR A 1 691 ? -1.387 -21.203 -5.391 1 80.94 691 TYR A O 1
ATOM 5495 N N . TRP A 1 692 ? -2.688 -21.609 -7.094 1 78.19 692 TRP A N 1
ATOM 5496 C CA . TRP A 1 692 ? -3.309 -20.297 -7.129 1 78.19 692 TRP A CA 1
ATOM 5497 C C . TRP A 1 692 ? -3.982 -19.969 -5.797 1 78.19 692 TRP A C 1
ATOM 5499 O O . TRP A 1 692 ? -4.25 -18.812 -5.492 1 78.19 692 TRP A O 1
ATOM 5509 N N . ASP A 1 693 ? -4.246 -20.922 -4.961 1 79.12 693 ASP A N 1
ATOM 5510 C CA . ASP A 1 693 ? -4.898 -20.625 -3.688 1 79.12 693 ASP A CA 1
ATOM 5511 C C . ASP A 1 693 ? -3.875 -20.25 -2.619 1 79.12 693 ASP A C 1
ATOM 5513 O O . ASP A 1 693 ? -4.242 -19.906 -1.496 1 79.12 693 ASP A O 1
ATOM 5517 N N . TRP A 1 694 ? -2.596 -20.312 -3.025 1 84.31 694 TRP A N 1
ATOM 5518 C CA . TRP A 1 694 ? -1.548 -19.859 -2.113 1 84.31 694 TRP A CA 1
ATOM 5519 C C . TRP A 1 694 ? -1.219 -18.391 -2.33 1 84.31 694 TRP A C 1
ATOM 5521 O O . TRP A 1 694 ? -1.481 -17.844 -3.402 1 84.31 694 TRP A O 1
ATOM 5531 N N . ASN A 1 695 ? -0.718 -17.844 -1.281 1 85.94 695 ASN A N 1
ATOM 5532 C CA . ASN A 1 695 ? -0.358 -16.422 -1.282 1 85.94 695 ASN A CA 1
ATOM 5533 C C . ASN A 1 695 ? 0.946 -16.188 -2.035 1 85.94 695 ASN A C 1
ATOM 5535 O O . ASN A 1 695 ? 2.02 -16.562 -1.566 1 85.94 695 ASN A O 1
ATOM 5539 N N . PRO A 1 696 ? 0.883 -15.555 -3.209 1 89.75 696 PRO A N 1
ATOM 5540 C CA . PRO A 1 696 ? 2.107 -15.336 -3.982 1 89.75 696 PRO A CA 1
ATOM 5541 C C . PRO A 1 696 ? 3.018 -14.273 -3.357 1 89.75 696 PRO A C 1
ATOM 5543 O O . PRO A 1 696 ? 4.176 -14.141 -3.76 1 89.75 696 PRO A O 1
ATOM 5546 N N . TRP A 1 697 ? 2.521 -13.594 -2.389 1 89.19 697 TRP A N 1
ATOM 5547 C CA . TRP A 1 697 ? 3.285 -12.531 -1.743 1 89.19 697 TRP A CA 1
ATOM 5548 C C . TRP A 1 697 ? 4.152 -13.086 -0.621 1 89.19 697 TRP A C 1
ATOM 5550 O O . TRP A 1 697 ? 5.043 -12.398 -0.112 1 89.19 697 TRP A O 1
ATOM 5560 N N . LYS A 1 698 ? 3.836 -14.297 -0.196 1 88.94 698 LYS A N 1
ATOM 5561 C CA . LYS A 1 698 ? 4.586 -14.922 0.891 1 88.94 698 LYS A CA 1
ATOM 5562 C C . LYS A 1 698 ? 6.043 -15.148 0.492 1 88.94 698 LYS A C 1
ATOM 5564 O O . LYS A 1 698 ? 6.32 -15.602 -0.621 1 88.94 698 LYS A O 1
ATOM 5569 N N . LEU A 1 699 ? 6.934 -14.93 1.452 1 91.06 699 LEU A N 1
ATOM 5570 C CA . LEU A 1 699 ? 8.352 -14.914 1.11 1 91.06 699 LEU A CA 1
ATOM 5571 C C . LEU A 1 699 ? 8.984 -16.281 1.353 1 91.06 699 LEU A C 1
ATOM 5573 O O . LEU A 1 699 ? 10.062 -16.562 0.827 1 91.06 699 LEU A O 1
ATOM 5577 N N . THR A 1 700 ? 8.328 -17.062 2.23 1 90.19 700 THR A N 1
ATOM 5578 C CA . THR A 1 700 ? 8.93 -18.359 2.547 1 90.19 700 THR A CA 1
ATOM 5579 C C . THR A 1 700 ? 7.871 -19.469 2.51 1 90.19 700 THR A C 1
ATOM 5581 O O . THR A 1 700 ? 6.68 -19.203 2.668 1 90.19 700 THR A O 1
ATOM 5584 N N . SER A 1 701 ? 8.328 -20.562 2.158 1 84 701 SER A N 1
ATOM 5585 C CA . SER A 1 701 ? 7.449 -21.734 2.191 1 84 701 SER A CA 1
ATOM 5586 C C . SER A 1 701 ? 8.094 -22.891 2.945 1 84 701 SER A C 1
ATOM 5588 O O . SER A 1 701 ? 9.32 -23.016 2.951 1 84 701 SER A O 1
ATOM 5590 N N . GLY A 1 702 ? 7.273 -23.656 3.496 1 78.88 702 GLY A N 1
ATOM 5591 C CA . GLY A 1 702 ? 7.742 -24.797 4.258 1 78.88 702 GLY A CA 1
ATOM 5592 C C . GLY A 1 702 ? 7.617 -26.109 3.508 1 78.88 702 GLY A C 1
ATOM 5593 O O . GLY A 1 702 ? 7.598 -27.188 4.117 1 78.88 702 GLY A O 1
ATOM 5594 N N . GLY A 1 703 ? 7.531 -26.094 2.213 1 88.75 703 GLY A N 1
ATOM 5595 C CA . GLY A 1 703 ? 7.48 -27.359 1.481 1 88.75 703 GLY A CA 1
ATOM 5596 C C . GLY A 1 703 ? 8.648 -28.266 1.79 1 88.75 703 GLY A C 1
ATOM 5597 O O . GLY A 1 703 ? 9.719 -27.812 2.18 1 88.75 703 GLY A O 1
ATOM 5598 N N . ASP A 1 704 ? 8.43 -29.656 1.636 1 92.69 704 ASP A N 1
ATOM 5599 C CA . ASP A 1 704 ? 9.477 -30.625 1.96 1 92.69 704 ASP A CA 1
ATOM 5600 C C . ASP A 1 704 ? 9.812 -31.5 0.752 1 92.69 704 ASP A C 1
ATOM 5602 O O . ASP A 1 704 ? 10.555 -32.469 0.873 1 92.69 704 ASP A O 1
ATOM 5606 N N . GLY A 1 705 ? 9.234 -31.219 -0.333 1 95.06 705 GLY A N 1
ATOM 5607 C CA . GLY A 1 705 ? 9.516 -31.953 -1.553 1 95.06 705 GLY A CA 1
ATOM 5608 C C . GLY A 1 705 ? 8.734 -33.25 -1.662 1 95.06 705 GLY A C 1
ATOM 5609 O O . GLY A 1 705 ? 8.992 -34.062 -2.547 1 95.06 705 GLY A O 1
ATOM 5610 N N . MET A 1 706 ? 7.734 -33.375 -0.811 1 97 706 MET A N 1
ATOM 5611 C CA . MET A 1 706 ? 7.035 -34.656 -0.745 1 97 706 MET A CA 1
ATOM 5612 C C . MET A 1 706 ? 5.637 -34.562 -1.348 1 97 706 MET A C 1
ATOM 5614 O O . MET A 1 706 ? 4.793 -35.438 -1.131 1 97 706 MET A O 1
ATOM 5618 N N . ARG A 1 707 ? 5.375 -33.5 -2.037 1 95.88 707 ARG A N 1
ATOM 5619 C CA . ARG A 1 707 ? 4.086 -33.312 -2.691 1 95.88 707 ARG A CA 1
ATOM 5620 C C . ARG A 1 707 ? 4.262 -32.781 -4.113 1 95.88 707 ARG A C 1
ATOM 5622 O O . ARG A 1 707 ? 5.102 -31.922 -4.359 1 95.88 707 ARG A O 1
ATOM 5629 N N . LEU A 1 708 ? 3.582 -33.406 -5.027 1 96.88 708 LEU A N 1
ATOM 5630 C CA . LEU A 1 708 ? 3.541 -33.031 -6.43 1 96.88 708 LEU A CA 1
ATOM 5631 C C . LEU A 1 708 ? 2.174 -32.438 -6.789 1 96.88 708 LEU A C 1
ATOM 5633 O O . LEU A 1 708 ? 1.149 -33.094 -6.59 1 96.88 708 LEU A O 1
ATOM 5637 N N . ARG A 1 709 ? 2.137 -31.219 -7.32 1 95.56 709 ARG A N 1
ATOM 5638 C CA . ARG A 1 709 ? 0.889 -30.562 -7.691 1 95.56 709 ARG A CA 1
ATOM 5639 C C . ARG A 1 709 ? 0.551 -30.812 -9.156 1 95.56 709 ARG A C 1
ATOM 5641 O O . ARG A 1 709 ? 1.447 -30.953 -9.992 1 95.56 709 ARG A O 1
ATOM 5648 N N . PRO A 1 710 ? -0.771 -30.891 -9.406 1 95.62 710 PRO A N 1
ATOM 5649 C CA . PRO A 1 710 ? -1.169 -30.984 -10.812 1 95.62 710 PRO A CA 1
ATOM 5650 C C . PRO A 1 710 ? -1.097 -29.641 -11.539 1 95.62 710 PRO A C 1
ATOM 5652 O O . PRO A 1 710 ? -1.382 -28.594 -10.945 1 95.62 710 PRO A O 1
ATOM 5655 N N . GLY A 1 711 ? -0.795 -29.656 -12.828 1 96.19 711 GLY A N 1
ATOM 5656 C CA . GLY A 1 711 ? -0.632 -28.438 -13.602 1 96.19 711 GLY A CA 1
ATOM 5657 C C . GLY A 1 711 ? -1.927 -27.953 -14.227 1 96.19 711 GLY A C 1
ATOM 5658 O O . GLY A 1 711 ? -1.916 -27.328 -15.289 1 96.19 711 GLY A O 1
ATOM 5659 N N . PHE A 1 712 ? -3.094 -28.219 -13.609 1 94.56 712 PHE A N 1
ATOM 5660 C CA . PHE A 1 712 ? -4.352 -27.875 -14.266 1 94.56 712 PHE A CA 1
ATOM 5661 C C . PHE A 1 712 ? -4.598 -26.375 -14.219 1 94.56 712 PHE A C 1
ATOM 5663 O O . PHE A 1 712 ? -5.383 -25.844 -15.008 1 94.56 712 PHE A O 1
ATOM 5670 N N . HIS A 1 713 ? -3.932 -25.594 -13.281 1 95.12 713 HIS A N 1
ATOM 5671 C CA . HIS A 1 713 ? -4.02 -24.141 -13.297 1 95.12 713 HIS A CA 1
ATOM 5672 C C . HIS A 1 713 ? -3.428 -23.562 -14.578 1 95.12 713 HIS A C 1
ATOM 5674 O O . HIS A 1 713 ? -4 -22.656 -15.18 1 95.12 713 HIS A O 1
ATOM 5680 N N . TYR A 1 714 ? -2.254 -24.125 -14.953 1 97.25 714 TYR A N 1
ATOM 5681 C CA . TYR A 1 714 ? -1.654 -23.734 -16.219 1 97.25 714 TYR A CA 1
ATOM 5682 C C . TYR A 1 714 ? -2.607 -24.016 -17.375 1 97.25 714 TYR A C 1
ATOM 5684 O O . TYR A 1 714 ? -2.822 -23.156 -18.234 1 97.25 714 TYR A O 1
ATOM 5692 N N . LEU A 1 715 ? -3.178 -25.203 -17.406 1 98.38 715 LEU A N 1
ATOM 5693 C CA . LEU A 1 715 ? -4.055 -25.625 -18.5 1 98.38 715 LEU A CA 1
ATOM 5694 C C . LEU A 1 715 ? -5.266 -24.703 -18.609 1 98.38 715 LEU A C 1
ATOM 5696 O O . LEU A 1 715 ? -5.629 -24.281 -19.703 1 98.38 715 LEU A O 1
ATOM 5700 N N . LEU A 1 716 ? -5.863 -24.438 -17.484 1 98.06 716 LEU A N 1
ATOM 5701 C CA . LEU A 1 716 ? -7.059 -23.594 -17.469 1 98.06 716 LEU A CA 1
ATOM 5702 C C . LEU A 1 716 ? -6.754 -22.203 -18.016 1 98.06 716 LEU A C 1
ATOM 5704 O O . LEU A 1 716 ? -7.473 -21.703 -18.891 1 98.06 716 LEU A O 1
ATOM 5708 N N . ALA A 1 717 ? -5.691 -21.594 -17.562 1 97.69 717 ALA A N 1
ATOM 5709 C CA . ALA A 1 717 ? -5.332 -20.266 -18.016 1 97.69 717 ALA A CA 1
ATOM 5710 C C . ALA A 1 717 ? -4.957 -20.266 -19.484 1 97.69 717 ALA A C 1
ATOM 5712 O O . ALA A 1 717 ? -5.387 -19.391 -20.25 1 97.69 717 ALA A O 1
ATOM 5713 N N . TYR A 1 718 ? -4.152 -21.234 -19.891 1 98.44 718 TYR A N 1
ATOM 5714 C CA . TYR A 1 718 ? -3.703 -21.312 -21.266 1 98.44 718 TYR A CA 1
ATOM 5715 C C . TYR A 1 718 ? -4.887 -21.438 -22.219 1 98.44 718 TYR A C 1
ATOM 5717 O O . TYR A 1 718 ? -5.027 -20.656 -23.172 1 98.44 718 TYR A O 1
ATOM 5725 N N . TYR A 1 719 ? -5.75 -22.406 -21.953 1 98.69 719 TYR A N 1
ATOM 5726 C CA . TYR A 1 719 ? -6.859 -22.641 -22.875 1 98.69 719 TYR A CA 1
ATOM 5727 C C . TYR A 1 719 ? -7.875 -21.516 -22.812 1 98.69 719 TYR A C 1
ATOM 5729 O O . TYR A 1 719 ? -8.516 -21.188 -23.812 1 98.69 719 TYR A O 1
ATOM 5737 N N . MET A 1 720 ? -8.023 -20.859 -21.672 1 98.56 720 MET A N 1
ATOM 5738 C CA . MET A 1 720 ? -8.875 -19.672 -21.609 1 98.56 720 MET A CA 1
ATOM 5739 C C . MET A 1 720 ? -8.336 -18.562 -22.5 1 98.56 720 MET A C 1
ATOM 5741 O O . MET A 1 720 ? -9.094 -17.938 -23.234 1 98.56 720 MET A O 1
ATOM 5745 N N . GLY A 1 721 ? -6.973 -18.375 -22.453 1 98.5 721 GLY A N 1
ATOM 5746 C CA . GLY A 1 721 ? -6.367 -17.391 -23.328 1 98.5 721 GLY A CA 1
ATOM 5747 C C . GLY A 1 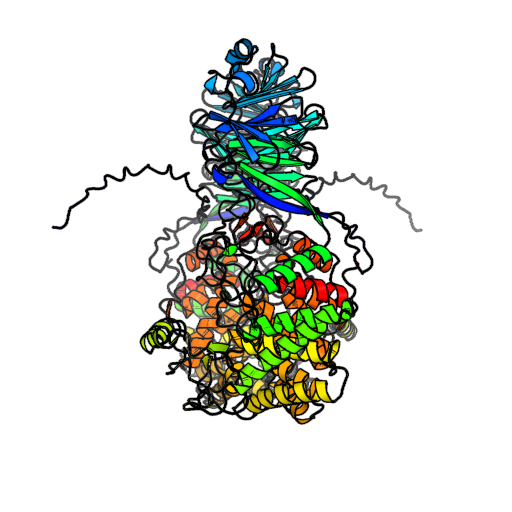721 ? -6.594 -17.688 -24.797 1 98.5 721 GLY A C 1
ATOM 5748 O O . GLY A 1 721 ? -6.789 -16.766 -25.594 1 98.5 721 GLY A O 1
ATOM 5749 N N . ARG A 1 722 ? -6.625 -18.938 -25.094 1 98.25 722 ARG A N 1
ATOM 5750 C CA . ARG A 1 722 ? -6.836 -19.359 -26.484 1 98.25 722 ARG A CA 1
ATOM 5751 C C . ARG A 1 722 ? -8.297 -19.188 -26.891 1 98.25 722 ARG A C 1
ATOM 5753 O O . ARG A 1 722 ? -8.586 -18.672 -27.969 1 98.25 722 ARG A O 1
ATOM 5760 N N . VAL A 1 723 ? -9.219 -19.562 -26.062 1 98.12 723 VAL A N 1
ATOM 5761 C CA . VAL A 1 723 ? -10.648 -19.516 -26.359 1 98.12 723 VAL A CA 1
ATOM 5762 C C . VAL A 1 723 ? -11.078 -18.062 -26.609 1 98.12 723 VAL A C 1
ATOM 5764 O O . VAL A 1 723 ? -11.891 -17.797 -27.5 1 98.12 723 VAL A O 1
ATOM 5767 N N . HIS A 1 724 ? -10.516 -17.141 -25.875 1 98.06 724 HIS A N 1
ATOM 5768 C CA . HIS A 1 724 ? -10.961 -15.75 -25.938 1 98.06 724 HIS A CA 1
ATOM 5769 C C . HIS A 1 724 ? -10.109 -14.938 -26.906 1 98.06 724 HIS A C 1
ATOM 5771 O O . HIS A 1 724 ? -10.297 -13.727 -27.047 1 98.06 724 HIS A O 1
ATOM 5777 N N . GLY A 1 725 ? -9.164 -15.617 -27.547 1 97.31 725 GLY A N 1
ATOM 5778 C CA . GLY A 1 725 ? -8.383 -14.969 -28.594 1 97.31 725 GLY A CA 1
ATOM 5779 C C . GLY A 1 725 ? -7.301 -14.055 -28.047 1 97.31 725 GLY A C 1
ATOM 5780 O O . GLY A 1 725 ? -6.93 -13.07 -28.688 1 97.31 725 GLY A O 1
ATOM 5781 N N . PHE A 1 726 ? -6.82 -14.266 -26.844 1 97.81 726 PHE A N 1
ATOM 5782 C CA . PHE A 1 726 ? -5.734 -13.477 -26.281 1 97.81 726 PHE A CA 1
ATOM 5783 C C . PHE A 1 726 ? -4.383 -14.047 -26.672 1 97.81 726 PHE A C 1
ATOM 5785 O O . PHE A 1 726 ? -3.398 -13.312 -26.797 1 97.81 726 PHE A O 1
ATOM 5792 N N . ILE A 1 727 ? -4.367 -15.359 -26.875 1 97.62 727 ILE A N 1
ATOM 5793 C CA . ILE A 1 727 ? -3.16 -16.078 -27.266 1 97.62 727 ILE A CA 1
ATOM 5794 C C . ILE A 1 727 ? -3.365 -16.719 -28.625 1 97.62 727 ILE A C 1
ATOM 5796 O O . ILE A 1 727 ? -4.395 -17.344 -28.875 1 97.62 727 ILE A O 1
ATOM 5800 N N . ALA A 1 728 ? -2.422 -16.484 -29.484 1 94.06 728 ALA A N 1
ATOM 5801 C CA . ALA A 1 728 ? -2.361 -17.219 -30.734 1 94.06 728 ALA A CA 1
ATOM 5802 C C . ALA A 1 728 ? -1.123 -18.109 -30.797 1 94.06 728 ALA A C 1
ATOM 5804 O O . ALA A 1 728 ? -0.022 -17.672 -30.453 1 94.06 728 ALA A O 1
ATOM 5805 N N . GLU A 1 729 ? -1.305 -19.344 -30.906 1 88.25 729 GLU A N 1
ATOM 5806 C CA . GLU A 1 729 ? -0.241 -20.312 -31.141 1 88.25 729 GLU A CA 1
ATOM 5807 C C . GLU A 1 729 ? -0.663 -21.359 -32.156 1 88.25 729 GLU A C 1
ATOM 5809 O O . GLU A 1 729 ? -1.823 -21.781 -32.188 1 88.25 729 GLU A O 1
ATOM 5814 N N . MET B 1 1 ? 18.031 -53.062 28.062 1 21.09 1 MET B N 1
ATOM 5815 C CA . MET B 1 1 ? 19.375 -52.594 28.375 1 21.09 1 MET B CA 1
ATOM 5816 C C . MET B 1 1 ? 19.766 -51.438 27.438 1 21.09 1 MET B C 1
ATOM 5818 O O . MET B 1 1 ? 19.797 -51.625 26.219 1 21.09 1 MET B O 1
ATOM 5822 N N . MET B 1 2 ? 19.469 -50.156 27.906 1 20.44 2 MET B N 1
ATOM 5823 C CA . MET B 1 2 ? 19.109 -48.875 27.344 1 20.44 2 MET B CA 1
ATOM 5824 C C . MET B 1 2 ? 20.375 -48.094 26.938 1 20.44 2 MET B C 1
ATOM 5826 O O . MET B 1 2 ? 21.109 -47.594 27.781 1 20.44 2 MET B O 1
ATOM 5830 N N . LEU B 1 3 ? 21.078 -48.812 25.984 1 18.59 3 LEU B N 1
ATOM 5831 C CA . LEU B 1 3 ? 22.406 -48.281 25.688 1 18.59 3 LEU B CA 1
ATOM 5832 C C . LEU B 1 3 ? 22.359 -46.844 25.25 1 18.59 3 LEU B C 1
ATOM 5834 O O . LEU B 1 3 ? 21.562 -46.469 24.359 1 18.59 3 LEU B O 1
ATOM 5838 N N . LYS B 1 4 ? 22.891 -46 26.078 1 21.11 4 LYS B N 1
ATOM 5839 C CA . LYS B 1 4 ? 23.031 -44.562 26.297 1 21.11 4 LYS B CA 1
ATOM 5840 C C . LYS B 1 4 ? 23.891 -43.938 25.203 1 21.11 4 LYS B C 1
ATOM 5842 O O . LYS B 1 4 ? 25.125 -43.969 25.281 1 21.11 4 LYS B O 1
ATOM 5847 N N . PHE B 1 5 ? 23.703 -44.312 23.906 1 18.8 5 PHE B N 1
ATOM 5848 C CA . PHE B 1 5 ? 24.703 -43.812 22.969 1 18.8 5 PHE B CA 1
ATOM 5849 C C . PHE B 1 5 ? 24.734 -42.281 22.969 1 18.8 5 PHE B C 1
ATOM 5851 O O . PHE B 1 5 ? 23.703 -41.625 22.828 1 18.8 5 PHE B O 1
ATOM 5858 N N . ARG B 1 6 ? 25.75 -41.75 23.641 1 24.44 6 ARG B N 1
ATOM 5859 C CA . ARG B 1 6 ? 26.172 -40.375 23.922 1 24.44 6 ARG B CA 1
ATOM 5860 C C . ARG B 1 6 ? 26.547 -39.656 22.625 1 24.44 6 ARG B C 1
ATOM 5862 O O . ARG B 1 6 ? 27.609 -39.875 22.062 1 24.44 6 ARG B O 1
ATOM 5869 N N . SER B 1 7 ? 25.656 -39.688 21.594 1 20.25 7 SER B N 1
ATOM 5870 C CA . SER B 1 7 ? 26.047 -39.156 20.297 1 20.25 7 SER B CA 1
ATOM 5871 C C . SER B 1 7 ? 26.484 -37.719 20.391 1 20.25 7 SER B C 1
ATOM 5873 O O . SER B 1 7 ? 25.766 -36.875 20.953 1 20.25 7 SER B O 1
ATOM 5875 N N . HIS B 1 8 ? 27.812 -37.469 20.578 1 22.8 8 HIS B N 1
ATOM 5876 C CA . HIS B 1 8 ? 28.531 -36.188 20.656 1 22.8 8 HIS B CA 1
ATOM 5877 C C . HIS B 1 8 ? 28.297 -35.344 19.422 1 22.8 8 HIS B C 1
ATOM 5879 O O . HIS B 1 8 ? 28.891 -35.594 18.375 1 22.8 8 HIS B O 1
ATOM 5885 N N . LEU B 1 9 ? 27.094 -35.094 18.984 1 24.86 9 LEU B N 1
ATOM 5886 C CA . LEU B 1 9 ? 26.875 -34.312 17.781 1 24.86 9 LEU B CA 1
ATOM 5887 C C . LEU B 1 9 ? 27.469 -32.906 17.938 1 24.86 9 LEU B C 1
ATOM 5889 O O . LEU B 1 9 ? 27.094 -32.156 18.828 1 24.86 9 LEU B O 1
ATOM 5893 N N . HIS B 1 10 ? 28.797 -32.875 17.641 1 20.98 10 HIS B N 1
ATOM 5894 C CA . HIS B 1 10 ? 29.531 -31.609 17.609 1 20.98 10 HIS B CA 1
ATOM 5895 C C . HIS B 1 10 ? 28.766 -30.547 16.812 1 20.98 10 HIS B C 1
ATOM 5897 O O . HIS B 1 10 ? 28.312 -30.812 15.695 1 20.98 10 HIS B O 1
ATOM 5903 N N . ARG B 1 11 ? 28.234 -29.531 17.422 1 24.95 11 ARG B N 1
ATOM 5904 C CA . ARG B 1 11 ? 27.422 -28.359 17.094 1 24.95 11 ARG B CA 1
ATOM 5905 C C . ARG B 1 11 ? 28.188 -27.422 16.172 1 24.95 11 ARG B C 1
ATOM 5907 O O . ARG B 1 11 ? 29.156 -26.781 16.578 1 24.95 11 ARG B O 1
ATOM 5914 N N . LEU B 1 12 ? 28.375 -27.922 14.891 1 24.48 12 LEU B N 1
ATOM 5915 C CA . LEU B 1 12 ? 28.938 -26.969 13.945 1 24.48 12 LEU B CA 1
ATOM 5916 C C . LEU B 1 12 ? 28.234 -25.625 14.039 1 24.48 12 LEU B C 1
ATOM 5918 O O . LEU B 1 12 ? 27 -25.578 13.992 1 24.48 12 LEU B O 1
ATOM 5922 N N . SER B 1 13 ? 28.891 -24.719 14.703 1 21.98 13 SER B N 1
ATOM 5923 C CA . SER B 1 13 ? 28.531 -23.328 14.938 1 21.98 13 SER B CA 1
ATOM 5924 C C . SER B 1 13 ? 28.188 -22.609 13.633 1 21.98 13 SER B C 1
ATOM 5926 O O . SER B 1 13 ? 29.047 -22.469 12.758 1 21.98 13 SER B O 1
ATOM 5928 N N . LEU B 1 14 ? 27.047 -22.906 13.07 1 25.19 14 LEU B N 1
ATOM 5929 C CA . LEU B 1 14 ? 26.516 -22.172 11.914 1 25.19 14 LEU B CA 1
ATOM 5930 C C . LEU B 1 14 ? 26.703 -20.672 12.078 1 25.19 14 LEU B C 1
ATOM 5932 O O . LEU B 1 14 ? 26.25 -20.094 13.07 1 25.19 14 LEU B O 1
ATOM 5936 N N . CYS B 1 15 ? 27.828 -20.188 11.57 1 23.98 15 CYS B N 1
ATOM 5937 C CA . CYS B 1 15 ? 28.094 -18.766 11.406 1 23.98 15 CYS B CA 1
ATOM 5938 C C . CYS B 1 15 ? 26.859 -18.031 10.922 1 23.98 15 CYS B C 1
ATOM 5940 O O . CYS B 1 15 ? 26.375 -18.281 9.82 1 23.98 15 CYS B O 1
ATOM 5942 N N . VAL B 1 16 ? 25.969 -17.75 11.805 1 25.42 16 VAL B N 1
ATOM 5943 C CA . VAL B 1 16 ? 24.797 -16.891 11.633 1 25.42 16 VAL B CA 1
ATOM 5944 C C . VAL B 1 16 ? 25.188 -15.625 10.875 1 25.42 16 VAL B C 1
ATOM 5946 O O . VAL B 1 16 ? 26.047 -14.852 11.336 1 25.42 16 VAL B O 1
ATOM 5949 N N . VAL B 1 17 ? 25.297 -15.766 9.609 1 28.84 17 VAL B N 1
ATOM 5950 C CA . VAL B 1 17 ? 25.391 -14.523 8.844 1 28.84 17 VAL B CA 1
ATOM 5951 C C . VAL B 1 17 ? 24.5 -13.461 9.477 1 28.84 17 VAL B C 1
ATOM 5953 O O . VAL B 1 17 ? 23.328 -13.711 9.75 1 28.84 17 VAL B O 1
ATOM 5956 N N . PRO B 1 18 ? 25.125 -12.492 10.102 1 28.06 18 PRO B N 1
ATOM 5957 C CA . PRO B 1 18 ? 24.375 -11.398 10.727 1 28.06 18 PRO B CA 1
ATOM 5958 C C . PRO B 1 18 ? 23.234 -10.883 9.859 1 28.06 18 PRO B C 1
ATOM 5960 O O . PRO B 1 18 ? 23.375 -10.781 8.641 1 28.06 18 PRO B O 1
ATOM 5963 N N . ALA B 1 19 ? 22.047 -11.203 10.258 1 28.45 19 ALA B N 1
ATOM 5964 C CA . ALA B 1 19 ? 20.828 -10.562 9.781 1 28.45 19 ALA B CA 1
ATOM 5965 C C . ALA B 1 19 ? 21.078 -9.086 9.453 1 28.45 19 ALA B C 1
ATOM 5967 O O . ALA B 1 19 ? 21.656 -8.359 10.25 1 28.45 19 ALA B O 1
ATOM 5968 N N . VAL B 1 20 ? 21.266 -8.82 8.227 1 28.58 20 VAL B N 1
ATOM 5969 C CA . VAL B 1 20 ? 21.156 -7.414 7.852 1 28.58 20 VAL B CA 1
ATOM 5970 C C . VAL B 1 20 ? 20.109 -6.727 8.711 1 28.58 20 VAL B C 1
ATOM 5972 O O . VAL B 1 20 ? 18.922 -7.086 8.656 1 28.58 20 VAL B O 1
ATOM 5975 N N . VAL B 1 21 ? 20.453 -6.398 9.922 1 27.45 21 VAL B N 1
ATOM 5976 C CA . VAL B 1 21 ? 19.625 -5.523 10.742 1 27.45 21 VAL B CA 1
ATOM 5977 C C . VAL B 1 21 ? 18.969 -4.461 9.867 1 27.45 21 VAL B C 1
ATOM 5979 O O . VAL B 1 21 ? 19.656 -3.658 9.234 1 27.45 21 VAL B O 1
ATOM 5982 N N . LEU B 1 22 ? 17.906 -4.766 9.281 1 29.5 22 LEU B N 1
ATOM 5983 C CA . LEU B 1 22 ? 17.062 -3.645 8.906 1 29.5 22 LEU B CA 1
ATOM 5984 C C . LEU B 1 22 ? 17.141 -2.521 9.93 1 29.5 22 LEU B C 1
ATOM 5986 O O . LEU B 1 22 ? 16.781 -2.705 11.094 1 29.5 22 LEU B O 1
ATOM 5990 N N . SER B 1 23 ? 18.172 -1.813 9.766 1 29.97 23 SER B N 1
ATOM 5991 C CA . SER B 1 23 ? 18.234 -0.604 10.578 1 29.97 23 SER B CA 1
ATOM 5992 C C . SER B 1 23 ? 16.844 0.012 10.758 1 29.97 23 SER B C 1
ATOM 5994 O O . SER B 1 23 ? 16.203 0.392 9.773 1 29.97 23 SER B O 1
ATOM 5996 N N . THR B 1 24 ? 16.094 -0.599 11.562 1 31.36 24 THR B N 1
ATOM 5997 C CA . THR B 1 24 ? 14.961 0.195 12.047 1 31.36 24 THR B CA 1
ATOM 5998 C C . THR B 1 24 ? 15.375 1.651 12.242 1 31.36 24 THR B C 1
ATOM 6000 O O . THR B 1 24 ? 16.188 1.958 13.109 1 31.36 24 THR B O 1
ATOM 6003 N N . ILE B 1 25 ? 15.453 2.266 11.18 1 30.83 25 ILE B N 1
ATOM 6004 C CA . ILE B 1 25 ? 15.562 3.703 11.406 1 30.83 25 ILE B CA 1
ATOM 6005 C C . ILE B 1 25 ? 14.641 4.117 12.555 1 30.83 25 ILE B C 1
ATOM 6007 O O . ILE B 1 25 ? 13.422 3.996 12.453 1 30.83 25 ILE B O 1
ATOM 6011 N N . PHE B 1 26 ? 15.117 3.863 13.734 1 30.78 26 PHE B N 1
ATOM 6012 C CA . PHE B 1 26 ? 14.461 4.531 14.852 1 30.78 26 PHE B CA 1
ATOM 6013 C C . PHE B 1 26 ? 14.117 5.973 14.5 1 30.78 26 PHE B C 1
ATOM 6015 O O . PHE B 1 26 ? 15 6.75 14.125 1 30.78 26 PHE B O 1
ATOM 6022 N N . VAL B 1 27 ? 12.953 6.078 14.031 1 34.59 27 VAL B N 1
ATOM 6023 C CA . VAL B 1 27 ? 12.461 7.445 13.945 1 34.59 27 VAL B CA 1
ATOM 6024 C C . VAL B 1 27 ? 12.633 8.148 15.289 1 34.59 27 VAL B C 1
ATOM 6026 O O . VAL B 1 27 ? 11.945 7.832 16.266 1 34.59 27 VAL B O 1
ATOM 6029 N N . ALA B 1 28 ? 13.867 8.523 15.555 1 36.44 28 ALA B N 1
ATOM 6030 C CA . ALA B 1 28 ? 14.078 9.445 16.672 1 36.44 28 ALA B CA 1
ATOM 6031 C C . ALA B 1 28 ? 13.039 10.57 16.656 1 36.44 28 ALA B C 1
ATOM 6033 O O . ALA B 1 28 ? 12.867 11.25 15.633 1 36.44 28 ALA B O 1
ATOM 6034 N N . THR B 1 29 ? 11.977 10.367 17.281 1 38.72 29 THR B N 1
ATOM 6035 C CA . THR B 1 29 ? 11.094 11.508 17.531 1 38.72 29 THR B CA 1
ATOM 6036 C C . THR B 1 29 ? 11.898 12.703 18.031 1 38.72 29 THR B C 1
ATOM 6038 O O . THR B 1 29 ? 12.844 12.547 18.797 1 38.72 29 THR B O 1
ATOM 6041 N N . ALA B 1 30 ? 11.898 13.672 17.297 1 39.81 30 ALA B N 1
ATOM 6042 C CA . ALA B 1 30 ? 12.664 14.875 17.609 1 39.81 30 ALA B CA 1
ATOM 6043 C C . ALA B 1 30 ? 12.742 15.102 19.109 1 39.81 30 ALA B C 1
ATOM 6045 O O . ALA B 1 30 ? 13.797 15.477 19.625 1 39.81 30 ALA B O 1
ATOM 6046 N N . GLY B 1 31 ? 11.688 15.586 19.734 1 39.56 31 GLY B N 1
ATOM 6047 C CA . GLY B 1 31 ? 11.789 16.234 21.031 1 39.56 31 GLY B CA 1
ATOM 6048 C C . GLY B 1 31 ? 11.898 15.25 22.188 1 39.56 31 GLY B C 1
ATOM 6049 O O . GLY B 1 31 ? 11.844 14.039 21.969 1 39.56 31 GLY B O 1
ATOM 6050 N N . GLY B 1 32 ? 12.094 15.852 23.391 1 42.59 32 GLY B N 1
ATOM 6051 C CA . GLY B 1 32 ? 12.25 15.562 24.812 1 42.59 32 GLY B CA 1
ATOM 6052 C C . GLY B 1 32 ? 11.234 14.562 25.328 1 42.59 32 GLY B C 1
ATOM 6053 O O . GLY B 1 32 ? 10.977 14.5 26.531 1 42.59 32 GLY B O 1
ATOM 6054 N N . ALA B 1 33 ? 10.438 13.953 24.422 1 42.56 33 ALA B N 1
ATOM 6055 C CA . ALA B 1 33 ? 9.469 13.156 25.172 1 42.56 33 ALA B CA 1
ATOM 6056 C C . ALA B 1 33 ? 10.07 11.82 25.594 1 42.56 33 ALA B C 1
ATOM 6058 O O . ALA B 1 33 ? 10.648 11.102 24.766 1 42.56 33 ALA B O 1
ATOM 6059 N N . ASP B 1 34 ? 10.344 11.555 26.766 1 44.69 34 ASP B N 1
ATOM 6060 C CA . ASP B 1 34 ? 10.641 10.312 27.469 1 44.69 34 ASP B CA 1
ATOM 6061 C C . ASP B 1 34 ? 9.539 9.281 27.25 1 44.69 34 ASP B C 1
ATOM 6063 O O . ASP B 1 34 ? 8.453 9.398 27.812 1 44.69 34 ASP B O 1
ATOM 6067 N N . VAL B 1 35 ? 9.328 8.523 26.203 1 42.78 35 VAL B N 1
ATOM 6068 C CA . VAL B 1 35 ? 8.234 7.738 25.625 1 42.78 35 VAL B CA 1
ATOM 6069 C C . VAL B 1 35 ? 8.07 6.445 26.422 1 42.78 35 VAL B C 1
ATOM 6071 O O . VAL B 1 35 ? 7.391 5.52 25.969 1 42.78 35 VAL B O 1
ATOM 6074 N N . ALA B 1 36 ? 9.031 5.934 27.203 1 46.72 36 ALA B N 1
ATOM 6075 C CA . ALA B 1 36 ? 8.57 4.637 27.688 1 46.72 36 ALA B CA 1
ATOM 6076 C C . ALA B 1 36 ? 7.207 4.762 28.359 1 46.72 36 ALA B C 1
ATOM 6078 O O . ALA B 1 36 ? 7.113 4.836 29.594 1 46.72 36 ALA B O 1
ATOM 6079 N N . GLY B 1 37 ? 6.27 5.887 28.266 1 50.38 37 GLY B N 1
ATOM 6080 C CA . GLY B 1 37 ? 5.633 6.766 29.234 1 50.38 37 GLY B CA 1
ATOM 6081 C C . GLY B 1 37 ? 4.227 6.332 29.594 1 50.38 37 GLY B C 1
ATOM 6082 O O . GLY B 1 37 ? 3.457 5.918 28.719 1 50.38 37 GLY B O 1
ATOM 6083 N N . GLU B 1 38 ? 4.137 5.809 30.656 1 80.56 38 GLU B N 1
ATOM 6084 C CA . GLU B 1 38 ? 2.875 5.805 31.391 1 80.56 38 GLU B CA 1
ATOM 6085 C C . GLU B 1 38 ? 2.059 7.059 31.078 1 80.56 38 GLU B C 1
ATOM 6087 O O . GLU B 1 38 ? 2.607 8.164 31.016 1 80.56 38 GLU B O 1
ATOM 6092 N N . LEU B 1 39 ? 0.995 7.027 30.469 1 90.31 39 LEU B N 1
ATOM 6093 C CA . LEU B 1 39 ? 0.063 8.133 30.281 1 90.31 39 LEU B CA 1
ATOM 6094 C C . LEU B 1 39 ? -0.265 8.797 31.625 1 90.31 39 LEU B C 1
ATOM 6096 O O . LEU B 1 39 ? -0.347 8.125 32.656 1 90.31 39 LEU B O 1
ATOM 6100 N N . PRO B 1 40 ? -0.329 9.992 31.609 1 95.12 40 PRO B N 1
ATOM 6101 C CA . PRO B 1 40 ? -0.175 10.93 30.5 1 95.12 40 PRO B CA 1
ATOM 6102 C C . PRO B 1 40 ? 1.286 11.188 30.125 1 95.12 40 PRO B C 1
ATOM 6104 O O . PRO B 1 40 ? 2.17 11.047 30.984 1 95.12 40 PRO B O 1
ATOM 6107 N N . ILE B 1 41 ? 1.56 11.469 29 1 95.19 41 ILE B N 1
ATOM 6108 C CA . ILE B 1 41 ? 2.889 11.859 28.547 1 95.19 41 ILE B CA 1
ATOM 6109 C C . ILE B 1 41 ? 3.139 13.328 28.891 1 95.19 41 ILE B C 1
ATOM 6111 O O . ILE B 1 41 ? 2.385 14.211 28.469 1 95.19 41 ILE B O 1
ATOM 6115 N N . THR B 1 42 ? 4.117 13.578 29.672 1 94.75 42 THR B N 1
ATOM 6116 C CA . THR B 1 42 ? 4.504 14.945 30.016 1 94.75 42 THR B CA 1
ATOM 6117 C C . THR B 1 42 ? 5.324 15.57 28.891 1 94.75 42 THR B C 1
ATOM 6119 O O . THR B 1 42 ? 6.359 15.031 28.5 1 94.75 42 THR B O 1
ATOM 6122 N N . VAL B 1 43 ? 4.832 16.625 28.422 1 94.19 43 VAL B N 1
ATOM 6123 C CA . VAL B 1 43 ? 5.539 17.328 27.359 1 94.19 43 VAL B CA 1
ATOM 6124 C C . VAL B 1 43 ? 6.289 18.531 27.953 1 94.19 43 VAL B C 1
ATOM 6126 O O . VAL B 1 43 ? 5.672 19.484 28.438 1 94.19 43 VAL B O 1
ATOM 6129 N N . SER B 1 44 ? 7.578 18.469 27.875 1 92.06 44 SER B N 1
ATOM 6130 C CA . SER B 1 44 ? 8.422 19.547 28.375 1 92.06 44 SER B CA 1
ATOM 6131 C C . SER B 1 44 ? 8.562 20.656 27.344 1 92.06 44 SER B C 1
ATOM 6133 O O . SER B 1 44 ? 8.086 20.516 26.203 1 92.06 44 SER B O 1
ATOM 6135 N N . ARG B 1 45 ? 9.125 21.75 27.828 1 95.88 45 ARG B N 1
ATOM 6136 C CA . ARG B 1 45 ? 9.406 22.844 26.891 1 95.88 45 ARG B CA 1
ATOM 6137 C C . ARG B 1 45 ? 10.258 22.359 25.719 1 95.88 45 ARG B C 1
ATOM 6139 O O . ARG B 1 45 ? 11.172 21.547 25.906 1 95.88 45 ARG B O 1
ATOM 6146 N N . PHE B 1 46 ? 9.945 22.797 24.516 1 95.81 46 PHE B N 1
ATOM 6147 C CA . PHE B 1 46 ? 10.648 22.406 23.297 1 95.81 46 PHE B CA 1
ATOM 6148 C C . PHE B 1 46 ? 10.883 23.625 22.406 1 95.81 46 PHE B C 1
ATOM 6150 O O . PHE B 1 46 ? 10.383 24.703 22.688 1 95.81 46 PHE B O 1
ATOM 6157 N N . ASP B 1 47 ? 11.672 23.438 21.391 1 95.69 47 ASP B N 1
ATOM 6158 C CA . ASP B 1 47 ? 12.016 24.516 20.469 1 95.69 47 ASP B CA 1
ATOM 6159 C C . ASP B 1 47 ? 11.078 24.547 19.266 1 95.69 47 ASP B C 1
ATOM 6161 O O . ASP B 1 47 ? 11.008 23.562 18.516 1 95.69 47 ASP B O 1
ATOM 6165 N N . GLN B 1 48 ? 10.359 25.625 19.141 1 97.19 48 GLN B N 1
ATOM 6166 C CA . GLN B 1 48 ? 9.57 25.891 17.938 1 97.19 48 GLN B CA 1
ATOM 6167 C C . GLN B 1 48 ? 10.383 26.656 16.906 1 97.19 48 GLN B C 1
ATOM 6169 O O . GLN B 1 48 ? 10.875 27.75 17.188 1 97.19 48 GLN B O 1
ATOM 6174 N N . GLN B 1 49 ? 10.539 26.031 15.719 1 97.38 49 GLN B N 1
ATOM 6175 C CA . GLN B 1 49 ? 11.227 26.734 14.641 1 97.38 49 GLN B CA 1
ATOM 6176 C C . GLN B 1 49 ? 10.297 27.734 13.961 1 97.38 49 GLN B C 1
ATOM 6178 O O . GLN B 1 49 ? 9.133 27.438 13.719 1 97.38 49 GLN B O 1
ATOM 6183 N N . VAL B 1 50 ? 10.836 28.953 13.734 1 97.44 50 VAL B N 1
ATOM 6184 C CA . VAL B 1 50 ? 10.086 30.016 13.078 1 97.44 50 VAL B CA 1
ATOM 6185 C C . VAL B 1 50 ? 11.008 30.781 12.125 1 97.44 50 VAL B C 1
ATOM 6187 O O . VAL B 1 50 ? 12.164 31.031 12.453 1 97.44 50 VAL B O 1
ATOM 6190 N N . GLN B 1 51 ? 10.516 31.078 10.977 1 97.44 51 GLN B N 1
ATOM 6191 C CA . GLN B 1 51 ? 11.266 31.938 10.055 1 97.44 51 GLN B CA 1
ATOM 6192 C C . GLN B 1 51 ? 11.102 33.406 10.414 1 97.44 51 GLN B C 1
ATOM 6194 O O . GLN B 1 51 ? 9.992 33.875 10.695 1 97.44 51 GLN B O 1
ATOM 6199 N N . VAL B 1 52 ? 12.188 34.125 10.398 1 97.25 52 VAL B N 1
ATOM 6200 C CA . VAL B 1 52 ? 12.219 35.594 10.43 1 97.25 52 VAL B CA 1
ATOM 6201 C C . VAL B 1 52 ? 12.914 36.125 9.18 1 97.25 52 VAL B C 1
ATOM 6203 O O . VAL B 1 52 ? 14.125 35.969 9.031 1 97.25 52 VAL B O 1
ATOM 6206 N N . PRO B 1 53 ? 12.188 36.75 8.32 1 97.12 53 PRO B N 1
ATOM 6207 C CA . PRO B 1 53 ? 12.766 37.25 7.066 1 97.12 53 PRO B CA 1
ATOM 6208 C C . PRO B 1 53 ? 13.406 38.625 7.211 1 97.12 53 PRO B C 1
ATOM 6210 O O . PRO B 1 53 ? 12.898 39.469 7.957 1 97.12 53 PRO B O 1
ATOM 6213 N N . TYR B 1 54 ? 14.508 38.875 6.527 1 98.19 54 TYR B N 1
ATOM 6214 C CA . TYR B 1 54 ? 15.156 40.156 6.41 1 98.19 54 TYR B CA 1
ATOM 6215 C C . TYR B 1 54 ? 15.367 40.531 4.949 1 98.19 54 TYR B C 1
ATOM 6217 O O . TYR B 1 54 ? 15.961 39.781 4.184 1 98.19 54 TYR B O 1
ATOM 6225 N N . THR B 1 55 ? 14.867 41.625 4.625 1 97.81 55 THR B N 1
ATOM 6226 C CA . THR B 1 55 ? 14.984 42.188 3.277 1 97.81 55 THR B CA 1
ATOM 6227 C C . THR B 1 55 ? 15.5 43.625 3.318 1 97.81 55 THR B C 1
ATOM 6229 O O . THR B 1 55 ? 16.016 44.062 4.344 1 97.81 55 THR B O 1
ATOM 6232 N N . THR B 1 56 ? 15.336 44.281 2.156 1 97.88 56 THR B N 1
ATOM 6233 C CA . THR B 1 56 ? 15.688 45.688 2.117 1 97.88 56 THR B CA 1
ATOM 6234 C C . THR B 1 56 ? 14.82 46.5 3.086 1 97.88 56 THR B C 1
ATOM 6236 O O . THR B 1 56 ? 15.25 47.531 3.607 1 97.88 56 THR B O 1
ATOM 6239 N N . ALA B 1 57 ? 13.609 45.969 3.412 1 95.81 57 ALA B N 1
ATOM 6240 C CA . ALA B 1 57 ? 12.711 46.625 4.371 1 95.81 57 ALA B CA 1
ATOM 6241 C C . ALA B 1 57 ? 13.312 46.594 5.777 1 95.81 57 ALA B C 1
ATOM 6243 O O . ALA B 1 57 ? 12.93 47.406 6.633 1 95.81 57 ALA B O 1
ATOM 6244 N N . ASN B 1 58 ? 14.344 45.75 5.992 1 97.5 58 ASN B N 1
ATOM 6245 C CA . ASN B 1 58 ? 15 45.625 7.285 1 97.5 58 ASN B CA 1
ATOM 6246 C C . ASN B 1 58 ? 16.422 46.188 7.262 1 97.5 58 ASN B C 1
ATOM 6248 O O . ASN B 1 58 ? 17.203 45.938 8.172 1 97.5 58 ASN B O 1
ATOM 6252 N N . GLY B 1 59 ? 16.781 46.75 6.176 1 97.69 59 GLY B N 1
ATOM 6253 C CA . GLY B 1 59 ? 18.031 47.5 6.164 1 97.69 59 GLY B CA 1
ATOM 6254 C C . GLY B 1 59 ? 19.078 46.906 5.238 1 97.69 59 GLY B C 1
ATOM 6255 O O . GLY B 1 59 ? 20.141 47.469 5.043 1 97.69 59 GLY B O 1
ATOM 6256 N N . LEU B 1 60 ? 18.797 45.781 4.59 1 97.81 60 LEU B N 1
ATOM 6257 C CA . LEU B 1 60 ? 19.766 45.219 3.66 1 97.81 60 LEU B CA 1
ATOM 6258 C C . LEU B 1 60 ? 19.953 46.125 2.449 1 97.81 60 LEU B C 1
ATOM 6260 O O . LEU B 1 60 ? 18.984 46.688 1.93 1 97.81 60 LEU B O 1
ATOM 6264 N N . PRO B 1 61 ? 21.125 46.219 1.957 1 97.75 61 PRO B N 1
ATOM 6265 C CA . PRO B 1 61 ? 21.344 47 0.746 1 97.75 61 PRO B CA 1
ATOM 6266 C C . PRO B 1 61 ? 20.594 46.438 -0.464 1 97.75 61 PRO B C 1
ATOM 6268 O O . PRO B 1 61 ? 20.203 47.219 -1.355 1 97.75 61 PRO B O 1
ATOM 6271 N N . SER B 1 62 ? 20.5 45.188 -0.528 1 98.19 62 SER B N 1
ATOM 6272 C CA . SER B 1 62 ? 19.797 44.469 -1.577 1 98.19 62 SER B CA 1
ATOM 6273 C C . SER B 1 62 ? 19.219 43.156 -1.051 1 98.19 62 SER B C 1
ATOM 6275 O O . SER B 1 62 ? 19.781 42.531 -0.141 1 98.19 62 SER B O 1
ATOM 6277 N N . ASN B 1 63 ? 18.156 42.719 -1.685 1 98.25 63 ASN B N 1
ATOM 6278 C CA . ASN B 1 63 ? 17.609 41.438 -1.326 1 98.25 63 ASN B CA 1
ATOM 6279 C C . ASN B 1 63 ? 18.484 40.281 -1.854 1 98.25 63 ASN B C 1
ATOM 6281 O O . ASN B 1 63 ? 18.375 39.156 -1.406 1 98.25 63 ASN B O 1
ATOM 6285 N N . ASP B 1 64 ? 19.25 40.562 -2.857 1 98.44 64 ASP B N 1
ATOM 6286 C CA . ASP B 1 64 ? 20.141 39.594 -3.461 1 98.44 64 ASP B CA 1
ATOM 6287 C C . ASP B 1 64 ? 21.375 39.344 -2.588 1 98.44 64 ASP B C 1
ATOM 6289 O O . ASP B 1 64 ? 22.453 39.875 -2.865 1 98.44 64 ASP B O 1
ATOM 6293 N N . VAL B 1 65 ? 21.25 38.5 -1.62 1 98.38 65 VAL B N 1
ATOM 6294 C CA . VAL B 1 65 ? 22.328 38.25 -0.667 1 98.38 65 VAL B CA 1
ATOM 6295 C C . VAL B 1 65 ? 23.219 37.094 -1.189 1 98.38 65 VAL B C 1
ATOM 6297 O O . VAL B 1 65 ? 22.719 36 -1.462 1 98.38 65 VAL B O 1
ATOM 6300 N N . LEU B 1 66 ? 24.438 37.312 -1.262 1 96.56 66 LEU B N 1
ATOM 6301 C CA . LEU B 1 66 ? 25.391 36.406 -1.864 1 96.56 66 LEU B CA 1
ATOM 6302 C C . LEU B 1 66 ? 26.062 35.531 -0.797 1 96.56 66 LEU B C 1
ATOM 6304 O O . LEU B 1 66 ? 26.266 34.344 -0.994 1 96.56 66 LEU B O 1
ATOM 6308 N N . GLN B 1 67 ? 26.422 36.156 0.269 1 95.81 67 GLN B N 1
ATOM 6309 C CA . GLN B 1 67 ? 27.141 35.469 1.344 1 95.81 67 GLN B CA 1
ATOM 6310 C C . GLN B 1 67 ? 26.766 36.062 2.705 1 95.81 67 GLN B C 1
ATOM 6312 O O . GLN B 1 67 ? 26.312 37.188 2.799 1 95.81 67 GLN B O 1
ATOM 6317 N N . ILE B 1 68 ? 26.906 35.25 3.682 1 97.19 68 ILE B N 1
ATOM 6318 C CA . ILE B 1 68 ? 26.734 35.656 5.066 1 97.19 68 ILE B CA 1
ATOM 6319 C C . ILE B 1 68 ? 27.859 35.094 5.922 1 97.19 68 ILE B C 1
ATOM 6321 O O . ILE B 1 68 ? 28.312 33.969 5.711 1 97.19 68 ILE B O 1
ATOM 6325 N N . ALA B 1 69 ? 28.359 35.906 6.824 1 94.75 69 ALA B N 1
ATOM 6326 C CA . ALA B 1 69 ? 29.484 35.5 7.672 1 94.75 69 ALA B CA 1
ATOM 6327 C C . ALA B 1 69 ? 29.359 36.094 9.07 1 94.75 69 ALA B C 1
ATOM 6329 O O . ALA B 1 69 ? 28.547 37 9.289 1 94.75 69 ALA B O 1
ATOM 6330 N N . ARG B 1 70 ? 30.047 35.5 9.953 1 94.31 70 ARG B N 1
ATOM 6331 C CA . ARG B 1 70 ? 30.125 35.969 11.336 1 94.31 70 ARG B CA 1
ATOM 6332 C C . ARG B 1 70 ? 31.562 36.25 11.742 1 94.31 70 ARG B C 1
ATOM 6334 O O . ARG B 1 70 ? 32.469 35.5 11.422 1 94.31 70 ARG B O 1
ATOM 6341 N N . ASP B 1 71 ? 31.766 37.406 12.406 1 91.12 71 ASP B N 1
ATOM 6342 C CA . ASP B 1 71 ? 33.125 37.688 12.844 1 91.12 71 ASP B CA 1
ATOM 6343 C C . ASP B 1 71 ? 33.406 37.094 14.219 1 91.12 71 ASP B C 1
ATOM 6345 O O . ASP B 1 71 ? 32.562 36.375 14.766 1 91.12 71 ASP B O 1
ATOM 6349 N N . ASP B 1 72 ? 34.594 37.375 14.766 1 88.06 72 ASP B N 1
ATOM 6350 C CA . ASP B 1 72 ? 35.031 36.75 16.016 1 88.06 72 ASP B CA 1
ATOM 6351 C C . ASP B 1 72 ? 34.219 37.25 17.203 1 88.06 72 ASP B C 1
ATOM 6353 O O . ASP B 1 72 ? 34.125 36.562 18.219 1 88.06 72 ASP B O 1
ATOM 6357 N N . ASP B 1 73 ? 33.656 38.438 17.047 1 89.5 73 ASP B N 1
ATOM 6358 C CA . ASP B 1 73 ? 32.844 39 18.109 1 89.5 73 ASP B CA 1
ATOM 6359 C C . ASP B 1 73 ? 31.406 38.531 18.031 1 89.5 73 ASP B C 1
ATOM 6361 O O . ASP B 1 73 ? 30.594 38.844 18.906 1 89.5 73 ASP B O 1
ATOM 6365 N N . GLY B 1 74 ? 31.125 37.812 17 1 91.25 74 GLY B N 1
ATOM 6366 C CA . GLY B 1 74 ? 29.797 37.25 16.844 1 91.25 74 GLY B CA 1
ATOM 6367 C C . GLY B 1 74 ? 28.875 38.062 15.977 1 91.25 74 GLY B C 1
ATOM 6368 O O . GLY B 1 74 ? 27.719 37.719 15.773 1 91.25 74 GLY B O 1
ATOM 6369 N N . THR B 1 75 ? 29.344 39.188 15.445 1 93.44 75 THR B N 1
ATOM 6370 C CA . THR B 1 75 ? 28.547 40.062 14.594 1 93.44 75 THR B CA 1
ATOM 6371 C C . THR B 1 75 ? 28.344 39.438 13.211 1 93.44 75 THR B C 1
ATOM 6373 O O . THR B 1 75 ? 29.281 38.906 12.617 1 93.44 75 THR B O 1
ATOM 6376 N N . LEU B 1 76 ? 27.125 39.531 12.695 1 96.56 76 LEU B N 1
ATOM 6377 C CA . LEU B 1 76 ? 26.797 38.969 11.391 1 96.56 76 LEU B CA 1
ATOM 6378 C C . LEU B 1 76 ? 26.984 40.031 10.297 1 96.56 76 LEU B C 1
ATOM 6380 O O . LEU B 1 76 ? 26.656 41.188 10.484 1 96.56 76 LEU B O 1
ATOM 6384 N N . PHE B 1 77 ? 27.562 39.594 9.25 1 96.38 77 PHE B N 1
ATOM 6385 C CA . PHE B 1 77 ? 27.734 40.438 8.062 1 96.38 77 PHE B CA 1
ATOM 6386 C C . PHE B 1 77 ? 27.125 39.75 6.84 1 96.38 77 PHE B C 1
ATOM 6388 O O . PHE B 1 77 ? 27.234 38.531 6.668 1 96.38 77 PHE B O 1
ATOM 6395 N N . ALA B 1 78 ? 26.453 40.5 6.031 1 97.31 78 ALA B N 1
ATOM 6396 C CA . ALA B 1 78 ? 25.875 40 4.785 1 97.31 78 ALA B CA 1
ATOM 6397 C C . ALA B 1 78 ? 26.438 40.75 3.582 1 97.31 78 ALA B C 1
ATOM 6399 O O . ALA B 1 78 ? 26.484 42 3.568 1 97.31 78 ALA B O 1
ATOM 6400 N N . LYS B 1 79 ? 26.938 40.031 2.699 1 96.31 79 LYS B N 1
ATOM 6401 C CA . LYS B 1 79 ? 27.328 40.594 1.412 1 96.31 79 LYS B CA 1
ATOM 6402 C C . LYS B 1 79 ? 26.203 40.469 0.393 1 96.31 79 LYS B C 1
ATOM 6404 O O . LYS B 1 79 ? 25.781 39.375 0.047 1 96.31 79 LYS B O 1
ATOM 6409 N N . THR B 1 80 ? 25.734 41.594 -0.065 1 97.31 80 THR B N 1
ATOM 6410 C CA . THR B 1 80 ? 24.672 41.625 -1.077 1 97.31 80 THR B CA 1
ATOM 6411 C C . THR B 1 80 ? 25.234 42.094 -2.422 1 97.31 80 THR B C 1
ATOM 6413 O O . THR B 1 80 ? 26.406 42.406 -2.533 1 97.31 80 THR B O 1
ATOM 6416 N N . SER B 1 81 ? 24.422 42.094 -3.428 1 96.94 81 SER B N 1
ATOM 6417 C CA . SER B 1 81 ? 24.828 42.562 -4.754 1 96.94 81 SER B CA 1
ATOM 6418 C C . SER B 1 81 ? 25.094 44.062 -4.773 1 96.94 81 SER B C 1
ATOM 6420 O O . SER B 1 81 ? 25.688 44.562 -5.723 1 96.94 81 SER B O 1
ATOM 6422 N N . LYS B 1 82 ? 24.656 44.812 -3.645 1 97.12 82 LYS B N 1
ATOM 6423 C CA . LYS B 1 82 ? 24.812 46.281 -3.65 1 97.12 82 LYS B CA 1
ATOM 6424 C C . LYS B 1 82 ? 25.625 46.75 -2.445 1 97.12 82 LYS B C 1
ATOM 6426 O O . LYS B 1 82 ? 25.547 47.906 -2.053 1 97.12 82 LYS B O 1
ATOM 6431 N N . GLY B 1 83 ? 26.234 45.781 -1.847 1 94.94 83 GLY B N 1
ATOM 6432 C CA . GLY B 1 83 ? 27.078 46.188 -0.732 1 94.94 83 GLY B CA 1
ATOM 6433 C C . GLY B 1 83 ? 26.984 45.281 0.463 1 94.94 83 GLY B C 1
ATOM 6434 O O . GLY B 1 83 ? 26.344 44.219 0.388 1 94.94 83 GLY B O 1
ATOM 6435 N N . ILE B 1 84 ? 27.672 45.688 1.541 1 96.19 84 ILE B N 1
ATOM 6436 C CA . ILE B 1 84 ? 27.75 44.875 2.746 1 96.19 84 ILE B CA 1
ATOM 6437 C C . ILE B 1 84 ? 26.953 45.531 3.873 1 96.19 84 ILE B C 1
ATOM 6439 O O . ILE B 1 84 ? 26.844 46.75 3.928 1 96.19 84 ILE B O 1
ATOM 6443 N N . ALA B 1 85 ? 26.328 44.688 4.676 1 97.31 85 ALA B N 1
ATOM 6444 C CA . ALA B 1 85 ? 25.594 45.156 5.852 1 97.31 85 ALA B CA 1
ATOM 6445 C C . ALA B 1 85 ? 25.938 44.344 7.082 1 97.31 85 ALA B C 1
ATOM 6447 O O . ALA B 1 85 ? 26.328 43.156 6.965 1 97.31 85 ALA B O 1
ATOM 6448 N N . CYS B 1 86 ? 25.906 44.938 8.195 1 96.19 86 CYS B N 1
ATOM 6449 C CA . CYS B 1 86 ? 26.062 44.25 9.477 1 96.19 86 CYS B CA 1
ATOM 6450 C C . CYS B 1 86 ? 24.75 44.219 10.242 1 96.19 86 CYS B C 1
ATOM 6452 O O . CYS B 1 86 ? 23.938 45.156 10.125 1 96.19 86 CYS B O 1
ATOM 6454 N N . PHE B 1 87 ? 24.547 43.188 11.008 1 96.5 87 PHE B N 1
ATOM 6455 C CA . PHE B 1 87 ? 23.297 43.031 11.727 1 96.5 87 PHE B CA 1
ATOM 6456 C C . PHE B 1 87 ? 23.344 43.75 13.078 1 96.5 87 PHE B C 1
ATOM 6458 O O . PHE B 1 87 ? 24.219 43.469 13.891 1 96.5 87 PHE B O 1
ATOM 6465 N N . GLU B 1 88 ? 22.469 44.688 13.305 1 94.19 88 GLU B N 1
ATOM 6466 C CA . GLU B 1 88 ? 22.188 45.312 14.578 1 94.19 88 GLU B CA 1
ATOM 6467 C C . GLU B 1 88 ? 20.734 45.094 15.008 1 94.19 88 GLU B C 1
ATOM 6469 O O . GLU B 1 88 ? 19.844 45.844 14.617 1 94.19 88 GLU B O 1
ATOM 6474 N N . ASP B 1 89 ? 20.578 44.156 15.812 1 87.88 89 ASP B N 1
ATOM 6475 C CA . ASP B 1 89 ? 19.25 43.688 16.172 1 87.88 89 ASP B CA 1
ATOM 6476 C C . ASP B 1 89 ? 18.312 44.844 16.469 1 87.88 89 ASP B C 1
ATOM 6478 O O . ASP B 1 89 ? 18.594 45.688 17.344 1 87.88 89 ASP B O 1
ATOM 6482 N N . PRO B 1 90 ? 17.281 44.844 15.688 1 89.56 90 PRO B N 1
ATOM 6483 C CA . PRO B 1 90 ? 16.703 43.812 14.797 1 89.56 90 PRO B CA 1
ATOM 6484 C C . PRO B 1 90 ? 16.906 44.156 13.32 1 89.56 90 PRO B C 1
ATOM 6486 O O . PRO B 1 90 ? 16.188 43.625 12.461 1 89.56 90 PRO B O 1
ATOM 6489 N N . SER B 1 91 ? 17.781 45.094 13.039 1 95.62 91 SER B N 1
ATOM 6490 C CA . SER B 1 91 ? 17.906 45.562 11.664 1 95.62 91 SER B CA 1
ATOM 6491 C C . SER B 1 91 ? 19.328 45.375 11.133 1 95.62 91 SER B C 1
ATOM 6493 O O . SER B 1 91 ? 20.25 45.062 11.898 1 95.62 91 SER B O 1
ATOM 6495 N N . TRP B 1 92 ? 19.391 45.562 9.82 1 97.5 92 TRP B N 1
ATOM 6496 C CA . TRP B 1 92 ? 20.688 45.562 9.141 1 97.5 92 TRP B CA 1
ATOM 6497 C C . TRP B 1 92 ? 21.141 46.969 8.797 1 97.5 92 TRP B C 1
ATOM 6499 O O . TRP B 1 92 ? 20.312 47.812 8.438 1 97.5 92 TRP B O 1
ATOM 6509 N N . VAL B 1 93 ? 22.422 47.188 8.938 1 97.25 93 VAL B N 1
ATOM 6510 C CA . VAL B 1 93 ? 22.969 48.5 8.648 1 97.25 93 VAL B CA 1
ATOM 6511 C C . VAL B 1 93 ? 24.094 48.406 7.609 1 97.25 93 VAL B C 1
ATOM 6513 O O . VAL B 1 93 ? 25.062 47.656 7.805 1 97.25 93 VAL B O 1
ATOM 6516 N N . ALA B 1 94 ? 23.969 49.125 6.531 1 95.94 94 ALA B N 1
ATOM 6517 C CA . ALA B 1 94 ? 25.016 49.156 5.5 1 95.94 94 ALA B CA 1
ATOM 6518 C C . ALA B 1 94 ? 26.344 49.625 6.062 1 95.94 94 ALA B C 1
ATOM 6520 O O . ALA B 1 94 ? 26.375 50.594 6.852 1 95.94 94 ALA B O 1
ATOM 6521 N N . VAL B 1 95 ? 27.391 48.938 5.695 1 94.81 95 VAL B N 1
ATOM 6522 C CA . VAL B 1 95 ? 28.719 49.344 6.145 1 94.81 95 VAL B CA 1
ATOM 6523 C C . VAL B 1 95 ? 29.672 49.375 4.953 1 94.81 95 VAL B C 1
ATOM 6525 O O . VAL B 1 95 ? 29.375 48.812 3.893 1 94.81 95 VAL B O 1
ATOM 6528 N N . ASP B 1 96 ? 30.859 50.062 5.254 1 91.69 96 ASP B N 1
ATOM 6529 C CA . ASP B 1 96 ? 31.906 50.062 4.238 1 91.69 96 ASP B CA 1
ATOM 6530 C C . ASP B 1 96 ? 32.531 48.688 4.086 1 91.69 96 ASP B C 1
ATOM 6532 O O . ASP B 1 96 ? 32.75 48 5.078 1 91.69 96 ASP B O 1
ATOM 6536 N N . ASP B 1 97 ? 32.875 48.406 2.887 1 86.69 97 ASP B N 1
ATOM 6537 C CA . ASP B 1 97 ? 33.469 47.125 2.561 1 86.69 97 ASP B CA 1
ATOM 6538 C C . ASP B 1 97 ? 34.688 46.844 3.43 1 86.69 97 ASP B C 1
ATOM 6540 O O . ASP B 1 97 ? 35.031 45.688 3.719 1 86.69 97 ASP B O 1
ATOM 6544 N N . SER B 1 98 ? 35.375 47.812 3.818 1 83.56 98 SER B N 1
ATOM 6545 C CA . SER B 1 98 ? 36.625 47.688 4.594 1 83.56 98 SER B CA 1
ATOM 6546 C C . SER B 1 98 ? 36.344 47.062 5.965 1 83.56 98 SER B C 1
ATOM 6548 O O . SER B 1 98 ? 37.219 46.438 6.551 1 83.56 98 SER B O 1
ATOM 6550 N N . VAL B 1 99 ? 35.125 47.219 6.426 1 82.88 99 VAL B N 1
ATOM 6551 C CA . VAL B 1 99 ? 34.75 46.719 7.738 1 82.88 99 VAL B CA 1
ATOM 6552 C C . VAL B 1 99 ? 34.688 45.188 7.707 1 82.88 99 VAL B C 1
ATOM 6554 O O . VAL B 1 99 ? 34.938 44.531 8.719 1 82.88 99 VAL B O 1
ATOM 6557 N N . ALA B 1 100 ? 34.406 44.688 6.602 1 78.94 100 ALA B N 1
ATOM 6558 C CA . ALA B 1 100 ? 34.219 43.25 6.477 1 78.94 100 ALA B CA 1
ATOM 6559 C C . ALA B 1 100 ? 35.406 42.625 5.742 1 78.94 100 ALA B C 1
ATOM 6561 O O . ALA B 1 100 ? 35.281 41.5 5.234 1 78.94 100 ALA B O 1
ATOM 6562 N N . ALA B 1 101 ? 36.438 43.406 5.746 1 75.38 101 ALA B N 1
ATOM 6563 C CA . ALA B 1 101 ? 37.625 42.906 5.047 1 75.38 101 ALA B CA 1
ATOM 6564 C C . ALA B 1 101 ? 38.094 41.594 5.641 1 75.38 101 ALA B C 1
ATOM 6566 O O . ALA B 1 101 ? 38.219 41.469 6.859 1 75.38 101 ALA B O 1
ATOM 6567 N N . GLY B 1 102 ? 38.25 40.531 4.996 1 76.19 102 GLY B N 1
ATOM 6568 C CA . GLY B 1 102 ? 38.781 39.25 5.445 1 76.19 102 GLY B CA 1
ATOM 6569 C C . GLY B 1 102 ? 37.719 38.25 5.797 1 76.19 102 GLY B C 1
ATOM 6570 O O . GLY B 1 102 ? 38 37.062 6.008 1 76.19 102 GLY B O 1
ATOM 6571 N N . LEU B 1 103 ? 36.562 38.688 5.988 1 79.62 103 LEU B N 1
ATOM 6572 C CA . LEU B 1 103 ? 35.5 37.781 6.402 1 79.62 103 LEU B CA 1
ATOM 6573 C C . LEU B 1 103 ? 35.062 36.875 5.25 1 79.62 103 LEU B C 1
ATOM 6575 O O . LEU B 1 103 ? 34.5 35.812 5.473 1 79.62 103 LEU B O 1
ATOM 6579 N N . PHE B 1 104 ? 35.406 37.281 4.09 1 71.75 104 PHE B N 1
ATOM 6580 C CA . PHE B 1 104 ? 35.062 36.531 2.898 1 71.75 104 PHE B CA 1
ATOM 6581 C C . PHE B 1 104 ? 36.281 36.156 2.088 1 71.75 104 PHE B C 1
ATOM 6583 O O . PHE B 1 104 ? 36.625 36.844 1.125 1 71.75 104 PHE B O 1
ATOM 6590 N N . PRO B 1 105 ? 37.094 35.156 2.717 1 62.16 105 PRO B N 1
ATOM 6591 C CA . PRO B 1 105 ? 38.406 34.938 2.129 1 62.16 105 PRO B CA 1
ATOM 6592 C C . PRO B 1 105 ? 38.344 34.406 0.7 1 62.16 105 PRO B C 1
ATOM 6594 O O . PRO B 1 105 ? 37.438 33.625 0.372 1 62.16 105 PRO B O 1
ATOM 6597 N N . VAL B 1 106 ? 39.219 34.906 -0.28 1 58.25 106 VAL B N 1
ATOM 6598 C CA . VAL B 1 106 ? 39.281 34.5 -1.685 1 58.25 106 VAL B CA 1
ATOM 6599 C C . VAL B 1 106 ? 40.406 33.5 -1.9 1 58.25 106 VAL B C 1
ATOM 6601 O O . VAL B 1 106 ? 40.281 32.594 -2.725 1 58.25 106 VAL B O 1
ATOM 6604 N N . GLU B 1 107 ? 41.594 33.562 -1.213 1 62.81 107 GLU B N 1
ATOM 6605 C CA . GLU B 1 107 ? 42.719 32.75 -1.685 1 62.81 107 GLU B CA 1
ATOM 6606 C C . GLU B 1 107 ? 43.312 31.922 -0.55 1 62.81 107 GLU B C 1
ATOM 6608 O O . GLU B 1 107 ? 43.469 32.406 0.567 1 62.81 107 GLU B O 1
ATOM 6613 N N . SER B 1 108 ? 43.375 30.516 -0.681 1 69.25 108 SER B N 1
ATOM 6614 C CA . SER B 1 108 ? 44.031 29.641 0.31 1 69.25 108 SER B CA 1
ATOM 6615 C C . SER B 1 108 ? 45.5 29.406 -0.023 1 69.25 108 SER B C 1
ATOM 6617 O O . SER B 1 108 ? 45.844 29.125 -1.169 1 69.25 108 SER B O 1
ATOM 6619 N N . PRO B 1 109 ? 46.438 29.5 0.902 1 69.19 109 PRO B N 1
ATOM 6620 C CA . PRO B 1 109 ? 47.875 29.344 0.673 1 69.19 109 PRO B CA 1
ATOM 6621 C C . PRO B 1 109 ? 48.25 27.953 0.191 1 69.19 109 PRO B C 1
ATOM 6623 O O . PRO B 1 109 ? 49.281 27.766 -0.454 1 69.19 109 PRO B O 1
ATOM 6626 N N . TRP B 1 110 ? 47.531 27.016 0.496 1 75.56 110 TRP B N 1
ATOM 6627 C CA . TRP B 1 110 ? 47.875 25.625 0.214 1 75.56 110 TRP B CA 1
ATOM 6628 C C . TRP B 1 110 ? 47.438 25.234 -1.189 1 75.56 110 TRP B C 1
ATOM 6630 O O . TRP B 1 110 ? 47.656 24.078 -1.606 1 75.56 110 TRP B O 1
ATOM 6640 N N . TYR B 1 111 ? 46.969 26.078 -1.986 1 78.25 111 TYR B N 1
ATOM 6641 C CA . TYR B 1 111 ? 46.406 25.719 -3.287 1 78.25 111 TYR B CA 1
ATOM 6642 C C . TYR B 1 111 ? 47.5 25.203 -4.215 1 78.25 111 TYR B C 1
ATOM 6644 O O . TYR B 1 111 ? 47.281 24.297 -5.027 1 78.25 111 TYR B O 1
ATOM 6652 N N . ALA B 1 112 ? 48.656 25.625 -4.055 1 77.12 112 ALA B N 1
ATOM 6653 C CA . ALA B 1 112 ? 49.75 25.203 -4.934 1 77.12 112 ALA B CA 1
ATOM 6654 C C . ALA B 1 112 ? 50.031 23.719 -4.781 1 77.12 112 ALA B C 1
ATOM 6656 O O . ALA B 1 112 ? 50.312 23.031 -5.766 1 77.12 112 ALA B O 1
ATOM 6657 N N . THR B 1 113 ? 49.938 23.234 -3.588 1 81.81 113 THR B N 1
ATOM 6658 C CA . THR B 1 113 ? 50.219 21.828 -3.33 1 81.81 113 THR B CA 1
ATOM 6659 C C . THR B 1 113 ? 49.031 20.953 -3.719 1 81.81 113 THR B C 1
ATOM 6661 O O . THR B 1 113 ? 49.219 19.766 -3.998 1 81.81 113 THR B O 1
ATOM 6664 N N . LEU B 1 114 ? 47.938 21.5 -3.789 1 84.56 114 LEU B N 1
ATOM 6665 C CA . LEU B 1 114 ? 46.719 20.75 -4.094 1 84.56 114 LEU B CA 1
ATOM 6666 C C . LEU B 1 114 ? 46.5 20.688 -5.602 1 84.56 114 LEU B C 1
ATOM 6668 O O . LEU B 1 114 ? 45.812 19.797 -6.086 1 84.56 114 LEU B O 1
ATOM 6672 N N . ALA B 1 115 ? 47.094 21.516 -6.359 1 79.44 115 ALA B N 1
ATOM 6673 C CA . ALA B 1 115 ? 46.844 21.688 -7.789 1 79.44 115 ALA B CA 1
ATOM 6674 C C . ALA B 1 115 ? 47.094 20.391 -8.547 1 79.44 115 ALA B C 1
ATOM 6676 O O . ALA B 1 115 ? 46.438 20.125 -9.57 1 79.44 115 ALA B O 1
ATOM 6677 N N . GLU B 1 116 ? 47.969 19.578 -8.055 1 78.19 116 GLU B N 1
ATOM 6678 C CA . GLU B 1 116 ? 48.25 18.312 -8.719 1 78.19 116 GLU B CA 1
ATOM 6679 C C . GLU B 1 116 ? 47.094 17.344 -8.633 1 78.19 116 GLU B C 1
ATOM 6681 O O . GLU B 1 116 ? 46.969 16.438 -9.461 1 78.19 116 GLU B O 1
ATOM 6686 N N . HIS B 1 117 ? 46.312 17.703 -7.691 1 78.81 117 HIS B N 1
ATOM 6687 C CA . HIS B 1 117 ? 45.219 16.781 -7.434 1 78.81 117 HIS B CA 1
ATOM 6688 C C . HIS B 1 117 ? 43.906 17.297 -7.988 1 78.81 117 HIS B C 1
ATOM 6690 O O . HIS B 1 117 ? 43.031 16.516 -8.367 1 78.81 117 HIS B O 1
ATOM 6696 N N . VAL B 1 118 ? 43.594 18.578 -8.023 1 77.62 118 VAL B N 1
ATOM 6697 C CA . VAL B 1 118 ? 42.312 19.141 -8.406 1 77.62 118 VAL B CA 1
ATOM 6698 C C . VAL B 1 118 ? 42.438 19.812 -9.766 1 77.62 118 VAL B C 1
ATOM 6700 O O . VAL B 1 118 ? 41.438 20.234 -10.344 1 77.62 118 VAL B O 1
ATOM 6703 N N . SER B 1 119 ? 43.25 19.594 -10.539 1 68.06 119 SER B N 1
ATOM 6704 C CA . SER B 1 119 ? 43.562 20.094 -11.875 1 68.06 119 SER B CA 1
ATOM 6705 C C . SER B 1 119 ? 43.5 21.609 -11.922 1 68.06 119 SER B C 1
ATOM 6707 O O . SER B 1 119 ? 44.438 22.25 -12.414 1 68.06 119 SER B O 1
ATOM 6709 N N . ARG B 1 120 ? 42.219 22.297 -11.453 1 69.69 120 ARG B N 1
ATOM 6710 C CA . ARG B 1 120 ? 42.094 23.75 -11.469 1 69.69 120 ARG B CA 1
ATOM 6711 C C . ARG B 1 120 ? 41.5 24.266 -10.156 1 69.69 120 ARG B C 1
ATOM 6713 O O . ARG B 1 120 ? 40.688 23.562 -9.523 1 69.69 120 ARG B O 1
ATOM 6720 N N . ARG B 1 121 ? 41.906 25.438 -9.852 1 65.38 121 ARG B N 1
ATOM 6721 C CA . ARG B 1 121 ? 41.438 26.109 -8.641 1 65.38 121 ARG B CA 1
ATOM 6722 C C . ARG B 1 121 ? 39.906 26.203 -8.609 1 65.38 121 ARG B C 1
ATOM 6724 O O . ARG B 1 121 ? 39.281 26.078 -7.551 1 65.38 121 ARG B O 1
ATOM 6731 N N . GLY B 1 122 ? 39.375 26.359 -9.773 1 70.44 122 GLY B N 1
ATOM 6732 C CA . GLY B 1 122 ? 37.938 26.516 -9.891 1 70.44 122 GLY B CA 1
ATOM 6733 C C . GLY B 1 122 ? 37.188 25.25 -9.547 1 70.44 122 GLY B C 1
ATOM 6734 O O . GLY B 1 122 ? 35.969 25.281 -9.383 1 70.44 122 GLY B O 1
ATOM 6735 N N . MET B 1 123 ? 37.938 24.328 -9.195 1 81 123 MET B N 1
ATOM 6736 C CA . MET B 1 123 ? 37.312 23.047 -8.906 1 81 123 MET B CA 1
ATOM 6737 C C . MET B 1 123 ? 37.125 22.859 -7.406 1 81 123 MET B C 1
ATOM 6739 O O . MET B 1 123 ? 36.469 21.906 -6.969 1 81 123 MET B O 1
ATOM 6743 N N . VAL B 1 124 ? 37.719 23.734 -6.621 1 86.62 124 VAL B N 1
ATOM 6744 C CA . VAL B 1 124 ? 37.562 23.688 -5.172 1 86.62 124 VAL B CA 1
ATOM 6745 C C . VAL B 1 124 ? 36.281 24.422 -4.773 1 86.62 124 VAL B C 1
ATOM 6747 O O . VAL B 1 124 ? 36.062 25.578 -5.16 1 86.62 124 VAL B O 1
ATOM 6750 N N . ARG B 1 125 ? 35.438 23.812 -3.998 1 89.56 125 ARG B N 1
ATOM 6751 C CA . ARG B 1 125 ? 34.125 24.344 -3.662 1 89.56 125 ARG B CA 1
ATOM 6752 C C . ARG B 1 125 ? 34.094 24.797 -2.205 1 89.56 125 ARG B C 1
ATOM 6754 O O . ARG B 1 125 ? 33.344 25.719 -1.861 1 89.56 125 ARG B O 1
ATOM 6761 N N . ALA B 1 126 ? 34.844 24.125 -1.337 1 91.81 126 ALA B N 1
ATOM 6762 C CA . ALA B 1 126 ? 34.844 24.438 0.088 1 91.81 126 ALA B CA 1
ATOM 6763 C C . ALA B 1 126 ? 36.094 23.891 0.759 1 91.81 126 ALA B C 1
ATOM 6765 O O . ALA B 1 126 ? 36.688 22.922 0.282 1 91.81 126 ALA B O 1
ATOM 6766 N N . VAL B 1 127 ? 36.469 24.562 1.792 1 91.5 127 VAL B N 1
ATOM 6767 C CA . VAL B 1 127 ? 37.625 24.141 2.578 1 91.5 127 VAL B CA 1
ATOM 6768 C C . VAL B 1 127 ? 37.281 24.25 4.066 1 91.5 127 VAL B C 1
ATOM 6770 O O . VAL B 1 127 ? 36.625 25.203 4.496 1 91.5 127 VAL B O 1
ATOM 6773 N N . ALA B 1 128 ? 37.75 23.297 4.855 1 93.44 128 ALA B N 1
ATOM 6774 C CA . ALA B 1 128 ? 37.656 23.312 6.312 1 93.44 128 ALA B CA 1
ATOM 6775 C C . ALA B 1 128 ? 38.938 22.812 6.957 1 93.44 128 ALA B C 1
ATOM 6777 O O . ALA B 1 128 ? 39.625 21.953 6.402 1 93.44 128 ALA B O 1
ATOM 6778 N N . GLU B 1 129 ? 39.188 23.406 8.047 1 92.69 129 GLU B N 1
ATOM 6779 C CA . GLU B 1 129 ? 40.406 23.031 8.766 1 92.69 129 GLU B CA 1
ATOM 6780 C C . GLU B 1 129 ? 40.094 22.719 10.227 1 92.69 129 GLU B C 1
ATOM 6782 O O . GLU B 1 129 ? 39.281 23.375 10.852 1 92.69 129 GLU B O 1
ATOM 6787 N N . HIS B 1 130 ? 40.812 21.719 10.766 1 93.5 130 HIS B N 1
ATOM 6788 C CA . HIS B 1 1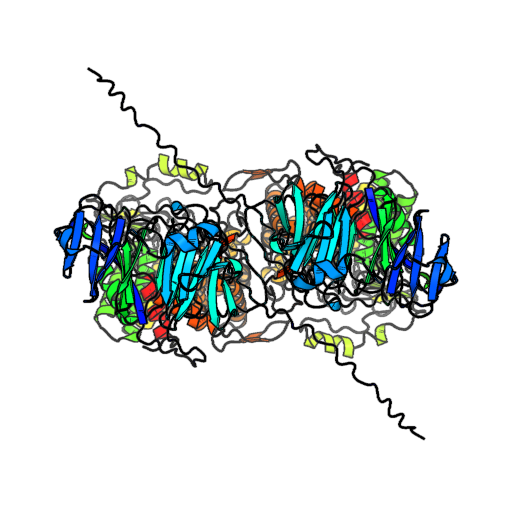30 ? 40.688 21.328 12.172 1 93.5 130 HIS B CA 1
ATOM 6789 C C . HIS B 1 130 ? 41.906 20.562 12.641 1 93.5 130 HIS B C 1
ATOM 6791 O O . HIS B 1 130 ? 42.281 19.531 12.07 1 93.5 130 HIS B O 1
ATOM 6797 N N . GLU B 1 131 ? 42.562 21.109 13.609 1 92.5 131 GLU B N 1
ATOM 6798 C CA . GLU B 1 131 ? 43.719 20.469 14.258 1 92.5 131 GLU B CA 1
ATOM 6799 C C . GLU B 1 131 ? 44.781 20.047 13.242 1 92.5 131 GLU B C 1
ATOM 6801 O O . GLU B 1 131 ? 45.219 18.906 13.258 1 92.5 131 GLU B O 1
ATOM 6806 N N . GLY B 1 132 ? 44.938 20.828 12.32 1 90.31 132 GLY B N 1
ATOM 6807 C CA . GLY B 1 132 ? 46 20.609 11.367 1 90.31 132 GLY B CA 1
ATOM 6808 C C . GLY B 1 132 ? 45.562 19.844 10.133 1 90.31 132 GLY B C 1
ATOM 6809 O O . GLY B 1 132 ? 46.312 19.781 9.141 1 90.31 132 GLY B O 1
ATOM 6810 N N . GLU B 1 133 ? 44.406 19.266 10.172 1 93.12 133 GLU B N 1
ATOM 6811 C CA . GLU B 1 133 ? 43.875 18.609 8.984 1 93.12 133 GLU B CA 1
ATOM 6812 C C . GLU B 1 133 ? 43.062 19.578 8.125 1 93.12 133 GLU B C 1
ATOM 6814 O O . GLU B 1 133 ? 42.281 20.359 8.648 1 93.12 133 GLU B O 1
ATOM 6819 N N . ILE B 1 134 ? 43.344 19.516 6.844 1 93.88 134 ILE B N 1
ATOM 6820 C CA . ILE B 1 134 ? 42.625 20.328 5.883 1 93.88 134 ILE B CA 1
ATOM 6821 C C . ILE B 1 134 ? 41.781 19.438 4.977 1 93.88 134 ILE B C 1
ATOM 6823 O O . ILE B 1 134 ? 42.281 18.5 4.352 1 93.88 134 ILE B O 1
ATOM 6827 N N . ALA B 1 135 ? 40.5 19.625 5.016 1 94.88 135 ALA B N 1
ATOM 6828 C CA . ALA B 1 135 ? 39.562 18.953 4.109 1 94.88 135 ALA B CA 1
ATOM 6829 C C . ALA B 1 135 ? 39.156 19.859 2.955 1 94.88 135 ALA B C 1
ATOM 6831 O O . ALA B 1 135 ? 38.781 21.016 3.17 1 94.88 135 ALA B O 1
ATOM 6832 N N . VAL B 1 136 ? 39.25 19.359 1.759 1 93.56 136 VAL B N 1
ATOM 6833 C CA . VAL B 1 136 ? 38.938 20.141 0.565 1 93.56 136 VAL B CA 1
ATOM 6834 C C . VAL B 1 136 ? 37.812 19.469 -0.223 1 93.56 136 VAL B C 1
ATOM 6836 O O . VAL B 1 136 ? 37.938 18.312 -0.636 1 93.56 136 VAL B O 1
ATOM 6839 N N . ALA B 1 137 ? 36.719 20.125 -0.377 1 94.94 137 ALA B N 1
ATOM 6840 C CA . ALA B 1 137 ? 35.656 19.719 -1.296 1 94.94 137 ALA B CA 1
ATOM 6841 C C . ALA B 1 137 ? 35.969 20.172 -2.721 1 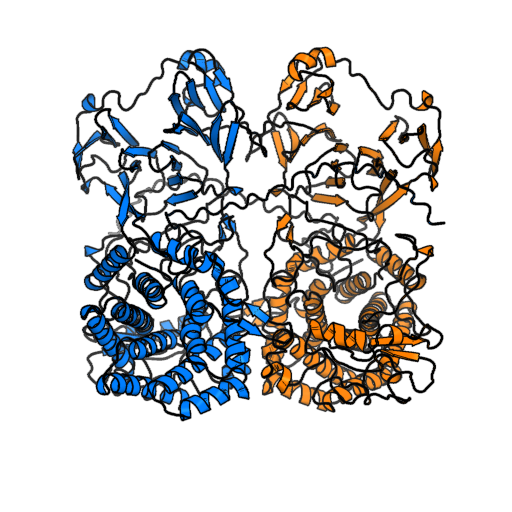94.94 137 ALA B C 1
ATOM 6843 O O . ALA B 1 137 ? 36.031 21.375 -3.004 1 94.94 137 ALA B O 1
ATOM 6844 N N . ALA B 1 138 ? 36.156 19.188 -3.553 1 92.69 138 ALA B N 1
ATOM 6845 C CA . ALA B 1 138 ? 36.5 19.516 -4.941 1 92.69 138 ALA B CA 1
ATOM 6846 C C . ALA B 1 138 ? 35.594 18.734 -5.906 1 92.69 138 ALA B C 1
ATOM 6848 O O . ALA B 1 138 ? 34.906 17.797 -5.508 1 92.69 138 ALA B O 1
ATOM 6849 N N . GLU B 1 139 ? 35.531 19.141 -7.156 1 89.88 139 GLU B N 1
ATOM 6850 C CA . GLU B 1 139 ? 34.75 18.484 -8.188 1 89.88 139 GLU B CA 1
ATOM 6851 C C . GLU B 1 139 ? 35.219 17.047 -8.414 1 89.88 139 GLU B C 1
ATOM 6853 O O . GLU B 1 139 ? 34.406 16.156 -8.672 1 89.88 139 GLU B O 1
ATOM 6858 N N . ASN B 1 140 ? 36.5 16.875 -8.242 1 88.5 140 ASN B N 1
ATOM 6859 C CA . ASN B 1 140 ? 37.062 15.562 -8.562 1 88.5 140 ASN B CA 1
ATOM 6860 C C . ASN B 1 140 ? 37.188 14.688 -7.32 1 88.5 140 ASN B C 1
ATOM 6862 O O . ASN B 1 140 ? 37.719 13.586 -7.387 1 88.5 140 ASN B O 1
ATOM 6866 N N . GLY B 1 141 ? 36.75 15.289 -6.172 1 91.75 141 GLY B N 1
ATOM 6867 C CA . GLY B 1 141 ? 36.75 14.406 -5.016 1 91.75 141 GLY B CA 1
ATOM 6868 C C . GLY B 1 141 ? 36.906 15.156 -3.699 1 91.75 141 GLY B C 1
ATOM 6869 O O . GLY B 1 141 ? 36.938 16.391 -3.678 1 91.75 141 GLY B O 1
ATOM 6870 N N . LEU B 1 142 ? 36.906 14.336 -2.602 1 94.62 142 LEU B N 1
ATOM 6871 C CA . LEU B 1 142 ? 37.219 14.781 -1.249 1 94.62 142 LEU B CA 1
ATOM 6872 C C . LEU B 1 142 ? 38.688 14.547 -0.923 1 94.62 142 LEU B C 1
ATOM 6874 O O . LEU B 1 142 ? 39.125 13.398 -0.918 1 94.62 142 LEU B O 1
ATOM 6878 N N . PHE B 1 143 ? 39.438 15.633 -0.666 1 94.06 143 PHE B N 1
ATOM 6879 C CA . PHE B 1 143 ? 40.844 15.508 -0.389 1 94.06 143 PHE B CA 1
ATOM 6880 C C . PHE B 1 143 ? 41.156 15.898 1.052 1 94.06 143 PHE B C 1
ATOM 6882 O O . PHE B 1 143 ? 40.625 16.875 1.565 1 94.06 143 PHE B O 1
ATOM 6889 N N . LEU B 1 144 ? 41.938 15.133 1.669 1 94.62 144 LEU B N 1
ATOM 6890 C CA . LEU B 1 144 ? 42.406 15.391 3.021 1 94.62 144 LEU B CA 1
ATOM 6891 C C . LEU B 1 144 ? 43.938 15.562 3.033 1 94.62 144 LEU B C 1
ATOM 6893 O O . LEU B 1 144 ? 44.656 14.867 2.305 1 94.62 144 LEU B O 1
ATOM 6897 N N . GLY B 1 145 ? 44.344 16.531 3.816 1 93.44 145 GLY B N 1
ATOM 6898 C CA . GLY B 1 145 ? 45.781 16.766 3.883 1 93.44 145 GLY B CA 1
ATOM 6899 C C . GLY B 1 145 ? 46.188 17.719 4.988 1 93.44 145 GLY B C 1
ATOM 6900 O O . GLY B 1 145 ? 45.375 18.094 5.82 1 93.44 145 GLY B O 1
ATOM 6901 N N . ASP B 1 146 ? 47.531 18.016 4.945 1 92.19 146 ASP B N 1
ATOM 6902 C CA . ASP B 1 146 ? 48.094 18.922 5.934 1 92.19 146 ASP B CA 1
ATOM 6903 C C . ASP B 1 146 ? 48.656 20.188 5.266 1 92.19 146 ASP B C 1
ATOM 6905 O O . ASP B 1 146 ? 49.406 20.938 5.875 1 92.19 146 ASP B O 1
ATOM 6909 N N . GLY B 1 147 ? 48.25 20.438 4.086 1 88.62 147 GLY B N 1
ATOM 6910 C CA . GLY B 1 147 ? 48.75 21.594 3.338 1 88.62 147 GLY B CA 1
ATOM 6911 C C . GLY B 1 147 ? 49.906 21.25 2.424 1 88.62 147 GLY B C 1
ATOM 6912 O O . GLY B 1 147 ? 50.219 22 1.505 1 88.62 147 GLY B O 1
ATOM 6913 N N . LYS B 1 148 ? 50.5 20.062 2.639 1 88.81 148 LYS B N 1
ATOM 6914 C CA . LYS B 1 148 ? 51.625 19.625 1.823 1 88.81 148 LYS B CA 1
ATOM 6915 C C . LYS B 1 148 ? 51.312 18.312 1.104 1 88.81 148 LYS B C 1
ATOM 6917 O O . LYS B 1 148 ? 51.562 18.172 -0.093 1 88.81 148 LYS B O 1
ATOM 6922 N N . ASN B 1 149 ? 50.812 17.469 1.879 1 91.62 149 ASN B N 1
ATOM 6923 C CA . ASN B 1 149 ? 50.438 16.172 1.356 1 91.62 149 ASN B CA 1
ATOM 6924 C C . ASN B 1 149 ? 48.906 16.016 1.32 1 91.62 149 ASN B C 1
ATOM 6926 O O . ASN B 1 149 ? 48.219 16.484 2.221 1 91.62 149 ASN B O 1
ATOM 6930 N N . TRP B 1 150 ? 48.469 15.398 0.224 1 92.31 150 TRP B N 1
ATOM 6931 C CA . TRP B 1 150 ? 47.031 15.25 0.028 1 92.31 150 TRP B CA 1
ATOM 6932 C C . TRP B 1 150 ? 46.688 13.805 -0.307 1 92.31 150 TRP B C 1
ATOM 6934 O O . TRP B 1 150 ? 47.438 13.102 -0.97 1 92.31 150 TRP B O 1
ATOM 6944 N N . SER B 1 151 ? 45.656 13.297 0.123 1 91.81 151 SER B N 1
ATOM 6945 C CA . SER B 1 151 ? 45.094 11.992 -0.224 1 91.81 151 SER B CA 1
ATOM 6946 C C . SER B 1 151 ? 43.625 12.086 -0.582 1 91.81 151 SER B C 1
ATOM 6948 O O . SER B 1 151 ? 42.875 12.906 -0.022 1 91.81 151 SER B O 1
ATOM 6950 N N . LEU B 1 152 ? 43.281 11.281 -1.578 1 92 152 LEU B N 1
ATOM 6951 C CA . LEU B 1 152 ? 41.875 11.148 -1.924 1 92 152 LEU B CA 1
ATOM 6952 C C . LEU B 1 152 ? 41.125 10.305 -0.884 1 92 152 LEU B C 1
ATOM 6954 O O . LEU B 1 152 ? 41.531 9.18 -0.588 1 92 152 LEU B O 1
ATOM 6958 N N . ALA B 1 153 ? 40.062 10.844 -0.332 1 93.19 153 ALA B N 1
ATOM 6959 C CA . ALA B 1 153 ? 39.281 10.102 0.649 1 93.19 153 ALA B CA 1
ATOM 6960 C C . ALA B 1 153 ? 38.281 9.18 -0.039 1 93.19 153 ALA B C 1
ATOM 6962 O O . ALA B 1 153 ? 37.625 9.578 -1.002 1 93.19 153 ALA B O 1
ATOM 6963 N N . LEU B 1 154 ? 38.219 7.984 0.384 1 93.5 154 LEU B N 1
ATOM 6964 C CA . LEU B 1 154 ? 37.25 6.992 -0.069 1 93.5 154 LEU B CA 1
ATOM 6965 C C . LEU B 1 154 ? 36.375 6.512 1.09 1 93.5 154 LEU B C 1
ATOM 6967 O O . LEU B 1 154 ? 36.531 5.375 1.546 1 93.5 154 LEU B O 1
ATOM 6971 N N . PRO B 1 155 ? 35.375 7.32 1.46 1 94.38 155 PRO B N 1
ATOM 6972 C CA . PRO B 1 155 ? 34.594 6.996 2.639 1 94.38 155 PRO B CA 1
ATOM 6973 C C . PRO B 1 155 ? 33.812 5.691 2.479 1 94.38 155 PRO B C 1
ATOM 6975 O O . PRO B 1 155 ? 33.188 5.453 1.43 1 94.38 155 PRO B O 1
ATOM 6978 N N . GLY B 1 156 ? 33.906 4.879 3.484 1 91.06 156 GLY B N 1
ATOM 6979 C CA . GLY B 1 156 ? 33.188 3.619 3.486 1 91.06 156 GLY B CA 1
ATOM 6980 C C . GLY B 1 156 ? 32.625 3.262 4.844 1 91.06 156 GLY B C 1
ATOM 6981 O O . GLY B 1 156 ? 33.156 3.67 5.879 1 91.06 156 GLY B O 1
ATOM 6982 N N . ASP B 1 157 ? 31.484 2.605 4.797 1 89.19 157 ASP B N 1
ATOM 6983 C CA . ASP B 1 157 ? 30.938 1.984 5.996 1 89.19 157 ASP B CA 1
ATOM 6984 C C . ASP B 1 157 ? 30.641 0.503 5.766 1 89.19 157 ASP B C 1
ATOM 6986 O O . ASP B 1 157 ? 31.25 -0.126 4.898 1 89.19 157 ASP B O 1
ATOM 6990 N N . GLU B 1 158 ? 29.844 -0.102 6.543 1 76.31 158 GLU B N 1
ATOM 6991 C CA . GLU B 1 158 ? 29.594 -1.54 6.469 1 76.31 158 GLU B CA 1
ATOM 6992 C C . GLU B 1 158 ? 28.875 -1.912 5.184 1 76.31 158 GLU B C 1
ATOM 6994 O O . GLU B 1 158 ? 28.984 -3.039 4.699 1 76.31 158 GLU B O 1
ATOM 6999 N N . ARG B 1 159 ? 28.281 -0.904 4.562 1 73.12 159 ARG B N 1
ATOM 7000 C CA . ARG B 1 159 ? 27.359 -1.212 3.463 1 73.12 159 ARG B CA 1
ATOM 7001 C C . ARG B 1 159 ? 27.953 -0.787 2.123 1 73.12 159 ARG B C 1
ATOM 7003 O O . ARG B 1 159 ? 27.625 -1.362 1.083 1 73.12 159 ARG B O 1
ATOM 7010 N N . ARG B 1 160 ? 28.766 0.232 2.287 1 79.69 160 ARG B N 1
ATOM 7011 C CA . ARG B 1 160 ? 29.141 0.883 1.036 1 79.69 160 ARG B CA 1
ATOM 7012 C C . ARG B 1 160 ? 30.469 1.616 1.179 1 79.69 160 ARG B C 1
ATOM 7014 O O . ARG B 1 160 ? 30.922 1.88 2.293 1 79.69 160 ARG B O 1
ATOM 7021 N N . ARG B 1 161 ? 31.062 1.812 0.09 1 90.06 161 ARG B N 1
ATOM 7022 C CA . ARG B 1 161 ? 32.25 2.629 -0.028 1 90.06 161 ARG B CA 1
ATOM 7023 C C . ARG B 1 161 ? 32.188 3.52 -1.265 1 90.06 161 ARG B C 1
ATOM 7025 O O . ARG B 1 161 ? 31.969 3.033 -2.375 1 90.06 161 ARG B O 1
ATOM 7032 N N . TRP B 1 162 ? 32.406 4.863 -1.02 1 92.25 162 TRP B N 1
ATOM 7033 C CA . TRP B 1 162 ? 32.219 5.844 -2.082 1 92.25 162 TRP B CA 1
ATOM 7034 C C . TRP B 1 162 ? 33.562 6.406 -2.559 1 92.25 162 TRP B C 1
ATOM 7036 O O . TRP B 1 162 ? 34.531 6.402 -1.815 1 92.25 162 TRP B O 1
ATOM 7046 N N . ALA B 1 163 ? 33.531 6.727 -3.809 1 92.69 163 ALA B N 1
ATOM 7047 C CA . ALA B 1 163 ? 34.5 7.66 -4.379 1 92.69 163 ALA B CA 1
ATOM 7048 C C . ALA B 1 163 ? 33.812 8.953 -4.812 1 92.69 163 ALA B C 1
ATOM 7050 O O . ALA B 1 163 ? 33.625 9.188 -6.004 1 92.69 163 ALA B O 1
ATOM 7051 N N . PRO B 1 164 ? 33.562 9.781 -3.814 1 91.81 164 PRO B N 1
ATOM 7052 C CA . PRO B 1 164 ? 32.688 10.922 -4.109 1 91.81 164 PRO B CA 1
ATOM 7053 C C . PRO B 1 164 ? 33.281 11.867 -5.145 1 91.81 164 PRO B C 1
ATOM 7055 O O . PRO B 1 164 ? 34.5 12.07 -5.164 1 91.81 164 PRO B O 1
ATOM 7058 N N . ILE B 1 165 ? 32.438 12.445 -5.98 1 89.38 165 ILE B N 1
ATOM 7059 C CA . ILE B 1 165 ? 32.781 13.492 -6.926 1 89.38 165 ILE B CA 1
ATOM 7060 C C . ILE B 1 165 ? 31.797 14.664 -6.781 1 89.38 165 ILE B C 1
ATOM 7062 O O . ILE B 1 165 ? 30.719 14.508 -6.207 1 89.38 165 ILE B O 1
ATOM 7066 N N . TYR B 1 166 ? 32.25 15.828 -7.215 1 91.44 166 TYR B N 1
ATOM 7067 C CA . TYR B 1 166 ? 31.469 17.047 -7.086 1 91.44 166 TYR B CA 1
ATOM 7068 C C . TYR B 1 166 ? 31.109 17.312 -5.629 1 91.44 166 TYR B C 1
ATOM 7070 O O . TYR B 1 166 ? 29.938 17.562 -5.309 1 91.44 166 TYR B O 1
ATOM 7078 N N . VAL B 1 167 ? 32.062 17.047 -4.816 1 95.06 167 VAL B N 1
ATOM 7079 C CA . VAL B 1 167 ? 31.875 17.344 -3.402 1 95.06 167 VAL B CA 1
ATOM 7080 C C . VAL B 1 167 ? 31.609 18.844 -3.223 1 95.06 167 VAL B C 1
ATOM 7082 O O . VAL B 1 167 ? 32.375 19.672 -3.73 1 95.06 167 VAL B O 1
ATOM 7085 N N . ARG B 1 168 ? 30.594 19.172 -2.498 1 95.88 168 ARG B N 1
ATOM 7086 C CA . ARG B 1 168 ? 30.094 20.547 -2.492 1 95.88 168 ARG B CA 1
ATOM 7087 C C . ARG B 1 168 ? 30.484 21.25 -1.205 1 95.88 168 ARG B C 1
ATOM 7089 O O . ARG B 1 168 ? 30.656 22.484 -1.196 1 95.88 168 ARG B O 1
ATOM 7096 N N . ALA B 1 169 ? 30.609 20.516 -0.163 1 97.31 169 ALA B N 1
ATOM 7097 C CA . ALA B 1 169 ? 30.828 21.188 1.118 1 97.31 169 ALA B CA 1
ATOM 7098 C C . ALA B 1 169 ? 31.531 20.25 2.105 1 97.31 169 ALA B C 1
ATOM 7100 O O . ALA B 1 169 ? 31.391 19.031 2.021 1 97.31 169 ALA B O 1
ATOM 7101 N N . VAL B 1 170 ? 32.281 20.859 2.984 1 97 170 VAL B N 1
ATOM 7102 C CA . VAL B 1 170 ? 32.906 20.188 4.105 1 97 170 VAL B CA 1
ATOM 7103 C C . VAL B 1 170 ? 32.875 21.078 5.344 1 97 170 VAL B C 1
ATOM 7105 O O . VAL B 1 170 ? 32.906 22.312 5.234 1 97 170 VAL B O 1
ATOM 7108 N N . VAL B 1 171 ? 32.75 20.469 6.473 1 97.19 171 VAL B N 1
ATOM 7109 C CA . VAL B 1 171 ? 32.812 21.188 7.738 1 97.19 171 VAL B CA 1
ATOM 7110 C C . VAL B 1 171 ? 33.25 20.234 8.852 1 97.19 171 VAL B C 1
ATOM 7112 O O . VAL B 1 171 ? 33.062 19.016 8.742 1 97.19 171 VAL B O 1
ATOM 7115 N N . TYR B 1 172 ? 33.906 20.766 9.781 1 95.81 172 TYR B N 1
ATOM 7116 C CA . TYR B 1 172 ? 34.094 20.047 11.031 1 95.81 172 TYR B CA 1
ATOM 7117 C C . TYR B 1 172 ? 33.062 20.484 12.062 1 95.81 172 TYR B C 1
ATOM 7119 O O . TYR B 1 172 ? 32.844 21.688 12.266 1 95.81 172 TYR B O 1
ATOM 7127 N N . ASP B 1 173 ? 32.438 19.547 12.695 1 94.38 173 ASP B N 1
ATOM 7128 C CA . ASP B 1 173 ? 31.438 19.906 13.688 1 94.38 173 ASP B CA 1
ATOM 7129 C C . ASP B 1 173 ? 32.094 20.172 15.047 1 94.38 173 ASP B C 1
ATOM 7131 O O . ASP B 1 173 ? 33.312 20.203 15.164 1 94.38 173 ASP B O 1
ATOM 7135 N N . ARG B 1 174 ? 31.234 20.422 16.062 1 88.44 174 ARG B N 1
ATOM 7136 C CA . ARG B 1 174 ? 31.719 20.828 17.375 1 88.44 174 ARG B CA 1
ATOM 7137 C C . ARG B 1 174 ? 32.531 19.734 18.031 1 88.44 174 ARG B C 1
ATOM 7139 O O . ARG B 1 174 ? 33.406 20.016 18.859 1 88.44 174 ARG B O 1
ATOM 7146 N N . ASP B 1 175 ? 32.312 18.516 17.625 1 90.62 175 ASP B N 1
ATOM 7147 C CA . ASP B 1 175 ? 33.031 17.375 18.203 1 90.62 175 ASP B CA 1
ATOM 7148 C C . ASP B 1 175 ? 34.281 17.047 17.391 1 90.62 175 ASP B C 1
ATOM 7150 O O . ASP B 1 175 ? 34.969 16.078 17.688 1 90.62 175 ASP B O 1
ATOM 7154 N N . GLY B 1 176 ? 34.469 17.75 16.312 1 92.56 176 GLY B N 1
ATOM 7155 C CA . GLY B 1 176 ? 35.625 17.562 15.484 1 92.56 176 GLY B CA 1
ATOM 7156 C C . GLY B 1 176 ? 35.438 16.547 14.375 1 92.56 176 GLY B C 1
ATOM 7157 O O . GLY B 1 176 ? 36.406 16.141 13.711 1 92.56 176 GLY B O 1
ATOM 7158 N N . ARG B 1 177 ? 34.219 16.203 14.211 1 94.81 177 ARG B N 1
ATOM 7159 C CA . ARG B 1 177 ? 33.938 15.266 13.133 1 94.81 177 ARG B CA 1
ATOM 7160 C C . ARG B 1 177 ? 33.906 15.969 11.781 1 94.81 177 ARG B C 1
ATOM 7162 O O . ARG B 1 177 ? 33.25 17 11.633 1 94.81 177 ARG B O 1
ATOM 7169 N N . LEU B 1 178 ? 34.531 15.32 10.805 1 97.06 178 LEU B N 1
ATOM 7170 C CA . LEU B 1 178 ? 34.5 15.844 9.445 1 97.06 178 LEU B CA 1
ATOM 7171 C C . LEU B 1 178 ? 33.25 15.422 8.727 1 97.06 178 LEU B C 1
ATOM 7173 O O . LEU B 1 178 ? 32.906 14.234 8.68 1 97.06 178 LEU B O 1
ATOM 7177 N N . TRP B 1 179 ? 32.531 16.406 8.203 1 98 179 TRP B N 1
ATOM 7178 C CA . TRP B 1 179 ? 31.359 16.172 7.371 1 98 179 TRP B CA 1
ATOM 7179 C C . TRP B 1 179 ? 31.625 16.562 5.918 1 98 179 TRP B C 1
ATOM 7181 O O . TRP B 1 179 ? 32.344 17.516 5.652 1 98 179 TRP B O 1
ATOM 7191 N N . PHE B 1 180 ? 31.062 15.781 5.012 1 97.56 180 PHE B N 1
ATOM 7192 C CA . PHE B 1 180 ? 31.062 16.203 3.615 1 97.56 180 PHE B CA 1
ATOM 7193 C C . PHE B 1 180 ? 29.688 16.016 2.988 1 97.56 180 PHE B C 1
ATOM 7195 O O . PHE B 1 180 ? 28.875 15.25 3.498 1 97.56 180 PHE B O 1
ATOM 7202 N N . ALA B 1 181 ? 29.375 16.766 1.958 1 98 181 ALA B N 1
ATOM 7203 C CA . ALA B 1 181 ? 28.141 16.656 1.173 1 98 181 ALA B CA 1
ATOM 7204 C C . ALA B 1 181 ? 28.453 16.594 -0.32 1 98 181 ALA B C 1
ATOM 7206 O O . ALA B 1 181 ? 29.234 17.406 -0.834 1 98 181 ALA B O 1
ATOM 7207 N N . SER B 1 182 ? 27.938 15.633 -0.943 1 95.44 182 SER B N 1
ATOM 7208 C CA . SER B 1 182 ? 28.078 15.43 -2.381 1 95.44 182 SER B CA 1
ATOM 7209 C C . SER B 1 182 ? 26.797 14.875 -2.988 1 95.44 182 SER B C 1
ATOM 7211 O O . SER B 1 182 ? 25.844 14.578 -2.268 1 95.44 182 SER B O 1
ATOM 7213 N N . PRO B 1 183 ? 26.719 14.82 -4.305 1 93.62 183 PRO B N 1
ATOM 7214 C CA . PRO B 1 183 ? 25.5 14.273 -4.922 1 93.62 183 PRO B CA 1
ATOM 7215 C C . PRO B 1 183 ? 25.203 12.844 -4.469 1 93.62 183 PRO B C 1
ATOM 7217 O O . PRO B 1 183 ? 24.047 12.43 -4.469 1 93.62 183 PRO B O 1
ATOM 7220 N N . GLN B 1 184 ? 26.203 12.109 -4.055 1 91.88 184 GLN B N 1
ATOM 7221 C CA . GLN B 1 184 ? 25.984 10.758 -3.555 1 91.88 184 GLN B CA 1
ATOM 7222 C C . GLN B 1 184 ? 25.281 10.773 -2.199 1 91.88 184 GLN B C 1
ATOM 7224 O O . GLN B 1 184 ? 24.594 9.82 -1.837 1 91.88 184 GLN B O 1
ATOM 7229 N N . GLY B 1 185 ? 25.484 11.711 -1.426 1 95.5 185 GLY B N 1
ATOM 7230 C CA . GLY B 1 185 ? 24.906 11.859 -0.096 1 95.5 185 GLY B CA 1
ATOM 7231 C C . GLY B 1 185 ? 25.812 12.617 0.862 1 95.5 185 GLY B C 1
ATOM 7232 O O . GLY B 1 185 ? 26.594 13.477 0.443 1 95.5 185 GLY B O 1
ATOM 7233 N N . VAL B 1 186 ? 25.562 12.297 2.131 1 97.5 186 VAL B N 1
ATOM 7234 C CA . VAL B 1 186 ? 26.297 12.945 3.205 1 97.5 186 VAL B CA 1
ATOM 7235 C C . VAL B 1 186 ? 27.078 11.898 3.992 1 97.5 186 VAL B C 1
ATOM 7237 O O . VAL B 1 186 ? 26.641 10.75 4.121 1 97.5 186 VAL B O 1
ATOM 7240 N N . GLY B 1 187 ? 28.266 12.336 4.383 1 96.88 187 GLY B N 1
ATOM 7241 C CA . GLY B 1 187 ? 29.031 11.469 5.262 1 96.88 187 GLY B CA 1
ATOM 7242 C C . GLY B 1 187 ? 29.719 12.219 6.387 1 96.88 187 GLY B C 1
ATOM 7243 O O . GLY B 1 187 ? 30 13.414 6.266 1 96.88 187 GLY B O 1
ATOM 7244 N N . PHE B 1 188 ? 29.922 11.516 7.469 1 96.94 188 PHE B N 1
ATOM 7245 C CA . PHE B 1 188 ? 30.75 12.086 8.531 1 96.94 188 PHE B CA 1
ATOM 7246 C C . PHE B 1 188 ? 31.656 11.016 9.133 1 96.94 188 PHE B C 1
ATOM 7248 O O . PHE B 1 188 ? 31.344 9.828 9.086 1 96.94 188 PHE B O 1
ATOM 7255 N N . ARG B 1 189 ? 32.781 11.508 9.617 1 96 189 ARG B N 1
ATOM 7256 C CA . ARG B 1 189 ? 33.844 10.648 10.109 1 96 189 ARG B CA 1
ATOM 7257 C C . ARG B 1 189 ? 33.906 10.68 11.633 1 96 189 ARG B C 1
ATOM 7259 O O . ARG B 1 189 ? 34.094 11.734 12.227 1 96 189 ARG B O 1
ATOM 7266 N N . SER B 1 190 ? 33.688 9.516 12.391 1 88 190 SER B N 1
ATOM 7267 C CA . SER B 1 190 ? 33.719 9.438 13.844 1 88 190 SER B CA 1
ATOM 7268 C C . SER B 1 190 ? 35.094 9.047 14.359 1 88 190 SER B C 1
ATOM 7270 O O . SER B 1 190 ? 35.406 9.242 15.539 1 88 190 SER B O 1
ATOM 7272 N N . GLY B 1 191 ? 35.906 8.508 13.688 1 80.81 191 GLY B N 1
ATOM 7273 C CA . GLY B 1 191 ? 37.25 8.086 14.039 1 80.81 191 GLY B CA 1
ATOM 7274 C C . GLY B 1 191 ? 38.156 7.871 12.828 1 80.81 191 GLY B C 1
ATOM 7275 O O . GLY B 1 191 ? 37.812 8.281 11.711 1 80.81 191 GLY B O 1
ATOM 7276 N N . ASP B 1 192 ? 39.219 7.344 13.172 1 78.5 192 ASP B N 1
ATOM 7277 C CA . ASP B 1 192 ? 40.156 7.133 12.07 1 78.5 192 ASP B CA 1
ATOM 7278 C C . ASP B 1 192 ? 39.562 6.207 11.008 1 78.5 192 ASP B C 1
ATOM 7280 O O . ASP B 1 192 ? 39.344 5.02 11.266 1 78.5 192 ASP B O 1
ATOM 7284 N N . ASP B 1 193 ? 39.125 6.762 9.906 1 78.56 193 ASP B N 1
ATOM 7285 C CA . ASP B 1 193 ? 38.656 6.145 8.672 1 78.56 193 ASP B CA 1
ATOM 7286 C C . ASP B 1 193 ? 37.312 5.438 8.891 1 78.56 193 ASP B C 1
ATOM 7288 O O . ASP B 1 193 ? 37.031 4.438 8.234 1 78.56 193 ASP B O 1
ATOM 7292 N N . GLN B 1 194 ? 36.594 5.746 10.008 1 91.19 194 GLN B N 1
ATOM 7293 C CA . GLN B 1 194 ? 35.25 5.227 10.227 1 91.19 194 GLN B CA 1
ATOM 7294 C C . GLN B 1 194 ? 34.219 6.234 9.773 1 91.19 194 GLN B C 1
ATOM 7296 O O . GLN B 1 194 ? 34.031 7.277 10.398 1 91.19 194 GLN B O 1
ATOM 7301 N N . TRP B 1 195 ? 33.594 5.875 8.688 1 95.12 195 TRP B N 1
ATOM 7302 C CA . TRP B 1 195 ? 32.625 6.797 8.094 1 95.12 195 TRP B CA 1
ATOM 7303 C C . TRP B 1 195 ? 31.203 6.289 8.289 1 95.12 195 TRP B C 1
ATOM 7305 O O . TRP B 1 195 ? 30.969 5.082 8.367 1 95.12 195 TRP B O 1
ATOM 7315 N N . THR B 1 196 ? 30.281 7.184 8.5 1 95.56 196 THR B N 1
ATOM 7316 C CA . THR B 1 196 ? 28.844 6.969 8.328 1 95.56 196 THR B CA 1
ATOM 7317 C C . THR B 1 196 ? 28.344 7.68 7.074 1 95.56 196 THR B C 1
ATOM 7319 O O . THR B 1 196 ? 28.578 8.875 6.895 1 95.56 196 THR B O 1
ATOM 7322 N N . LEU B 1 197 ? 27.812 6.922 6.191 1 95.25 197 LEU B N 1
ATOM 7323 C CA . LEU B 1 197 ? 27.312 7.465 4.934 1 95.25 197 LEU B CA 1
ATOM 7324 C C . LEU B 1 197 ? 25.781 7.461 4.902 1 95.25 197 LEU B C 1
ATOM 7326 O O . LEU B 1 197 ? 25.156 6.465 5.273 1 95.25 197 LEU B O 1
ATOM 7330 N N . LEU B 1 198 ? 25.172 8.609 4.52 1 95.94 198 LEU B N 1
ATOM 7331 C CA . LEU B 1 198 ? 23.719 8.797 4.543 1 95.94 198 LEU B CA 1
ATOM 7332 C C . LEU B 1 198 ? 23.219 9.266 3.182 1 95.94 198 LEU B C 1
ATOM 7334 O O . LEU B 1 198 ? 23.75 10.211 2.607 1 95.94 198 LEU B O 1
ATOM 7338 N N . ASP B 1 199 ? 22.234 8.555 2.643 1 94.12 199 ASP B N 1
ATOM 7339 C CA . ASP B 1 199 ? 21.594 8.953 1.393 1 94.12 199 ASP B CA 1
ATOM 7340 C C . ASP B 1 199 ? 20.078 8.898 1.513 1 94.12 199 ASP B C 1
ATOM 7342 O O . ASP B 1 199 ? 19.531 8.961 2.617 1 94.12 199 ASP B O 1
ATOM 7346 N N . GLY B 1 200 ? 19.359 8.922 0.401 1 93.88 200 GLY B N 1
ATOM 7347 C CA . GLY B 1 200 ? 17.906 8.945 0.43 1 93.88 200 GLY B CA 1
ATOM 7348 C C . GLY B 1 200 ? 17.297 7.777 1.189 1 93.88 200 GLY B C 1
ATOM 7349 O O . GLY B 1 200 ? 16.25 7.914 1.817 1 93.88 200 GLY B O 1
ATOM 7350 N N . THR B 1 201 ? 17.875 6.586 1.16 1 88.56 201 THR B N 1
ATOM 7351 C CA . THR B 1 201 ? 17.359 5.406 1.847 1 88.56 201 THR B CA 1
ATOM 7352 C C . THR B 1 201 ? 17.484 5.562 3.359 1 88.56 201 THR B C 1
ATOM 7354 O O . THR B 1 201 ? 16.812 4.859 4.121 1 88.56 201 THR B O 1
ATOM 7357 N N . ASP B 1 202 ? 18.359 6.57 3.756 1 93.38 202 ASP B N 1
ATOM 7358 C CA . ASP B 1 202 ? 18.562 6.855 5.172 1 93.38 202 ASP B CA 1
ATOM 7359 C C . ASP B 1 202 ? 17.766 8.078 5.605 1 93.38 202 ASP B C 1
ATOM 7361 O O . ASP B 1 202 ? 17.922 8.562 6.734 1 93.38 202 ASP B O 1
ATOM 7365 N N . GLY B 1 203 ? 17.047 8.672 4.699 1 96.31 203 GLY B N 1
ATOM 7366 C CA . GLY B 1 203 ? 16.141 9.758 5.066 1 96.31 203 GLY B CA 1
ATOM 7367 C C . GLY B 1 203 ? 16.625 11.117 4.586 1 96.31 203 GLY B C 1
ATOM 7368 O O . GLY B 1 203 ? 15.977 12.133 4.844 1 96.31 203 GLY B O 1
ATOM 7369 N N . LEU B 1 204 ? 17.766 11.148 3.838 1 97.81 204 LEU B N 1
ATOM 7370 C CA . LEU B 1 204 ? 18.234 12.414 3.283 1 97.81 204 LEU B CA 1
ATOM 7371 C C . LEU B 1 204 ? 17.219 12.977 2.297 1 97.81 204 LEU B C 1
ATOM 7373 O O . LEU B 1 204 ? 16.891 12.336 1.299 1 97.81 204 LEU B O 1
ATOM 7377 N N . PRO B 1 205 ? 16.766 14.203 2.562 1 97.88 205 PRO B N 1
ATOM 7378 C CA . PRO B 1 205 ? 15.648 14.719 1.76 1 97.88 205 PRO B CA 1
ATOM 7379 C C . PRO B 1 205 ? 16.078 15.086 0.339 1 97.88 205 PRO B C 1
ATOM 7381 O O . PRO B 1 205 ? 15.289 14.922 -0.603 1 97.88 205 PRO B O 1
ATOM 7384 N N . TYR B 1 206 ? 17.234 15.672 0.176 1 97.44 206 TYR B N 1
ATOM 7385 C CA . TYR B 1 206 ? 17.672 16.219 -1.102 1 97.44 206 TYR B CA 1
ATOM 7386 C C . TYR B 1 206 ? 19.188 16.328 -1.161 1 97.44 206 TYR B C 1
ATOM 7388 O O . TYR B 1 206 ? 19.844 16.469 -0.128 1 97.44 206 TYR B O 1
ATOM 7396 N N . ASN B 1 207 ? 19.797 16.25 -2.408 1 96.56 207 ASN B N 1
ATOM 7397 C CA . ASN B 1 207 ? 21.25 16.109 -2.396 1 96.56 207 ASN B CA 1
ATOM 7398 C C . ASN B 1 207 ? 21.906 17.078 -3.381 1 96.56 207 ASN B C 1
ATOM 7400 O O . ASN B 1 207 ? 23.062 16.891 -3.748 1 96.56 207 ASN B O 1
ATOM 7404 N N . ASP B 1 208 ? 21.219 18.062 -3.857 1 97.06 208 ASP B N 1
ATOM 7405 C CA . ASP B 1 208 ? 21.859 19.125 -4.625 1 97.06 208 ASP B CA 1
ATOM 7406 C C . ASP B 1 208 ? 22.375 20.234 -3.709 1 97.06 208 ASP B C 1
ATOM 7408 O O . ASP B 1 208 ? 21.828 21.344 -3.705 1 97.06 208 ASP B O 1
ATOM 7412 N N . PHE B 1 209 ? 23.453 19.969 -3.096 1 97.88 209 PHE B N 1
ATOM 7413 C CA . PHE B 1 209 ? 23.984 20.766 -2.004 1 97.88 209 PHE B CA 1
ATOM 7414 C C . PHE B 1 209 ? 24.688 22.016 -2.541 1 97.88 209 PHE B C 1
ATOM 7416 O O . PHE B 1 209 ? 25.219 22 -3.652 1 97.88 209 PHE B O 1
ATOM 7423 N N . THR B 1 210 ? 24.703 23.047 -1.676 1 97.88 210 THR B N 1
ATOM 7424 C CA . THR B 1 210 ? 25.391 24.281 -2.021 1 97.88 210 THR B CA 1
ATOM 7425 C C . THR B 1 210 ? 26.391 24.656 -0.931 1 97.88 210 THR B C 1
ATOM 7427 O O . THR B 1 210 ? 27.438 25.266 -1.215 1 97.88 210 THR B O 1
ATOM 7430 N N . CYS B 1 211 ? 26.109 24.406 0.296 1 97.56 211 CYS B N 1
ATOM 7431 C CA . CYS B 1 211 ? 26.922 24.797 1.439 1 97.56 211 CYS B CA 1
ATOM 7432 C C . CYS B 1 211 ? 26.531 24.016 2.684 1 97.56 211 CYS B C 1
ATOM 7434 O O . CYS B 1 211 ? 25.641 23.172 2.633 1 97.56 211 CYS B O 1
ATOM 7436 N N . MET B 1 212 ? 27.266 24.188 3.785 1 97.81 212 MET B N 1
ATOM 7437 C CA . MET B 1 212 ? 26.969 23.531 5.059 1 97.81 212 MET B CA 1
ATOM 7438 C C . MET B 1 212 ? 27.5 24.359 6.227 1 97.81 212 MET B C 1
ATOM 7440 O O . MET B 1 212 ? 28.438 25.141 6.062 1 97.81 212 MET B O 1
ATOM 7444 N N . ALA B 1 213 ? 26.891 24.188 7.34 1 97.62 213 ALA B N 1
ATOM 7445 C CA . ALA B 1 213 ? 27.359 24.812 8.578 1 97.62 213 ALA B CA 1
ATOM 7446 C C . ALA B 1 213 ? 27.016 23.938 9.789 1 97.62 213 ALA B C 1
ATOM 7448 O O . ALA B 1 213 ? 25.938 23.328 9.828 1 97.62 213 ALA B O 1
ATOM 7449 N N . ALA B 1 214 ? 27.922 23.906 10.695 1 96.81 214 ALA B N 1
ATOM 7450 C CA . ALA B 1 214 ? 27.719 23.172 11.938 1 96.81 214 ALA B CA 1
ATOM 7451 C C . ALA B 1 214 ? 27.422 24.125 13.102 1 96.81 214 ALA B C 1
ATOM 7453 O O . ALA B 1 214 ? 28.016 25.188 13.195 1 96.81 214 ALA B O 1
ATOM 7454 N N . GLY B 1 215 ? 26.453 23.766 13.922 1 95.75 215 GLY B N 1
ATOM 7455 C CA . GLY B 1 215 ? 26.109 24.547 15.102 1 95.75 215 GLY B CA 1
ATOM 7456 C C . GLY B 1 215 ? 25.641 23.688 16.266 1 95.75 215 GLY B C 1
ATOM 7457 O O . GLY B 1 215 ? 25.688 22.453 16.188 1 95.75 215 GLY B O 1
ATOM 7458 N N . PRO B 1 216 ? 25.281 24.344 17.344 1 94.94 216 PRO B N 1
ATOM 7459 C CA . PRO B 1 216 ? 24.922 23.609 18.562 1 94.94 216 PRO B CA 1
ATOM 7460 C C . PRO B 1 216 ? 23.656 22.781 18.406 1 94.94 216 PRO B C 1
ATOM 7462 O O . PRO B 1 216 ? 23.422 21.844 19.188 1 94.94 216 PRO B O 1
ATOM 7465 N N . LYS B 1 217 ? 22.906 23.094 17.438 1 94.88 217 LYS B N 1
ATOM 7466 C CA . LYS B 1 217 ? 21.641 22.391 17.281 1 94.88 217 LYS B CA 1
ATOM 7467 C C . LYS B 1 217 ? 21.672 21.5 16.047 1 94.88 217 LYS B C 1
ATOM 7469 O O . LYS B 1 217 ? 20.609 21.172 15.5 1 94.88 217 LYS B O 1
ATOM 7474 N N . GLY B 1 218 ? 22.859 21.203 15.617 1 95.44 218 GLY B N 1
ATOM 7475 C CA . GLY B 1 218 ? 22.984 20.266 14.516 1 95.44 218 GLY B CA 1
ATOM 7476 C C . GLY B 1 218 ? 23.734 20.844 13.328 1 95.44 218 GLY B C 1
ATOM 7477 O O . GLY B 1 218 ? 24.344 21.922 13.422 1 95.44 218 GLY B O 1
ATOM 7478 N N . ILE B 1 219 ? 23.719 20.078 12.227 1 97.56 219 ILE B N 1
ATOM 7479 C CA . ILE B 1 219 ? 24.344 20.469 10.977 1 97.56 219 ILE B CA 1
ATOM 7480 C C . ILE B 1 219 ? 23.281 20.906 9.969 1 97.56 219 ILE B C 1
ATOM 7482 O O . ILE B 1 219 ? 22.25 20.25 9.828 1 97.56 219 ILE B O 1
ATOM 7486 N N . TRP B 1 220 ? 23.516 22.031 9.375 1 98.56 220 TRP B N 1
ATOM 7487 C CA . TRP B 1 220 ? 22.625 22.531 8.336 1 98.56 220 TRP B CA 1
ATOM 7488 C C . TRP B 1 220 ? 23.25 22.406 6.957 1 98.56 220 TRP B C 1
ATOM 7490 O O . TRP B 1 220 ? 24.438 22.656 6.785 1 98.56 220 TRP B O 1
ATOM 7500 N N . PHE B 1 221 ? 22.5 21.984 6.031 1 98.62 221 PHE B N 1
ATOM 7501 C CA . PHE B 1 221 ? 22.875 21.891 4.625 1 98.62 221 PHE B CA 1
ATOM 7502 C C . PHE B 1 221 ? 22.031 22.828 3.777 1 98.62 221 PHE B C 1
ATOM 7504 O O . PHE B 1 221 ? 20.797 22.828 3.885 1 98.62 221 PHE B O 1
ATOM 7511 N N . GLY B 1 222 ? 22.703 23.672 3.023 1 98.69 222 GLY B N 1
ATOM 7512 C CA . GLY B 1 222 ? 22.016 24.391 1.969 1 98.69 222 GLY B CA 1
ATOM 7513 C C . GLY B 1 222 ? 21.938 23.609 0.668 1 98.69 222 GLY B C 1
ATOM 7514 O O . GLY B 1 222 ? 22.859 22.891 0.313 1 98.69 222 GLY B O 1
ATOM 7515 N N . THR B 1 223 ? 20.828 23.75 -0.004 1 98.5 223 THR B N 1
ATOM 7516 C CA . THR B 1 223 ? 20.656 23.141 -1.323 1 98.5 223 THR B CA 1
ATOM 7517 C C . THR B 1 223 ? 20.094 24.156 -2.312 1 98.5 223 THR B C 1
ATOM 7519 O O . THR B 1 223 ? 19.812 25.312 -1.945 1 98.5 223 THR B O 1
ATOM 7522 N N . LYS B 1 224 ? 19.922 23.688 -3.52 1 98.25 224 LYS B N 1
ATOM 7523 C CA . LYS B 1 224 ? 19.328 24.547 -4.543 1 98.25 224 LYS B CA 1
ATOM 7524 C C . LYS B 1 224 ? 17.812 24.609 -4.383 1 98.25 224 LYS B C 1
ATOM 7526 O O . LYS B 1 224 ? 17.156 25.422 -5.035 1 98.25 224 LYS B O 1
ATOM 7531 N N . ASN B 1 225 ? 17.297 23.781 -3.434 1 98 225 ASN B N 1
ATOM 7532 C CA . ASN B 1 225 ? 15.852 23.75 -3.279 1 98 225 ASN B CA 1
ATOM 7533 C C . ASN B 1 225 ? 15.445 23.562 -1.821 1 98 225 ASN B C 1
ATOM 7535 O O . ASN B 1 225 ? 14.617 22.703 -1.515 1 98 225 ASN B O 1
ATOM 7539 N N . GLY B 1 226 ? 16.047 24.297 -0.959 1 98.12 226 GLY B N 1
ATOM 7540 C CA . GLY B 1 226 ? 15.68 24.234 0.445 1 98.12 226 GLY B CA 1
ATOM 7541 C C . GLY B 1 226 ? 16.875 24.031 1.366 1 98.12 226 GLY B C 1
ATOM 7542 O O . GLY B 1 226 ? 18.016 23.906 0.903 1 98.12 226 GLY B O 1
ATOM 7543 N N . ALA B 1 227 ? 16.641 24.016 2.611 1 98.62 227 ALA B N 1
ATOM 7544 C CA . ALA B 1 227 ? 17.625 23.766 3.658 1 98.62 227 ALA B CA 1
ATOM 7545 C C . ALA B 1 227 ? 17.312 22.484 4.41 1 98.62 227 ALA B C 1
ATOM 7547 O O . ALA B 1 227 ? 16.141 22.094 4.539 1 98.62 227 ALA B O 1
ATOM 7548 N N . ILE B 1 228 ? 18.344 21.812 4.809 1 98.69 228 ILE B N 1
ATOM 7549 C CA . ILE B 1 228 ? 18.219 20.547 5.523 1 98.69 228 ILE B CA 1
ATOM 7550 C C . ILE B 1 228 ? 18.953 20.625 6.859 1 98.69 228 ILE B C 1
ATOM 7552 O O . ILE B 1 228 ? 20.062 21.156 6.93 1 98.69 228 ILE B O 1
ATOM 7556 N N . ARG B 1 229 ? 18.312 20.109 7.891 1 98.56 229 ARG B N 1
ATOM 7557 C CA . ARG B 1 229 ? 18.984 19.984 9.18 1 98.56 229 ARG B CA 1
ATOM 7558 C C . ARG B 1 229 ? 19.094 18.516 9.602 1 98.56 229 ARG B C 1
ATOM 7560 O O . ARG B 1 229 ? 18.156 17.75 9.43 1 98.56 229 ARG B O 1
ATOM 7567 N N . TYR B 1 230 ? 20.234 18.188 10.031 1 97.69 230 TYR B N 1
ATOM 7568 C CA . TYR B 1 230 ? 20.438 16.875 10.633 1 97.69 230 TYR B CA 1
ATOM 7569 C C . TYR B 1 230 ? 20.891 17 12.086 1 97.69 230 TYR B C 1
ATOM 7571 O O . TYR B 1 230 ? 21.875 17.688 12.375 1 97.69 230 TYR B O 1
ATOM 7579 N N . SER B 1 231 ? 20.172 16.453 13.016 1 95.88 231 SER B N 1
ATOM 7580 C CA . SER B 1 231 ? 20.516 16.453 14.438 1 95.88 231 SER B CA 1
ATOM 7581 C C . SER B 1 231 ? 20.047 15.18 15.117 1 95.88 231 SER B C 1
ATOM 7583 O O . SER B 1 231 ? 18.859 14.836 15.07 1 95.88 231 SER B O 1
ATOM 7585 N N . ASP B 1 232 ? 20.922 14.43 15.711 1 91.75 232 ASP B N 1
ATOM 7586 C CA . ASP B 1 232 ? 20.625 13.234 16.5 1 91.75 232 ASP B CA 1
ATOM 7587 C C . ASP B 1 232 ? 19.844 12.219 15.672 1 91.75 232 ASP B C 1
ATOM 7589 O O . ASP B 1 232 ? 18.812 11.711 16.125 1 91.75 232 ASP B O 1
ATOM 7593 N N . GLY B 1 233 ? 20.234 12.078 14.453 1 93 233 GLY B N 1
ATOM 7594 C CA . GLY B 1 233 ? 19.656 11.047 13.617 1 93 233 GLY B CA 1
ATOM 7595 C C . GLY B 1 233 ? 18.391 11.508 12.914 1 93 233 GLY B C 1
ATOM 7596 O O . GLY B 1 233 ? 17.766 10.734 12.18 1 93 233 GLY B O 1
ATOM 7597 N N . VAL B 1 234 ? 18 12.797 13.07 1 95.44 234 VAL B N 1
ATOM 7598 C CA . VAL B 1 234 ? 16.734 13.273 12.523 1 95.44 234 VAL B CA 1
ATOM 7599 C C . VAL B 1 234 ? 17 14.305 11.43 1 95.44 234 VAL B C 1
ATOM 7601 O O . VAL B 1 234 ? 17.812 15.219 11.602 1 95.44 234 VAL B O 1
ATOM 7604 N N . TRP B 1 235 ? 16.328 14.008 10.289 1 97.56 235 TRP B N 1
ATOM 7605 C CA . TRP B 1 235 ? 16.375 14.953 9.18 1 97.56 235 TRP B CA 1
ATOM 7606 C C . TRP B 1 235 ? 15.18 15.891 9.203 1 97.56 235 TRP B C 1
ATOM 7608 O O . TRP B 1 235 ? 14.055 15.469 9.484 1 97.56 235 TRP B O 1
ATOM 7618 N N . GLU B 1 236 ? 15.414 17.125 8.977 1 97.94 236 GLU B N 1
ATOM 7619 C CA . GLU B 1 236 ? 14.367 18.109 8.766 1 97.94 236 GLU B CA 1
ATOM 7620 C C . GLU B 1 236 ? 14.57 18.859 7.441 1 97.94 236 GLU B C 1
ATOM 7622 O O . GLU B 1 236 ? 15.703 19.188 7.082 1 97.94 236 GLU B O 1
ATOM 7627 N N . PHE B 1 237 ? 13.531 19.094 6.734 1 98 237 PHE B N 1
ATOM 7628 C CA . PHE B 1 237 ? 13.57 19.781 5.445 1 98 237 PHE B CA 1
ATOM 7629 C C . PHE B 1 237 ? 12.781 21.078 5.496 1 98 237 PHE B C 1
ATOM 7631 O O . PHE B 1 237 ? 11.617 21.094 5.895 1 98 237 PHE B O 1
ATOM 7638 N N . ARG B 1 238 ? 13.422 22.172 5.211 1 98.06 238 ARG B N 1
ATOM 7639 C CA . ARG B 1 238 ? 12.82 23.5 5.219 1 98.06 238 ARG B CA 1
ATOM 7640 C C . ARG B 1 238 ? 12.781 24.094 3.812 1 98.06 238 ARG B C 1
ATOM 7642 O O . ARG B 1 238 ? 13.82 24.422 3.244 1 98.06 238 ARG B O 1
ATOM 7649 N N . GLN B 1 239 ? 11.594 24.203 3.311 1 95 239 GLN B N 1
ATOM 7650 C CA . GLN B 1 239 ? 11.383 24.672 1.947 1 95 239 GLN B CA 1
ATOM 7651 C C . GLN B 1 239 ? 10.109 25.5 1.847 1 95 239 GLN B C 1
ATOM 7653 O O . GLN B 1 239 ? 9.195 25.359 2.662 1 95 239 GLN B O 1
ATOM 7658 N N . GLY B 1 240 ? 10.078 26.391 0.902 1 94.38 240 GLY B N 1
ATOM 7659 C CA . GLY B 1 240 ? 8.914 27.234 0.7 1 94.38 240 GLY B CA 1
ATOM 7660 C C . GLY B 1 240 ? 8.93 28.484 1.56 1 94.38 240 GLY B C 1
ATOM 7661 O O . GLY B 1 240 ? 9.742 28.609 2.484 1 94.38 240 GLY B O 1
ATOM 7662 N N . ARG B 1 241 ? 7.957 29.297 1.346 1 95.19 241 ARG B N 1
ATOM 7663 C CA . ARG B 1 241 ? 7.934 30.641 1.947 1 95.19 241 ARG B CA 1
ATOM 7664 C C . ARG B 1 241 ? 7.648 30.547 3.443 1 95.19 241 ARG B C 1
ATOM 7666 O O . ARG B 1 241 ? 7.879 31.516 4.176 1 95.19 241 ARG B O 1
ATOM 7673 N N . ARG B 1 242 ? 7.23 29.438 3.896 1 95.56 242 ARG B N 1
ATOM 7674 C CA . ARG B 1 242 ? 7.082 29.266 5.336 1 95.56 242 ARG B CA 1
ATOM 7675 C C . ARG B 1 242 ? 8.438 29.312 6.039 1 95.56 242 ARG B C 1
ATOM 7677 O O . ARG B 1 242 ? 8.539 29.797 7.164 1 95.56 242 ARG B O 1
ATOM 7684 N N . TRP B 1 243 ? 9.492 28.922 5.219 1 97.44 243 TRP B N 1
ATOM 7685 C CA . TRP B 1 243 ? 10.766 28.719 5.895 1 97.44 243 TRP B CA 1
ATOM 7686 C C . TRP B 1 243 ? 11.859 29.562 5.262 1 97.44 243 TRP B C 1
ATOM 7688 O O . TRP B 1 243 ? 12.836 29.922 5.926 1 97.44 243 TRP B O 1
ATOM 7698 N N . LEU B 1 244 ? 11.727 29.797 3.957 1 97.94 244 LEU B N 1
ATOM 7699 C CA . LEU B 1 244 ? 12.781 30.484 3.227 1 97.94 244 LEU B CA 1
ATOM 7700 C C . LEU B 1 244 ? 12.195 31.531 2.281 1 97.94 244 LEU B C 1
ATOM 7702 O O . LEU B 1 244 ? 11.18 31.281 1.619 1 97.94 244 LEU B O 1
ATOM 7706 N N . LEU B 1 245 ? 12.891 32.656 2.188 1 97.44 245 LEU B N 1
ATOM 7707 C CA . LEU B 1 245 ? 12.5 33.688 1.22 1 97.44 245 LEU B CA 1
ATOM 7708 C C . LEU B 1 245 ? 12.758 33.219 -0.206 1 97.44 245 LEU B C 1
ATOM 7710 O O . LEU B 1 245 ? 12.102 33.688 -1.146 1 97.44 245 LEU B O 1
ATOM 7714 N N . ASP B 1 246 ? 13.664 32.375 -0.319 1 97.5 246 ASP B N 1
ATOM 7715 C CA . ASP B 1 246 ? 13.992 31.688 -1.562 1 97.5 246 ASP B CA 1
ATOM 7716 C C . ASP B 1 246 ? 14.555 30.297 -1.285 1 97.5 246 ASP B C 1
ATOM 7718 O O . ASP B 1 246 ? 15.352 30.125 -0.364 1 97.5 246 ASP B O 1
ATOM 7722 N N . ASN B 1 247 ? 14.242 29.344 -2.127 1 97.62 247 ASN B N 1
ATOM 7723 C CA . ASN B 1 247 ? 14.625 27.969 -1.865 1 97.62 247 ASN B CA 1
ATOM 7724 C C . ASN B 1 247 ? 16.094 27.719 -2.164 1 97.62 247 ASN B C 1
ATOM 7726 O O . ASN B 1 247 ? 16.688 26.766 -1.67 1 97.62 247 ASN B O 1
ATOM 7730 N N . HIS B 1 248 ? 16.672 28.469 -3.018 1 98.56 248 HIS B N 1
ATOM 7731 C CA . HIS B 1 248 ? 18.094 28.328 -3.322 1 98.56 248 HIS B CA 1
ATOM 7732 C C . HIS B 1 248 ? 18.953 28.953 -2.236 1 98.56 248 HIS B C 1
ATOM 7734 O O . HIS B 1 248 ? 19.125 30.172 -2.199 1 98.56 248 HIS B O 1
ATOM 7740 N N . VAL B 1 249 ? 19.516 28.141 -1.405 1 98.75 249 VAL B N 1
ATOM 7741 C CA . VAL B 1 249 ? 20.359 28.609 -0.307 1 98.75 249 VAL B CA 1
ATOM 7742 C C . VAL B 1 249 ? 21.781 28.797 -0.801 1 98.75 249 VAL B C 1
ATOM 7744 O O . VAL B 1 249 ? 22.391 27.875 -1.339 1 98.75 249 VAL B O 1
ATOM 7747 N N . ARG B 1 250 ? 22.328 29.969 -0.542 1 98.25 250 ARG B N 1
ATOM 7748 C CA . ARG B 1 250 ? 23.656 30.297 -1.056 1 98.25 250 ARG B CA 1
ATOM 7749 C C . ARG B 1 250 ? 24.703 30.156 0.034 1 98.25 250 ARG B C 1
ATOM 7751 O O . ARG B 1 250 ? 25.859 29.828 -0.251 1 98.25 250 ARG B O 1
ATOM 7758 N N . ASP B 1 251 ? 24.359 30.469 1.195 1 97.69 251 ASP B N 1
ATOM 7759 C CA . ASP B 1 251 ? 25.281 30.422 2.32 1 97.69 251 ASP B CA 1
ATOM 7760 C C . ASP B 1 251 ? 24.547 30.312 3.646 1 97.69 251 ASP B C 1
ATOM 7762 O O . ASP B 1 251 ? 23.344 30.625 3.723 1 97.69 251 ASP B O 1
ATOM 7766 N N . ILE B 1 252 ? 25.25 29.828 4.703 1 98.5 252 ILE B N 1
ATOM 7767 C CA . ILE B 1 252 ? 24.641 29.609 6.008 1 98.5 252 ILE B CA 1
ATOM 7768 C C . ILE B 1 252 ? 25.609 30.031 7.109 1 98.5 252 ILE B C 1
ATOM 7770 O O . ILE B 1 252 ? 26.797 29.75 7.039 1 98.5 252 ILE B O 1
ATOM 7774 N N . VAL B 1 253 ? 25.062 30.688 8.039 1 97.25 253 VAL B N 1
ATOM 7775 C CA . VAL B 1 253 ? 25.781 30.922 9.281 1 97.25 253 VAL B CA 1
ATOM 7776 C C . VAL B 1 253 ? 24.891 30.562 10.469 1 97.25 253 VAL B C 1
ATOM 7778 O O . VAL B 1 253 ? 23.688 30.797 10.445 1 97.25 253 VAL B O 1
ATOM 7781 N N . ILE B 1 254 ? 25.516 29.953 11.469 1 97.38 254 ILE B N 1
ATOM 7782 C CA . ILE B 1 254 ? 24.781 29.594 12.688 1 97.38 254 ILE B CA 1
ATOM 7783 C C . ILE B 1 254 ? 25.344 30.391 13.867 1 97.38 254 ILE B C 1
ATOM 7785 O O . ILE B 1 254 ? 26.547 30.453 14.07 1 97.38 254 ILE B O 1
ATOM 7789 N N . THR B 1 255 ? 24.469 30.984 14.586 1 96.31 255 THR B N 1
ATOM 7790 C CA . THR B 1 255 ? 24.859 31.75 15.766 1 96.31 255 THR B CA 1
ATOM 7791 C C . THR B 1 255 ? 24.906 30.844 17 1 96.31 255 THR B C 1
ATOM 7793 O O . THR B 1 255 ? 24.469 29.703 16.953 1 96.31 255 THR B O 1
ATOM 7796 N N . ASP B 1 256 ? 25.359 31.375 18.141 1 94.06 256 ASP B N 1
ATOM 7797 C CA . ASP B 1 256 ? 25.609 30.578 19.344 1 94.06 256 ASP B CA 1
ATOM 7798 C C . ASP B 1 256 ? 24.312 30.062 19.938 1 94.06 256 ASP B C 1
ATOM 7800 O O . ASP B 1 256 ? 24.297 29.031 20.594 1 94.06 256 ASP B O 1
ATOM 7804 N N . ASP B 1 257 ? 23.266 30.766 19.703 1 93.88 257 ASP B N 1
ATOM 7805 C CA . ASP B 1 257 ? 21.969 30.344 20.219 1 93.88 257 ASP B CA 1
ATOM 7806 C C . ASP B 1 257 ? 21.359 29.25 19.344 1 93.88 257 ASP B C 1
ATOM 7808 O O . ASP B 1 257 ? 20.281 28.734 19.641 1 93.88 257 ASP B O 1
ATOM 7812 N N . GLY B 1 258 ? 22 28.969 18.297 1 95.06 258 GLY B N 1
ATOM 7813 C CA . GLY B 1 258 ? 21.578 27.875 17.438 1 95.06 258 GLY B CA 1
ATOM 7814 C C . GLY B 1 258 ? 20.766 28.328 16.234 1 95.06 258 GLY B C 1
ATOM 7815 O O . GLY B 1 258 ? 20.438 27.531 15.359 1 95.06 258 GLY B O 1
ATOM 7816 N N . ASN B 1 259 ? 20.438 29.656 16.141 1 97.62 259 ASN B N 1
ATOM 7817 C CA . ASN B 1 259 ? 19.672 30.156 15.008 1 97.62 259 ASN B CA 1
ATOM 7818 C C . ASN B 1 259 ? 20.469 30.062 13.711 1 97.62 259 ASN B C 1
ATOM 7820 O O . ASN B 1 259 ? 21.688 30.312 13.703 1 97.62 259 ASN B O 1
ATOM 7824 N N . ALA B 1 260 ? 19.812 29.703 12.695 1 98.56 260 ALA B N 1
ATOM 7825 C CA . ALA B 1 260 ? 20.469 29.547 11.391 1 98.56 260 ALA B CA 1
ATOM 7826 C C . ALA B 1 260 ? 20.047 30.656 10.438 1 98.56 260 ALA B C 1
ATOM 7828 O O . ALA B 1 260 ? 18.859 30.953 10.289 1 98.56 260 ALA B O 1
ATOM 7829 N N . TRP B 1 261 ? 21.031 31.281 9.859 1 98.69 261 TRP B N 1
ATOM 7830 C CA . TRP B 1 261 ? 20.844 32.406 8.938 1 98.69 261 TRP B CA 1
ATOM 7831 C C . TRP B 1 261 ? 21.219 32 7.512 1 98.69 261 TRP B C 1
ATOM 7833 O O . TRP B 1 261 ? 22.344 31.547 7.262 1 98.69 261 TRP B O 1
ATOM 7843 N N . PHE B 1 262 ? 20.297 32.156 6.574 1 98.81 262 PHE B N 1
ATOM 7844 C CA . PHE B 1 262 ? 20.469 31.688 5.203 1 98.81 262 PHE B CA 1
ATOM 7845 C C . PHE B 1 262 ? 20.5 32.875 4.234 1 98.81 262 PHE B C 1
ATOM 7847 O O . PHE B 1 262 ? 19.578 33.656 4.195 1 98.81 262 PHE B O 1
ATOM 7854 N N . ALA B 1 263 ? 21.531 32.906 3.445 1 98.69 263 ALA B N 1
ATOM 7855 C CA . ALA B 1 263 ? 21.625 33.875 2.35 1 98.69 263 ALA B CA 1
ATOM 7856 C C . ALA B 1 263 ? 20.906 33.344 1.104 1 98.69 263 ALA B C 1
ATOM 7858 O O . ALA B 1 263 ? 21.156 32.219 0.671 1 98.69 263 ALA B O 1
ATOM 7859 N N . THR B 1 264 ? 20.047 34.125 0.609 1 98.56 264 THR B N 1
ATOM 7860 C CA . THR B 1 264 ? 19.328 33.75 -0.613 1 98.56 264 THR B CA 1
ATOM 7861 C C . THR B 1 264 ? 19.172 34.969 -1.521 1 98.56 264 THR B C 1
ATOM 7863 O O . THR B 1 264 ? 19.562 36.094 -1.159 1 98.56 264 THR B O 1
ATOM 7866 N N . ALA B 1 265 ? 18.531 34.719 -2.672 1 98.19 265 ALA B N 1
ATOM 7867 C CA . ALA B 1 265 ? 18.281 35.812 -3.613 1 98.19 265 ALA B CA 1
ATOM 7868 C C . ALA B 1 265 ? 17.125 36.688 -3.141 1 98.19 265 ALA B C 1
ATOM 7870 O O . ALA B 1 265 ? 16.922 37.781 -3.652 1 98.19 265 ALA B O 1
ATOM 7871 N N . GLY B 1 266 ? 16.391 36.188 -2.166 1 97.94 266 GLY B N 1
ATOM 7872 C CA . GLY B 1 266 ? 15.242 36.906 -1.667 1 97.94 266 GLY B CA 1
ATOM 7873 C C . GLY B 1 266 ? 15.516 37.656 -0.369 1 97.94 266 GLY B C 1
ATOM 7874 O O . GLY B 1 266 ? 14.641 38.344 0.157 1 97.94 266 GLY B O 1
ATOM 7875 N N . GLY B 1 267 ? 16.688 37.562 0.072 1 98.5 267 GLY B N 1
ATOM 7876 C CA . GLY B 1 267 ? 17.062 38.125 1.362 1 98.5 267 GLY B CA 1
ATOM 7877 C C . GLY B 1 267 ? 17.672 37.094 2.303 1 98.5 267 GLY B C 1
ATOM 7878 O O . GLY B 1 267 ? 18.234 36.094 1.855 1 98.5 267 GLY B O 1
ATOM 7879 N N . ILE B 1 268 ? 17.609 37.469 3.582 1 98.62 268 ILE B N 1
ATOM 7880 C CA . ILE B 1 268 ? 18.109 36.562 4.605 1 98.62 268 ILE B CA 1
ATOM 7881 C C . ILE B 1 268 ? 16.938 35.938 5.355 1 98.62 268 ILE B C 1
ATOM 7883 O O . ILE B 1 268 ? 16.047 36.625 5.828 1 98.62 268 ILE B O 1
ATOM 7887 N N . SER B 1 269 ? 16.859 34.656 5.375 1 98.62 269 SER B N 1
ATOM 7888 C CA . SER B 1 269 ? 15.93 33.938 6.234 1 98.62 269 SER B CA 1
ATOM 7889 C C . SER B 1 269 ? 16.609 33.438 7.508 1 98.62 269 SER B C 1
ATOM 7891 O O . SER B 1 269 ? 17.609 32.719 7.445 1 98.62 269 SER B O 1
ATOM 7893 N N . CYS B 1 270 ? 16.125 33.844 8.578 1 98.5 270 CYS B N 1
ATOM 7894 C CA . CYS B 1 270 ? 16.594 33.312 9.859 1 98.5 270 CYS B CA 1
ATOM 7895 C C . CYS B 1 270 ? 15.602 32.312 10.43 1 98.5 270 CYS B C 1
ATOM 7897 O O . CYS B 1 270 ? 14.43 32.656 10.656 1 98.5 270 CYS B O 1
ATOM 7899 N N . ILE B 1 271 ? 15.969 31.094 10.57 1 98.5 271 ILE B N 1
ATOM 7900 C CA . ILE B 1 271 ? 15.164 30.125 11.297 1 98.5 271 ILE B CA 1
ATOM 7901 C C . ILE B 1 271 ? 15.562 30.125 12.773 1 98.5 271 ILE B C 1
ATOM 7903 O O . ILE B 1 271 ? 16.656 29.688 13.125 1 98.5 271 ILE B O 1
ATOM 7907 N N . GLN B 1 272 ? 14.688 30.578 13.578 1 98 272 GLN B N 1
ATOM 7908 C CA . GLN B 1 272 ? 14.906 30.688 15.023 1 98 272 GLN B CA 1
ATOM 7909 C C . GLN B 1 272 ? 14.344 29.469 15.75 1 98 272 GLN B C 1
ATOM 7911 O O . GLN B 1 272 ? 13.383 28.859 15.289 1 98 272 GLN B O 1
ATOM 7916 N N . PHE B 1 273 ? 15.008 29.188 16.828 1 97.31 273 PHE B N 1
ATOM 7917 C CA . PHE B 1 273 ? 14.516 28.188 17.766 1 97.31 273 PHE B CA 1
ATOM 7918 C C . PHE B 1 273 ? 13.938 28.859 19.016 1 97.31 273 PHE B C 1
ATOM 7920 O O . PHE B 1 273 ? 14.688 29.281 19.906 1 97.31 273 PHE B O 1
ATOM 7927 N N . ARG B 1 274 ? 12.625 28.859 19.094 1 96.94 274 ARG B N 1
ATOM 7928 C CA . ARG B 1 274 ? 11.969 29.531 20.203 1 96.94 274 ARG B CA 1
ATOM 7929 C C . ARG B 1 274 ? 11.438 28.531 21.219 1 96.94 274 ARG B C 1
ATOM 7931 O O . ARG B 1 274 ? 10.617 27.672 20.891 1 96.94 274 ARG B O 1
ATOM 7938 N N . PRO B 1 275 ? 11.898 28.641 22.391 1 96.81 275 PRO B N 1
ATOM 7939 C CA . PRO B 1 275 ? 11.328 27.75 23.406 1 96.81 275 PRO B CA 1
ATOM 7940 C C . PRO B 1 275 ? 9.836 28 23.625 1 96.81 275 PRO B C 1
ATOM 7942 O O . PRO B 1 275 ? 9.391 29.156 23.672 1 96.81 275 PRO B O 1
ATOM 7945 N N . THR B 1 276 ? 9.055 26.953 23.719 1 97.81 276 THR B N 1
ATOM 7946 C CA . THR B 1 276 ? 7.613 27.062 23.891 1 97.81 276 THR B CA 1
ATOM 7947 C C . THR B 1 276 ? 7.047 25.781 24.516 1 97.81 276 THR B C 1
ATOM 7949 O O . THR B 1 276 ? 7.793 24.859 24.828 1 97.81 276 THR B O 1
ATOM 7952 N N . THR B 1 277 ? 5.766 25.797 24.891 1 97.88 277 THR B N 1
ATOM 7953 C CA . THR B 1 277 ? 4.988 24.625 25.297 1 97.88 277 THR B CA 1
ATOM 7954 C C . THR B 1 277 ? 3.775 24.438 24.391 1 97.88 277 THR B C 1
ATOM 7956 O O . THR B 1 277 ? 3.455 25.312 23.578 1 97.88 277 THR B O 1
ATOM 7959 N N . LEU B 1 278 ? 3.139 23.328 24.516 1 98.38 278 LEU B N 1
ATOM 7960 C CA . LEU B 1 278 ? 1.917 23.125 23.75 1 98.38 278 LEU B CA 1
ATOM 7961 C C . LEU B 1 278 ? 0.844 24.125 24.156 1 98.38 278 LEU B C 1
ATOM 7963 O O . LEU B 1 278 ? 0.099 24.625 23.297 1 98.38 278 LEU B O 1
ATOM 7967 N N . GLU B 1 279 ? 0.766 24.453 25.375 1 98.12 279 GLU B N 1
ATOM 7968 C CA . GLU B 1 279 ? -0.205 25.422 25.891 1 98.12 279 GLU B CA 1
ATOM 7969 C C . GLU B 1 279 ? 0.051 26.812 25.312 1 98.12 279 GLU B C 1
ATOM 7971 O O . GLU B 1 279 ? -0.887 27.516 24.938 1 98.12 279 GLU B O 1
ATOM 7976 N N . GLU B 1 280 ? 1.342 27.188 25.312 1 98.06 280 GLU B N 1
ATOM 7977 C CA . GLU B 1 280 ? 1.683 28.5 24.75 1 98.06 280 GLU B CA 1
ATOM 7978 C C . GLU B 1 280 ? 1.322 28.578 23.266 1 98.06 280 GLU B C 1
ATOM 7980 O O . GLU B 1 280 ? 0.873 29.609 22.781 1 98.06 280 GLU B O 1
ATOM 7985 N N . LYS B 1 281 ? 1.508 27.531 22.578 1 98.06 281 LYS B N 1
ATOM 7986 C CA . LYS B 1 281 ? 1.097 27.469 21.188 1 98.06 281 LYS B CA 1
ATOM 7987 C C . LYS B 1 281 ? -0.419 27.594 21.047 1 98.06 281 LYS B C 1
ATOM 7989 O O . LYS B 1 281 ? -0.917 28.25 20.141 1 98.06 281 LYS B O 1
ATOM 7994 N N . ALA B 1 282 ? -1.132 26.891 21.922 1 98.31 282 ALA B N 1
ATOM 7995 C CA . ALA B 1 282 ? -2.588 27 21.906 1 98.31 282 ALA B CA 1
ATOM 7996 C C . ALA B 1 282 ? -3.021 28.453 22.078 1 98.31 282 ALA B C 1
ATOM 7998 O O . ALA B 1 282 ? -3.893 28.938 21.344 1 98.31 282 ALA B O 1
ATOM 7999 N N . LYS B 1 283 ? -2.395 29.141 22.984 1 98 283 LYS B N 1
ATOM 8000 C CA . LYS B 1 283 ? -2.707 30.547 23.219 1 98 283 LYS B CA 1
ATOM 8001 C C . LYS B 1 283 ? -2.408 31.391 21.984 1 98 283 LYS B C 1
ATOM 8003 O O . LYS B 1 283 ? -3.145 32.344 21.672 1 98 283 LYS B O 1
ATOM 8008 N N . PHE B 1 284 ? -1.368 31.078 21.359 1 98.06 284 PHE B N 1
ATOM 8009 C CA . PHE B 1 284 ? -1.023 31.781 20.125 1 98.06 284 PHE B CA 1
ATOM 8010 C C . PHE B 1 284 ? -2.133 31.625 19.094 1 98.06 284 PHE B C 1
ATOM 8012 O O . PHE B 1 284 ? -2.58 32.625 18.516 1 98.06 284 PHE B O 1
ATOM 8019 N N . TYR B 1 285 ? -2.568 30.375 18.828 1 98 285 TYR B N 1
ATOM 8020 C CA . TYR B 1 285 ? -3.604 30.125 17.828 1 98 285 TYR B CA 1
ATOM 8021 C C . TYR B 1 285 ? -4.918 30.781 18.234 1 98 285 TYR B C 1
ATOM 8023 O O . TYR B 1 285 ? -5.652 31.281 17.375 1 98 285 TYR B O 1
ATOM 8031 N N . GLU B 1 286 ? -5.242 30.766 19.484 1 97.88 286 GLU B N 1
ATOM 8032 C CA . GLU B 1 286 ? -6.441 31.438 19.969 1 97.88 286 GLU B CA 1
ATOM 8033 C C . GLU B 1 286 ? -6.402 32.938 19.672 1 97.88 286 GLU B C 1
ATOM 8035 O O . GLU B 1 286 ? -7.391 33.5 19.203 1 97.88 286 GLU B O 1
ATOM 8040 N N . ALA B 1 287 ? -5.258 33.469 19.922 1 97.81 287 ALA B N 1
ATOM 8041 C CA . ALA B 1 287 ? -5.09 34.906 19.641 1 97.81 287 ALA B CA 1
ATOM 8042 C C . ALA B 1 287 ? -5.227 35.188 18.141 1 97.81 287 ALA B C 1
ATOM 8044 O O . ALA B 1 287 ? -5.82 36.188 17.75 1 97.81 287 ALA B O 1
ATOM 8045 N N . GLU B 1 288 ? -4.652 34.344 17.312 1 97.75 288 GLU B N 1
ATOM 8046 C CA . GLU B 1 288 ? -4.762 34.5 15.867 1 97.75 288 GLU B CA 1
ATOM 8047 C C . GLU B 1 288 ? -6.211 34.406 15.414 1 97.75 288 GLU B C 1
ATOM 8049 O O . GLU B 1 288 ? -6.641 35.156 14.531 1 97.75 288 GLU B O 1
ATOM 8054 N N . ILE B 1 289 ? -6.973 33.469 15.969 1 97.62 289 ILE B N 1
ATOM 8055 C CA . ILE B 1 289 ? -8.375 33.281 15.594 1 97.62 289 ILE B CA 1
ATOM 8056 C C . ILE B 1 289 ? -9.172 34.531 15.938 1 97.62 289 ILE B C 1
ATOM 8058 O O . ILE B 1 289 ? -9.938 35.031 15.109 1 97.62 289 ILE B O 1
ATOM 8062 N N . GLU B 1 290 ? -8.953 35.125 17.109 1 96.31 290 GLU B N 1
ATOM 8063 C CA . GLU B 1 290 ? -9.656 36.344 17.531 1 96.31 290 GLU B CA 1
ATOM 8064 C C . GLU B 1 290 ? -9.32 37.531 16.625 1 96.31 290 GLU B C 1
ATOM 8066 O O . GLU B 1 290 ? -10.188 38.344 16.312 1 96.31 290 GLU B O 1
ATOM 8071 N N . LYS B 1 291 ? -8.141 37.469 16.203 1 97 291 LYS B N 1
ATOM 8072 C CA . LYS B 1 291 ? -7.664 38.656 15.453 1 97 291 LYS B CA 1
ATOM 8073 C C . LYS B 1 291 ? -8.062 38.562 13.984 1 97 291 LYS B C 1
ATOM 8075 O O . LYS B 1 291 ? -8.391 39.562 13.367 1 97 291 LYS B O 1
ATOM 8080 N N . TYR B 1 292 ? -8.062 37.312 13.391 1 97.75 292 TYR B N 1
ATOM 8081 C CA . TYR B 1 292 ? -8.07 37.281 11.938 1 97.75 292 TYR B CA 1
ATOM 8082 C C . TYR B 1 292 ? -9.258 36.469 11.422 1 97.75 292 TYR B C 1
ATOM 8084 O O . TYR B 1 292 ? -9.594 36.531 10.234 1 97.75 292 TYR B O 1
ATOM 8092 N N . HIS B 1 293 ? -9.969 35.688 12.25 1 96.81 293 HIS B N 1
ATOM 8093 C CA . HIS B 1 293 ? -10.75 34.625 11.648 1 96.81 293 HIS B CA 1
ATOM 8094 C C . HIS B 1 293 ? -12.219 34.719 12.031 1 96.81 293 HIS B C 1
ATOM 8096 O O . HIS B 1 293 ? -13.047 33.938 11.562 1 96.81 293 HIS B O 1
ATOM 8102 N N . ARG B 1 294 ? -12.641 35.625 12.852 1 95.44 294 ARG B N 1
ATOM 8103 C CA . ARG B 1 294 ? -14.031 35.75 13.289 1 95.44 294 ARG B CA 1
ATOM 8104 C C . ARG B 1 294 ? -14.883 36.438 12.227 1 95.44 294 ARG B C 1
ATOM 8106 O O . ARG B 1 294 ? -14.547 37.531 11.773 1 95.44 294 ARG B O 1
ATOM 8113 N N . ARG B 1 295 ? -15.938 35.75 11.844 1 93.94 295 ARG B N 1
ATOM 8114 C CA . ARG B 1 295 ? -16.828 36.312 10.828 1 93.94 295 ARG B CA 1
ATOM 8115 C C . ARG B 1 295 ? -18.219 36.562 11.398 1 93.94 295 ARG B C 1
ATOM 8117 O O . ARG B 1 295 ? -18.75 35.75 12.148 1 93.94 295 ARG B O 1
ATOM 8124 N N . THR B 1 296 ? -18.797 37.781 11.016 1 92.31 296 THR B N 1
ATOM 8125 C CA . THR B 1 296 ? -20.141 38.219 11.359 1 92.31 296 THR B CA 1
ATOM 8126 C C . THR B 1 296 ? -20.25 38.5 12.859 1 92.31 296 THR B C 1
ATOM 8128 O O . THR B 1 296 ? -19.25 38.406 13.586 1 92.31 296 THR B O 1
ATOM 8131 N N . SER B 1 297 ? -21.484 38.844 13.289 1 92.19 297 SER B N 1
ATOM 8132 C CA . SER B 1 297 ? -21.766 39.094 14.695 1 92.19 297 SER B CA 1
ATOM 8133 C C . SER B 1 297 ? -21.844 37.812 15.492 1 92.19 297 SER B C 1
ATOM 8135 O O . SER B 1 297 ? -21.781 37.812 16.719 1 92.19 297 SER B O 1
ATOM 8137 N N . PHE B 1 298 ? -21.875 36.625 14.812 1 93.56 298 PHE B N 1
ATOM 8138 C CA . PHE B 1 298 ? -21.984 35.344 15.484 1 93.56 298 PHE B CA 1
ATOM 8139 C C . PHE B 1 298 ? -20.609 34.75 15.766 1 93.56 298 PHE B C 1
ATOM 8141 O O . PHE B 1 298 ? -20.469 33.844 16.562 1 93.56 298 PHE B O 1
ATOM 8148 N N . GLY B 1 299 ? -19.578 35.25 15.047 1 94.81 299 GLY B N 1
ATOM 8149 C CA . GLY B 1 299 ? -18.219 34.844 15.328 1 94.81 299 GLY B CA 1
ATOM 8150 C C . GLY B 1 299 ? -17.875 33.5 14.719 1 94.81 299 GLY B C 1
ATOM 8151 O O . GLY B 1 299 ? -17.172 32.688 15.336 1 94.81 299 GLY B O 1
ATOM 8152 N N . TYR B 1 300 ? -18.422 33.25 13.508 1 96.19 300 TYR B N 1
ATOM 8153 C CA . TYR B 1 300 ? -18 32.031 12.805 1 96.19 300 TYR B CA 1
ATOM 8154 C C . TYR B 1 300 ? -16.484 32.031 12.625 1 96.19 300 TYR B C 1
ATOM 8156 O O . TYR B 1 300 ? -15.875 33.062 12.406 1 96.19 300 TYR B O 1
ATOM 8164 N N . VAL B 1 301 ? -15.836 30.859 12.758 1 95.06 301 VAL B N 1
ATOM 8165 C CA . VAL B 1 301 ? -14.391 30.734 12.609 1 95.06 301 VAL B CA 1
ATOM 8166 C C . VAL B 1 301 ? -14.055 30.188 11.219 1 95.06 301 VAL B C 1
ATOM 8168 O O . VAL B 1 301 ? -14.344 29.031 10.914 1 95.06 301 VAL B O 1
ATOM 8171 N N . ASN B 1 302 ? -13.438 31 10.422 1 93.44 302 ASN B N 1
ATOM 8172 C CA . ASN B 1 302 ? -13.18 30.656 9.031 1 93.44 302 ASN B CA 1
ATOM 8173 C C . ASN B 1 302 ? -11.805 31.141 8.578 1 93.44 302 ASN B C 1
ATOM 8175 O O . ASN B 1 302 ? -11.141 31.906 9.289 1 93.44 302 ASN B O 1
ATOM 8179 N N . PRO B 1 303 ? -11.305 30.641 7.379 1 93.94 303 PRO B N 1
ATOM 8180 C CA . PRO B 1 303 ? -10.062 31.188 6.824 1 93.94 303 PRO B CA 1
ATOM 8181 C C . PRO B 1 303 ? -10.172 32.656 6.438 1 93.94 303 PRO B C 1
ATOM 8183 O O . PRO B 1 303 ? -11.289 33.156 6.277 1 93.94 303 PRO B O 1
ATOM 8186 N N . ALA B 1 304 ? -9.055 33.281 6.391 1 97.06 304 ALA B N 1
ATOM 8187 C CA . ALA B 1 304 ? -8.992 34.688 5.973 1 97.06 304 ALA B CA 1
ATOM 8188 C C . ALA B 1 304 ? -8.25 34.812 4.652 1 97.06 304 ALA B C 1
ATOM 8190 O O . ALA B 1 304 ? -7.305 34.062 4.379 1 97.06 304 ALA B O 1
ATOM 8191 N N . VAL B 1 305 ? -8.711 35.75 3.873 1 97.25 305 VAL B N 1
ATOM 8192 C CA . VAL B 1 305 ? -8.039 36.062 2.621 1 97.25 305 VAL B CA 1
ATOM 8193 C C . VAL B 1 305 ? -7.133 37.281 2.822 1 97.25 305 VAL B C 1
ATOM 8195 O O . VAL B 1 305 ? -7.492 38.219 3.535 1 97.25 305 VAL B O 1
ATOM 8198 N N . LEU B 1 306 ? -5.973 37.125 2.227 1 97.94 306 LEU B N 1
ATOM 8199 C CA . LEU B 1 306 ? -4.996 38.219 2.283 1 97.94 306 LEU B CA 1
ATOM 8200 C C . LEU B 1 306 ? -4.953 38.969 0.962 1 97.94 306 LEU B C 1
ATOM 8202 O O . LEU B 1 306 ? -5.184 38.406 -0.101 1 97.94 306 LEU B O 1
ATOM 8206 N N . SER B 1 307 ? -4.656 40.281 0.996 1 97.31 307 SER B N 1
ATOM 8207 C CA . SER B 1 307 ? -4.566 41.062 -0.22 1 97.31 307 SER B CA 1
ATOM 8208 C C . SER B 1 307 ? -3.182 40.969 -0.854 1 97.31 307 SER B C 1
ATOM 8210 O O . SER B 1 307 ? -2.994 41.312 -2.016 1 97.31 307 SER B O 1
ATOM 8212 N N . ALA B 1 308 ? -2.229 40.562 -0.041 1 96.25 308 ALA B N 1
ATOM 8213 C CA . ALA B 1 308 ? -0.88 40.281 -0.513 1 96.25 308 ALA B CA 1
ATOM 8214 C C . ALA B 1 308 ? -0.333 39 0.161 1 96.25 308 ALA B C 1
ATOM 8216 O O . ALA B 1 308 ? -0.618 38.75 1.332 1 96.25 308 ALA B O 1
ATOM 8217 N N . PRO B 1 309 ? 0.493 38.312 -0.584 1 95.75 309 PRO B N 1
ATOM 8218 C CA . PRO B 1 309 ? 0.992 37.062 -0.002 1 95.75 309 PRO B CA 1
ATOM 8219 C C . PRO B 1 309 ? 1.702 37.281 1.333 1 95.75 309 PRO B C 1
ATOM 8221 O O . PRO B 1 309 ? 2.639 38.094 1.417 1 95.75 309 PRO B O 1
ATOM 8224 N N . GLY B 1 310 ? 1.245 36.656 2.334 1 95.06 310 GLY B N 1
ATOM 8225 C CA . GLY B 1 310 ? 1.926 36.625 3.617 1 95.06 310 GLY B CA 1
ATOM 8226 C C . GLY B 1 310 ? 1.615 37.812 4.508 1 95.06 310 GLY B C 1
ATOM 8227 O O . GLY B 1 310 ? 2.041 37.844 5.664 1 95.06 310 GLY B O 1
ATOM 8228 N N . ASP B 1 311 ? 0.826 38.781 4.008 1 96 311 ASP B N 1
ATOM 8229 C CA . ASP B 1 311 ? 0.569 39.969 4.789 1 96 311 ASP B CA 1
ATOM 8230 C C . ASP B 1 311 ? -0.676 39.812 5.656 1 96 311 ASP B C 1
ATOM 8232 O O . ASP B 1 311 ? -1.77 40.219 5.266 1 96 311 ASP B O 1
ATOM 8236 N N . LYS B 1 312 ? -0.505 39.406 6.828 1 96.44 312 LYS B N 1
ATOM 8237 C CA . LYS B 1 312 ? -1.611 39.125 7.734 1 96.44 312 LYS B CA 1
ATOM 8238 C C . LYS B 1 312 ? -2.373 40.406 8.094 1 96.44 312 LYS B C 1
ATOM 8240 O O . LYS B 1 312 ? -3.527 40.344 8.523 1 96.44 312 LYS B O 1
ATOM 8245 N N . SER B 1 313 ? -1.742 41.531 7.938 1 96.06 313 SER B N 1
ATOM 8246 C CA . SER B 1 313 ? -2.391 42.781 8.305 1 96.06 313 SER B CA 1
ATOM 8247 C C . SER B 1 313 ? -3.574 43.062 7.391 1 96.06 313 SER B C 1
ATOM 8249 O O . SER B 1 313 ? -4.414 43.906 7.711 1 96.06 313 SER B O 1
ATOM 8251 N N . THR B 1 314 ? -3.65 42.344 6.324 1 97.44 314 THR B N 1
ATOM 8252 C CA . THR B 1 314 ? -4.719 42.562 5.352 1 97.44 314 THR B CA 1
ATOM 8253 C C . THR B 1 314 ? -5.785 41.469 5.465 1 97.44 314 THR B C 1
ATOM 8255 O O . THR B 1 314 ? -6.715 41.438 4.656 1 97.44 314 THR B O 1
ATOM 8258 N N . ALA B 1 315 ? -5.637 40.688 6.422 1 97.81 315 ALA B N 1
ATOM 8259 C CA . ALA B 1 315 ? -6.492 39.5 6.535 1 97.81 315 ALA B CA 1
ATOM 8260 C C . ALA B 1 315 ? -7.957 39.875 6.699 1 97.81 315 ALA B C 1
ATOM 8262 O O . ALA B 1 315 ? -8.281 40.75 7.531 1 97.81 315 ALA B O 1
ATOM 8263 N N . VAL B 1 316 ? -8.828 39.281 5.887 1 96.88 316 VAL B N 1
ATOM 8264 C CA . VAL B 1 316 ? -10.281 39.438 6 1 96.88 316 VAL B CA 1
ATOM 8265 C C . VAL B 1 316 ? -10.93 38.031 6.02 1 96.88 316 VAL B C 1
ATOM 8267 O O . VAL B 1 316 ? -10.805 37.281 5.059 1 96.88 316 VAL B O 1
ATOM 8270 N N . PRO B 1 317 ? -11.578 37.781 7.176 1 95.44 317 PRO B N 1
ATOM 8271 C CA . PRO B 1 317 ? -12.25 36.469 7.191 1 95.44 317 PRO B CA 1
ATOM 8272 C C . PRO B 1 317 ? -13.297 36.312 6.086 1 95.44 317 PRO B C 1
ATOM 8274 O O . PRO B 1 317 ? -13.992 37.281 5.766 1 95.44 317 PRO B O 1
ATOM 8277 N N . THR B 1 318 ? -13.352 35.188 5.52 1 93.69 318 THR B N 1
ATOM 8278 C CA . THR B 1 318 ? -14.281 34.906 4.426 1 93.69 318 THR B CA 1
ATOM 8279 C C . THR B 1 318 ? -15.117 33.688 4.703 1 93.69 318 THR B C 1
ATOM 8281 O O . THR B 1 318 ? -14.758 32.844 5.555 1 93.69 318 THR B O 1
ATOM 8284 N N . TYR B 1 319 ? -16.328 33.688 4.039 1 92.62 319 TYR B N 1
ATOM 8285 C CA . TYR B 1 319 ? -17.188 32.5 4.195 1 92.62 319 TYR B CA 1
ATOM 8286 C C . TYR B 1 319 ? -16.656 31.344 3.381 1 92.62 319 TYR B C 1
ATOM 8288 O O . TYR B 1 319 ? -15.883 31.531 2.434 1 92.62 319 TYR B O 1
ATOM 8296 N N . SER B 1 320 ? -16.938 30.125 3.809 1 89.81 320 SER B N 1
ATOM 8297 C CA . SER B 1 320 ? -16.672 28.875 3.1 1 89.81 320 SER B CA 1
ATOM 8298 C C . SER B 1 320 ? -17.906 27.984 3.066 1 89.81 320 SER B C 1
ATOM 8300 O O . SER B 1 320 ? -18.953 28.344 3.621 1 89.81 320 SER B O 1
ATOM 8302 N N . ASP B 1 321 ? -17.719 26.844 2.344 1 90.88 321 ASP B N 1
ATOM 8303 C CA . ASP B 1 321 ? -18.812 25.875 2.318 1 90.88 321 ASP B CA 1
ATOM 8304 C C . ASP B 1 321 ? -18.938 25.141 3.654 1 90.88 321 ASP B C 1
ATOM 8306 O O . ASP B 1 321 ? -19.875 24.375 3.867 1 90.88 321 ASP B O 1
ATOM 8310 N N . ASN B 1 322 ? -18.047 25.453 4.598 1 91.81 322 ASN B N 1
ATOM 8311 C CA . ASN B 1 322 ? -17.984 24.641 5.809 1 91.81 322 ASN B CA 1
ATOM 8312 C C . ASN B 1 322 ? -17.906 25.516 7.059 1 91.81 322 ASN B C 1
ATOM 8314 O O . ASN B 1 322 ? -17.141 25.203 7.988 1 91.81 322 ASN B O 1
ATOM 8318 N N . ASP B 1 323 ? -18.688 26.688 7.047 1 94.38 323 ASP B N 1
ATOM 8319 C CA . ASP B 1 323 ? -18.719 27.516 8.242 1 94.38 323 ASP B CA 1
ATOM 8320 C C . ASP B 1 323 ? -19.203 26.734 9.453 1 94.38 323 ASP B C 1
ATOM 8322 O O . ASP B 1 323 ? -18.625 26.828 10.539 1 94.38 323 ASP B O 1
ATOM 8326 N N . GLY B 1 324 ? -20.312 26.016 9.219 1 95.12 324 GLY B N 1
ATOM 8327 C CA . GLY B 1 324 ? -20.875 25.234 10.312 1 95.12 324 GLY B CA 1
ATOM 8328 C C . GLY B 1 324 ? -19.953 24.125 10.781 1 95.12 324 GLY B C 1
ATOM 8329 O O . GLY B 1 324 ? -19.766 23.953 11.984 1 95.12 324 GLY B O 1
ATOM 8330 N N . PHE B 1 325 ? -19.375 23.422 9.844 1 94.88 325 PHE B N 1
ATOM 8331 C CA . PHE B 1 325 ? -18.422 22.344 10.141 1 94.88 325 PHE B CA 1
ATOM 8332 C C . PHE B 1 325 ? -17.266 22.875 10.984 1 94.88 325 PHE B C 1
ATOM 8334 O O . PHE B 1 325 ? -16.984 22.344 12.055 1 94.88 325 PHE B O 1
ATOM 8341 N N . ASN B 1 326 ? -16.609 23.922 10.523 1 94.44 326 ASN B N 1
ATOM 8342 C CA . ASN B 1 326 ? -15.461 24.5 11.203 1 94.44 326 ASN B CA 1
ATOM 8343 C C . ASN B 1 326 ? -15.82 25.016 12.594 1 94.44 326 ASN B C 1
ATOM 8345 O O . ASN B 1 326 ? -15.094 24.766 13.555 1 94.44 326 ASN B O 1
ATOM 8349 N N . THR B 1 327 ? -16.953 25.641 12.664 1 96.5 327 THR B N 1
ATOM 8350 C CA . THR B 1 327 ? -17.375 26.203 13.938 1 96.5 327 THR B CA 1
ATOM 8351 C C . THR B 1 327 ? -17.781 25.078 14.906 1 96.5 327 THR B C 1
ATOM 8353 O O . THR B 1 327 ? -17.578 25.203 16.125 1 96.5 327 THR B O 1
ATOM 8356 N N . GLY B 1 328 ? -18.328 23.984 14.336 1 96.94 328 GLY B N 1
ATOM 8357 C CA . GLY B 1 328 ? -18.578 22.828 15.172 1 96.94 328 GLY B CA 1
ATOM 8358 C C . GLY B 1 328 ? -17.328 22.25 15.805 1 96.94 328 GLY B C 1
ATOM 8359 O O . GLY B 1 328 ? -17.312 21.953 17 1 96.94 328 GLY B O 1
ATOM 8360 N N . LEU B 1 329 ? -16.266 22.141 15.055 1 96.44 329 LEU B N 1
ATOM 8361 C CA . LEU B 1 329 ? -15 21.641 15.57 1 96.44 329 LEU B CA 1
ATOM 8362 C C . LEU B 1 329 ? -14.406 22.625 16.594 1 96.44 329 LEU B C 1
ATOM 8364 O O . LEU B 1 329 ? -13.875 22.203 17.625 1 96.44 329 LEU B O 1
ATOM 8368 N N . TYR B 1 330 ? -14.531 23.922 16.266 1 97.94 330 TYR B N 1
ATOM 8369 C CA . TYR B 1 330 ? -14.062 24.922 17.219 1 97.94 330 TYR B CA 1
ATOM 8370 C C . TYR B 1 330 ? -14.867 24.875 18.516 1 97.94 330 TYR B C 1
ATOM 8372 O O . TYR B 1 330 ? -14.305 25.016 19.594 1 97.94 330 TYR B O 1
ATOM 8380 N N . LEU B 1 331 ? -16.188 24.688 18.406 1 98.5 331 LEU B N 1
ATOM 8381 C CA . LEU B 1 331 ? -17.016 24.5 19.594 1 98.5 331 LEU B CA 1
ATOM 8382 C C . LEU B 1 331 ? -16.5 23.344 20.453 1 98.5 331 LEU B C 1
ATOM 8384 O O . LEU B 1 331 ? -16.406 23.469 21.672 1 98.5 331 LEU B O 1
ATOM 8388 N N . GLY B 1 332 ? -16.172 22.234 19.781 1 98.56 332 GLY B N 1
ATOM 8389 C CA . GLY B 1 332 ? -15.578 21.125 20.5 1 98.56 332 GLY B CA 1
ATOM 8390 C C . GLY B 1 332 ? -14.297 21.5 21.219 1 98.56 332 GLY B C 1
ATOM 8391 O O . GLY B 1 332 ? -14.117 21.156 22.391 1 98.56 332 GLY B O 1
ATOM 8392 N N . ALA B 1 333 ? -13.445 22.234 20.578 1 98.56 333 ALA B N 1
ATOM 8393 C CA . ALA B 1 333 ? -12.156 22.641 21.141 1 98.56 333 ALA B CA 1
ATOM 8394 C C . ALA B 1 333 ? -12.352 23.516 22.375 1 98.56 333 ALA B C 1
ATOM 8396 O O . ALA B 1 333 ? -11.742 23.266 23.406 1 98.56 333 ALA B O 1
ATOM 8397 N N . MET B 1 334 ? -13.219 24.453 22.266 1 98.62 334 MET B N 1
ATOM 8398 C CA . MET B 1 334 ? -13.445 25.391 23.359 1 98.62 334 MET B CA 1
ATOM 8399 C C . MET B 1 334 ? -14.125 24.688 24.531 1 98.62 334 MET B C 1
ATOM 8401 O O . MET B 1 334 ? -13.844 25 25.703 1 98.62 334 MET B O 1
ATOM 8405 N N . SER B 1 335 ? -14.977 23.781 24.219 1 98.88 335 SER B N 1
ATOM 8406 C CA . SER B 1 335 ? -15.641 23.016 25.266 1 98.88 335 SER B CA 1
ATOM 8407 C C . SER B 1 335 ? -14.641 22.188 26.062 1 98.88 335 SER B C 1
ATOM 8409 O O . SER B 1 335 ? -14.664 22.188 27.297 1 98.88 335 SER B O 1
ATOM 8411 N N . MET B 1 336 ? -13.805 21.547 25.391 1 98.75 336 MET B N 1
ATOM 8412 C CA . MET B 1 336 ? -12.789 20.734 26.047 1 98.75 336 MET B CA 1
ATOM 8413 C C . MET B 1 336 ? -11.781 21.609 26.781 1 98.75 336 MET B C 1
ATOM 8415 O O . MET B 1 336 ? -11.305 21.234 27.859 1 98.75 336 MET B O 1
ATOM 8419 N N . ALA B 1 337 ? -11.453 22.766 26.172 1 98.75 337 ALA B N 1
ATOM 8420 C CA . ALA B 1 337 ? -10.578 23.719 26.859 1 98.75 337 ALA B CA 1
ATOM 8421 C C . ALA B 1 337 ? -11.164 24.141 28.203 1 98.75 337 ALA B C 1
ATOM 8423 O O . ALA B 1 337 ? -10.438 24.25 29.188 1 98.75 337 ALA B O 1
ATOM 8424 N N . TYR B 1 338 ? -12.461 24.391 28.234 1 98.62 338 TYR B N 1
ATOM 8425 C CA . TYR B 1 338 ? -13.133 24.734 29.484 1 98.62 338 TYR B CA 1
ATOM 8426 C C . TYR B 1 338 ? -12.992 23.625 30.516 1 98.62 338 TYR B C 1
ATOM 8428 O O . TYR B 1 338 ? -12.711 23.891 31.688 1 98.62 338 TYR B O 1
ATOM 8436 N N . THR B 1 339 ? -13.141 22.422 30.078 1 98.19 339 THR B N 1
ATOM 8437 C CA . THR B 1 339 ? -13 21.281 30.969 1 98.19 339 THR B CA 1
ATOM 8438 C C . THR B 1 339 ? -11.586 21.219 31.547 1 98.19 339 THR B C 1
ATOM 8440 O O . THR B 1 339 ? -11.414 20.953 32.75 1 98.19 339 THR B O 1
ATOM 8443 N N . VAL B 1 340 ? -10.594 21.531 30.734 1 97.81 340 VAL B N 1
ATOM 8444 C CA . VAL B 1 340 ? -9.188 21.406 31.109 1 97.81 340 VAL B CA 1
ATOM 8445 C C . VAL B 1 340 ? -8.797 22.562 32.031 1 97.81 340 VAL B C 1
ATOM 8447 O O . VAL B 1 340 ? -8.094 22.344 33.031 1 97.81 340 VAL B O 1
ATOM 8450 N N . THR B 1 341 ? -9.352 23.766 31.812 1 97.25 341 THR B N 1
ATOM 8451 C CA . THR B 1 341 ? -8.781 24.953 32.438 1 97.25 341 THR B CA 1
ATOM 8452 C C . THR B 1 341 ? -9.742 25.516 33.469 1 97.25 341 THR B C 1
ATOM 8454 O O . THR B 1 341 ? -9.328 26.266 34.375 1 97.25 341 THR B O 1
ATOM 8457 N N . GLY B 1 342 ? -11.047 25.344 33.312 1 96.81 342 GLY B N 1
ATOM 8458 C CA . GLY B 1 342 ? -12.055 25.984 34.125 1 96.81 342 GLY B CA 1
ATOM 8459 C C . GLY B 1 342 ? -12.203 27.469 33.844 1 96.81 342 GLY B C 1
ATOM 8460 O O . GLY B 1 342 ? -12.961 28.172 34.5 1 96.81 342 GLY B O 1
ATOM 8461 N N . ASP B 1 343 ? -11.531 27.938 32.812 1 97.19 343 ASP B N 1
ATOM 8462 C CA . ASP B 1 343 ? -11.523 29.359 32.469 1 97.19 343 ASP B CA 1
ATOM 8463 C C . ASP B 1 343 ? -12.836 29.781 31.828 1 97.19 343 ASP B C 1
ATOM 8465 O O . ASP B 1 343 ? -13.242 29.203 30.812 1 97.19 343 ASP B O 1
ATOM 8469 N N . ALA B 1 344 ? -13.445 30.859 32.281 1 97 344 ALA B N 1
ATOM 8470 C CA . ALA B 1 344 ? -14.742 31.359 31.828 1 97 344 ALA B CA 1
ATOM 8471 C C . ALA B 1 344 ? -14.68 31.859 30.391 1 97 344 ALA B C 1
ATOM 8473 O O . ALA B 1 344 ? -15.688 31.844 29.672 1 97 344 ALA B O 1
ATOM 8474 N N . ALA B 1 345 ? -13.516 32.219 30.016 1 97.19 345 ALA B N 1
ATOM 8475 C CA . ALA B 1 345 ? -13.367 32.719 28.641 1 97.19 345 ALA B CA 1
ATOM 8476 C C . ALA B 1 345 ? -13.68 31.609 27.641 1 97.19 345 ALA B C 1
ATOM 8478 O O . ALA B 1 345 ? -14.297 31.875 26.594 1 97.19 345 ALA B O 1
ATOM 8479 N N . TYR B 1 346 ? -13.242 30.406 27.922 1 98.06 346 TYR B N 1
ATOM 8480 C CA . TYR B 1 346 ? -13.508 29.297 27.031 1 98.06 346 TYR B CA 1
ATOM 8481 C C . TYR B 1 346 ? -14.984 28.938 27.031 1 98.06 346 TYR B C 1
ATOM 8483 O O . TYR B 1 346 ? -15.539 28.578 25.984 1 98.06 346 TYR B O 1
ATOM 8491 N N . ARG B 1 347 ? -15.617 28.984 28.141 1 97.88 347 ARG B N 1
ATOM 8492 C CA . ARG B 1 347 ? -17.062 28.797 28.188 1 97.88 347 ARG B CA 1
ATOM 8493 C C . ARG B 1 347 ? -17.797 29.797 27.312 1 97.88 347 ARG B C 1
ATOM 8495 O O . ARG B 1 347 ? -18.719 29.438 26.578 1 97.88 347 ARG B O 1
ATOM 8502 N N . GLN B 1 348 ? -17.391 31.016 27.391 1 97.19 348 GLN B N 1
ATOM 8503 C CA . GLN B 1 348 ? -18.016 32.062 26.594 1 97.19 348 GLN B CA 1
ATOM 8504 C C . GLN B 1 348 ? -17.812 31.797 25.094 1 97.19 348 GLN B C 1
ATOM 8506 O O . GLN B 1 348 ? -18.75 31.969 24.297 1 97.19 348 GLN B O 1
ATOM 8511 N N . HIS B 1 349 ? -16.594 31.438 24.734 1 97.19 349 HIS B N 1
ATOM 8512 C CA . HIS B 1 349 ? -16.344 31.094 23.328 1 97.19 349 HIS B CA 1
ATOM 8513 C C . HIS B 1 349 ? -17.203 29.938 22.875 1 97.19 349 HIS B C 1
ATOM 8515 O O . HIS B 1 349 ? -17.703 29.922 21.75 1 97.19 349 HIS B O 1
ATOM 8521 N N . ALA B 1 350 ? -17.359 28.953 23.719 1 98.44 350 ALA B N 1
ATOM 8522 C CA . ALA B 1 350 ? -18.203 27.812 23.406 1 98.44 350 ALA B CA 1
ATOM 8523 C C . ALA B 1 350 ? -19.672 28.234 23.234 1 98.44 350 ALA B C 1
ATOM 8525 O O . ALA B 1 350 ? -20.328 27.844 22.281 1 98.44 350 ALA B O 1
ATOM 8526 N N . GLU B 1 351 ? -20.156 29.062 24.125 1 97.94 351 GLU B N 1
ATOM 8527 C CA . GLU B 1 351 ? -21.516 29.547 24.047 1 97.94 351 GLU B CA 1
ATOM 8528 C C . GLU B 1 351 ? -21.766 30.344 22.766 1 97.94 351 GLU B C 1
ATOM 8530 O O . GLU B 1 351 ? -22.797 30.188 22.125 1 97.94 351 GLU B O 1
ATOM 8535 N N . ASN B 1 352 ? -20.828 31.188 22.453 1 97.31 352 ASN B N 1
ATOM 8536 C CA . ASN B 1 352 ? -20.922 31.953 21.219 1 97.31 352 ASN B CA 1
ATOM 8537 C C . ASN B 1 352 ? -20.969 31.031 20 1 97.31 352 ASN B C 1
ATOM 8539 O O . ASN B 1 352 ? -21.734 31.266 19.062 1 97.31 352 ASN B O 1
ATOM 8543 N N . SER B 1 353 ? -20.094 30.047 20.016 1 97.94 353 SER B N 1
ATOM 8544 C CA . SER B 1 353 ? -20.047 29.094 18.906 1 97.94 353 SER B CA 1
ATOM 8545 C C . SER B 1 353 ? -21.328 28.281 18.797 1 97.94 353 SER B C 1
ATOM 8547 O O . SER B 1 353 ? -21.797 28 17.688 1 97.94 353 SER B O 1
ATOM 8549 N N . PHE B 1 354 ? -21.922 27.938 19.922 1 98.38 354 PHE B N 1
ATOM 8550 C CA . PHE B 1 354 ? -23.219 27.25 19.922 1 98.38 354 PHE B CA 1
ATOM 8551 C C . PHE B 1 354 ? -24.297 28.125 19.297 1 98.38 354 PHE B C 1
ATOM 8553 O O . PHE B 1 354 ? -25.078 27.656 18.469 1 98.38 354 PHE B O 1
ATOM 8560 N N . ARG B 1 355 ? -24.281 29.297 19.703 1 98.06 355 ARG B N 1
ATOM 8561 C CA . ARG B 1 355 ? -25.281 30.203 19.156 1 98.06 355 ARG B CA 1
ATOM 8562 C C . ARG B 1 355 ? -25.125 30.344 17.641 1 98.06 355 ARG B C 1
ATOM 8564 O O . ARG B 1 355 ? -26.109 30.375 16.906 1 98.06 355 ARG B O 1
ATOM 8571 N N . ALA B 1 356 ? -23.875 30.469 17.219 1 97.94 356 ALA B N 1
ATOM 8572 C CA . ALA B 1 356 ? -23.594 30.562 15.789 1 97.94 356 ALA B CA 1
ATOM 8573 C C . ALA B 1 356 ? -24.141 29.344 15.047 1 97.94 356 ALA B C 1
ATOM 8575 O O . ALA B 1 356 ? -24.781 29.469 14.008 1 97.94 356 ALA B O 1
ATOM 8576 N N . LEU B 1 357 ? -23.922 28.141 15.57 1 98 357 LEU B N 1
ATOM 8577 C CA . LEU B 1 357 ? -24.391 26.906 14.945 1 98 357 LEU B CA 1
ATOM 8578 C C . LEU B 1 357 ? -25.906 26.828 14.953 1 98 357 LEU B C 1
ATOM 8580 O O . LEU B 1 357 ? -26.516 26.453 13.953 1 98 357 LEU B O 1
ATOM 8584 N N . ALA B 1 358 ? -26.5 27.188 16.078 1 98.12 358 ALA B N 1
ATOM 8585 C CA . ALA B 1 358 ? -27.953 27.172 16.188 1 98.12 358 ALA B CA 1
ATOM 8586 C C . ALA B 1 358 ? -28.594 28.062 15.133 1 98.12 358 ALA B C 1
ATOM 8588 O O . ALA B 1 358 ? -29.625 27.703 14.547 1 98.12 358 ALA B O 1
ATOM 8589 N N . PHE B 1 359 ? -27.984 29.172 14.836 1 98.06 359 PHE B N 1
ATOM 8590 C CA . PHE B 1 359 ? -28.531 30.141 13.891 1 98.06 359 PHE B CA 1
ATOM 8591 C C . PHE B 1 359 ? -28.609 29.547 12.492 1 98.06 359 PHE B C 1
ATOM 8593 O O . PHE B 1 359 ? -29.516 29.859 11.727 1 98.06 359 PHE B O 1
ATOM 8600 N N . LEU B 1 360 ? -27.703 28.656 12.141 1 98.06 360 LEU B N 1
ATOM 8601 C CA . LEU B 1 360 ? -27.672 28.062 10.805 1 98.06 360 LEU B CA 1
ATOM 8602 C C . LEU B 1 360 ? -28.906 27.188 10.562 1 98.06 360 LEU B C 1
ATOM 8604 O O . LEU B 1 360 ? -29.266 26.906 9.422 1 98.06 360 LEU B O 1
ATOM 8608 N N . SER B 1 361 ? -29.531 26.688 11.625 1 96.38 361 SER B N 1
ATOM 8609 C CA . SER B 1 361 ? -30.781 25.953 11.484 1 96.38 361 SER B CA 1
ATOM 8610 C C . SER B 1 361 ? -31.984 26.875 11.633 1 96.38 361 SER B C 1
ATOM 8612 O O . SER B 1 361 ? -33.125 26.453 11.461 1 96.38 361 SER B O 1
ATOM 8614 N N . GLU B 1 362 ? -31.797 28.156 11.992 1 97.38 362 GLU B N 1
ATOM 8615 C CA . GLU B 1 362 ? -32.875 29.141 12.18 1 97.38 362 GLU B CA 1
ATOM 8616 C C . GLU B 1 362 ? -33.031 30.016 10.945 1 97.38 362 GLU B C 1
ATOM 8618 O O . GLU B 1 362 ? -34.156 30.312 10.531 1 97.38 362 GLU B O 1
ATOM 8623 N N . VAL B 1 363 ? -31.906 30.359 10.375 1 98.12 363 VAL B N 1
ATOM 8624 C CA . VAL B 1 363 ? -31.859 31.359 9.305 1 98.12 363 VAL B CA 1
ATOM 8625 C C . VAL B 1 363 ? -32.594 30.812 8.07 1 98.12 363 VAL B C 1
ATOM 8627 O O . VAL B 1 363 ? -33 31.578 7.203 1 98.12 363 VAL B O 1
ATOM 8630 N N . THR B 1 364 ? -32.781 29.547 7.98 1 98.31 364 THR B N 1
ATOM 8631 C CA . THR B 1 364 ? -33.344 28.891 6.805 1 98.31 364 THR B CA 1
ATOM 8632 C C . THR B 1 364 ? -34.875 28.922 6.859 1 98.31 364 THR B C 1
ATOM 8634 O O . THR B 1 364 ? -35.531 28.484 5.914 1 98.31 364 THR B O 1
ATOM 8637 N N . GLN B 1 365 ? -35.406 29.359 7.977 1 97.12 365 GLN B N 1
ATOM 8638 C CA . GLN B 1 365 ? -36.875 29.344 8.188 1 97.12 365 GLN B CA 1
ATOM 8639 C C . GLN B 1 365 ? -37.5 30.672 7.754 1 97.12 365 GLN B C 1
ATOM 8641 O O . GLN B 1 365 ? -36.906 31.734 7.945 1 97.12 365 GLN B O 1
ATOM 8646 N N . GLY B 1 366 ? -38.625 30.516 7.16 1 95.69 366 GLY B N 1
ATOM 8647 C CA . GLY B 1 366 ? -39.312 31.703 6.691 1 95.69 366 GLY B CA 1
ATOM 8648 C C . GLY B 1 366 ? -38.688 32.312 5.445 1 95.69 366 GLY B C 1
ATOM 8649 O O . GLY B 1 366 ? -38 31.625 4.699 1 95.69 366 GLY B O 1
ATOM 8650 N N . GLY B 1 367 ? -39.094 33.594 5.078 1 95.44 367 GLY B N 1
ATOM 8651 C CA . GLY B 1 367 ? -38.562 34.25 3.893 1 95.44 367 GLY B CA 1
ATOM 8652 C C . GLY B 1 367 ? -39.219 33.75 2.607 1 95.44 367 GLY B C 1
ATOM 8653 O O . GLY B 1 367 ? -40.156 32.969 2.639 1 95.44 367 GLY B O 1
ATOM 8654 N N . PRO B 1 368 ? -38.656 34.219 1.482 1 97 368 PRO B N 1
ATOM 8655 C CA . PRO B 1 368 ? -39.25 33.875 0.189 1 97 368 PRO B CA 1
ATOM 8656 C C . PRO B 1 368 ? -39.031 32.406 -0.195 1 97 368 PRO B C 1
ATOM 8658 O O . PRO B 1 368 ? -39.844 31.828 -0.935 1 97 368 PRO B O 1
ATOM 8661 N N . HIS B 1 369 ? -37.938 31.797 0.336 1 98.06 369 HIS B N 1
ATOM 8662 C CA . HIS B 1 369 ? -37.625 30.422 0.038 1 98.06 369 HIS B CA 1
ATOM 8663 C C . HIS B 1 369 ? -37.344 29.625 1.314 1 98.06 369 HIS B C 1
ATOM 8665 O O . HIS B 1 369 ? -36.219 29.156 1.533 1 98.06 369 HIS B O 1
ATOM 8671 N N . PRO B 1 370 ? -38.281 29.391 2.098 1 97.88 370 PRO B N 1
ATOM 8672 C CA . PRO B 1 370 ? -38.094 28.656 3.348 1 97.88 370 PRO B CA 1
ATOM 8673 C C . PRO B 1 370 ? -37.781 27.172 3.119 1 97.88 370 PRO B C 1
ATOM 8675 O O . PRO B 1 370 ? -38.406 26.531 2.283 1 97.88 370 PRO B O 1
ATOM 8678 N N . ALA B 1 371 ? -36.812 26.672 3.756 1 98.12 371 ALA B N 1
ATOM 8679 C CA . ALA B 1 371 ? -36.562 25.234 3.76 1 98.12 371 ALA B CA 1
ATOM 8680 C C . ALA B 1 371 ? -37.438 24.531 4.781 1 98.12 371 ALA B C 1
ATOM 8682 O O . ALA B 1 371 ? -38 25.156 5.684 1 98.12 371 ALA B O 1
ATOM 8683 N N . PRO B 1 372 ? -37.594 23.203 4.613 1 97.94 372 PRO B N 1
ATOM 8684 C CA . PRO B 1 372 ? -38.281 22.453 5.672 1 97.94 372 PRO B CA 1
ATOM 8685 C C . PRO B 1 372 ? -37.594 22.625 7.035 1 97.94 372 PRO B C 1
ATOM 8687 O O . PRO B 1 372 ? -36.375 22.797 7.117 1 97.94 372 PRO B O 1
ATOM 8690 N N . ARG B 1 373 ? -38.469 22.594 8.07 1 97.38 373 ARG B N 1
ATOM 8691 C CA . ARG B 1 373 ? -37.969 22.812 9.43 1 97.38 373 ARG B CA 1
ATOM 8692 C C . ARG B 1 373 ? -36.812 21.891 9.75 1 97.38 373 ARG B C 1
ATOM 8694 O O . ARG B 1 373 ? -36.875 20.688 9.492 1 97.38 373 ARG B O 1
ATOM 8701 N N . GLY B 1 374 ? -35.75 22.422 10.328 1 97.44 374 GLY B N 1
ATOM 8702 C CA . GLY B 1 374 ? -34.594 21.641 10.766 1 97.44 374 GLY B CA 1
ATOM 8703 C C . GLY B 1 374 ? -33.469 21.609 9.758 1 97.44 374 GLY B C 1
ATOM 8704 O O . GLY B 1 374 ? -32.375 21.125 10.055 1 97.44 374 GLY B O 1
ATOM 8705 N N . PHE B 1 375 ? -33.688 22.156 8.547 1 98.44 375 PHE B N 1
ATOM 8706 C CA . PHE B 1 375 ? -32.625 22.281 7.566 1 98.44 375 PHE B CA 1
ATOM 8707 C C . PHE B 1 375 ? -31.547 23.219 8.055 1 98.44 375 PHE B C 1
ATOM 8709 O O . PHE B 1 375 ? -31.844 24.266 8.641 1 98.44 375 PHE B O 1
ATOM 8716 N N . ILE B 1 376 ? -30.297 22.891 7.828 1 98.19 376 ILE B N 1
ATOM 8717 C CA . ILE B 1 376 ? -29.188 23.734 8.273 1 98.19 376 ILE B CA 1
ATOM 8718 C C . ILE B 1 376 ? -28.516 24.375 7.07 1 98.19 376 ILE B C 1
ATOM 8720 O O . ILE B 1 376 ? -28.297 23.703 6.047 1 98.19 376 ILE B O 1
ATOM 8724 N N . ALA B 1 377 ? -28.172 25.641 7.141 1 98.31 377 ALA B N 1
ATOM 8725 C CA . ALA B 1 377 ? -27.406 26.344 6.117 1 98.31 377 ALA B CA 1
ATOM 8726 C C . ALA B 1 377 ? -25.922 26 6.215 1 98.31 377 ALA B C 1
ATOM 8728 O O . ALA B 1 377 ? -25.438 25.625 7.285 1 98.31 377 ALA B O 1
ATOM 8729 N N . ARG B 1 378 ? -25.188 26.047 5.113 1 97.56 378 ARG B N 1
ATOM 8730 C CA . ARG B 1 378 ? -23.734 25.859 5.121 1 97.56 378 ARG B CA 1
ATOM 8731 C C . ARG B 1 378 ? -23.031 27.062 5.734 1 97.56 378 ARG B C 1
ATOM 8733 O O . ARG B 1 378 ? -22.031 26.922 6.438 1 97.56 378 ARG B O 1
ATOM 8740 N N . ASN B 1 379 ? -23.516 28.25 5.398 1 97.38 379 ASN B N 1
ATOM 8741 C CA . ASN B 1 379 ? -23 29.531 5.875 1 97.38 379 ASN B CA 1
ATOM 8742 C C . ASN B 1 379 ? -24.047 30.641 5.75 1 97.38 379 ASN B C 1
ATOM 8744 O O . ASN B 1 379 ? -25.156 30.391 5.277 1 97.38 379 ASN B O 1
ATOM 8748 N N . VAL B 1 380 ? -23.688 31.844 6.266 1 97.75 380 VAL B N 1
ATOM 8749 C CA . VAL B 1 380 ? -24.516 33.031 6.098 1 97.75 380 VAL B CA 1
ATOM 8750 C C . VAL B 1 380 ? -23.641 34.219 5.621 1 97.75 380 VAL B C 1
ATOM 8752 O O . VAL B 1 380 ? -22.469 34.312 5.988 1 97.75 380 VAL B O 1
ATOM 8755 N N . ILE B 1 381 ? -24.234 35 4.793 1 97.44 381 ILE B N 1
ATOM 8756 C CA . ILE B 1 381 ? -23.609 36.219 4.27 1 97.44 381 ILE B CA 1
ATOM 8757 C C . ILE B 1 381 ? -24.547 37.406 4.465 1 97.44 381 ILE B C 1
ATOM 8759 O O . ILE B 1 381 ? -25.719 37.344 4.102 1 97.44 381 ILE B O 1
ATOM 8763 N N . PRO B 1 382 ? -24.031 38.469 5.074 1 96.56 382 PRO B N 1
ATOM 8764 C CA . PRO B 1 382 ? -24.891 39.625 5.191 1 96.56 382 PRO B CA 1
ATOM 8765 C C . PRO B 1 382 ? -25.391 40.125 3.84 1 96.56 382 PRO B C 1
ATOM 8767 O O . PRO B 1 382 ? -24.641 40.156 2.865 1 96.56 382 PRO B O 1
ATOM 8770 N N . THR B 1 383 ? -26.641 40.594 3.771 1 97.38 383 THR B N 1
ATOM 8771 C CA . THR B 1 383 ? -27.219 41.062 2.514 1 97.38 383 THR B CA 1
ATOM 8772 C C . THR B 1 383 ? -26.609 42.406 2.104 1 97.38 383 THR B C 1
ATOM 8774 O O . THR B 1 383 ? -26.812 42.844 0.979 1 97.38 383 THR B O 1
ATOM 8777 N N . THR B 1 384 ? -25.859 43 3.043 1 96.19 384 THR B N 1
ATOM 8778 C CA . THR B 1 384 ? -25.125 44.219 2.713 1 96.19 384 THR B CA 1
ATOM 8779 C C . THR B 1 384 ? -23.906 43.906 1.849 1 96.19 384 THR B C 1
ATOM 8781 O O . THR B 1 384 ? -23.328 44.781 1.222 1 96.19 384 THR B O 1
ATOM 8784 N N . ASP B 1 385 ? -23.438 42.625 1.815 1 95.25 385 ASP B N 1
ATOM 8785 C CA . ASP B 1 385 ? -22.359 42.188 0.946 1 95.25 385 ASP B CA 1
ATOM 8786 C C . ASP B 1 385 ? -22.859 41.969 -0.483 1 95.25 385 ASP B C 1
ATOM 8788 O O . ASP B 1 385 ? -24.062 41.938 -0.73 1 95.25 385 ASP B O 1
ATOM 8792 N N . PRO B 1 386 ? -21.859 41.906 -1.458 1 95.25 386 PRO B N 1
ATOM 8793 C CA . PRO B 1 386 ? -22.281 41.594 -2.824 1 95.25 386 PRO B CA 1
ATOM 8794 C C . PRO B 1 386 ? -23.109 40.312 -2.912 1 95.25 386 PRO B C 1
ATOM 8796 O O . PRO B 1 386 ? -22.812 39.344 -2.205 1 95.25 386 PRO B O 1
ATOM 8799 N N . ASP B 1 387 ? -24.141 40.375 -3.727 1 97.44 387 ASP B N 1
ATOM 8800 C CA . ASP B 1 387 ? -25.031 39.219 -3.895 1 97.44 387 ASP B CA 1
ATOM 8801 C C . ASP B 1 387 ? -24.25 38 -4.344 1 97.44 387 ASP B C 1
ATOM 8803 O O . ASP B 1 387 ? -23.766 37.938 -5.477 1 97.44 387 ASP B O 1
ATOM 8807 N N . PRO B 1 388 ? -24.172 37 -3.475 1 97.31 388 PRO B N 1
ATOM 8808 C CA . PRO B 1 388 ? -23.375 35.812 -3.812 1 97.31 388 PRO B CA 1
ATOM 8809 C C . PRO B 1 388 ? -23.984 35 -4.945 1 97.31 388 PRO B C 1
ATOM 8811 O O . PRO B 1 388 ? -23.312 34.156 -5.543 1 97.31 388 PRO B O 1
ATOM 8814 N N . ASN B 1 389 ? -25.25 35.156 -5.281 1 97.75 389 ASN B N 1
ATOM 8815 C CA . ASN B 1 389 ? -25.922 34.375 -6.305 1 97.75 389 ASN B CA 1
ATOM 8816 C C . ASN B 1 389 ? -25.438 34.719 -7.703 1 97.75 389 ASN B C 1
ATOM 8818 O O . ASN B 1 389 ? -25.688 33.969 -8.656 1 97.75 389 ASN B O 1
ATOM 8822 N N . GLN B 1 390 ? -24.781 35.781 -7.781 1 96.75 390 GLN B N 1
ATOM 8823 C CA . GLN B 1 390 ? -24.141 36.094 -9.055 1 96.75 390 GLN B CA 1
ATOM 8824 C C . GLN B 1 390 ? -23.047 35.094 -9.391 1 96.75 390 GLN B C 1
ATOM 8826 O O . GLN B 1 390 ? -22.828 34.781 -10.555 1 96.75 390 GLN B O 1
ATOM 8831 N N . ARG B 1 391 ? -22.406 34.656 -8.383 1 95.62 391 ARG B N 1
ATOM 8832 C CA . ARG B 1 391 ? -21.391 33.625 -8.531 1 95.62 391 ARG B CA 1
ATOM 8833 C C . ARG B 1 391 ? -22.031 32.25 -8.641 1 95.62 391 ARG B C 1
ATOM 8835 O O . ARG B 1 391 ? -21.594 31.422 -9.453 1 95.62 391 ARG B O 1
ATOM 8842 N N . TYR B 1 392 ? -23.031 32.031 -7.867 1 97.38 392 TYR B N 1
ATOM 8843 C CA . TYR B 1 392 ? -23.672 30.719 -7.789 1 97.38 392 TYR B CA 1
ATOM 8844 C C . TYR B 1 392 ? -24.969 30.703 -8.586 1 97.38 392 TYR B C 1
ATOM 8846 O O . TYR B 1 392 ? -26.016 30.328 -8.062 1 97.38 392 TYR B O 1
ATOM 8854 N N . ASP B 1 393 ? -24.844 31.047 -9.898 1 97 393 ASP B N 1
ATOM 8855 C CA . ASP B 1 393 ? -26 31.094 -10.789 1 97 393 ASP B CA 1
ATOM 8856 C C . ASP B 1 393 ? -26.203 29.766 -11.492 1 97 393 ASP B C 1
ATOM 8858 O O . ASP B 1 393 ? -25.578 28.766 -11.148 1 97 393 ASP B O 1
ATOM 8862 N N . LEU B 1 394 ? -27.125 29.719 -12.375 1 97.19 394 LEU B N 1
ATOM 8863 C CA . LEU B 1 394 ? -27.484 28.5 -13.086 1 97.19 394 LEU B CA 1
ATOM 8864 C C . LEU B 1 394 ? -26.297 27.953 -13.867 1 97.19 394 LEU B C 1
ATOM 8866 O O . LEU B 1 394 ? -26.125 26.734 -13.984 1 97.19 394 LEU B O 1
ATOM 8870 N N . ASN B 1 395 ? -25.484 28.844 -14.422 1 97.19 395 ASN B N 1
ATOM 8871 C CA . ASN B 1 395 ? -24.297 28.406 -15.148 1 97.19 395 ASN B CA 1
ATOM 8872 C C . ASN B 1 395 ? -23.328 27.656 -14.242 1 97.19 395 ASN B C 1
ATOM 8874 O O . ASN B 1 395 ? -22.703 26.688 -14.664 1 97.19 395 ASN B O 1
ATOM 8878 N N . TYR B 1 396 ? -23.219 28.141 -13.062 1 96.81 396 TYR B N 1
ATOM 8879 C CA . TYR B 1 396 ? -22.406 27.438 -12.062 1 96.81 396 TYR B CA 1
ATOM 8880 C C . TYR B 1 396 ? -22.906 26.016 -11.867 1 96.81 396 TYR B C 1
ATOM 8882 O O . TYR B 1 396 ? -22.125 25.062 -11.922 1 96.81 396 TYR B O 1
ATOM 8890 N N . ASP B 1 397 ? -24.172 25.812 -11.641 1 97.06 397 ASP B N 1
ATOM 8891 C CA . ASP B 1 397 ? -24.75 24.484 -11.406 1 97.06 397 ASP B CA 1
ATOM 8892 C C . ASP B 1 397 ? -24.578 23.594 -12.633 1 97.06 397 ASP B C 1
ATOM 8894 O O . ASP B 1 397 ? -24.203 22.422 -12.5 1 97.06 397 ASP B O 1
ATOM 8898 N N . MET B 1 398 ? -24.828 24.172 -13.766 1 96.88 398 MET B N 1
ATOM 8899 C CA . MET B 1 398 ? -24.703 23.391 -14.992 1 96.88 398 MET B CA 1
ATOM 8900 C C . MET B 1 398 ? -23.266 22.953 -15.219 1 96.88 398 MET B C 1
ATOM 8902 O O . MET B 1 398 ? -23.016 21.844 -15.711 1 96.88 398 MET B O 1
ATOM 8906 N N . GLY B 1 399 ? -22.359 23.859 -14.945 1 96.25 399 GLY B N 1
ATOM 8907 C CA . GLY B 1 399 ? -20.969 23.5 -15.008 1 96.25 399 GLY B CA 1
ATOM 8908 C C . GLY B 1 399 ? -20.594 22.344 -14.086 1 96.25 399 GLY B C 1
ATOM 8909 O O . GLY B 1 399 ? -19.844 21.453 -14.461 1 96.25 399 GLY B O 1
ATOM 8910 N N . ARG B 1 400 ? -21.125 22.312 -12.938 1 95.75 400 ARG B N 1
ATOM 8911 C CA . ARG B 1 400 ? -20.859 21.266 -11.953 1 95.75 400 ARG B CA 1
ATOM 8912 C C . ARG B 1 400 ? -21.453 19.938 -12.383 1 95.75 400 ARG B C 1
ATOM 8914 O O . ARG B 1 400 ? -20.891 18.875 -12.094 1 95.75 400 ARG B O 1
ATOM 8921 N N . THR B 1 401 ? -22.531 19.953 -13.062 1 95.25 401 THR B N 1
ATOM 8922 C CA . THR B 1 401 ? -23.203 18.734 -13.492 1 95.25 401 THR B CA 1
ATOM 8923 C C . THR B 1 401 ? -22.359 17.984 -14.523 1 95.25 401 THR B C 1
ATOM 8925 O O . THR B 1 401 ? -22.547 16.781 -14.727 1 95.25 401 THR B O 1
ATOM 8928 N N . LYS B 1 402 ? -21.5 18.719 -15.211 1 93.81 402 LYS B N 1
ATOM 8929 C CA . LYS B 1 402 ? -20.641 18.094 -16.203 1 93.81 402 LYS B CA 1
ATOM 8930 C C . LYS B 1 402 ? -19.641 17.141 -15.539 1 93.81 402 LYS B C 1
ATOM 8932 O O . LYS B 1 402 ? -19.234 16.141 -16.141 1 93.81 402 LYS B O 1
ATOM 8937 N N . ARG B 1 403 ? -19.328 17.359 -14.289 1 91.62 403 ARG B N 1
ATOM 8938 C CA . ARG B 1 403 ? -18.359 16.547 -13.555 1 91.62 403 ARG B CA 1
ATOM 8939 C C . ARG B 1 403 ? -19.062 15.586 -12.602 1 91.62 403 ARG B C 1
ATOM 8941 O O . ARG B 1 403 ? -18.484 14.586 -12.18 1 91.62 403 ARG B O 1
ATOM 8948 N N . ASP B 1 404 ? -20.188 15.945 -12.219 1 94.81 404 ASP B N 1
ATOM 8949 C CA . ASP B 1 404 ? -21.047 15.195 -11.297 1 94.81 404 ASP B CA 1
ATOM 8950 C C . ASP B 1 404 ? -22.516 15.258 -11.734 1 94.81 404 ASP B C 1
ATOM 8952 O O . ASP B 1 404 ? -23.203 16.234 -11.445 1 94.81 404 ASP B O 1
ATOM 8956 N N . SER B 1 405 ? -22.984 14.18 -12.328 1 95.69 405 SER B N 1
ATOM 8957 C CA . SER B 1 405 ? -24.312 14.203 -12.906 1 95.69 405 SER B CA 1
ATOM 8958 C C . SER B 1 405 ? -25.391 14.234 -11.82 1 95.69 405 SER B C 1
ATOM 8960 O O . SER B 1 405 ? -26.562 14.484 -12.109 1 95.69 405 SER B O 1
ATOM 8962 N N . LEU B 1 406 ? -24.969 14.07 -10.492 1 96.19 406 LEU B N 1
ATOM 8963 C CA . LEU B 1 406 ? -25.906 14.133 -9.383 1 96.19 406 LEU B CA 1
ATOM 8964 C C . LEU B 1 406 ? -25.875 15.508 -8.719 1 96.19 406 LEU B C 1
ATOM 8966 O O . LEU B 1 406 ? -26.609 15.75 -7.754 1 96.19 406 LEU B O 1
ATOM 8970 N N . TRP B 1 407 ? -25.062 16.359 -9.242 1 97.12 407 TRP B N 1
ATOM 8971 C CA . TRP B 1 407 ? -25.016 17.703 -8.68 1 97.12 407 TRP B CA 1
ATOM 8972 C C . TRP B 1 407 ? -26.391 18.344 -8.672 1 97.12 407 TRP B C 1
ATOM 8974 O O . TRP B 1 407 ? -27.156 18.234 -9.641 1 97.12 407 TRP B O 1
ATOM 8984 N N . LYS B 1 408 ? -26.719 19.031 -7.648 1 97.06 408 LYS B N 1
ATOM 8985 C CA . LYS B 1 408 ? -28.031 19.625 -7.48 1 97.06 408 LYS B CA 1
ATOM 8986 C C . LYS B 1 408 ? -28.141 20.953 -8.227 1 97.06 408 LYS B C 1
ATOM 8988 O O . LYS B 1 408 ? -27.312 21.844 -8.031 1 97.06 408 LYS B O 1
ATOM 8993 N N . ILE B 1 409 ? -29.156 21.062 -9.094 1 97.69 409 ILE B N 1
ATOM 8994 C CA . ILE B 1 409 ? -29.516 22.328 -9.711 1 97.69 409 ILE B CA 1
ATOM 8995 C C . ILE B 1 409 ? -30.562 23.031 -8.859 1 97.69 409 ILE B C 1
ATOM 8997 O O . ILE B 1 409 ? -31.672 22.531 -8.68 1 97.69 409 ILE B O 1
ATOM 9001 N N . ILE B 1 410 ? -30.141 24.219 -8.297 1 98.25 410 ILE B N 1
ATOM 9002 C CA . ILE B 1 410 ? -31.078 24.922 -7.438 1 98.25 410 ILE B CA 1
ATOM 9003 C C . ILE B 1 410 ? -30.812 26.422 -7.496 1 98.25 410 ILE B C 1
ATOM 9005 O O . ILE B 1 410 ? -29.656 26.859 -7.426 1 98.25 410 ILE B O 1
ATOM 9009 N N . GLN B 1 411 ? -31.844 27.234 -7.672 1 97.31 411 GLN B N 1
ATOM 9010 C CA . GLN B 1 411 ? -31.781 28.703 -7.664 1 97.31 411 GLN B CA 1
ATOM 9011 C C . GLN B 1 411 ? -32.906 29.297 -6.824 1 97.31 411 GLN B C 1
ATOM 9013 O O . GLN B 1 411 ? -34.062 28.875 -6.926 1 97.31 411 GLN B O 1
ATOM 9018 N N . PRO B 1 412 ? -32.656 30.375 -5.98 1 97.94 412 PRO B N 1
ATOM 9019 C CA . PRO B 1 412 ? -31.281 30.812 -5.684 1 97.94 412 PRO B CA 1
ATOM 9020 C C . PRO B 1 412 ? -30.531 29.844 -4.777 1 97.94 412 PRO B C 1
ATOM 9022 O O . PRO B 1 412 ? -31.141 29.156 -3.955 1 97.94 412 PRO B O 1
ATOM 9025 N N . ARG B 1 413 ? -29.281 29.734 -4.902 1 98.19 413 ARG B N 1
ATOM 9026 C CA . ARG B 1 413 ? -28.469 28.875 -4.051 1 98.19 413 ARG B CA 1
ATOM 9027 C C . ARG B 1 413 ? -28.266 29.5 -2.68 1 98.19 413 ARG B C 1
ATOM 9029 O O . ARG B 1 413 ? -28 28.781 -1.702 1 98.19 413 ARG B O 1
ATOM 9036 N N . LEU B 1 414 ? -28.297 30.75 -2.637 1 98.38 414 LEU B N 1
ATOM 9037 C CA . LEU B 1 414 ? -28.281 31.469 -1.368 1 98.38 414 LEU B CA 1
ATOM 9038 C C . LEU B 1 414 ? -29.516 32.344 -1.23 1 98.38 414 LEU B C 1
ATOM 9040 O O . LEU B 1 414 ? -29.453 33.562 -1.459 1 98.38 414 LEU B O 1
ATOM 9044 N N . PRO B 1 415 ? -30.625 31.844 -0.724 1 98.31 415 PRO B N 1
ATOM 9045 C CA . PRO B 1 415 ? -31.828 32.656 -0.476 1 98.31 415 PRO B CA 1
ATOM 9046 C C . PRO B 1 415 ? -31.625 33.688 0.629 1 98.31 415 PRO B C 1
ATOM 9048 O O . PRO B 1 415 ? -30.656 33.594 1.397 1 98.31 415 PRO B O 1
ATOM 9051 N N . VAL B 1 416 ? -32.531 34.594 0.623 1 98.31 416 VAL B N 1
ATOM 9052 C CA . VAL B 1 416 ? -32.562 35.594 1.682 1 98.31 416 VAL B CA 1
ATOM 9053 C C . VAL B 1 416 ? -33.469 35.156 2.812 1 98.31 416 VAL B C 1
ATOM 9055 O O . VAL B 1 416 ? -34.562 34.594 2.564 1 98.31 416 VAL B O 1
ATOM 9058 N N . ASP B 1 417 ? -33.062 35.344 4.043 1 97.88 417 ASP B N 1
ATOM 9059 C CA . ASP B 1 417 ? -33.812 34.875 5.191 1 97.88 417 ASP B CA 1
ATOM 9060 C C . ASP B 1 417 ? -35.031 35.781 5.441 1 97.88 417 ASP B C 1
ATOM 9062 O O . ASP B 1 417 ? -35.219 36.75 4.734 1 97.88 417 ASP B O 1
ATOM 9066 N N . ALA B 1 418 ? -35.875 35.5 6.461 1 98 418 ALA B N 1
ATOM 9067 C CA . ALA B 1 418 ? -37.125 36.188 6.777 1 98 418 ALA B CA 1
ATOM 9068 C C . ALA B 1 418 ? -36.844 37.625 7.16 1 98 418 ALA B C 1
ATOM 9070 O O . ALA B 1 418 ? -37.656 38.531 6.867 1 98 418 ALA B O 1
ATOM 9071 N N . SER B 1 419 ? -35.719 37.906 7.77 1 97.69 419 SER B N 1
ATOM 9072 C CA . SER B 1 419 ? -35.375 39.25 8.234 1 97.69 419 SER B CA 1
ATOM 9073 C C . SER B 1 419 ? -34.875 40.125 7.094 1 97.69 419 SER B C 1
ATOM 9075 O O . SER B 1 419 ? -34.844 41.344 7.219 1 97.69 419 SER B O 1
ATOM 9077 N N . GLY B 1 420 ? -34.438 39.531 6.066 1 97.62 420 GLY B N 1
ATOM 9078 C CA . GLY B 1 420 ? -33.844 40.219 4.953 1 97.62 420 GLY B CA 1
ATOM 9079 C C . GLY B 1 420 ? -32.375 40.594 5.191 1 97.62 420 GLY B C 1
ATOM 9080 O O . GLY B 1 420 ? -31.75 41.25 4.359 1 97.62 420 GLY B O 1
ATOM 9081 N N . LYS B 1 421 ? -31.781 40.094 6.215 1 97.62 421 LYS B N 1
ATOM 9082 C CA . LYS B 1 421 ? -30.453 40.562 6.617 1 97.62 421 LYS B CA 1
ATOM 9083 C C . LYS B 1 421 ? -29.375 39.562 6.188 1 97.62 421 LYS B C 1
ATOM 9085 O O . LYS B 1 421 ? -28.188 39.906 6.168 1 97.62 421 LYS B O 1
ATOM 9090 N N . TRP B 1 422 ? -29.828 38.344 5.805 1 98.25 422 TRP B N 1
ATOM 9091 C CA . TRP B 1 422 ? -28.828 37.312 5.562 1 98.25 422 TRP B CA 1
ATOM 9092 C C . TRP B 1 422 ? -29.156 36.531 4.289 1 98.25 422 TRP B C 1
ATOM 9094 O O . TRP B 1 422 ? -30.312 36.188 4.051 1 98.25 422 TRP B O 1
ATOM 9104 N N . TYR B 1 423 ? -28.109 36.344 3.455 1 98.25 423 TYR B N 1
ATOM 9105 C CA . TYR B 1 423 ? -28.109 35.188 2.559 1 98.25 423 TYR B CA 1
ATOM 9106 C C . TYR B 1 423 ? -27.719 33.938 3.301 1 98.25 423 TYR B C 1
ATOM 9108 O O . TYR B 1 423 ? -26.844 33.969 4.172 1 98.25 423 TYR B O 1
ATOM 9116 N N . TRP B 1 424 ? -28.344 32.844 3.072 1 98.31 424 TRP B N 1
ATOM 9117 C CA . TRP B 1 424 ? -27.891 31.562 3.619 1 98.31 424 TRP B CA 1
ATOM 9118 C C . TRP B 1 424 ? -27.672 30.547 2.508 1 98.31 424 TRP B C 1
ATOM 9120 O O . TRP B 1 424 ? -28.469 30.453 1.572 1 98.31 424 TRP B O 1
ATOM 9130 N N . LYS B 1 425 ? -26.594 29.875 2.551 1 98.19 425 LYS B N 1
ATOM 9131 C CA . LYS B 1 425 ? -26.234 28.922 1.492 1 98.19 425 LYS B CA 1
ATOM 9132 C C . LYS B 1 425 ? -26.922 27.578 1.715 1 98.19 425 LYS B C 1
ATOM 9134 O O . LYS B 1 425 ? -26.797 26.984 2.787 1 98.19 425 LYS B O 1
ATOM 9139 N N . CYS B 1 426 ? -27.641 27.078 0.69 1 97.69 426 CYS B N 1
ATOM 9140 C CA . CYS B 1 426 ? -28.344 25.812 0.728 1 97.69 426 CYS B CA 1
ATOM 9141 C C . CYS B 1 426 ? -27.422 24.656 0.339 1 97.69 426 CYS B C 1
ATOM 9143 O O . CYS B 1 426 ? -26.203 24.797 0.378 1 97.69 426 CYS B O 1
ATOM 9145 N N . ASP B 1 427 ? -27.953 23.406 0.105 1 97.94 427 ASP B N 1
ATOM 9146 C CA . ASP B 1 427 ? -27.281 22.203 -0.349 1 97.94 427 ASP B CA 1
ATOM 9147 C C . ASP B 1 427 ? -26.234 21.734 0.671 1 97.94 427 ASP B C 1
ATOM 9149 O O . ASP B 1 427 ? -25.109 21.406 0.308 1 97.94 427 ASP B O 1
ATOM 9153 N N . SER B 1 428 ? -26.625 21.828 1.954 1 97.06 428 SER B N 1
ATOM 9154 C CA . SER B 1 428 ? -25.766 21.359 3.027 1 97.06 428 SER B CA 1
ATOM 9155 C C . SER B 1 428 ? -25.484 19.859 2.902 1 97.06 428 SER B C 1
ATOM 9157 O O . SER B 1 428 ? -26.141 19.172 2.123 1 97.06 428 SER B O 1
ATOM 9159 N N . SER B 1 429 ? -24.438 19.438 3.604 1 95.38 429 SER B N 1
ATOM 9160 C CA . SER B 1 429 ? -23.938 18.094 3.35 1 95.38 429 SER B CA 1
ATOM 9161 C C . SER B 1 429 ? -23.766 17.312 4.648 1 95.38 429 SER B C 1
ATOM 9163 O O . SER B 1 429 ? -23.953 17.844 5.734 1 95.38 429 SER B O 1
ATOM 9165 N N . SER B 1 430 ? -23.438 15.977 4.508 1 95.19 430 SER B N 1
ATOM 9166 C CA . SER B 1 430 ? -23.188 15.102 5.648 1 95.19 430 SER B CA 1
ATOM 9167 C C . SER B 1 430 ? -21.984 15.586 6.465 1 95.19 430 SER B C 1
ATOM 9169 O O . SER B 1 430 ? -22 15.5 7.695 1 95.19 430 SER B O 1
ATOM 9171 N N . ASP B 1 431 ? -20.953 16.125 5.824 1 93.5 431 ASP B N 1
ATOM 9172 C CA . ASP B 1 431 ? -19.797 16.594 6.57 1 93.5 431 ASP B CA 1
ATOM 9173 C C . ASP B 1 431 ? -20.156 17.781 7.465 1 93.5 431 ASP B C 1
ATOM 9175 O O . ASP B 1 431 ? -19.641 17.906 8.586 1 93.5 431 ASP B O 1
ATOM 9179 N N . GLU B 1 432 ? -21.062 18.672 6.977 1 95.38 432 GLU B N 1
ATOM 9180 C CA . GLU B 1 432 ? -21.578 19.75 7.816 1 95.38 432 GLU B CA 1
ATOM 9181 C C . GLU B 1 432 ? -22.25 19.188 9.07 1 95.38 432 GLU B C 1
ATOM 9183 O O . GLU B 1 432 ? -21.969 19.641 10.18 1 95.38 432 GLU B O 1
ATOM 9188 N N . LEU B 1 433 ? -23.078 18.219 8.859 1 97.62 433 LEU B N 1
ATOM 9189 C CA . LEU B 1 433 ? -23.797 17.625 9.984 1 97.62 433 LEU B CA 1
ATOM 9190 C C . LEU B 1 433 ? -22.812 16.953 10.961 1 97.62 433 LEU B C 1
ATOM 9192 O O . LEU B 1 433 ? -23 17.047 12.172 1 97.62 433 LEU B O 1
ATOM 9196 N N . ASP B 1 434 ? -21.797 16.297 10.461 1 96.75 434 ASP B N 1
ATOM 9197 C CA . ASP B 1 434 ? -20.797 15.656 11.32 1 96.75 434 ASP B CA 1
ATOM 9198 C C . ASP B 1 434 ? -20.141 16.688 12.242 1 96.75 434 ASP B C 1
ATOM 9200 O O . ASP B 1 434 ? -19.969 16.438 13.438 1 96.75 434 ASP B O 1
ATOM 9204 N N . GLY B 1 435 ? -19.781 17.844 11.648 1 96.81 435 GLY B N 1
ATOM 9205 C CA . GLY B 1 435 ? -19.203 18.891 12.453 1 96.81 435 GLY B CA 1
ATOM 9206 C C . GLY B 1 435 ? -20.156 19.438 13.5 1 96.81 435 GLY B C 1
ATOM 9207 O O . GLY B 1 435 ? -19.766 19.625 14.656 1 96.81 435 GLY B O 1
ATOM 9208 N N . HIS B 1 436 ? -21.453 19.656 13.117 1 98 436 HIS B N 1
ATOM 9209 C CA . HIS B 1 436 ? -22.469 20.141 14.039 1 98 436 HIS B CA 1
ATOM 9210 C C . HIS B 1 436 ? -22.641 19.188 15.219 1 98 436 HIS B C 1
ATOM 9212 O O . HIS B 1 436 ? -22.531 19.609 16.375 1 98 436 HIS B O 1
ATOM 9218 N N . PHE B 1 437 ? -22.828 17.969 14.922 1 98.62 437 PHE B N 1
ATOM 9219 C CA . PHE B 1 437 ? -23.188 17.016 15.977 1 98.62 437 PHE B CA 1
ATOM 9220 C C . PHE B 1 437 ? -21.984 16.719 16.859 1 98.62 437 PHE B C 1
ATOM 9222 O O . PHE B 1 437 ? -22.125 16.516 18.062 1 98.62 437 PHE B O 1
ATOM 9229 N N . PHE B 1 438 ? -20.797 16.688 16.344 1 98.31 438 PHE B N 1
ATOM 9230 C CA . PHE B 1 438 ? -19.609 16.547 17.156 1 98.31 438 PHE B CA 1
ATOM 9231 C C . PHE B 1 438 ? -19.516 17.688 18.188 1 98.31 438 PHE B C 1
ATOM 9233 O O . PHE B 1 438 ? -19.344 17.438 19.375 1 98.31 438 PHE B O 1
ATOM 9240 N N . GLY B 1 439 ? -19.656 18.938 17.641 1 98.56 439 GLY B N 1
ATOM 9241 C CA . GLY B 1 439 ? -19.578 20.094 18.516 1 98.56 439 GLY B CA 1
ATOM 9242 C C . GLY B 1 439 ? -20.703 20.172 19.531 1 98.56 439 GLY B C 1
ATOM 9243 O O . GLY B 1 439 ? -20.453 20.422 20.719 1 98.56 439 GLY B O 1
ATOM 9244 N N . LEU B 1 440 ? -21.938 19.891 19.094 1 98.75 440 LEU B N 1
ATOM 9245 C CA . LEU B 1 440 ? -23.109 20 19.969 1 98.75 440 LEU B CA 1
ATOM 9246 C C . LEU B 1 440 ? -23.031 18.984 21.109 1 98.75 440 LEU B C 1
ATOM 9248 O O . LEU B 1 440 ? -23.297 19.328 22.266 1 98.75 440 LEU B O 1
ATOM 9252 N N . ALA B 1 441 ? -22.625 17.766 20.766 1 98.81 441 ALA B N 1
ATOM 9253 C CA . ALA B 1 441 ? -22.5 16.734 21.781 1 98.81 441 ALA B CA 1
ATOM 9254 C C . ALA B 1 441 ? -21.391 17.062 22.781 1 98.81 441 ALA B C 1
ATOM 9256 O O . ALA B 1 441 ? -21.578 16.922 23.984 1 98.81 441 ALA B O 1
ATOM 9257 N N . THR B 1 442 ? -20.297 17.531 22.312 1 98.81 442 THR B N 1
ATOM 9258 C CA . THR B 1 442 ? -19.156 17.891 23.172 1 98.81 442 THR B CA 1
ATOM 9259 C C . THR B 1 442 ? -19.516 19.062 24.062 1 98.81 442 THR B C 1
ATOM 9261 O O . THR B 1 442 ? -19.172 19.078 25.25 1 98.81 442 THR B O 1
ATOM 9264 N N . TYR B 1 443 ? -20.188 20.047 23.516 1 98.81 443 TYR B N 1
ATOM 9265 C CA . TYR B 1 443 ? -20.656 21.203 24.266 1 98.81 443 TYR B CA 1
ATOM 9266 C C . TYR B 1 443 ? -21.609 20.781 25.375 1 98.81 443 TYR B C 1
ATOM 9268 O O . TYR B 1 443 ? -21.484 21.219 26.516 1 98.81 443 TYR B O 1
ATOM 9276 N N . PHE B 1 444 ? -22.531 19.938 25.078 1 98.81 444 PHE B N 1
ATOM 9277 C CA . PHE B 1 444 ? -23.516 19.453 26.031 1 98.81 444 PHE B CA 1
ATOM 9278 C C . PHE B 1 444 ? -22.828 18.75 27.203 1 98.81 444 PHE B C 1
ATOM 9280 O O . PHE B 1 444 ? -23.172 18.984 28.359 1 98.81 444 PHE B O 1
ATOM 9287 N N . ASP B 1 445 ? -21.781 17.938 26.891 1 98.31 445 ASP B N 1
ATOM 9288 C CA . ASP B 1 445 ? -21.125 17.078 27.875 1 98.31 445 ASP B CA 1
ATOM 9289 C C . ASP B 1 445 ? -20.156 17.891 28.75 1 98.31 445 ASP B C 1
ATOM 9291 O O . ASP B 1 445 ? -19.969 17.562 29.922 1 98.31 445 ASP B O 1
ATOM 9295 N N . HIS B 1 446 ? -19.594 18.938 28.219 1 98.25 446 HIS B N 1
ATOM 9296 C CA . HIS B 1 446 ? -18.438 19.547 28.891 1 98.25 446 HIS B CA 1
ATOM 9297 C C . HIS B 1 446 ? -18.797 20.906 29.469 1 98.25 446 HIS B C 1
ATOM 9299 O O . HIS B 1 446 ? -18.156 21.359 30.422 1 98.25 446 HIS B O 1
ATOM 9305 N N . VAL B 1 447 ? -19.797 21.516 28.922 1 98.44 447 VAL B N 1
ATOM 9306 C CA . VAL B 1 447 ? -19.984 22.922 29.297 1 98.44 447 VAL B CA 1
ATOM 9307 C C . VAL B 1 447 ? -21.359 23.094 29.938 1 98.44 447 VAL B C 1
ATOM 9309 O O . VAL B 1 447 ? -21.484 23.812 30.938 1 98.44 447 VAL B O 1
ATOM 9312 N N . CYS B 1 448 ? -22.406 22.438 29.375 1 98.19 448 CYS B N 1
ATOM 9313 C CA . CYS B 1 448 ? -23.766 22.656 29.828 1 98.19 448 CYS B CA 1
ATOM 9314 C C . CYS B 1 448 ? -24 22.016 31.203 1 98.19 448 CYS B C 1
ATOM 9316 O O . CYS B 1 448 ? -23.922 20.797 31.328 1 98.19 448 CYS B O 1
ATOM 9318 N N . GLU B 1 449 ? -24.359 22.844 32.125 1 95 449 GLU B N 1
ATOM 9319 C CA . GLU B 1 449 ? -24.594 22.375 33.5 1 95 449 GLU B CA 1
ATOM 9320 C C . GLU B 1 449 ? -26.047 22.578 33.906 1 95 449 GLU B C 1
ATOM 9322 O O . GLU B 1 449 ? -26.641 21.688 34.531 1 95 449 GLU B O 1
ATOM 9327 N N . THR B 1 450 ? -26.594 23.703 33.5 1 96.56 450 THR B N 1
ATOM 9328 C CA . THR B 1 450 ? -27.953 24.047 33.906 1 96.56 450 THR B CA 1
ATOM 9329 C C . THR B 1 450 ? -28.984 23.438 32.969 1 96.56 450 THR B C 1
ATOM 9331 O O . THR B 1 450 ? -28.672 23.109 31.828 1 96.56 450 THR B O 1
ATOM 9334 N N . LYS B 1 451 ? -30.203 23.344 33.469 1 97.31 451 LYS B N 1
ATOM 9335 C CA . LYS B 1 451 ? -31.312 22.859 32.656 1 97.31 451 LYS B CA 1
ATOM 9336 C C . LYS B 1 451 ? -31.562 23.781 31.453 1 97.31 451 LYS B C 1
ATOM 9338 O O . LYS B 1 451 ? -31.859 23.297 30.344 1 97.31 451 LYS B O 1
ATOM 9343 N N . ALA B 1 452 ? -31.406 25 31.688 1 97 452 ALA B N 1
ATOM 9344 C CA . ALA B 1 452 ? -31.656 25.984 30.625 1 97 452 ALA B CA 1
ATOM 9345 C C . ALA B 1 452 ? -30.656 25.797 29.469 1 97 452 ALA B C 1
ATOM 9347 O O . ALA B 1 452 ? -31.047 25.812 28.297 1 97 452 ALA B O 1
ATOM 9348 N N . GLN B 1 453 ? -29.391 25.672 29.844 1 96.88 453 GLN B N 1
ATOM 9349 C CA . GLN B 1 453 ? -28.359 25.453 28.828 1 96.88 453 GLN B CA 1
ATOM 9350 C C . GLN B 1 453 ? -28.625 24.156 28.062 1 96.88 453 GLN B C 1
ATOM 9352 O O . GLN B 1 453 ? -28.547 24.125 26.828 1 96.88 453 GLN B O 1
ATOM 9357 N N . LYS B 1 454 ? -28.922 23.156 28.703 1 98.19 454 LYS B N 1
ATOM 9358 C CA . LYS B 1 454 ? -29.172 21.844 28.109 1 98.19 454 LYS B CA 1
ATOM 9359 C C . LYS B 1 454 ? -30.406 21.875 27.219 1 98.19 454 LYS B C 1
ATOM 9361 O O . LYS B 1 454 ? -30.422 21.266 26.141 1 98.19 454 LYS B O 1
ATOM 9366 N N . ASP B 1 455 ? -31.438 22.578 27.625 1 98.25 455 ASP B N 1
ATOM 9367 C CA . ASP B 1 455 ? -32.688 22.656 26.844 1 98.25 455 ASP B CA 1
ATOM 9368 C C . ASP B 1 455 ? -32.438 23.344 25.516 1 98.25 455 ASP B C 1
ATOM 9370 O O . ASP B 1 455 ? -33.094 23 24.5 1 98.25 455 ASP B O 1
ATOM 9374 N N . GLU B 1 456 ? -31.578 24.344 25.5 1 98.12 456 GLU B N 1
ATOM 9375 C CA . GLU B 1 456 ? -31.266 25.016 24.25 1 98.12 456 GLU B CA 1
ATOM 9376 C C . GLU B 1 456 ? -30.625 24.062 23.266 1 98.12 456 GLU B C 1
ATOM 9378 O O . GLU B 1 456 ? -30.938 24.078 22.062 1 98.12 456 GLU B O 1
ATOM 9383 N N . VAL B 1 457 ? -29.719 23.234 23.781 1 98.81 457 VAL B N 1
ATOM 9384 C CA . VAL B 1 457 ? -29.062 22.25 22.906 1 98.81 457 VAL B CA 1
ATOM 9385 C C . VAL B 1 457 ? -30.094 21.219 22.438 1 98.81 457 VAL B C 1
ATOM 9387 O O . VAL B 1 457 ? -30.094 20.844 21.266 1 98.81 457 VAL B O 1
ATOM 9390 N N . ARG B 1 458 ? -30.953 20.781 23.328 1 98.69 458 ARG B N 1
ATOM 9391 C CA . ARG B 1 458 ? -32 19.828 23 1 98.69 458 ARG B CA 1
ATOM 9392 C C . ARG B 1 458 ? -32.875 20.344 21.859 1 98.69 458 ARG B C 1
ATOM 9394 O O . ARG B 1 458 ? -33.219 19.578 20.938 1 98.69 458 ARG B O 1
ATOM 9401 N N . LYS B 1 459 ? -33.188 21.594 21.906 1 98.31 459 LYS B N 1
ATOM 9402 C CA . LYS B 1 459 ? -34.062 22.188 20.891 1 98.31 459 LYS B CA 1
ATOM 9403 C C . LYS B 1 459 ? -33.406 22.125 19.516 1 98.31 459 LYS B C 1
ATOM 9405 O O . LYS B 1 459 ? -34.031 21.766 18.531 1 98.31 459 LYS B O 1
ATOM 9410 N N . VAL B 1 460 ? -32.156 22.422 19.469 1 98.5 460 VAL B N 1
ATOM 9411 C CA . VAL B 1 460 ? -31.438 22.453 18.219 1 98.5 460 VAL B CA 1
ATOM 9412 C C . VAL B 1 460 ? -31.297 21.031 17.656 1 98.5 460 VAL B C 1
ATOM 9414 O O . VAL B 1 460 ? -31.594 20.781 16.484 1 98.5 460 VAL B O 1
ATOM 9417 N N . VAL B 1 461 ? -30.891 20.078 18.469 1 98.75 461 VAL B N 1
ATOM 9418 C CA . VAL B 1 461 ? -30.672 18.688 18.062 1 98.75 461 VAL B CA 1
ATOM 9419 C C . VAL B 1 461 ? -32 18.078 17.594 1 98.75 461 VAL B C 1
ATOM 9421 O O . VAL B 1 461 ? -32.062 17.438 16.547 1 98.75 461 VAL B O 1
ATOM 9424 N N . ARG B 1 462 ? -33.094 18.344 18.328 1 98.25 462 ARG B N 1
ATOM 9425 C CA . ARG B 1 462 ? -34.406 17.844 17.953 1 98.25 462 ARG B CA 1
ATOM 9426 C C . ARG B 1 462 ? -34.844 18.375 16.578 1 98.25 462 ARG B C 1
ATOM 9428 O O . ARG B 1 462 ? -35.344 17.609 15.742 1 98.25 462 ARG B O 1
ATOM 9435 N N . ARG B 1 463 ? -34.625 19.578 16.406 1 97.81 463 ARG B N 1
ATOM 9436 C CA . ARG B 1 463 ? -35.031 20.219 15.148 1 97.81 463 ARG B CA 1
ATOM 9437 C C . ARG B 1 463 ? -34.312 19.562 13.961 1 97.81 463 ARG B C 1
ATOM 9439 O O . ARG B 1 463 ? -34.969 19.234 12.953 1 97.81 463 ARG B O 1
ATOM 9446 N N . ILE B 1 464 ? -33.062 19.281 14.07 1 98.56 464 ILE B N 1
ATOM 9447 C CA . ILE B 1 464 ? -32.281 18.781 12.961 1 98.56 464 ILE B CA 1
ATOM 9448 C C . ILE B 1 464 ? -32.594 17.297 12.734 1 98.56 464 ILE B C 1
ATOM 9450 O O . ILE B 1 464 ? -32.844 16.875 11.609 1 98.56 464 ILE B O 1
ATOM 9454 N N . ILE B 1 465 ? -32.625 16.5 13.805 1 98.62 465 ILE B N 1
ATOM 9455 C CA . ILE B 1 465 ? -32.781 15.062 13.648 1 98.62 465 ILE B CA 1
ATOM 9456 C C . ILE B 1 465 ? -34.219 14.758 13.203 1 98.62 465 ILE B C 1
ATOM 9458 O O . ILE B 1 465 ? -34.438 13.852 12.391 1 98.62 465 ILE B O 1
ATOM 9462 N N . ASP B 1 466 ? -35.156 15.516 13.711 1 98.62 466 ASP B N 1
ATOM 9463 C CA . ASP B 1 466 ? -36.531 15.328 13.289 1 98.62 466 ASP B CA 1
ATOM 9464 C C . ASP B 1 466 ? -36.719 15.656 11.805 1 98.62 466 ASP B C 1
ATOM 9466 O O . ASP B 1 466 ? -37.531 15.047 11.117 1 98.62 466 ASP B O 1
ATOM 9470 N N . HIS B 1 467 ? -35.969 16.641 11.312 1 98.62 467 HIS B N 1
ATOM 9471 C CA . HIS B 1 467 ? -35.938 16.922 9.883 1 98.62 467 HIS B CA 1
ATOM 9472 C C . HIS B 1 467 ? -35.531 15.695 9.086 1 98.62 467 HIS B C 1
ATOM 9474 O O . HIS B 1 467 ? -36.188 15.336 8.102 1 98.62 467 HIS B O 1
ATOM 9480 N N . LEU B 1 468 ? -34.438 15.016 9.492 1 98.69 468 LEU B N 1
ATOM 9481 C CA . LEU B 1 468 ? -33.969 13.836 8.781 1 98.69 468 LEU B CA 1
ATOM 9482 C C . LEU B 1 468 ? -35 12.711 8.82 1 98.69 468 LEU B C 1
ATOM 9484 O O . LEU B 1 468 ? -35.25 12.086 7.801 1 98.69 468 LEU B O 1
ATOM 9488 N N . LEU B 1 469 ? -35.562 12.523 10.008 1 98.56 469 LEU B N 1
ATOM 9489 C CA . LEU B 1 469 ? -36.531 11.461 10.172 1 98.56 469 LEU B CA 1
ATOM 9490 C C . LEU B 1 469 ? -37.781 11.734 9.336 1 98.56 469 LEU B C 1
ATOM 9492 O O . LEU B 1 469 ? -38.375 10.805 8.781 1 98.56 469 LEU B O 1
ATOM 9496 N N . ALA B 1 470 ? -38.125 12.984 9.18 1 98.31 470 ALA B N 1
ATOM 9497 C CA . ALA B 1 470 ? -39.344 13.359 8.461 1 98.31 470 ALA B CA 1
ATOM 9498 C C . ALA B 1 470 ? -39.125 13.352 6.953 1 98.31 470 ALA B C 1
ATOM 9500 O O . ALA B 1 470 ? -40.062 13.375 6.172 1 98.31 470 ALA B O 1
ATOM 9501 N N . ASN B 1 471 ? -37.906 13.359 6.531 1 98.25 471 ASN B N 1
ATOM 9502 C CA . ASN B 1 471 ? -37.562 13.469 5.117 1 98.25 471 ASN B CA 1
ATOM 9503 C C . ASN B 1 471 ? -36.75 12.281 4.641 1 98.25 471 ASN B C 1
ATOM 9505 O O . ASN B 1 471 ? -35.719 12.461 3.959 1 98.25 471 ASN B O 1
ATOM 9509 N N . ASP B 1 472 ? -37.156 11.07 5.055 1 97.19 472 ASP B N 1
ATOM 9510 C CA . ASP B 1 472 ? -36.562 9.812 4.605 1 97.19 472 ASP B CA 1
ATOM 9511 C C . ASP B 1 472 ? -35.062 9.805 4.809 1 97.19 472 ASP B C 1
ATOM 9513 O O . ASP B 1 472 ? -34.312 9.391 3.92 1 97.19 472 ASP B O 1
ATOM 9517 N N . LEU B 1 473 ? -34.562 10.438 5.934 1 98.38 473 LEU B N 1
ATOM 9518 C CA . LEU B 1 473 ? -33.188 10.477 6.371 1 98.38 473 LEU B CA 1
ATOM 9519 C C . LEU B 1 473 ? -32.312 11.188 5.344 1 98.38 473 LEU B C 1
ATOM 9521 O O . LEU B 1 473 ? -31.219 10.719 5.016 1 98.38 473 LEU B O 1
ATOM 9525 N N . SER B 1 474 ? -32.844 12.234 4.75 1 98 474 SER B N 1
ATOM 9526 C CA . SER B 1 474 ? -32.062 13.133 3.881 1 98 474 SER B CA 1
ATOM 9527 C C . SER B 1 474 ? -32.25 14.586 4.297 1 98 474 SER B C 1
ATOM 9529 O O . SER B 1 474 ? -33.281 14.945 4.898 1 98 474 SER B O 1
ATOM 9531 N N . LEU B 1 475 ? -31.219 15.391 4.066 1 97.94 475 LEU B N 1
ATOM 9532 C CA . LEU B 1 475 ? -31.438 16.828 4.129 1 97.94 475 LEU B CA 1
ATOM 9533 C C . LEU B 1 475 ? -32.219 17.312 2.902 1 97.94 475 LEU B C 1
ATOM 9535 O O . LEU B 1 475 ? -31.828 17 1.771 1 97.94 475 LEU B O 1
ATOM 9539 N N . VAL B 1 476 ? -33.25 18 3.162 1 98.31 476 VAL B N 1
ATOM 9540 C CA . VAL B 1 476 ? -34.094 18.484 2.078 1 98.31 476 VAL B CA 1
ATOM 9541 C C . VAL B 1 476 ? -34.094 20.016 2.078 1 98.31 476 VAL B C 1
ATOM 9543 O O . VAL B 1 476 ? -34.344 20.641 3.109 1 98.31 476 VAL B O 1
ATOM 9546 N N . ASP B 1 477 ? -33.906 20.578 0.91 1 97.5 477 ASP B N 1
ATOM 9547 C CA . ASP B 1 477 ? -33.688 22.016 0.746 1 97.5 477 ASP B CA 1
ATOM 9548 C C . ASP B 1 477 ? -35.031 22.734 0.559 1 97.5 477 ASP B C 1
ATOM 9550 O O . ASP B 1 477 ? -36.094 22.141 0.734 1 97.5 477 ASP B O 1
ATOM 9554 N N . HIS B 1 478 ? -34.906 24.031 0.29 1 98.12 478 HIS B N 1
ATOM 9555 C CA . HIS B 1 478 ? -36.094 24.891 0.191 1 98.12 478 HIS B CA 1
ATOM 9556 C C . HIS B 1 478 ? -36.938 24.516 -1.028 1 98.12 478 HIS B C 1
ATOM 9558 O O . HIS B 1 478 ? -38.094 24.922 -1.134 1 98.12 478 HIS B O 1
ATOM 9564 N N . ASP B 1 479 ? -36.375 23.719 -2.041 1 97.94 479 ASP B N 1
ATOM 9565 C CA . ASP B 1 479 ? -37.156 23.281 -3.203 1 97.94 479 ASP B CA 1
ATOM 9566 C C . ASP B 1 479 ? -37.875 21.969 -2.916 1 97.94 479 ASP B C 1
ATOM 9568 O O . ASP B 1 479 ? -38.531 21.422 -3.795 1 97.94 479 ASP B O 1
ATOM 9572 N N . GLY B 1 480 ? -37.656 21.391 -1.756 1 97.75 480 GLY B N 1
ATOM 9573 C CA . GLY B 1 480 ? -38.344 20.172 -1.355 1 97.75 480 GLY B CA 1
ATOM 9574 C C . GLY B 1 480 ? -37.656 18.906 -1.802 1 97.75 480 GLY B C 1
ATOM 9575 O O . GLY B 1 480 ? -38.188 17.812 -1.65 1 97.75 480 GLY B O 1
ATOM 9576 N N . LEU B 1 481 ? -36.469 19.062 -2.303 1 97.81 481 LEU B N 1
ATOM 9577 C CA . LEU B 1 481 ? -35.688 17.922 -2.791 1 97.81 481 LEU B CA 1
ATOM 9578 C C . LEU B 1 481 ? -34.406 17.719 -1.97 1 97.81 481 LEU B C 1
ATOM 9580 O O . LEU B 1 481 ? -33.906 18.672 -1.359 1 97.81 481 LEU B O 1
ATOM 9584 N N . PRO B 1 482 ? -33.875 16.484 -1.932 1 97.81 482 PRO B N 1
ATOM 9585 C CA . PRO B 1 482 ? -32.656 16.203 -1.17 1 97.81 482 PRO B CA 1
ATOM 9586 C C . PRO B 1 482 ? -31.453 17.016 -1.663 1 97.81 482 PRO B C 1
ATOM 9588 O O . PRO B 1 482 ? -31.391 17.375 -2.842 1 97.81 482 PRO B O 1
ATOM 9591 N N . THR B 1 483 ? -30.547 17.328 -0.731 1 98.06 483 THR B N 1
ATOM 9592 C CA . THR B 1 483 ? -29.281 17.938 -1.077 1 98.06 483 THR B CA 1
ATOM 9593 C C . THR B 1 483 ? -28.359 16.938 -1.778 1 98.06 483 THR B C 1
ATOM 9595 O O . THR B 1 483 ? -28.703 15.758 -1.88 1 98.06 483 THR B O 1
ATOM 9598 N N . ARG B 1 484 ? -27.219 17.359 -2.236 1 97 484 ARG B N 1
ATOM 9599 C CA . ARG B 1 484 ? -26.344 16.547 -3.064 1 97 484 ARG B CA 1
ATOM 9600 C C . ARG B 1 484 ? -25.688 15.438 -2.244 1 97 484 ARG B C 1
ATOM 9602 O O . ARG B 1 484 ? -25.516 14.32 -2.732 1 97 484 ARG B O 1
ATOM 9609 N N . TRP B 1 485 ? -25.359 15.695 -0.948 1 95.44 485 TRP B N 1
ATOM 9610 C CA . TRP B 1 485 ? -24.406 14.789 -0.308 1 95.44 485 TRP B CA 1
ATOM 9611 C C . TRP B 1 485 ? -24.984 14.219 0.982 1 95.44 485 TRP B C 1
ATOM 9613 O O . TRP B 1 485 ? -24.422 13.289 1.565 1 95.44 485 TRP B O 1
ATOM 9623 N N . ALA B 1 486 ? -26.094 14.656 1.477 1 97.25 486 ALA B N 1
ATOM 9624 C CA . ALA B 1 486 ? -26.625 14.18 2.75 1 97.25 486 ALA B CA 1
ATOM 9625 C C . ALA B 1 486 ? -27.719 13.133 2.529 1 97.25 486 ALA B C 1
ATOM 9627 O O . ALA B 1 486 ? -28.906 13.414 2.693 1 97.25 486 ALA B O 1
ATOM 9628 N N . HIS B 1 487 ? -27.328 11.938 2.209 1 97.44 487 HIS B N 1
ATOM 9629 C CA . HIS B 1 487 ? -28.188 10.781 1.998 1 97.44 487 HIS B CA 1
ATOM 9630 C C . HIS B 1 487 ? -27.875 9.672 2.996 1 97.44 487 HIS B C 1
ATOM 9632 O O . HIS B 1 487 ? -26.734 9.188 3.057 1 97.44 487 HIS B O 1
ATOM 9638 N N . PHE B 1 488 ? -28.953 9.242 3.762 1 98.31 488 PHE B N 1
ATOM 9639 C CA . PHE B 1 488 ? -28.688 8.266 4.816 1 98.31 488 PHE B CA 1
ATOM 9640 C C . PHE B 1 488 ? -29.719 7.145 4.781 1 98.31 488 PHE B C 1
ATOM 9642 O O . PHE B 1 488 ? -29.734 6.289 5.668 1 98.31 488 PHE B O 1
ATOM 9649 N N . SER B 1 489 ? -30.594 7.113 3.801 1 98.19 489 SER B N 1
ATOM 9650 C CA . SER B 1 489 ? -31.688 6.137 3.779 1 98.19 489 SER B CA 1
ATOM 9651 C C . SER B 1 489 ? -31.188 4.762 3.344 1 98.19 489 SER B C 1
ATOM 9653 O O . SER B 1 489 ? -30.203 4.66 2.596 1 98.19 489 SER B O 1
ATOM 9655 N N . PRO B 1 490 ? -31.844 3.678 3.781 1 96.69 490 PRO B N 1
ATOM 9656 C CA . PRO B 1 490 ? -31.5 2.342 3.293 1 96.69 490 PRO B CA 1
ATOM 9657 C C . PRO B 1 490 ? -31.625 2.211 1.778 1 96.69 490 PRO B C 1
ATOM 9659 O O . PRO B 1 490 ? -30.875 1.464 1.148 1 96.69 490 PRO B O 1
ATOM 9662 N N . ASP B 1 491 ? -32.562 2.908 1.154 1 96.5 491 ASP B N 1
ATOM 9663 C CA . ASP B 1 491 ? -32.719 2.863 -0.297 1 96.5 491 ASP B CA 1
ATOM 9664 C C . ASP B 1 491 ? -31.469 3.428 -0.996 1 96.5 491 ASP B C 1
ATOM 9666 O O . ASP B 1 491 ? -31.047 2.916 -2.037 1 96.5 491 ASP B O 1
ATOM 9670 N N . ASP B 1 492 ? -30.859 4.414 -0.366 1 96.19 492 ASP B N 1
ATOM 9671 C CA . ASP B 1 492 ? -29.641 4.992 -0.932 1 96.19 492 ASP B CA 1
ATOM 9672 C C . ASP B 1 492 ? -28.422 4.164 -0.562 1 96.19 492 ASP B C 1
ATOM 9674 O O . ASP B 1 492 ? -27.688 3.697 -1.44 1 96.19 492 ASP B O 1
ATOM 9678 N N . LEU B 1 493 ? -28.234 3.816 0.67 1 95.75 493 LEU B N 1
ATOM 9679 C CA . LEU B 1 493 ? -26.969 3.281 1.157 1 95.75 493 LEU B CA 1
ATOM 9680 C C . LEU B 1 493 ? -26.891 1.772 0.949 1 95.75 493 LEU B C 1
ATOM 9682 O O . LEU B 1 493 ? -25.812 1.191 0.936 1 95.75 493 LEU B O 1
ATOM 9686 N N . ASN B 1 494 ? -28.047 1.085 0.802 1 94.94 494 ASN B N 1
ATOM 9687 C CA . ASN B 1 494 ? -28 -0.368 0.669 1 94.94 494 ASN B CA 1
ATOM 9688 C C . ASN B 1 494 ? -28.391 -0.813 -0.738 1 94.94 494 ASN B C 1
ATOM 9690 O O . ASN B 1 494 ? -28.172 -1.968 -1.109 1 94.94 494 ASN B O 1
ATOM 9694 N N . ARG B 1 495 ? -28.984 0.139 -1.605 1 93.94 495 ARG B N 1
ATOM 9695 C CA . ARG B 1 495 ? -29.562 -0.374 -2.842 1 93.94 495 ARG B CA 1
ATOM 9696 C C . ARG B 1 495 ? -29.234 0.534 -4.02 1 93.94 495 ARG B C 1
ATOM 9698 O O . ARG B 1 495 ? -29.625 0.255 -5.156 1 93.94 495 ARG B O 1
ATOM 9705 N N . ASN B 1 496 ? -28.562 1.648 -3.783 1 94.62 496 ASN B N 1
ATOM 9706 C CA . ASN B 1 496 ? -28.188 2.604 -4.824 1 94.62 496 ASN B CA 1
ATOM 9707 C C . ASN B 1 496 ? -26.672 2.699 -4.98 1 94.62 496 ASN B C 1
ATOM 9709 O O . ASN B 1 496 ? -25.984 3.281 -4.137 1 94.62 496 ASN B O 1
ATOM 9713 N N . PHE B 1 497 ? -26.172 2.199 -6.109 1 92.75 497 PHE B N 1
ATOM 9714 C CA . PHE B 1 497 ? -24.719 2.053 -6.273 1 92.75 497 PHE B CA 1
ATOM 9715 C C . PHE B 1 497 ? -24.047 3.414 -6.379 1 92.75 497 PHE B C 1
ATOM 9717 O O . PHE B 1 497 ? -22.828 3.52 -6.258 1 92.75 497 PHE B O 1
ATOM 9724 N N . ALA B 1 498 ? -24.781 4.527 -6.582 1 93.25 498 ALA B N 1
ATOM 9725 C CA . ALA B 1 498 ? -24.219 5.875 -6.613 1 93.25 498 ALA B CA 1
ATOM 9726 C C . ALA B 1 498 ? -23.641 6.258 -5.258 1 93.25 498 ALA B C 1
ATOM 9728 O O . ALA B 1 498 ? -22.844 7.195 -5.16 1 93.25 498 ALA B O 1
ATOM 9729 N N . TRP B 1 499 ? -24.016 5.477 -4.223 1 92.81 499 TRP B N 1
ATOM 9730 C CA . TRP B 1 499 ? -23.609 5.844 -2.867 1 92.81 499 TRP B CA 1
ATOM 9731 C C . TRP B 1 499 ? -22.719 4.766 -2.252 1 92.81 499 TRP B C 1
ATOM 9733 O O . TRP B 1 499 ? -22.578 4.699 -1.029 1 92.81 499 TRP B O 1
ATOM 9743 N N . VAL B 1 500 ? -22.109 3.93 -3.061 1 91.06 500 VAL B N 1
ATOM 9744 C CA . VAL B 1 500 ? -21.328 2.809 -2.559 1 91.06 500 VAL B CA 1
ATOM 9745 C C . VAL B 1 500 ? -20.125 3.332 -1.786 1 91.06 500 VAL B C 1
ATOM 9747 O O . VAL B 1 500 ? -19.719 2.74 -0.782 1 91.06 500 VAL B O 1
ATOM 9750 N N . ALA B 1 501 ? -19.562 4.43 -2.223 1 87.38 501 ALA B N 1
ATOM 9751 C CA . ALA B 1 501 ? -18.391 5 -1.554 1 87.38 501 ALA B CA 1
ATOM 9752 C C . ALA B 1 501 ? -18.75 5.512 -0.162 1 87.38 501 ALA B C 1
ATOM 9754 O O . ALA B 1 501 ? -17.938 5.441 0.763 1 87.38 501 ALA B O 1
ATOM 9755 N N . GLU B 1 502 ? -19.969 5.973 0.01 1 91.31 502 GLU B N 1
ATOM 9756 C CA . GLU B 1 502 ? -20.422 6.594 1.254 1 91.31 502 GLU B CA 1
ATOM 9757 C C . GLU B 1 502 ? -21.172 5.598 2.133 1 91.31 502 GLU B C 1
ATOM 9759 O O . GLU B 1 502 ? -21.562 5.926 3.252 1 91.31 502 GLU B O 1
ATOM 9764 N N . ARG B 1 503 ? -21.375 4.395 1.702 1 92.5 503 ARG B N 1
ATOM 9765 C CA . ARG B 1 503 ? -22.25 3.453 2.404 1 92.5 503 ARG B CA 1
ATOM 9766 C C . ARG B 1 503 ? -21.828 3.311 3.865 1 92.5 503 ARG B C 1
ATOM 9768 O O . ARG B 1 503 ? -22.656 3.504 4.77 1 92.5 503 ARG B O 1
ATOM 9775 N N . GLY B 1 504 ? -20.516 2.959 4.055 1 92.5 504 GLY B N 1
ATOM 9776 C CA . GLY B 1 504 ? -20.047 2.781 5.422 1 92.5 504 GLY B CA 1
ATOM 9777 C C . GLY B 1 504 ? -20.016 4.074 6.215 1 92.5 504 GLY B C 1
ATOM 9778 O O . GLY B 1 504 ? -20.5 4.125 7.344 1 92.5 504 GLY B O 1
ATOM 9779 N N . LEU B 1 505 ? -19.578 5.133 5.645 1 93.81 505 LEU B N 1
ATOM 9780 C CA . LEU B 1 505 ? -19.359 6.414 6.309 1 93.81 505 LEU B CA 1
ATOM 9781 C C . LEU B 1 505 ? -20.703 7.035 6.711 1 93.81 505 LEU B C 1
ATOM 9783 O O . LEU B 1 505 ? -20.906 7.367 7.879 1 93.81 505 LEU B O 1
ATOM 9787 N N . ASN B 1 506 ? -21.609 7.09 5.754 1 96.25 506 ASN B N 1
ATOM 9788 C CA . ASN B 1 506 ? -22.891 7.746 6.039 1 96.25 506 ASN B CA 1
ATOM 9789 C C . ASN B 1 506 ? -23.781 6.883 6.934 1 96.25 506 ASN B C 1
ATOM 9791 O O . ASN B 1 506 ? -24.641 7.402 7.641 1 96.25 506 ASN B O 1
ATOM 9795 N N . SER B 1 507 ? -23.578 5.551 6.902 1 97.12 507 SER B N 1
ATOM 9796 C CA . SER B 1 507 ? -24.25 4.711 7.887 1 97.12 507 SER B CA 1
ATOM 9797 C C . SER B 1 507 ? -23.844 5.082 9.305 1 97.12 507 SER B C 1
ATOM 9799 O O . SER B 1 507 ? -24.688 5.301 10.172 1 97.12 507 SER B O 1
ATOM 9801 N N . TYR B 1 508 ? -22.562 5.227 9.539 1 97.31 508 TYR B N 1
ATOM 9802 C CA . TYR B 1 508 ? -22.078 5.543 10.883 1 97.31 508 TYR B CA 1
ATOM 9803 C C . TYR B 1 508 ? -22.375 6.992 11.242 1 97.31 508 TYR B C 1
ATOM 9805 O O . TYR B 1 508 ? -22.625 7.312 12.406 1 97.31 508 TYR B O 1
ATOM 9813 N N . SER B 1 509 ? -22.484 7.855 10.242 1 97.88 509 SER B N 1
ATOM 9814 C CA . SER B 1 509 ? -22.859 9.234 10.516 1 97.88 509 SER B CA 1
ATOM 9815 C C . SER B 1 509 ? -24.266 9.32 11.094 1 97.88 509 SER B C 1
ATOM 9817 O O . SER B 1 509 ? -24.469 9.828 12.195 1 97.88 509 SER B O 1
ATOM 9819 N N . ILE B 1 510 ? -25.234 8.734 10.398 1 98.75 510 ILE B N 1
ATOM 9820 C CA . ILE B 1 510 ? -26.625 8.852 10.844 1 98.75 510 ILE B CA 1
ATOM 9821 C C . ILE B 1 510 ? -26.797 8.109 12.164 1 98.75 510 ILE B C 1
ATOM 9823 O O . ILE B 1 510 ? -27.562 8.547 13.031 1 98.75 510 ILE B O 1
ATOM 9827 N N . LEU B 1 511 ? -26.109 6.957 12.328 1 98.75 511 LEU B N 1
ATOM 9828 C CA . LEU B 1 511 ? -26.188 6.266 13.609 1 98.75 511 LEU B CA 1
ATOM 9829 C C . LEU B 1 511 ? -25.656 7.148 14.734 1 98.75 511 LEU B C 1
ATOM 9831 O O . LEU B 1 511 ? -26.234 7.207 15.812 1 98.75 511 LEU B O 1
ATOM 9835 N N . THR B 1 512 ? -24.594 7.867 14.5 1 98.75 512 THR B N 1
ATOM 9836 C CA . THR B 1 512 ? -24 8.758 15.492 1 98.75 512 THR B CA 1
ATOM 9837 C C . THR B 1 512 ? -24.969 9.891 15.836 1 98.75 512 THR B C 1
ATOM 9839 O O . THR B 1 512 ? -25.156 10.211 17.016 1 98.75 512 THR B O 1
ATOM 9842 N N . TYR B 1 513 ? -25.609 10.477 14.789 1 98.81 513 TYR B N 1
ATOM 9843 C CA . TYR B 1 513 ? -26.578 11.555 15.023 1 98.81 513 TYR B CA 1
ATOM 9844 C C . TYR B 1 513 ? -27.703 11.094 15.945 1 98.81 513 TYR B C 1
ATOM 9846 O O . TYR B 1 513 ? -28.047 11.781 16.906 1 98.81 513 TYR B O 1
ATOM 9854 N N . LEU B 1 514 ? -28.203 9.938 15.617 1 98.88 514 LEU B N 1
ATOM 9855 C CA . LEU B 1 514 ? -29.328 9.398 16.375 1 98.88 514 LEU B CA 1
ATOM 9856 C C . LEU B 1 514 ? -28.906 9.086 17.812 1 98.88 514 LEU B C 1
ATOM 9858 O O . LEU B 1 514 ? -29.672 9.352 18.75 1 98.88 514 LEU B O 1
ATOM 9862 N N . LEU B 1 515 ? -27.75 8.547 17.984 1 98.69 515 LEU B N 1
ATOM 9863 C CA . LEU B 1 515 ? -27.266 8.227 19.328 1 98.69 515 LEU B CA 1
ATOM 9864 C C . LEU B 1 515 ? -27.031 9.5 20.141 1 98.69 515 LEU B C 1
ATOM 9866 O O . LEU B 1 515 ? -27.359 9.547 21.328 1 98.69 515 LEU B O 1
ATOM 9870 N N . ILE B 1 516 ? -26.484 10.5 19.547 1 98.81 516 ILE B N 1
ATOM 9871 C CA . ILE B 1 516 ? -26.297 11.789 20.203 1 98.81 516 ILE B CA 1
ATOM 9872 C C . ILE B 1 516 ? -27.641 12.391 20.562 1 98.81 516 ILE B C 1
ATOM 9874 O O . ILE B 1 516 ? -27.812 12.93 21.656 1 98.81 516 ILE B O 1
ATOM 9878 N N . ALA B 1 517 ? -28.578 12.281 19.625 1 98.88 517 ALA B N 1
ATOM 9879 C CA . ALA B 1 517 ? -29.922 12.789 19.906 1 98.88 517 ALA B CA 1
ATOM 9880 C C . ALA B 1 517 ? -30.531 12.094 21.125 1 98.88 517 ALA B C 1
ATOM 9882 O O . ALA B 1 517 ? -31.125 12.742 21.984 1 98.88 517 ALA B O 1
ATOM 9883 N N . GLU B 1 518 ? -30.375 10.805 21.156 1 98.75 518 GLU B N 1
ATOM 9884 C CA . GLU B 1 518 ? -30.859 10.07 22.328 1 98.75 518 GLU B CA 1
ATOM 9885 C C . GLU B 1 518 ? -30.172 10.555 23.609 1 98.75 518 GLU B C 1
ATOM 9887 O O . GLU B 1 518 ? -30.828 10.828 24.609 1 98.75 518 GLU B O 1
ATOM 9892 N N . HIS B 1 519 ? -28.891 10.641 23.562 1 98.5 519 HIS B N 1
ATOM 9893 C CA . HIS B 1 519 ? -28.078 11.047 24.719 1 98.5 519 HIS B CA 1
ATOM 9894 C C . HIS B 1 519 ? -28.516 12.422 25.234 1 98.5 519 HIS B C 1
ATOM 9896 O O . HIS B 1 519 ? -28.688 12.609 26.438 1 98.5 519 HIS B O 1
ATOM 9902 N N . ILE B 1 520 ? -28.75 13.344 24.328 1 98.75 520 ILE B N 1
ATOM 9903 C CA . ILE B 1 520 ? -29 14.742 24.672 1 98.75 520 ILE B CA 1
ATOM 9904 C C . ILE B 1 520 ? -30.453 14.922 25.078 1 98.75 520 ILE B C 1
ATOM 9906 O O . ILE B 1 520 ? -30.766 15.625 26.031 1 98.75 520 ILE B O 1
ATOM 9910 N N . THR B 1 521 ? -31.391 14.266 24.406 1 98.31 521 THR B N 1
ATOM 9911 C CA . THR B 1 521 ? -32.812 14.562 24.594 1 98.31 521 THR B CA 1
ATOM 9912 C C . THR B 1 521 ? -33.438 13.547 25.531 1 98.31 521 THR B C 1
ATOM 9914 O O . THR B 1 521 ? -34.5 13.812 26.109 1 98.31 521 THR B O 1
ATOM 9917 N N . GLY B 1 522 ? -32.906 12.344 25.609 1 97.31 522 GLY B N 1
ATOM 9918 C CA . GLY B 1 522 ? -33.531 11.266 26.359 1 97.31 522 GLY B CA 1
ATOM 9919 C C . GLY B 1 522 ? -34.75 10.68 25.688 1 97.31 522 GLY B C 1
ATOM 9920 O O . GLY B 1 522 ? -35.438 9.812 26.25 1 97.31 522 GLY B O 1
ATOM 9921 N N . ASP B 1 523 ? -35.062 11.109 24.5 1 98 523 ASP B N 1
ATOM 9922 C CA . ASP B 1 523 ? -36.25 10.641 23.766 1 98 523 ASP B CA 1
ATOM 9923 C C . ASP B 1 523 ? -36 9.266 23.156 1 98 523 ASP B C 1
ATOM 9925 O O . ASP B 1 523 ? -35.125 9.094 22.312 1 98 523 ASP B O 1
ATOM 9929 N N . PRO B 1 524 ? -36.781 8.273 23.484 1 97.81 524 PRO B N 1
ATOM 9930 C CA . PRO B 1 524 ? -36.531 6.902 23.047 1 97.81 524 PRO B CA 1
ATOM 9931 C C . PRO B 1 524 ? -36.75 6.711 21.547 1 97.81 524 PRO B C 1
ATOM 9933 O O . PRO B 1 524 ? -36.312 5.723 20.969 1 97.81 524 PRO B O 1
ATOM 9936 N N . LYS B 1 525 ? -37.5 7.609 20.891 1 98.31 525 LYS B N 1
ATOM 9937 C CA . LYS B 1 525 ? -37.75 7.445 19.453 1 98.31 525 LYS B CA 1
ATOM 9938 C C . LYS B 1 525 ? -36.438 7.43 18.656 1 98.31 525 LYS B C 1
ATOM 9940 O O . LYS B 1 525 ? -36.375 6.785 17.609 1 98.31 525 LYS B O 1
ATOM 9945 N N . TYR B 1 526 ? -35.5 8.133 19.156 1 98.69 526 TYR B N 1
ATOM 9946 C CA . TYR B 1 526 ? -34.219 8.164 18.469 1 98.69 526 TYR B CA 1
ATOM 9947 C C . TYR B 1 526 ? -33.469 6.844 18.609 1 98.69 526 TYR B C 1
ATOM 9949 O O . TYR B 1 526 ? -32.844 6.375 17.672 1 98.69 526 TYR B O 1
ATOM 9957 N N . ARG B 1 527 ? -33.531 6.215 19.766 1 98.38 527 ARG B N 1
ATOM 9958 C CA . ARG B 1 527 ? -32.938 4.887 19.969 1 98.38 527 ARG B CA 1
ATOM 9959 C C . ARG B 1 527 ? -33.625 3.859 19.078 1 98.38 527 ARG B C 1
ATOM 9961 O O . ARG B 1 527 ? -32.969 2.98 18.5 1 98.38 527 ARG B O 1
ATOM 9968 N N . GLU B 1 528 ? -34.938 3.959 19 1 98.44 528 GLU B N 1
ATOM 9969 C CA . GLU B 1 528 ? -35.688 3.039 18.156 1 98.44 528 GLU B CA 1
ATOM 9970 C C . GLU B 1 528 ? -35.281 3.148 16.688 1 98.44 528 GLU B C 1
ATOM 9972 O O . GLU B 1 528 ? -35.031 2.135 16.031 1 98.44 528 GLU B O 1
ATOM 9977 N N . ALA B 1 529 ? -35.156 4.418 16.219 1 98.69 529 ALA B N 1
ATOM 9978 C CA . ALA B 1 529 ? -34.688 4.641 14.852 1 98.69 529 ALA B CA 1
ATOM 9979 C C . ALA B 1 529 ? -33.281 4.129 14.672 1 98.69 529 ALA B C 1
ATOM 9981 O O . ALA B 1 529 ? -32.938 3.514 13.648 1 98.69 529 ALA B O 1
ATOM 9982 N N . TYR B 1 530 ? -32.5 4.355 15.719 1 98.5 530 TYR B N 1
ATOM 9983 C CA . TYR B 1 530 ? -31.094 3.916 15.742 1 98.5 530 TYR B CA 1
ATOM 9984 C C . TYR B 1 530 ? -31 2.4 15.594 1 98.5 530 TYR B C 1
ATOM 9986 O O . TYR B 1 530 ? -30.297 1.896 14.727 1 98.5 530 TYR B O 1
ATOM 9994 N N . LEU B 1 531 ? -31.719 1.685 16.344 1 98.5 531 LEU B N 1
ATOM 9995 C CA . LEU B 1 531 ? -31.641 0.227 16.359 1 98.5 531 LEU B CA 1
ATOM 9996 C C . LEU B 1 531 ? -32.188 -0.358 15.062 1 98.5 531 LEU B C 1
ATOM 9998 O O . LEU B 1 531 ? -31.672 -1.345 14.547 1 98.5 531 LEU B O 1
ATOM 10002 N N . LYS B 1 532 ? -33.25 0.27 14.562 1 98.31 532 LYS B N 1
ATOM 10003 C CA . LYS B 1 532 ? -33.812 -0.18 13.297 1 98.31 532 LYS B CA 1
ATOM 10004 C C . LYS B 1 532 ? -32.781 -0.089 12.172 1 98.31 532 LYS B C 1
ATOM 10006 O O . LYS B 1 532 ? -32.594 -1.037 11.406 1 98.31 532 LYS B O 1
ATOM 10011 N N . LEU B 1 533 ? -32.062 1.042 12.086 1 98.5 533 LEU B N 1
ATOM 10012 C CA . LEU B 1 533 ? -31.062 1.223 11.055 1 98.5 533 LEU B CA 1
ATOM 10013 C C . LEU B 1 533 ? -29.859 0.313 11.297 1 98.5 533 LEU B C 1
ATOM 10015 O O . LEU B 1 533 ? -29.375 -0.347 10.375 1 98.5 533 LEU B O 1
ATOM 10019 N N . ALA B 1 534 ? -29.422 0.244 12.57 1 98.25 534 ALA B N 1
ATOM 10020 C CA . ALA B 1 534 ? -28.172 -0.448 12.922 1 98.25 534 ALA B CA 1
ATOM 10021 C C . ALA B 1 534 ? -28.312 -1.954 12.719 1 98.25 534 ALA B C 1
ATOM 10023 O O . ALA B 1 534 ? -27.406 -2.602 12.188 1 98.25 534 ALA B O 1
ATOM 10024 N N . LEU B 1 535 ? -29.484 -2.48 13.156 1 96.81 535 LEU B N 1
ATOM 10025 C CA . LEU B 1 535 ? -29.625 -3.932 13.188 1 96.81 535 LEU B CA 1
ATOM 10026 C C . LEU B 1 535 ? -30.469 -4.414 12 1 96.81 535 LEU B C 1
ATOM 10028 O O . LEU B 1 535 ? -30 -5.25 11.219 1 96.81 535 LEU B O 1
ATOM 10032 N N . ASP B 1 536 ? -31.656 -3.826 11.766 1 96.12 536 ASP B N 1
ATOM 10033 C CA . ASP B 1 536 ? -32.562 -4.332 10.734 1 96.12 536 ASP B CA 1
ATOM 10034 C C . ASP B 1 536 ? -32.031 -3.994 9.336 1 96.12 536 ASP B C 1
ATOM 10036 O O . ASP B 1 536 ? -32.094 -4.824 8.43 1 96.12 536 ASP B O 1
ATOM 10040 N N . HIS B 1 537 ? -31.469 -2.777 9.195 1 96.44 537 HIS B N 1
ATOM 10041 C CA . HIS B 1 537 ? -31 -2.359 7.883 1 96.44 537 HIS B CA 1
ATOM 10042 C C . HIS B 1 537 ? -29.5 -2.576 7.75 1 96.44 537 HIS B C 1
ATOM 10044 O O . HIS B 1 537 ? -28.906 -2.227 6.727 1 96.44 537 HIS B O 1
ATOM 10050 N N . GLY B 1 538 ? -28.844 -3.102 8.734 1 95.81 538 GLY B N 1
ATOM 10051 C CA . GLY B 1 538 ? -27.469 -3.568 8.648 1 95.81 538 GLY B CA 1
ATOM 10052 C C . GLY B 1 538 ? -26.453 -2.441 8.664 1 95.81 538 GLY B C 1
ATOM 10053 O O . GLY B 1 538 ? -25.328 -2.605 8.188 1 95.81 538 GLY B O 1
ATOM 10054 N N . TYR B 1 539 ? -26.797 -1.213 9.211 1 97.31 539 TYR B N 1
ATOM 10055 C CA . TYR B 1 539 ? -25.891 -0.077 9.203 1 97.31 539 TYR B CA 1
ATOM 10056 C C . TYR B 1 539 ? -24.688 -0.339 10.109 1 97.31 539 TYR B C 1
ATOM 10058 O O . TYR B 1 539 ? -23.578 0.156 9.852 1 97.31 539 TYR B O 1
ATOM 10066 N N . GLY B 1 540 ? -24.922 -1.165 11.219 1 96.75 540 GLY B N 1
ATOM 10067 C CA . GLY B 1 540 ? -23.781 -1.57 12.023 1 96.75 540 GLY B CA 1
ATOM 10068 C C . GLY B 1 540 ? -22.688 -2.27 11.227 1 96.75 540 GLY B C 1
ATOM 10069 O O . GLY B 1 540 ? -21.516 -1.937 11.344 1 96.75 540 GLY B O 1
ATOM 10070 N N . MET B 1 541 ? -23.047 -3.141 10.336 1 94.44 541 MET B N 1
ATOM 10071 C CA . MET B 1 541 ? -22.125 -3.916 9.523 1 94.44 541 MET B CA 1
ATOM 10072 C C . MET B 1 541 ? -21.578 -3.078 8.375 1 94.44 541 MET B C 1
ATOM 10074 O O . MET B 1 541 ? -20.422 -3.266 7.957 1 94.44 541 MET B O 1
ATOM 10078 N N . ASN B 1 542 ? -22.359 -2.104 7.828 1 94.44 542 ASN B N 1
ATOM 10079 C CA . ASN B 1 542 ? -21.938 -1.269 6.711 1 94.44 542 ASN B CA 1
ATOM 10080 C C . ASN B 1 542 ? -20.641 -0.532 7.016 1 94.44 542 ASN B C 1
ATOM 10082 O O . ASN B 1 542 ? -19.75 -0.444 6.164 1 94.44 542 ASN B O 1
ATOM 10086 N N . GLY B 1 543 ? -20.516 -0.096 8.25 1 92.5 543 GLY B N 1
ATOM 10087 C CA . GLY B 1 543 ? -19.391 0.73 8.617 1 92.5 543 GLY B CA 1
ATOM 10088 C C . GLY B 1 543 ? -18.141 -0.077 8.961 1 92.5 543 GLY B C 1
ATOM 10089 O O . GLY B 1 543 ? -17.062 0.485 9.172 1 92.5 543 GLY B O 1
ATOM 10090 N N . MET B 1 544 ? -18.297 -1.425 9.039 1 90.81 544 MET B N 1
ATOM 10091 C CA . MET B 1 544 ? -17.156 -2.275 9.375 1 90.81 544 MET B CA 1
ATOM 10092 C C . MET B 1 544 ? -16.172 -2.354 8.211 1 90.81 544 MET B C 1
ATOM 10094 O O . MET B 1 544 ? -15.008 -2.725 8.391 1 90.81 544 MET B O 1
ATOM 10098 N N . THR B 1 545 ? -16.766 -2.053 7.039 1 78.56 545 THR B N 1
ATOM 10099 C CA . THR B 1 545 ? -15.883 -2.061 5.871 1 78.56 545 THR B CA 1
ATOM 10100 C C . THR B 1 545 ? -15.758 -0.659 5.281 1 78.56 545 THR B C 1
ATOM 10102 O O . THR B 1 545 ? -16.734 0.097 5.25 1 78.56 545 THR B O 1
ATOM 10105 N N . GLN B 1 546 ? -14.578 -0.332 5.02 1 70.38 546 GLN B N 1
ATOM 10106 C CA . GLN B 1 546 ? -14.32 0.921 4.316 1 70.38 546 GLN B CA 1
ATOM 10107 C C . GLN B 1 546 ? -14.195 0.694 2.812 1 70.38 546 GLN B C 1
ATOM 10109 O O . GLN B 1 546 ? -13.93 -0.423 2.367 1 70.38 546 GLN B O 1
ATOM 10114 N N . MET B 1 547 ? -14.5 1.742 2.188 1 68.56 547 MET B N 1
ATOM 10115 C CA . MET B 1 547 ? -14.359 1.611 0.74 1 68.56 547 MET B CA 1
ATOM 10116 C C . MET B 1 547 ? -12.93 1.217 0.364 1 68.56 547 MET B C 1
ATOM 10118 O O . MET B 1 547 ? -12.727 0.401 -0.537 1 68.56 547 MET B O 1
ATOM 10122 N N . ARG B 1 548 ? -12.039 1.874 1.174 1 68.31 548 ARG B N 1
ATOM 10123 C CA . ARG B 1 548 ? -10.641 1.561 0.89 1 68.31 548 ARG B CA 1
ATOM 10124 C C . ARG B 1 548 ? -9.875 1.251 2.174 1 68.31 548 ARG B C 1
ATOM 10126 O O . ARG B 1 548 ? -10.008 1.97 3.166 1 68.31 548 ARG B O 1
ATOM 10133 N N . LEU B 1 549 ? -9.273 0.151 2.152 1 66.06 549 LEU B N 1
ATOM 10134 C CA . LEU B 1 549 ? -8.391 -0.223 3.252 1 66.06 549 LEU B CA 1
ATOM 10135 C C . LEU B 1 549 ? -6.93 -0.021 2.865 1 66.06 549 LEU B C 1
ATOM 10137 O O . LEU B 1 549 ? -6.148 -0.977 2.85 1 66.06 549 LEU B O 1
ATOM 10141 N N . LEU B 1 550 ? -6.629 1.252 2.426 1 66.88 550 LEU B N 1
ATOM 10142 C CA . LEU B 1 550 ? -5.285 1.611 1.984 1 66.88 550 LEU B CA 1
ATOM 10143 C C . LEU B 1 550 ? -4.828 2.908 2.643 1 66.88 550 LEU B C 1
ATOM 10145 O O . LEU B 1 550 ? -5.652 3.727 3.055 1 66.88 550 LEU B O 1
ATOM 10149 N N . GLU B 1 551 ? -3.586 2.914 2.68 1 68.25 551 GLU B N 1
ATOM 10150 C CA . GLU B 1 551 ? -3.014 4.207 3.039 1 68.25 551 GLU B CA 1
ATOM 10151 C C . GLU B 1 551 ? -3.357 5.273 2.002 1 68.25 551 GLU B C 1
ATOM 10153 O O . GLU B 1 551 ? -3.4 4.988 0.803 1 68.25 551 GLU B O 1
ATOM 10158 N N . GLY B 1 552 ? -3.576 6.461 2.492 1 63.97 552 GLY B N 1
ATOM 10159 C CA . GLY B 1 552 ? -4.047 7.52 1.616 1 63.97 552 GLY B CA 1
ATOM 10160 C C . GLY B 1 552 ? -5.5 7.883 1.85 1 63.97 552 GLY B C 1
ATOM 10161 O O . GLY B 1 552 ? -6.113 7.422 2.812 1 63.97 552 GLY B O 1
ATOM 10162 N N . PRO B 1 553 ? -6.008 8.742 0.995 1 58.78 553 PRO B N 1
ATOM 10163 C CA . PRO B 1 553 ? -7.402 9.141 1.184 1 58.78 553 PRO B CA 1
ATOM 10164 C C . PRO B 1 553 ? -8.375 7.977 0.993 1 58.78 553 PRO B C 1
ATOM 10166 O O . PRO B 1 553 ? -8.219 7.176 0.071 1 58.78 553 PRO B O 1
ATOM 10169 N N . ASN B 1 554 ? -9.195 7.695 1.92 1 53.31 554 ASN B N 1
ATOM 10170 C CA . ASN B 1 554 ? -10.156 6.602 1.958 1 53.31 554 ASN B CA 1
ATOM 10171 C C . ASN B 1 554 ? -11 6.551 0.686 1 53.31 554 ASN B C 1
ATOM 10173 O O . ASN B 1 554 ? -11.125 5.492 0.063 1 53.31 554 ASN B O 1
ATOM 10177 N N . SER B 1 555 ? -11.758 7.652 0.459 1 54.75 555 SER B N 1
ATOM 10178 C CA . SER B 1 555 ? -12.508 7.699 -0.789 1 54.75 555 SER B CA 1
ATOM 10179 C C . SER B 1 555 ? -11.68 8.289 -1.919 1 54.75 555 SER B C 1
ATOM 10181 O O . SER B 1 555 ? -10.758 9.078 -1.673 1 54.75 555 SER B O 1
ATOM 10183 N N . PRO B 1 556 ? -11.852 7.582 -3.064 1 54.72 556 PRO B N 1
ATOM 10184 C CA . PRO B 1 556 ? -11.039 8.094 -4.168 1 54.72 556 PRO B CA 1
ATOM 10185 C C . PRO B 1 556 ? -10.945 9.617 -4.172 1 54.72 556 PRO B C 1
ATOM 10187 O O . PRO B 1 556 ? -11.922 10.297 -4.496 1 54.72 556 PRO B O 1
ATOM 10190 N N . GLY B 1 557 ? -9.844 10.086 -3.514 1 53.78 557 GLY B N 1
ATOM 10191 C CA . GLY B 1 557 ? -9.477 11.492 -3.627 1 53.78 557 GLY B CA 1
ATOM 10192 C C . GLY B 1 557 ? -10.078 12.352 -2.541 1 53.78 557 GLY B C 1
ATOM 10193 O O . GLY B 1 557 ? -10 13.586 -2.604 1 53.78 557 GLY B O 1
ATOM 10194 N N . HIS B 1 558 ? -10.781 11.617 -1.531 1 63.59 558 HIS B N 1
ATOM 10195 C CA . HIS B 1 558 ? -11.461 12.5 -0.59 1 63.59 558 HIS B CA 1
ATOM 10196 C C . HIS B 1 558 ? -11.008 12.234 0.841 1 63.59 558 HIS B C 1
ATOM 10198 O O . HIS B 1 558 ? -11.641 11.469 1.567 1 63.59 558 HIS B O 1
ATOM 10204 N N . GLN B 1 559 ? -9.992 12.922 1.299 1 70.62 559 GLN B N 1
ATOM 10205 C CA . GLN B 1 559 ? -9.359 12.797 2.607 1 70.62 559 GLN B CA 1
ATOM 10206 C C . GLN B 1 559 ? -10.336 13.156 3.727 1 70.62 559 GLN B C 1
ATOM 10208 O O . GLN B 1 559 ? -10.32 12.539 4.797 1 70.62 559 GLN B O 1
ATOM 10213 N N . PRO B 1 560 ? -11.312 14 3.488 1 79.69 560 PRO B N 1
ATOM 10214 C CA . PRO B 1 560 ? -12.195 14.398 4.586 1 79.69 560 PRO B CA 1
ATOM 10215 C C . PRO B 1 560 ? -13.047 13.25 5.109 1 79.69 560 PRO B C 1
ATOM 10217 O O . PRO B 1 560 ? -13.523 13.297 6.246 1 79.69 560 PRO B O 1
ATOM 10220 N N . ASP B 1 561 ? -13.141 12.219 4.352 1 87.12 561 ASP B N 1
ATOM 10221 C CA . ASP B 1 561 ? -13.93 11.07 4.777 1 87.12 561 ASP B CA 1
ATOM 10222 C C . ASP B 1 561 ? -13.297 10.391 5.988 1 87.12 561 ASP B C 1
ATOM 10224 O O . ASP B 1 561 ? -14 9.875 6.859 1 87.12 561 ASP B O 1
ATOM 10228 N N . ASP B 1 562 ? -12.023 10.414 6.082 1 86.5 562 ASP B N 1
ATOM 10229 C CA . ASP B 1 562 ? -11.336 9.82 7.227 1 86.5 562 ASP B CA 1
ATOM 10230 C C . ASP B 1 562 ? -11.633 10.594 8.508 1 86.5 562 ASP B C 1
ATOM 10232 O O . ASP B 1 562 ? -11.938 10 9.547 1 86.5 562 ASP B O 1
ATOM 10236 N N . ASN B 1 563 ? -11.594 11.883 8.383 1 89.25 563 ASN B N 1
ATOM 10237 C CA . ASN B 1 563 ? -11.883 12.711 9.547 1 89.25 563 ASN B CA 1
ATOM 10238 C C . ASN B 1 563 ? -13.336 12.562 9.992 1 89.25 563 ASN B C 1
ATOM 10240 O O . ASN B 1 563 ? -13.617 12.523 11.195 1 89.25 563 ASN B O 1
ATOM 10244 N N . MET B 1 564 ? -14.188 12.492 8.961 1 92.94 564 MET B N 1
ATOM 10245 C CA . MET B 1 564 ? -15.602 12.281 9.266 1 92.94 564 MET B CA 1
ATOM 10246 C C . MET B 1 564 ? -15.797 10.984 10.039 1 92.94 564 MET B C 1
ATOM 10248 O O . MET B 1 564 ? -16.531 10.953 11.031 1 92.94 564 MET B O 1
ATOM 10252 N N . ALA B 1 565 ? -15.109 9.961 9.602 1 93.75 565 ALA B N 1
ATOM 10253 C CA . ALA B 1 565 ? -15.242 8.672 10.266 1 93.75 565 ALA B CA 1
ATOM 10254 C C . ALA B 1 565 ? -14.828 8.766 11.734 1 93.75 565 ALA B C 1
ATOM 10256 O O . ALA B 1 565 ? -15.555 8.32 12.625 1 93.75 565 ALA B O 1
ATOM 10257 N N . PHE B 1 566 ? -13.719 9.383 12.008 1 95.06 566 PHE B N 1
ATOM 10258 C CA . PHE B 1 566 ? -13.211 9.438 13.375 1 95.06 566 PHE B CA 1
ATOM 10259 C C . PHE B 1 566 ? -14.047 10.375 14.234 1 95.06 566 PHE B C 1
ATOM 10261 O O . PHE B 1 566 ? -14.266 10.109 15.414 1 95.06 566 PHE B O 1
ATOM 10268 N N . MET B 1 567 ? -14.57 11.453 13.609 1 95.75 567 MET B N 1
ATOM 10269 C CA . MET B 1 567 ? -15.516 12.297 14.336 1 95.75 567 MET B CA 1
ATOM 10270 C C . MET B 1 567 ? -16.719 11.484 14.812 1 95.75 567 MET B C 1
ATOM 10272 O O . MET B 1 567 ? -17.172 11.648 15.945 1 95.75 567 MET B O 1
ATOM 10276 N N . ASN B 1 568 ? -17.125 10.633 13.945 1 97.25 568 ASN B N 1
ATOM 10277 C CA . ASN B 1 568 ? -18.281 9.805 14.289 1 97.25 568 ASN B CA 1
ATOM 10278 C C . ASN B 1 568 ? -17.906 8.742 15.32 1 97.25 568 ASN B C 1
ATOM 10280 O O . ASN B 1 568 ? -18.656 8.5 16.266 1 97.25 568 ASN B O 1
ATOM 10284 N N . TYR B 1 569 ? -16.734 8.102 15.172 1 98 569 TYR B N 1
ATOM 10285 C CA . TYR B 1 569 ? -16.312 7.07 16.125 1 98 569 TYR B CA 1
ATOM 10286 C C . TYR B 1 569 ? -16.312 7.602 17.547 1 98 569 TYR B C 1
ATOM 10288 O O . TYR B 1 569 ? -16.656 6.875 18.484 1 98 569 TYR B O 1
ATOM 10296 N N . TYR B 1 570 ? -15.945 8.867 17.766 1 98.62 570 TYR B N 1
ATOM 10297 C CA . TYR B 1 570 ? -15.734 9.43 19.094 1 98.62 570 TYR B CA 1
ATOM 10298 C C . TYR B 1 570 ? -16.984 9.266 19.953 1 98.62 570 TYR B C 1
ATOM 10300 O O . TYR B 1 570 ? -16.906 8.719 21.062 1 98.62 570 TYR B O 1
ATOM 10308 N N . HIS B 1 571 ? -18.125 9.656 19.469 1 98.75 571 HIS B N 1
ATOM 10309 C CA . HIS B 1 571 ? -19.344 9.555 20.266 1 98.75 571 HIS B CA 1
ATOM 10310 C C . HIS B 1 571 ? -20.047 8.219 20.047 1 98.75 571 HIS B C 1
ATOM 10312 O O . HIS B 1 571 ? -20.656 7.668 20.969 1 98.75 571 HIS B O 1
ATOM 10318 N N . LEU B 1 572 ? -19.922 7.664 18.844 1 98.69 572 LEU B N 1
ATOM 10319 C CA . LEU B 1 572 ? -20.547 6.395 18.516 1 98.69 572 LEU B CA 1
ATOM 10320 C C . LEU B 1 572 ? -20.094 5.293 19.469 1 98.69 572 LEU B C 1
ATOM 10322 O O . LEU B 1 572 ? -20.922 4.586 20.047 1 98.69 572 LEU B O 1
ATOM 10326 N N . ILE B 1 573 ? -18.828 5.23 19.656 1 98.62 573 ILE B N 1
ATOM 10327 C CA . ILE B 1 573 ? -18.266 4.152 20.469 1 98.62 573 ILE B CA 1
ATOM 10328 C C . ILE B 1 573 ? -18.422 4.48 21.953 1 98.62 573 ILE B C 1
ATOM 10330 O O . ILE B 1 573 ? -18.719 3.594 22.766 1 98.62 573 ILE B O 1
ATOM 10334 N N . ARG B 1 574 ? -18.344 5.703 22.359 1 98 574 ARG B N 1
ATOM 10335 C CA . ARG B 1 574 ? -18.344 6.086 23.766 1 98 574 ARG B CA 1
ATOM 10336 C C . ARG B 1 574 ? -19.75 6.105 24.328 1 98 574 ARG B C 1
ATOM 10338 O O . ARG B 1 574 ? -19.953 5.957 25.547 1 98 574 ARG B O 1
ATOM 10345 N N . TYR B 1 575 ? -20.812 6.324 23.375 1 98.38 575 TYR B N 1
ATOM 10346 C CA . TYR B 1 575 ? -22.188 6.395 23.859 1 98.38 575 TYR B CA 1
ATOM 10347 C C . TYR B 1 575 ? -22.875 5.035 23.766 1 98.38 575 TYR B C 1
ATOM 10349 O O . TYR B 1 575 ? -23.875 4.789 24.438 1 98.38 575 TYR B O 1
ATOM 10357 N N . GLU B 1 576 ? -22.344 4.098 22.859 1 98.12 576 GLU B N 1
ATOM 10358 C CA . GLU B 1 576 ? -23.047 2.854 22.594 1 98.12 576 GLU B CA 1
ATOM 10359 C C . GLU B 1 576 ? -22.938 1.882 23.766 1 98.12 576 GLU B C 1
ATOM 10361 O O . GLU B 1 576 ? -21.875 1.742 24.359 1 98.12 576 GLU B O 1
ATOM 10366 N N . THR B 1 577 ? -24.109 1.172 24.016 1 95.81 577 THR B N 1
ATOM 10367 C CA . THR B 1 577 ? -24.125 0.257 25.141 1 95.81 577 THR B CA 1
ATOM 10368 C C . THR B 1 577 ? -24.469 -1.16 24.703 1 95.81 577 THR B C 1
ATOM 10370 O O . THR B 1 577 ? -24.281 -2.119 25.438 1 95.81 577 THR B O 1
ATOM 10373 N N . ASP B 1 578 ? -25.047 -1.322 23.5 1 96.75 578 ASP B N 1
ATOM 10374 C CA . ASP B 1 578 ? -25.281 -2.66 22.969 1 96.75 578 ASP B CA 1
ATOM 10375 C C . ASP B 1 578 ? -23.969 -3.367 22.625 1 96.75 578 ASP B C 1
ATOM 10377 O O . ASP B 1 578 ? -23.188 -2.877 21.812 1 96.75 578 ASP B O 1
ATOM 10381 N N . PRO B 1 579 ? -23.719 -4.496 23.219 1 95.88 579 PRO B N 1
ATOM 10382 C CA . PRO B 1 579 ? -22.406 -5.117 23.047 1 95.88 579 PRO B CA 1
ATOM 10383 C C . PRO B 1 579 ? -22.141 -5.562 21.609 1 95.88 579 PRO B C 1
ATOM 10385 O O . PRO B 1 579 ? -21 -5.547 21.156 1 95.88 579 PRO B O 1
ATOM 10388 N N . LYS B 1 580 ? -23.141 -5.984 20.922 1 95.62 580 LYS B N 1
ATOM 10389 C CA . LYS B 1 580 ? -22.969 -6.41 19.531 1 95.62 580 LYS B CA 1
ATOM 10390 C C . LYS B 1 580 ? -22.578 -5.234 18.641 1 95.62 580 LYS B C 1
ATOM 10392 O O . LYS B 1 580 ? -21.641 -5.336 17.844 1 95.62 580 LYS B O 1
ATOM 10397 N N . LEU B 1 581 ? -23.312 -4.148 18.781 1 97.75 581 LEU B N 1
ATOM 10398 C CA . LEU B 1 581 ? -23.031 -2.957 17.984 1 97.75 581 LEU B CA 1
ATOM 10399 C C . LEU B 1 581 ? -21.688 -2.355 18.359 1 97.75 581 LEU B C 1
ATOM 10401 O O . LEU B 1 581 ? -20.906 -1.955 17.484 1 97.75 581 LEU B O 1
ATOM 10405 N N . LEU B 1 582 ? -21.422 -2.365 19.672 1 97.88 582 LEU B N 1
ATOM 10406 C CA . LEU B 1 582 ? -20.125 -1.862 20.125 1 97.88 582 LEU B CA 1
ATOM 10407 C C . LEU B 1 582 ? -18.984 -2.666 19.516 1 97.88 582 LEU B C 1
ATOM 10409 O O . LEU B 1 582 ? -17.984 -2.094 19.094 1 97.88 582 LEU B O 1
ATOM 10413 N N . ASN B 1 583 ? -19.156 -3.977 19.438 1 97.12 583 ASN B N 1
ATOM 10414 C CA . ASN B 1 583 ? -18.172 -4.852 18.828 1 97.12 583 ASN B CA 1
ATOM 10415 C C . ASN B 1 583 ? -17.906 -4.473 17.375 1 97.12 583 ASN B C 1
ATOM 10417 O O . ASN B 1 583 ? -16.766 -4.41 16.938 1 97.12 583 ASN B O 1
ATOM 10421 N N . MET B 1 584 ? -18.953 -4.148 16.656 1 96.81 584 MET B N 1
ATOM 10422 C CA . MET B 1 584 ? -18.828 -3.756 15.258 1 96.81 584 MET B CA 1
ATOM 10423 C C . MET B 1 584 ? -18.062 -2.443 15.117 1 96.81 584 MET B C 1
ATOM 10425 O O . MET B 1 584 ? -17.172 -2.322 14.273 1 96.81 584 MET B O 1
ATOM 10429 N N . TYR B 1 585 ? -18.359 -1.508 15.945 1 97.94 585 TYR B N 1
ATOM 10430 C CA . TYR B 1 585 ? -17.719 -0.196 15.883 1 97.94 585 TYR B CA 1
ATOM 10431 C C . TYR B 1 585 ? -16.25 -0.281 16.281 1 97.94 585 TYR B C 1
ATOM 10433 O O . TYR B 1 585 ? -15.414 0.415 15.711 1 97.94 585 TYR B O 1
ATOM 10441 N N . GLN B 1 586 ? -15.977 -1.153 17.281 1 97.5 586 GLN B N 1
ATOM 10442 C CA . GLN B 1 586 ? -14.609 -1.367 17.719 1 97.5 586 GLN B CA 1
ATOM 10443 C C . GLN B 1 586 ? -13.758 -1.989 16.609 1 97.5 586 GLN B C 1
ATOM 10445 O O . GLN B 1 586 ? -12.594 -1.635 16.453 1 97.5 586 GLN B O 1
ATOM 10450 N N . TYR B 1 587 ? -14.352 -2.887 15.875 1 94.88 587 TYR B N 1
ATOM 10451 C CA . TYR B 1 587 ? -13.664 -3.428 14.703 1 94.88 587 TYR B CA 1
ATOM 10452 C C . TYR B 1 587 ? -13.344 -2.326 13.703 1 94.88 587 TYR B C 1
ATOM 10454 O O . TYR B 1 587 ? -12.211 -2.221 13.227 1 94.88 587 TYR B O 1
ATOM 10462 N N . ALA B 1 588 ? -14.297 -1.543 13.438 1 93.81 588 ALA B N 1
ATOM 10463 C CA . ALA B 1 588 ? -14.195 -0.53 12.391 1 93.81 588 ALA B CA 1
ATOM 10464 C C . ALA B 1 588 ? -13.117 0.498 12.719 1 93.81 588 ALA B C 1
ATOM 10466 O O . ALA B 1 588 ? -12.289 0.831 11.867 1 93.81 588 ALA B O 1
ATOM 10467 N N . ILE B 1 589 ? -13.094 1.029 13.938 1 96 589 ILE B N 1
ATOM 10468 C CA . ILE B 1 589 ? -12.133 2.072 14.281 1 96 589 ILE B CA 1
ATOM 10469 C C . ILE B 1 589 ? -10.719 1.499 14.258 1 96 589 ILE B C 1
ATOM 10471 O O . ILE B 1 589 ? -9.766 2.193 13.891 1 96 589 ILE B O 1
ATOM 10475 N N . ARG B 1 590 ? -10.57 0.272 14.711 1 93.12 590 ARG B N 1
ATOM 10476 C CA . ARG B 1 590 ? -9.258 -0.357 14.695 1 93.12 590 ARG B CA 1
ATOM 10477 C C . ARG B 1 590 ? -8.719 -0.472 13.273 1 93.12 590 ARG B C 1
ATOM 10479 O O . ARG B 1 590 ? -7.566 -0.129 13.008 1 93.12 590 ARG B O 1
ATOM 10486 N N . VAL B 1 591 ? -9.57 -0.923 12.398 1 87.56 591 VAL B N 1
ATOM 10487 C CA . VAL B 1 591 ? -9.164 -1.098 11.008 1 87.56 591 VAL B CA 1
ATOM 10488 C C . VAL B 1 591 ? -8.859 0.262 10.383 1 87.56 591 VAL B C 1
ATOM 10490 O O . VAL B 1 591 ? -7.836 0.425 9.711 1 87.56 591 VAL B O 1
ATOM 10493 N N . ASN B 1 592 ? -9.719 1.201 10.641 1 90.25 592 ASN B N 1
ATOM 10494 C CA . ASN B 1 592 ? -9.508 2.529 10.078 1 90.25 592 ASN B CA 1
ATOM 10495 C C . ASN B 1 592 ? -8.211 3.156 10.586 1 90.25 592 ASN B C 1
ATOM 10497 O O . ASN B 1 592 ? -7.477 3.787 9.828 1 90.25 592 ASN B O 1
ATOM 10501 N N . TRP B 1 593 ? -7.961 2.988 11.836 1 92.38 593 TRP B N 1
ATOM 10502 C CA . TRP B 1 593 ? -6.773 3.613 12.406 1 92.38 593 TRP B CA 1
ATOM 10503 C C . TRP B 1 593 ? -5.504 2.971 11.859 1 92.38 593 TRP B C 1
ATOM 10505 O O . TRP B 1 593 ? -4.496 3.65 11.656 1 92.38 593 TRP B O 1
ATOM 10515 N N . LYS B 1 594 ? -5.582 1.704 11.648 1 86.75 594 LYS B N 1
ATOM 10516 C CA . LYS B 1 594 ? -4.438 1.019 11.055 1 86.75 594 LYS B CA 1
ATOM 10517 C C . LYS B 1 594 ? -3.953 1.74 9.797 1 86.75 594 LYS B C 1
ATOM 10519 O O . LYS B 1 594 ? -2.746 1.883 9.586 1 86.75 594 LYS B O 1
ATOM 10524 N N . TYR B 1 595 ? -4.848 2.27 9.055 1 83.75 595 TYR B N 1
ATOM 10525 C CA . TYR B 1 595 ? -4.48 2.895 7.785 1 83.75 595 TYR B CA 1
ATOM 10526 C C . TYR B 1 595 ? -4.309 4.398 7.949 1 83.75 595 TYR B C 1
ATOM 10528 O O . TYR B 1 595 ? -3.76 5.066 7.07 1 83.75 595 TYR B O 1
ATOM 10536 N N . GLU B 1 596 ? -4.734 4.898 9.078 1 90 596 GLU B N 1
ATOM 10537 C CA . GLU B 1 596 ? -4.531 6.309 9.391 1 90 596 GLU B CA 1
ATOM 10538 C C . GLU B 1 596 ? -3.219 6.523 10.141 1 90 596 GLU B C 1
ATOM 10540 O O . GLU B 1 596 ? -2.697 7.641 10.18 1 90 596 GLU B O 1
ATOM 10545 N N . LYS B 1 597 ? -2.688 5.496 10.711 1 90.94 597 LYS B N 1
ATOM 10546 C CA . LYS B 1 597 ? -1.528 5.531 11.594 1 90.94 597 LYS B CA 1
ATOM 10547 C C . LYS B 1 597 ? -0.363 6.27 10.945 1 90.94 597 LYS B C 1
ATOM 10549 O O . LYS B 1 597 ? 0.267 7.125 11.57 1 90.94 597 LYS B O 1
ATOM 10554 N N . PRO B 1 598 ? -0.053 6.07 9.625 1 91.62 598 PRO B N 1
ATOM 10555 C CA . PRO B 1 598 ? 1.113 6.727 9.031 1 91.62 598 PRO B CA 1
ATOM 10556 C C . PRO B 1 598 ? 0.95 8.242 8.93 1 91.62 598 PRO B C 1
ATOM 10558 O O . PRO B 1 598 ? 1.925 8.961 8.688 1 91.62 598 PRO B O 1
ATOM 10561 N N . GLU B 1 599 ? -0.252 8.742 9.094 1 92.62 599 GLU B N 1
ATOM 10562 C CA . GLU B 1 599 ? -0.493 10.172 8.961 1 92.62 599 GLU B CA 1
ATOM 10563 C C . GLU B 1 599 ? -0.12 10.914 10.242 1 92.62 599 GLU B C 1
ATOM 10565 O O . GLU B 1 599 ? 0.018 12.141 10.234 1 92.62 599 GLU B O 1
ATOM 10570 N N . ARG B 1 600 ? -0.051 10.25 11.352 1 93.38 600 ARG B N 1
ATOM 10571 C CA . ARG B 1 600 ? 0.267 10.82 12.656 1 93.38 600 ARG B CA 1
ATOM 10572 C C . ARG B 1 600 ? -0.662 11.977 12.984 1 93.38 600 ARG B C 1
ATOM 10574 O O . ARG B 1 600 ? -0.226 12.992 13.539 1 93.38 600 ARG B O 1
ATOM 10581 N N . ASN B 1 601 ? -1.917 11.844 12.516 1 94.44 601 ASN B N 1
ATOM 10582 C CA . ASN B 1 601 ? -2.926 12.859 12.805 1 94.44 601 ASN B CA 1
ATOM 10583 C C . ASN B 1 601 ? -3.307 12.867 14.281 1 94.44 601 ASN B C 1
ATOM 10585 O O . ASN B 1 601 ? -3.852 11.891 14.797 1 94.44 601 ASN B O 1
ATOM 10589 N N . SER B 1 602 ? -3.014 13.969 14.977 1 96.81 602 SER B N 1
ATOM 10590 C CA . SER B 1 602 ? -3.221 14.031 16.422 1 96.81 602 SER B CA 1
ATOM 10591 C C . SER B 1 602 ? -4.688 13.812 16.781 1 96.81 602 SER B C 1
ATOM 10593 O O . SER B 1 602 ? -4.996 13.141 17.766 1 96.81 602 SER B O 1
ATOM 10595 N N . PHE B 1 603 ? -5.574 14.328 16.016 1 96.38 603 PHE B N 1
ATOM 10596 C CA . PHE B 1 603 ? -7.008 14.227 16.266 1 96.38 603 PHE B CA 1
ATOM 10597 C C . PHE B 1 603 ? -7.477 12.781 16.172 1 96.38 603 PHE B C 1
ATOM 10599 O O . PHE B 1 603 ? -8.102 12.266 17.109 1 96.38 603 PHE B O 1
ATOM 10606 N N . THR B 1 604 ? -7.133 12.031 15.078 1 96.06 604 THR B N 1
ATOM 10607 C CA . THR B 1 604 ? -7.566 10.648 14.891 1 96.06 604 THR B CA 1
ATOM 10608 C C . THR B 1 604 ? -6.871 9.719 15.875 1 96.06 604 THR B C 1
ATOM 10610 O O . THR B 1 604 ? -7.473 8.773 16.375 1 96.06 604 THR B O 1
ATOM 10613 N N . ASN B 1 605 ? -5.586 10.055 16.188 1 97.25 605 ASN B N 1
ATOM 10614 C CA . ASN B 1 605 ? -4.859 9.258 17.172 1 97.25 605 ASN B CA 1
ATOM 10615 C C . ASN B 1 605 ? -5.496 9.359 18.547 1 97.25 605 ASN B C 1
ATOM 10617 O O . ASN B 1 605 ? -5.676 8.344 19.234 1 97.25 605 ASN B O 1
ATOM 10621 N N . PHE B 1 606 ? -5.855 10.523 18.938 1 98.31 606 PHE B N 1
ATOM 10622 C CA . PHE B 1 606 ? -6.422 10.703 20.281 1 98.31 606 PHE B CA 1
ATOM 10623 C C . PHE B 1 606 ? -7.84 10.148 20.344 1 98.31 606 PHE B C 1
ATOM 10625 O O . PHE B 1 606 ? -8.266 9.641 21.375 1 98.31 606 PHE B O 1
ATOM 10632 N N . ILE B 1 607 ? -8.578 10.234 19.266 1 98.56 607 ILE B N 1
ATOM 10633 C CA . ILE B 1 607 ? -9.883 9.594 19.234 1 98.56 607 ILE B CA 1
ATOM 10634 C C . ILE B 1 607 ? -9.719 8.078 19.375 1 98.56 607 ILE B C 1
ATOM 10636 O O . ILE B 1 607 ? -10.461 7.438 20.125 1 98.56 607 ILE B O 1
ATOM 10640 N N . TYR B 1 608 ? -8.75 7.543 18.609 1 98.19 608 TYR B N 1
ATOM 10641 C CA . TYR B 1 608 ? -8.5 6.117 18.781 1 98.19 608 TYR B CA 1
ATOM 10642 C C . TYR B 1 608 ? -8.172 5.793 20.234 1 98.19 608 TYR B C 1
ATOM 10644 O O . TYR B 1 608 ? -8.688 4.828 20.797 1 98.19 608 TYR B O 1
ATOM 10652 N N . GLY B 1 609 ? -7.297 6.625 20.828 1 98.38 609 GLY B N 1
ATOM 10653 C CA . GLY B 1 609 ? -6.969 6.445 22.234 1 98.38 609 GLY B CA 1
ATOM 10654 C C . GLY B 1 609 ? -8.18 6.52 23.141 1 98.38 609 GLY B C 1
ATOM 10655 O O . GLY B 1 609 ? -8.383 5.652 23.984 1 98.38 609 GLY B O 1
ATOM 10656 N N . ALA B 1 610 ? -9.008 7.473 22.969 1 98.5 610 ALA B N 1
ATOM 10657 C CA . ALA B 1 610 ? -10.172 7.719 23.797 1 98.5 610 ALA B CA 1
ATOM 10658 C C . ALA B 1 610 ? -11.172 6.57 23.703 1 98.5 610 ALA B C 1
ATOM 10660 O O . ALA B 1 610 ? -11.859 6.246 24.672 1 98.5 610 ALA B O 1
ATOM 10661 N N . CYS B 1 611 ? -11.219 5.938 22.547 1 98.5 611 CYS B N 1
ATOM 10662 C CA . CYS B 1 611 ? -12.234 4.922 22.281 1 98.5 611 CYS B CA 1
ATOM 10663 C C . CYS B 1 611 ? -11.703 3.527 22.594 1 98.5 611 CYS B C 1
ATOM 10665 O O . CYS B 1 611 ? -12.484 2.609 22.859 1 98.5 611 CYS B O 1
ATOM 10667 N N . SER B 1 612 ? -10.352 3.387 22.562 1 98.12 612 SER B N 1
ATOM 10668 C CA . SER B 1 612 ? -9.867 2.016 22.438 1 98.12 612 SER B CA 1
ATOM 10669 C C . SER B 1 612 ? -8.914 1.664 23.578 1 98.12 612 SER B C 1
ATOM 10671 O O . SER B 1 612 ? -8.625 0.488 23.812 1 98.12 612 SER B O 1
ATOM 10673 N N . LEU B 1 613 ? -8.359 2.643 24.297 1 97.5 613 LEU B N 1
ATOM 10674 C CA . LEU B 1 613 ? -7.391 2.369 25.359 1 97.5 613 LEU B CA 1
ATOM 10675 C C . LEU B 1 613 ? -8 1.476 26.438 1 97.5 613 LEU B C 1
ATOM 10677 O O . LEU B 1 613 ? -9.062 1.79 26.984 1 97.5 613 LEU B O 1
ATOM 10681 N N . GLY B 1 614 ? -7.371 0.337 26.703 1 96.56 614 GLY B N 1
ATOM 10682 C CA . GLY B 1 614 ? -7.801 -0.591 27.734 1 96.56 614 GLY B CA 1
ATOM 10683 C C . GLY B 1 614 ? -8.984 -1.445 27.328 1 96.56 614 GLY B C 1
ATOM 10684 O O . GLY B 1 614 ? -9.57 -2.148 28.141 1 96.56 614 GLY B O 1
ATOM 10685 N N . LYS B 1 615 ? -9.375 -1.399 26.047 1 97.31 615 LYS B N 1
ATOM 10686 C CA . LYS B 1 615 ? -10.523 -2.166 25.578 1 97.31 615 LYS B CA 1
ATOM 10687 C C . LYS B 1 615 ? -10.078 -3.42 24.828 1 97.31 615 LYS B C 1
ATOM 10689 O O . LYS B 1 615 ? -8.953 -3.488 24.344 1 97.31 615 LYS B O 1
ATOM 10694 N N . THR B 1 616 ? -10.859 -4.406 24.812 1 96.31 616 THR B N 1
ATOM 10695 C CA . THR B 1 616 ? -10.672 -5.641 24.062 1 96.31 616 THR B CA 1
ATOM 10696 C C . THR B 1 616 ? -11.891 -5.938 23.203 1 96.31 616 THR B C 1
ATOM 10698 O O . THR B 1 616 ? -12.992 -5.461 23.484 1 96.31 616 THR B O 1
ATOM 10701 N N . ARG B 1 617 ? -11.711 -6.613 22.141 1 96.19 617 ARG B N 1
ATOM 10702 C CA . ARG B 1 617 ? -12.773 -7.07 21.266 1 96.19 617 ARG B CA 1
ATOM 10703 C C . ARG B 1 617 ? -12.688 -8.578 21.031 1 96.19 617 ARG B C 1
ATOM 10705 O O . ARG B 1 617 ? -11.594 -9.125 20.891 1 96.19 617 ARG B O 1
ATOM 10712 N N . ARG B 1 618 ? -13.766 -9.242 21.062 1 94.88 618 ARG B N 1
ATOM 10713 C CA . ARG B 1 618 ? -13.828 -10.688 20.828 1 94.88 618 ARG B CA 1
ATOM 10714 C C . ARG B 1 618 ? -14.719 -11.008 19.641 1 94.88 618 ARG B C 1
ATOM 10716 O O . ARG B 1 618 ? -15.766 -10.383 19.453 1 94.88 618 ARG B O 1
ATOM 10723 N N . ASP B 1 619 ? -14.25 -11.883 18.812 1 93.62 619 ASP B N 1
ATOM 10724 C CA . ASP B 1 619 ? -15.055 -12.469 17.75 1 93.62 619 ASP B CA 1
ATOM 10725 C C . ASP B 1 619 ? -14.766 -13.961 17.594 1 93.62 619 ASP B C 1
ATOM 10727 O O . ASP B 1 619 ? -14.273 -14.602 18.531 1 93.62 619 ASP B O 1
ATOM 10731 N N . GLN B 1 620 ? -15.148 -14.539 16.5 1 93.44 620 GLN B N 1
ATOM 10732 C CA . GLN B 1 620 ? -15.047 -15.992 16.344 1 93.44 620 GLN B CA 1
ATOM 10733 C C . GLN B 1 620 ? -13.586 -16.438 16.297 1 93.44 620 GLN B C 1
ATOM 10735 O O . GLN B 1 620 ? -13.281 -17.609 16.453 1 93.44 620 GLN B O 1
ATOM 10740 N N . TRP B 1 621 ? -12.664 -15.539 16.062 1 91.12 621 TRP B N 1
ATOM 10741 C CA . TRP B 1 621 ? -11.25 -15.867 15.938 1 91.12 621 TRP B CA 1
ATOM 10742 C C . TRP B 1 621 ? -10.523 -15.672 17.266 1 91.12 621 TRP B C 1
ATOM 10744 O O . TRP B 1 621 ? -9.359 -16.047 17.406 1 91.12 621 TRP B O 1
ATOM 10754 N N . GLY B 1 622 ? -11.203 -15.07 18.234 1 91.94 622 GLY B N 1
ATOM 10755 C CA . GLY B 1 622 ? -10.594 -14.875 19.531 1 91.94 622 GLY B CA 1
ATOM 10756 C C . GLY B 1 622 ? -10.672 -13.438 20.016 1 91.94 622 GLY B C 1
ATOM 10757 O O . GLY B 1 622 ? -11.594 -12.711 19.672 1 91.94 622 GLY B O 1
ATOM 10758 N N . GLU B 1 623 ? -9.82 -13.141 20.953 1 93.88 623 GLU B N 1
ATOM 10759 C CA . GLU B 1 623 ? -9.805 -11.828 21.594 1 93.88 623 GLU B CA 1
ATOM 10760 C C . GLU B 1 623 ? -8.633 -10.984 21.094 1 93.88 623 GLU B C 1
ATOM 10762 O O . GLU B 1 623 ? -7.523 -11.5 20.906 1 93.88 623 GLU B O 1
ATOM 10767 N N . VAL B 1 624 ? -8.891 -9.727 20.875 1 92.44 624 VAL B N 1
ATOM 10768 C CA . VAL B 1 624 ? -7.852 -8.797 20.438 1 92.44 624 VAL B CA 1
ATOM 10769 C C . VAL B 1 624 ? -7.809 -7.594 21.359 1 92.44 624 VAL B C 1
ATOM 10771 O O . VAL B 1 624 ? -8.852 -7.031 21.719 1 92.44 624 VAL B O 1
ATOM 10774 N N . ASP B 1 625 ? -6.629 -7.227 21.781 1 95.81 625 ASP B N 1
ATOM 10775 C CA . ASP B 1 625 ? -6.414 -5.992 22.531 1 95.81 625 ASP B CA 1
ATOM 10776 C C . ASP B 1 625 ? -6.473 -4.773 21.609 1 95.81 625 ASP B C 1
ATOM 10778 O O . ASP B 1 625 ? -5.758 -4.715 20.609 1 95.81 625 ASP B O 1
ATOM 10782 N N . LEU B 1 626 ? -7.328 -3.809 21.906 1 96.88 626 LEU B N 1
ATOM 10783 C CA . LEU B 1 626 ? -7.531 -2.641 21.062 1 96.88 626 LEU B CA 1
ATOM 10784 C C . LEU B 1 626 ? -6.641 -1.484 21.5 1 96.88 626 LEU B C 1
ATOM 10786 O O . LEU B 1 626 ? -6.59 -0.445 20.844 1 96.88 626 LEU B O 1
ATOM 10790 N N . SER B 1 627 ? -5.891 -1.585 22.562 1 97.12 627 SER B N 1
ATOM 10791 C CA . SER B 1 627 ? -5.082 -0.493 23.094 1 97.12 627 SER B CA 1
ATOM 10792 C C . SER B 1 627 ? -4.078 0.007 22.047 1 97.12 627 SER B C 1
ATOM 10794 O O . SER B 1 627 ? -3.408 -0.79 21.391 1 97.12 627 SER B O 1
ATOM 10796 N N . PRO B 1 628 ? -4.043 1.338 21.922 1 96.12 628 PRO B N 1
ATOM 10797 C CA . PRO B 1 628 ? -3.059 1.883 20.984 1 96.12 628 PRO B CA 1
ATOM 10798 C C . PRO B 1 628 ? -1.618 1.612 21.422 1 96.12 628 PRO B C 1
ATOM 10800 O O . PRO B 1 628 ? -1.319 1.607 22.609 1 96.12 628 PRO B O 1
ATOM 10803 N N . PRO B 1 629 ? -0.701 1.362 20.484 1 93.94 629 PRO B N 1
ATOM 10804 C CA . PRO B 1 629 ? 0.726 1.376 20.828 1 93.94 629 PRO B CA 1
ATOM 10805 C C . PRO B 1 629 ? 1.227 2.764 21.219 1 93.94 629 PRO B C 1
ATOM 10807 O O . PRO B 1 629 ? 0.536 3.762 20.984 1 93.94 629 PRO B O 1
ATOM 10810 N N . ALA B 1 630 ? 2.338 2.826 21.812 1 93.69 630 ALA B N 1
ATOM 10811 C CA . ALA B 1 630 ? 2.906 4.074 22.312 1 93.69 630 ALA B CA 1
ATOM 10812 C C . ALA B 1 630 ? 3.023 5.109 21.188 1 93.69 630 ALA B C 1
ATOM 10814 O O . ALA B 1 630 ? 2.838 6.309 21.422 1 93.69 630 ALA B O 1
ATOM 10815 N N . GLU B 1 631 ? 3.271 4.656 20 1 93.56 631 GLU B N 1
ATOM 10816 C CA . GLU B 1 631 ? 3.506 5.535 18.859 1 93.56 631 GLU B CA 1
ATOM 10817 C C . GLU B 1 631 ? 2.244 6.312 18.5 1 93.56 631 GLU B C 1
ATOM 10819 O O . GLU B 1 631 ? 2.314 7.344 17.812 1 93.56 631 GLU B O 1
ATOM 10824 N N . CYS B 1 632 ? 1.13 5.773 18.875 1 96.12 632 CYS B N 1
ATOM 10825 C CA . CYS B 1 632 ? -0.116 6.504 18.656 1 96.12 632 CYS B CA 1
ATOM 10826 C C . CYS B 1 632 ? -0.073 7.859 19.359 1 96.12 632 CYS B C 1
ATOM 10828 O O . CYS B 1 632 ? -0.397 8.883 18.75 1 96.12 632 CYS B O 1
ATOM 10830 N N . PHE B 1 633 ? 0.407 7.848 20.547 1 97.19 633 PHE B N 1
ATOM 10831 C CA . PHE B 1 633 ? 0.404 9.055 21.375 1 97.19 633 PHE B CA 1
ATOM 10832 C C . PHE B 1 633 ? 1.643 9.898 21.094 1 97.19 633 PHE B C 1
ATOM 10834 O O . PHE B 1 633 ? 1.546 11.117 20.922 1 97.19 633 PHE B O 1
ATOM 10841 N N . THR B 1 634 ? 2.781 9.227 20.969 1 95.75 634 THR B N 1
ATOM 10842 C CA . THR B 1 634 ? 4.008 9.984 20.734 1 95.75 634 THR B CA 1
ATOM 10843 C C . THR B 1 634 ? 4 10.617 19.344 1 95.75 634 THR B C 1
ATOM 10845 O O . THR B 1 634 ? 4.516 11.719 19.156 1 95.75 634 THR B O 1
ATOM 10848 N N . GLY B 1 635 ? 3.441 9.898 18.406 1 95.75 635 GLY B N 1
ATOM 10849 C CA . GLY B 1 635 ? 3.293 10.469 17.078 1 95.75 635 GLY B CA 1
ATOM 10850 C C . GLY B 1 635 ? 2.367 11.672 17.047 1 95.75 635 GLY B C 1
ATOM 10851 O O . GLY B 1 635 ? 2.654 12.664 16.375 1 95.75 635 GLY B O 1
ATOM 10852 N N . ALA B 1 636 ? 1.289 11.617 17.766 1 97.12 636 ALA B N 1
ATOM 10853 C CA . ALA B 1 636 ? 0.345 12.727 17.859 1 97.12 636 ALA B CA 1
ATOM 10854 C C . ALA B 1 636 ? 0.999 13.953 18.5 1 97.12 636 ALA B C 1
ATOM 10856 O O . ALA B 1 636 ? 0.817 15.078 18.031 1 97.12 636 ALA B O 1
ATOM 10857 N N . ILE B 1 637 ? 1.749 13.711 19.5 1 97.5 637 ILE B N 1
ATOM 10858 C CA . ILE B 1 637 ? 2.41 14.797 20.219 1 97.5 637 ILE B CA 1
ATOM 10859 C C . ILE B 1 637 ? 3.488 15.422 19.344 1 97.5 637 ILE B C 1
ATOM 10861 O O . ILE B 1 637 ? 3.635 16.641 19.297 1 97.5 637 ILE B O 1
ATOM 10865 N N . ASP B 1 638 ? 4.203 14.586 18.625 1 96.62 638 ASP B N 1
ATOM 10866 C CA . ASP B 1 638 ? 5.188 15.102 17.672 1 96.62 638 ASP B CA 1
ATOM 10867 C C . ASP B 1 638 ? 4.535 16.031 16.656 1 96.62 638 ASP B C 1
ATOM 10869 O O . ASP B 1 638 ? 5.07 17.094 16.344 1 96.62 638 ASP B O 1
ATOM 10873 N N . THR B 1 639 ? 3.418 15.641 16.188 1 97 639 THR B N 1
ATOM 10874 C CA . THR B 1 639 ? 2.691 16.469 15.234 1 97 639 THR B CA 1
ATOM 10875 C C . THR B 1 639 ? 2.297 17.797 15.859 1 97 639 THR B C 1
ATOM 10877 O O . THR B 1 639 ? 2.447 18.859 15.242 1 97 639 THR B O 1
ATOM 10880 N N . LEU B 1 640 ? 1.838 17.781 17.047 1 97.81 640 LEU B N 1
ATOM 10881 C CA . LEU B 1 640 ? 1.465 19.016 17.734 1 97.81 640 LEU B CA 1
ATOM 10882 C C . LEU B 1 640 ? 2.682 19.906 17.938 1 97.81 640 LEU B C 1
ATOM 10884 O O . LEU B 1 640 ? 2.602 21.125 17.734 1 97.81 640 LEU B O 1
ATOM 10888 N N . GLN B 1 641 ? 3.773 19.281 18.281 1 97.69 641 GLN B N 1
ATOM 10889 C CA . GLN B 1 641 ? 4.992 20.047 18.484 1 97.69 641 GLN B CA 1
ATOM 10890 C C . GLN B 1 641 ? 5.473 20.688 17.188 1 97.69 641 GLN B C 1
ATOM 10892 O O . GLN B 1 641 ? 5.91 21.844 17.172 1 97.69 641 GLN B O 1
ATOM 10897 N N . ARG B 1 642 ? 5.324 20 16.141 1 96.88 642 ARG B N 1
ATOM 10898 C CA . ARG B 1 642 ? 5.867 20.438 14.859 1 96.88 642 ARG B CA 1
ATOM 10899 C C . ARG B 1 642 ? 4.855 21.297 14.102 1 96.88 642 ARG B C 1
ATOM 10901 O O . ARG B 1 642 ? 5.172 21.859 13.055 1 96.88 642 ARG B O 1
ATOM 10908 N N . TYR B 1 643 ? 3.639 21.375 14.641 1 97.06 643 TYR B N 1
ATOM 10909 C CA . TYR B 1 643 ? 2.607 22.172 13.984 1 97.06 643 TYR B CA 1
ATOM 10910 C C . TYR B 1 643 ? 3.096 23.594 13.742 1 97.06 643 TYR B C 1
ATOM 10912 O O . TYR B 1 643 ? 3.502 24.297 14.672 1 97.06 643 TYR B O 1
ATOM 10920 N N . PRO B 1 644 ? 3.09 24.062 12.5 1 95.94 644 PRO B N 1
ATOM 10921 C CA . PRO B 1 644 ? 3.672 25.391 12.242 1 95.94 644 PRO B CA 1
ATOM 10922 C C . PRO B 1 644 ? 2.844 26.516 12.836 1 95.94 644 PRO B C 1
ATOM 10924 O O . PRO B 1 644 ? 1.612 26.438 12.867 1 95.94 644 PRO B O 1
ATOM 10927 N N . LEU B 1 645 ? 3.504 27.547 13.219 1 96.81 645 LEU B N 1
ATOM 10928 C CA . LEU B 1 645 ? 2.797 28.75 13.656 1 96.81 645 LEU B CA 1
ATOM 10929 C C . LEU B 1 645 ? 2.299 29.547 12.453 1 96.81 645 LEU B C 1
ATOM 10931 O O . LEU B 1 645 ? 1.286 30.25 12.547 1 96.81 645 LEU B O 1
ATOM 10935 N N . ASP B 1 646 ? 3.01 29.453 11.352 1 96.25 646 ASP B N 1
ATOM 10936 C CA . ASP B 1 646 ? 2.582 30.062 10.102 1 96.25 646 ASP B CA 1
ATOM 10937 C C . ASP B 1 646 ? 1.645 29.125 9.328 1 96.25 646 ASP B C 1
ATOM 10939 O O . ASP B 1 646 ? 2.092 28.172 8.695 1 96.25 646 ASP B O 1
ATOM 10943 N N . LEU B 1 647 ? 0.37 29.516 9.305 1 96.44 647 LEU B N 1
ATOM 10944 C CA . LEU B 1 647 ? -0.617 28.656 8.648 1 96.44 647 LEU B CA 1
ATOM 10945 C C . LEU B 1 647 ? -1.084 29.281 7.336 1 96.44 647 LEU B C 1
ATOM 10947 O O . LEU B 1 647 ? -2.209 29.047 6.895 1 96.44 647 LEU B O 1
ATOM 10951 N N . ILE B 1 648 ? -0.27 30.156 6.77 1 96.44 648 ILE B N 1
ATOM 10952 C CA . ILE B 1 648 ? -0.53 30.672 5.43 1 96.44 648 ILE B CA 1
ATOM 10953 C C . ILE B 1 648 ? -0.348 29.547 4.406 1 96.44 648 ILE B C 1
ATOM 10955 O O . ILE B 1 648 ? 0.591 28.75 4.508 1 96.44 648 ILE B O 1
ATOM 10959 N N . GLU B 1 649 ? -1.226 29.484 3.467 1 94.81 649 GLU B N 1
ATOM 10960 C CA . GLU B 1 649 ? -1.15 28.469 2.422 1 94.81 649 GLU B CA 1
ATOM 10961 C C . GLU B 1 649 ? -0.109 28.844 1.369 1 94.81 649 GLU B C 1
ATOM 10963 O O . GLU B 1 649 ? -0.448 29.375 0.315 1 94.81 649 GLU B O 1
ATOM 10968 N N . TRP B 1 650 ? 1.046 28.406 1.663 1 94.69 650 TRP B N 1
ATOM 10969 C CA . TRP B 1 650 ? 2.152 28.656 0.745 1 94.69 650 TRP B CA 1
ATOM 10970 C C . TRP B 1 650 ? 2.26 27.547 -0.298 1 94.69 650 TRP B C 1
ATOM 10972 O O . TRP B 1 650 ? 1.835 26.422 -0.058 1 94.69 650 TRP B O 1
ATOM 10982 N N . PRO B 1 651 ? 2.801 27.891 -1.489 1 92.56 651 PRO B N 1
ATOM 10983 C CA . PRO B 1 651 ? 3.188 26.797 -2.379 1 92.56 651 PRO B CA 1
ATOM 10984 C C . PRO B 1 651 ? 4.324 25.938 -1.812 1 92.56 651 PRO B C 1
ATOM 10986 O O . PRO B 1 651 ? 5.355 26.484 -1.399 1 92.56 651 PRO B O 1
ATOM 10989 N N . MET B 1 652 ? 4.164 24.703 -1.621 1 91.62 652 MET B N 1
ATOM 10990 C CA . MET B 1 652 ? 5.172 23.766 -1.124 1 91.62 652 MET B CA 1
ATOM 10991 C C . MET B 1 652 ? 5.207 22.5 -1.977 1 91.62 652 MET B C 1
ATOM 10993 O O . MET B 1 652 ? 4.207 22.141 -2.594 1 91.62 652 MET B O 1
ATOM 10997 N N . SER B 1 653 ? 6.406 21.875 -2.107 1 94.19 653 SER B N 1
ATOM 10998 C CA . SER B 1 653 ? 6.543 20.641 -2.883 1 94.19 653 SER B CA 1
ATOM 10999 C C . SER B 1 653 ? 7.492 19.672 -2.203 1 94.19 653 SER B C 1
ATOM 11001 O O . SER B 1 653 ? 8.562 20.047 -1.739 1 94.19 653 SER B O 1
ATOM 11003 N N . ASN B 1 654 ? 7.074 18.406 -2.105 1 95.75 654 ASN B N 1
ATOM 11004 C CA . ASN B 1 654 ? 7.922 17.297 -1.663 1 95.75 654 ASN B CA 1
ATOM 11005 C C . ASN B 1 654 ? 8.188 16.312 -2.795 1 95.75 654 ASN B C 1
ATOM 11007 O O . ASN B 1 654 ? 8.789 15.266 -2.574 1 95.75 654 ASN B O 1
ATOM 11011 N N . ALA B 1 655 ? 7.859 16.688 -4.035 1 94.38 655 ALA B N 1
ATOM 11012 C CA . ALA B 1 655 ? 7.906 15.758 -5.168 1 94.38 655 ALA B CA 1
ATOM 11013 C C . ALA B 1 655 ? 9.344 15.5 -5.602 1 94.38 655 ALA B C 1
ATOM 11015 O O . ALA B 1 655 ? 9.625 14.508 -6.281 1 94.38 655 ALA B O 1
ATOM 11016 N N . HIS B 1 656 ? 10.234 16.375 -5.211 1 94.88 656 HIS B N 1
ATOM 11017 C CA . HIS B 1 656 ? 11.617 16.266 -5.648 1 94.88 656 HIS B CA 1
ATOM 11018 C C . HIS B 1 656 ? 12.461 15.492 -4.645 1 94.88 656 HIS B C 1
ATOM 11020 O O . HIS B 1 656 ? 13.633 15.203 -4.902 1 94.88 656 HIS B O 1
ATOM 11026 N N . ARG B 1 657 ? 11.938 15.133 -3.523 1 96.94 657 ARG B N 1
ATOM 11027 C CA . ARG B 1 657 ? 12.711 14.578 -2.418 1 96.94 657 ARG B CA 1
ATOM 11028 C C . ARG B 1 657 ? 13.203 13.172 -2.748 1 96.94 657 ARG B C 1
ATOM 11030 O O . ARG B 1 657 ? 12.477 12.383 -3.352 1 96.94 657 ARG B O 1
ATOM 11037 N N . ILE B 1 658 ? 14.406 12.852 -2.258 1 94.88 658 ILE B N 1
ATOM 11038 C CA . ILE B 1 658 ? 15.008 11.57 -2.617 1 94.88 658 ILE B CA 1
ATOM 11039 C C . ILE B 1 658 ? 14.711 10.539 -1.529 1 94.88 658 ILE B C 1
ATOM 11041 O O . ILE B 1 658 ? 15.008 9.352 -1.694 1 94.88 658 ILE B O 1
ATOM 11045 N N . ASP B 1 659 ? 14.156 10.977 -0.424 1 95.31 659 ASP B N 1
ATOM 11046 C CA . ASP B 1 659 ? 13.664 10.047 0.587 1 95.31 659 ASP B CA 1
ATOM 11047 C C . ASP B 1 659 ? 12.188 9.734 0.378 1 95.31 659 ASP B C 1
ATOM 11049 O O . ASP B 1 659 ? 11.516 9.234 1.288 1 95.31 659 ASP B O 1
ATOM 11053 N N . LEU B 1 660 ? 11.664 10.094 -0.768 1 94.19 660 LEU B N 1
ATOM 11054 C CA . LEU B 1 660 ? 10.273 9.875 -1.153 1 94.19 660 LEU B CA 1
ATOM 11055 C C . LEU B 1 660 ? 10.062 8.445 -1.643 1 94.19 660 LEU B C 1
ATOM 11057 O O . LEU B 1 660 ? 10.883 7.914 -2.395 1 94.19 660 LEU B O 1
ATOM 11061 N N . VAL B 1 661 ? 9.062 7.832 -1.107 1 87.19 661 VAL B N 1
ATOM 11062 C CA . VAL B 1 661 ? 8.5 6.637 -1.721 1 87.19 661 VAL B CA 1
ATOM 11063 C C . VAL B 1 661 ? 7.195 6.992 -2.434 1 87.19 661 VAL B C 1
ATOM 11065 O O . VAL B 1 661 ? 6.191 7.305 -1.79 1 87.19 661 VAL B O 1
ATOM 11068 N N . GLN B 1 662 ? 7.281 6.969 -3.703 1 84.56 662 GLN B N 1
ATOM 11069 C CA . GLN B 1 662 ? 6.102 7.293 -4.5 1 84.56 662 GLN B CA 1
ATOM 11070 C C . GLN B 1 662 ? 5.043 6.203 -4.383 1 84.56 662 GLN B C 1
ATOM 11072 O O . GLN B 1 662 ? 5.363 5.012 -4.414 1 84.56 662 GLN B O 1
ATOM 11077 N N . MET B 1 663 ? 3.883 6.621 -4.223 1 79.75 663 MET B N 1
ATOM 11078 C CA . MET B 1 663 ? 2.768 5.684 -4.133 1 79.75 663 MET B CA 1
ATOM 11079 C C . MET B 1 663 ? 1.913 5.73 -5.395 1 79.75 663 MET B C 1
ATOM 11081 O O . MET B 1 663 ? 1.906 6.738 -6.105 1 79.75 663 MET B O 1
ATOM 11085 N N . GLY B 1 664 ? 1.385 4.547 -5.809 1 67.62 664 GLY B N 1
ATOM 11086 C CA . GLY B 1 664 ? 0.524 4.5 -6.98 1 67.62 664 GLY B CA 1
ATOM 11087 C C . GLY B 1 664 ? -0.793 5.223 -6.781 1 67.62 664 GLY B C 1
ATOM 11088 O O . GLY B 1 664 ? -1.205 5.477 -5.648 1 67.62 664 GLY B O 1
ATOM 11089 N N . ASP B 1 665 ? -1.236 5.758 -8.016 1 57.94 665 ASP B N 1
ATOM 11090 C CA . ASP B 1 665 ? -2.49 6.508 -8.008 1 57.94 665 ASP B CA 1
ATOM 11091 C C . ASP B 1 665 ? -3.65 5.629 -7.539 1 57.94 665 ASP B C 1
ATOM 11093 O O . ASP B 1 665 ? -3.955 4.613 -8.164 1 57.94 665 ASP B O 1
ATOM 11097 N N . HIS B 1 666 ? -4.066 5.812 -6.27 1 56.81 666 HIS B N 1
ATOM 11098 C CA . HIS B 1 666 ? -5.207 5.059 -5.762 1 56.81 666 HIS B CA 1
ATOM 11099 C C . HIS B 1 666 ? -6.441 5.281 -6.625 1 56.81 666 HIS B C 1
ATOM 11101 O O . HIS B 1 666 ? -7.324 4.422 -6.688 1 56.81 666 HIS B O 1
ATOM 11107 N N . ASP B 1 667 ? -6.73 6.441 -7.152 1 53.62 667 ASP B N 1
ATOM 11108 C CA . ASP B 1 667 ? -8.016 6.625 -7.812 1 53.62 667 ASP B CA 1
ATOM 11109 C C . ASP B 1 667 ? -7.844 7.242 -9.195 1 53.62 667 ASP B C 1
ATOM 11111 O O . ASP B 1 667 ? -8.82 7.605 -9.852 1 53.62 667 ASP B O 1
ATOM 11115 N N . GLY B 1 668 ? -6.617 7.129 -9.844 1 51.84 668 GLY B N 1
ATOM 11116 C CA . GLY B 1 668 ? -6.43 7.707 -11.164 1 51.84 668 GLY B CA 1
ATOM 11117 C C . GLY B 1 668 ? -6.539 9.219 -11.18 1 51.84 668 GLY B C 1
ATOM 11118 O O . GLY B 1 668 ? -6.352 9.852 -12.219 1 51.84 668 GLY B O 1
ATOM 11119 N N . HIS B 1 669 ? -7.211 9.875 -10.242 1 51.03 669 HIS B N 1
ATOM 11120 C CA . HIS B 1 669 ? -7.523 11.289 -10.344 1 51.03 669 HIS B CA 1
ATOM 11121 C C . HIS B 1 669 ? -6.512 12.141 -9.578 1 51.03 669 HIS B C 1
ATOM 11123 O O . HIS B 1 669 ? -6.66 13.359 -9.484 1 51.03 669 HIS B O 1
ATOM 11129 N N . GLY B 1 670 ? -5.508 11.578 -9.219 1 57.84 670 GLY B N 1
ATOM 11130 C CA . GLY B 1 670 ? -4.996 12.555 -8.273 1 57.84 670 GLY B CA 1
ATOM 11131 C C . GLY B 1 670 ? -3.525 12.867 -8.469 1 57.84 670 GLY B C 1
ATOM 11132 O O . GLY B 1 670 ? -2.883 12.305 -9.359 1 57.84 670 GLY B O 1
ATOM 11133 N N . ALA B 1 671 ? -3.184 13.969 -8.016 1 65.62 671 ALA B N 1
ATOM 11134 C CA . ALA B 1 671 ? -1.82 14.461 -7.84 1 65.62 671 ALA B CA 1
ATOM 11135 C C . ALA B 1 671 ? -0.913 13.383 -7.258 1 65.62 671 ALA B C 1
ATOM 11137 O O . ALA B 1 671 ? -1.379 12.484 -6.555 1 65.62 671 ALA B O 1
ATOM 11138 N N . PRO B 1 672 ? 0.232 13.297 -7.73 1 81.62 672 PRO B N 1
ATOM 11139 C CA . PRO B 1 672 ? 1.188 12.336 -7.16 1 81.62 672 PRO B CA 1
ATOM 11140 C C . PRO B 1 672 ? 1.211 12.367 -5.637 1 81.62 672 PRO B C 1
ATOM 11142 O O . PRO B 1 672 ? 1.149 13.438 -5.031 1 81.62 672 PRO B O 1
ATOM 11145 N N . ILE B 1 673 ? 0.998 11.234 -5.062 1 87.19 673 ILE B N 1
ATOM 11146 C CA . ILE B 1 673 ? 1.063 11.094 -3.613 1 87.19 673 ILE B CA 1
ATOM 11147 C C . ILE B 1 673 ? 2.27 10.234 -3.234 1 87.19 673 ILE B C 1
ATOM 11149 O O . ILE B 1 673 ? 2.803 9.5 -4.07 1 87.19 673 ILE B O 1
ATOM 11153 N N . GLY B 1 674 ? 2.672 10.383 -2.051 1 88.19 674 GLY B N 1
ATOM 11154 C CA . GLY B 1 674 ? 3.807 9.602 -1.582 1 88.19 674 GLY B CA 1
ATOM 11155 C C . GLY B 1 674 ? 4.051 9.742 -0.091 1 88.19 674 GLY B C 1
ATOM 11156 O O . GLY B 1 674 ? 3.32 10.453 0.6 1 88.19 674 GLY B O 1
ATOM 11157 N N . ARG B 1 675 ? 4.973 8.914 0.432 1 91 675 ARG B N 1
ATOM 11158 C CA . ARG B 1 675 ? 5.379 8.914 1.833 1 91 675 ARG B CA 1
ATOM 11159 C C . ARG B 1 675 ? 6.898 8.953 1.959 1 91 675 ARG B C 1
ATOM 11161 O O . ARG B 1 675 ? 7.613 8.781 0.969 1 91 675 ARG B O 1
ATOM 11168 N N . ARG B 1 676 ? 7.297 9.219 3.107 1 94.25 676 ARG B N 1
ATOM 11169 C CA . ARG B 1 676 ? 8.719 9.148 3.426 1 94.25 676 ARG B CA 1
ATOM 11170 C C . ARG B 1 676 ? 9.188 7.703 3.535 1 94.25 676 ARG B C 1
ATOM 11172 O O . ARG B 1 676 ? 8.383 6.797 3.734 1 94.25 676 ARG B O 1
ATOM 11179 N N . VAL B 1 677 ? 10.477 7.406 3.43 1 90.5 677 VAL B N 1
ATOM 11180 C CA . VAL B 1 677 ? 11.078 6.074 3.393 1 90.5 677 VAL B CA 1
ATOM 11181 C C . VAL B 1 677 ? 10.805 5.348 4.707 1 90.5 677 VAL B C 1
ATOM 11183 O O . VAL B 1 677 ? 10.844 4.117 4.766 1 90.5 677 VAL B O 1
ATOM 11186 N N . ASP B 1 678 ? 10.477 6.07 5.754 1 89.44 678 ASP B N 1
ATOM 11187 C CA . ASP B 1 678 ? 10.219 5.418 7.035 1 89.44 678 ASP B CA 1
ATOM 11188 C C . ASP B 1 678 ? 8.766 4.953 7.133 1 89.44 678 ASP B C 1
ATOM 11190 O O . ASP B 1 678 ? 8.352 4.41 8.156 1 89.44 678 ASP B O 1
ATOM 11194 N N . GLY B 1 679 ? 7.953 5.242 6.18 1 87.94 679 GLY B N 1
ATOM 11195 C CA . GLY B 1 679 ? 6.602 4.703 6.109 1 87.94 679 GLY B CA 1
ATOM 11196 C C . GLY B 1 679 ? 5.539 5.703 6.523 1 87.94 679 GLY B C 1
ATOM 11197 O O . GLY B 1 679 ? 4.344 5.41 6.449 1 87.94 679 GLY B O 1
ATOM 11198 N N . TYR B 1 680 ? 5.922 6.918 6.898 1 93.06 680 TYR B N 1
ATOM 11199 C CA . TYR B 1 680 ? 4.992 7.953 7.336 1 93.06 680 TYR B CA 1
ATOM 11200 C C . TYR B 1 680 ? 4.883 9.062 6.297 1 93.06 680 TYR B C 1
ATOM 11202 O O . TYR B 1 680 ? 5.762 9.211 5.441 1 93.06 680 TYR B O 1
ATOM 11210 N N . VAL B 1 681 ? 3.771 9.797 6.363 1 93.44 681 VAL B N 1
ATOM 11211 C CA . VAL B 1 681 ? 3.713 11.039 5.605 1 93.44 681 VAL B CA 1
ATOM 11212 C C . VAL B 1 681 ? 4.797 12 6.102 1 93.44 681 VAL B C 1
ATOM 11214 O O . VAL B 1 681 ? 5.312 11.844 7.207 1 93.44 681 VAL B O 1
ATOM 11217 N N . PHE B 1 682 ? 5.121 12.93 5.254 1 95.69 682 PHE B N 1
ATOM 11218 C CA . PHE B 1 682 ? 6.102 13.922 5.68 1 95.69 682 PHE B CA 1
ATOM 11219 C C . PHE B 1 682 ? 5.594 14.703 6.883 1 95.69 682 PHE B C 1
ATOM 11221 O O . PHE B 1 682 ? 4.391 14.961 7 1 95.69 682 PHE B O 1
ATOM 11228 N N . PRO B 1 683 ? 6.48 15.086 7.793 1 95.81 683 PRO B N 1
ATOM 11229 C CA . PRO B 1 683 ? 6.062 15.836 8.977 1 95.81 683 PRO B CA 1
ATOM 11230 C C . PRO B 1 683 ? 5.254 17.078 8.633 1 95.81 683 PRO B C 1
ATOM 11232 O O . PRO B 1 683 ? 5.441 17.672 7.562 1 95.81 683 PRO B O 1
ATOM 11235 N N . ILE B 1 684 ? 4.398 17.484 9.523 1 95.81 684 ILE B N 1
ATOM 11236 C CA . ILE B 1 684 ? 3.383 18.5 9.266 1 95.81 684 ILE B CA 1
ATOM 11237 C C . ILE B 1 684 ? 4.059 19.844 8.938 1 95.81 684 ILE B C 1
ATOM 11239 O O . ILE B 1 684 ? 3.516 20.641 8.172 1 95.81 684 ILE B O 1
ATOM 11243 N N . ASP B 1 685 ? 5.242 20.094 9.453 1 96.44 685 ASP B N 1
ATOM 11244 C CA . ASP B 1 685 ? 5.93 21.344 9.195 1 96.44 685 ASP B CA 1
ATOM 11245 C C . ASP B 1 685 ? 6.742 21.281 7.902 1 96.44 685 ASP B C 1
ATOM 11247 O O . ASP B 1 685 ? 7.457 22.219 7.559 1 96.44 685 ASP B O 1
ATOM 11251 N N . GLU B 1 686 ? 6.656 20.125 7.16 1 96.38 686 GLU B N 1
ATOM 11252 C CA . GLU B 1 686 ? 7.375 19.969 5.898 1 96.38 686 GLU B CA 1
ATOM 11253 C C . GLU B 1 686 ? 6.406 19.734 4.738 1 96.38 686 GLU B C 1
ATOM 11255 O O . GLU B 1 686 ? 6.828 19.422 3.623 1 96.38 686 GLU B O 1
ATOM 11260 N N . ARG B 1 687 ? 5.168 19.844 5.062 1 92.62 687 ARG B N 1
ATOM 11261 C CA . ARG B 1 687 ? 4.199 19.562 4.008 1 92.62 687 ARG B CA 1
ATOM 11262 C C . ARG B 1 687 ? 3.164 20.672 3.904 1 92.62 687 ARG B C 1
ATOM 11264 O O . ARG B 1 687 ? 3.184 21.625 4.695 1 92.62 687 ARG B O 1
ATOM 11271 N N . GLN B 1 688 ? 2.33 20.562 2.926 1 86.44 688 GLN B N 1
ATOM 11272 C CA . GLN B 1 688 ? 1.385 21.625 2.596 1 86.44 688 GLN B CA 1
ATOM 11273 C C . GLN B 1 688 ? 0.158 21.578 3.502 1 86.44 688 GLN B C 1
ATOM 11275 O O . GLN B 1 688 ? -0.428 22.609 3.826 1 86.44 688 GLN B O 1
ATOM 11280 N N . GLU B 1 689 ? -0.175 20.375 3.887 1 83.69 689 GLU B N 1
ATOM 11281 C CA . GLU B 1 689 ? -1.438 20.156 4.59 1 83.69 689 GLU B CA 1
ATOM 11282 C C . GLU B 1 689 ? -1.36 20.656 6.027 1 83.69 689 GLU B C 1
ATOM 11284 O O . GLU B 1 689 ? -0.582 20.156 6.832 1 83.69 689 GLU B O 1
ATOM 11289 N N . THR B 1 690 ? -2.064 21.734 6.336 1 79.44 690 THR B N 1
ATOM 11290 C CA . THR B 1 690 ? -2.238 22.188 7.711 1 79.44 690 THR B CA 1
ATOM 11291 C C . THR B 1 690 ? -3.717 22.203 8.094 1 79.44 690 THR B C 1
ATOM 11293 O O . THR B 1 690 ? -4.078 22.688 9.164 1 79.44 690 THR B O 1
ATOM 11296 N N . TYR B 1 691 ? -4.488 21.766 7.078 1 81.06 691 TYR B N 1
ATOM 11297 C CA . TYR B 1 691 ? -5.93 21.594 7.211 1 81.06 691 TYR B CA 1
ATOM 11298 C C . TYR B 1 691 ? -6.316 20.125 7.086 1 81.06 691 TYR B C 1
ATOM 11300 O O . TYR B 1 691 ? -5.996 19.484 6.09 1 81.06 691 TYR B O 1
ATOM 11308 N N . TRP B 1 692 ? -6.91 19.547 8.062 1 78.62 692 TRP B N 1
ATOM 11309 C CA . TRP B 1 692 ? -7.098 18.094 8.195 1 78.62 692 TRP B CA 1
ATOM 11310 C C . TRP B 1 692 ? -7.957 17.562 7.051 1 78.62 692 TRP B C 1
ATOM 11312 O O . TRP B 1 692 ? -7.945 16.359 6.777 1 78.62 692 TRP B O 1
ATOM 11322 N N . ASP B 1 693 ? -8.672 18.375 6.348 1 79.5 693 ASP B N 1
ATOM 11323 C CA . ASP B 1 693 ? -9.492 17.859 5.254 1 79.5 693 ASP B CA 1
ATOM 11324 C C . ASP B 1 693 ? -8.688 17.75 3.963 1 79.5 693 ASP B C 1
ATOM 11326 O O . ASP B 1 693 ? -9.188 17.266 2.949 1 79.5 693 ASP B O 1
ATOM 11330 N N . TRP B 1 694 ? -7.422 18.188 4.055 1 84.75 694 TRP B N 1
ATOM 11331 C CA . TRP B 1 694 ? -6.539 18.031 2.904 1 84.75 694 TRP B CA 1
ATOM 11332 C C . TRP B 1 694 ? -5.766 16.719 2.986 1 84.75 694 TRP B C 1
ATOM 11334 O O . TRP B 1 694 ? -5.582 16.172 4.074 1 84.75 694 TRP B O 1
ATOM 11344 N N . ASN B 1 695 ? -5.398 16.266 1.821 1 86.5 695 ASN B N 1
ATOM 11345 C CA . ASN B 1 695 ? -4.664 15.023 1.689 1 86.5 695 ASN B CA 1
ATOM 11346 C C . ASN B 1 695 ? -3.201 15.188 2.098 1 86.5 695 ASN B C 1
ATOM 11348 O O . ASN B 1 695 ? -2.428 15.836 1.396 1 86.5 695 ASN B O 1
ATOM 11352 N N . PRO B 1 696 ? -2.801 14.609 3.232 1 90.06 696 PRO B N 1
ATOM 11353 C CA . PRO B 1 696 ? -1.416 14.773 3.682 1 90.06 696 PRO B CA 1
ATOM 11354 C C . PRO B 1 696 ? -0.42 14 2.824 1 90.06 696 PRO B C 1
ATOM 11356 O O . PRO B 1 696 ? 0.79 14.211 2.934 1 90.06 696 PRO B O 1
ATOM 11359 N N . TRP B 1 697 ? -0.911 13.172 1.979 1 89.62 697 TRP B N 1
ATOM 11360 C CA . TRP B 1 697 ? -0.055 12.344 1.136 1 89.62 697 TRP B CA 1
ATOM 11361 C C . TRP B 1 697 ? 0.327 13.086 -0.143 1 89.62 697 TRP B C 1
ATOM 11363 O O . TRP B 1 697 ? 1.225 12.656 -0.871 1 89.62 697 TRP B O 1
ATOM 11373 N N . LYS B 1 698 ? -0.417 14.141 -0.435 1 89.25 698 LYS B N 1
ATOM 11374 C CA . LYS B 1 698 ? -0.152 14.906 -1.65 1 89.25 698 LYS B CA 1
ATOM 11375 C C . LYS B 1 698 ? 1.227 15.562 -1.599 1 89.25 698 LYS B C 1
ATOM 11377 O O . LYS B 1 698 ? 1.616 16.125 -0.572 1 89.25 698 LYS B O 1
ATOM 11382 N N . LEU B 1 699 ? 1.896 15.562 -2.756 1 91.31 699 LEU B N 1
ATOM 11383 C CA . LEU B 1 699 ? 3.299 15.961 -2.762 1 91.31 699 LEU B CA 1
ATOM 11384 C C . LEU B 1 699 ? 3.439 17.438 -3.1 1 91.31 699 LEU B C 1
ATOM 11386 O O . LEU B 1 699 ? 4.48 18.047 -2.836 1 91.31 699 LEU B O 1
ATOM 11390 N N . THR B 1 700 ? 2.385 17.984 -3.766 1 90.31 700 THR B N 1
ATOM 11391 C CA . THR B 1 700 ? 2.49 19.391 -4.168 1 90.31 700 THR B CA 1
ATOM 11392 C C . THR B 1 700 ? 1.203 20.141 -3.848 1 90.31 700 THR B C 1
ATOM 11394 O O . THR B 1 700 ? 0.137 19.531 -3.725 1 90.31 700 THR B O 1
ATOM 11397 N N . SER B 1 701 ? 1.39 21.344 -3.578 1 83.56 701 SER B N 1
ATOM 11398 C CA . SER B 1 701 ? 0.231 22.203 -3.367 1 83.56 701 SER B CA 1
ATOM 11399 C C . SER B 1 701 ? 0.324 23.469 -4.211 1 83.56 701 SER B C 1
ATOM 11401 O O . SER B 1 701 ? 1.422 23.938 -4.516 1 83.56 701 SER B O 1
ATOM 11403 N N . GLY B 1 702 ? -0.787 23.953 -4.512 1 78.69 702 GLY B N 1
ATOM 11404 C CA . GLY B 1 702 ? -0.856 25.156 -5.324 1 78.69 702 GLY B CA 1
ATOM 11405 C C . GLY B 1 702 ? -1.162 26.406 -4.52 1 78.69 702 GLY B C 1
ATOM 11406 O O . GLY B 1 702 ? -1.638 27.406 -5.066 1 78.69 702 GLY B O 1
ATOM 11407 N N . GLY B 1 703 ? -0.914 26.422 -3.248 1 88.81 703 GLY B N 1
ATOM 11408 C CA . GLY B 1 703 ? -1.145 27.625 -2.484 1 88.81 703 GLY B CA 1
ATOM 11409 C C . GLY B 1 703 ? -0.399 28.828 -3.037 1 88.81 703 GLY B C 1
ATOM 11410 O O . GLY B 1 703 ? 0.635 28.688 -3.689 1 88.81 703 GLY B O 1
ATOM 11411 N N . ASP B 1 704 ? -0.961 30.109 -2.789 1 92.69 704 ASP B N 1
ATOM 11412 C CA . ASP B 1 704 ? -0.343 31.312 -3.324 1 92.69 704 ASP B CA 1
ATOM 11413 C C . ASP B 1 704 ? 0.014 32.281 -2.205 1 92.69 704 ASP B C 1
ATOM 11415 O O . ASP B 1 704 ? 0.395 33.438 -2.469 1 92.69 704 ASP B O 1
ATOM 11419 N N . GLY B 1 705 ? -0.18 31.906 -1.021 1 95.19 705 GLY B N 1
ATOM 11420 C CA . GLY B 1 705 ? 0.16 32.75 0.119 1 95.19 705 GLY B CA 1
ATOM 11421 C C . GLY B 1 705 ? -0.913 33.75 0.453 1 95.19 705 GLY B C 1
ATOM 11422 O O . GLY B 1 705 ? -0.694 34.656 1.272 1 95.19 705 GLY B O 1
ATOM 11423 N N . MET B 1 706 ? -2.094 33.562 -0.122 1 97.06 706 MET B N 1
ATOM 11424 C CA . MET B 1 706 ? -3.125 34.594 0.017 1 97.06 706 MET B CA 1
ATOM 11425 C C . MET B 1 706 ? -4.242 34.125 0.94 1 97.06 706 MET B C 1
ATOM 11427 O O . MET B 1 706 ? -5.324 34.719 0.965 1 97.06 706 MET B O 1
ATOM 11431 N N . ARG B 1 707 ? -4.016 33.031 1.637 1 95.94 707 ARG B N 1
ATOM 11432 C CA . ARG B 1 707 ? -5.008 32.531 2.572 1 95.94 707 ARG B CA 1
ATOM 11433 C C . ARG B 1 707 ? -4.359 32.125 3.895 1 95.94 707 ARG B C 1
ATOM 11435 O O . ARG B 1 707 ? -3.277 31.531 3.906 1 95.94 707 ARG B O 1
ATOM 11442 N N . LEU B 1 708 ? -4.957 32.594 4.965 1 96.94 708 LEU B N 1
ATOM 11443 C CA . LEU B 1 708 ? -4.551 32.25 6.324 1 96.94 708 LEU B CA 1
ATOM 11444 C C . LEU B 1 708 ? -5.57 31.312 6.977 1 96.94 708 LEU B C 1
ATOM 11446 O O . LEU B 1 708 ? -6.758 31.641 7.047 1 96.94 708 LEU B O 1
ATOM 11450 N N . ARG B 1 709 ? -5.137 30.156 7.453 1 95.62 709 ARG B N 1
ATOM 11451 C CA . ARG B 1 709 ? -6.02 29.172 8.078 1 95.62 709 ARG B CA 1
ATOM 11452 C C . ARG B 1 709 ? -6.059 29.359 9.594 1 95.62 709 ARG B C 1
ATOM 11454 O O . ARG B 1 709 ? -5.074 29.797 10.195 1 95.62 709 ARG B O 1
ATOM 11461 N N . PRO B 1 710 ? -7.246 29.078 10.156 1 95.62 710 PRO B N 1
ATOM 11462 C CA . PRO B 1 710 ? -7.309 29.109 11.617 1 95.62 710 PRO B CA 1
ATOM 11463 C C . PRO B 1 710 ? -6.684 27.859 12.25 1 95.62 710 PRO B C 1
ATOM 11465 O O . PRO B 1 710 ? -6.773 26.766 11.695 1 95.62 710 PRO B O 1
ATOM 11468 N N . GLY B 1 711 ? -6.113 28 13.438 1 96.19 711 GLY B N 1
ATOM 11469 C CA . GLY B 1 711 ? -5.43 26.922 14.109 1 96.19 711 GLY B CA 1
ATOM 11470 C C . GLY B 1 711 ? -6.344 26.094 15.008 1 96.19 711 GLY B C 1
ATOM 11471 O O . GLY B 1 711 ? -5.902 25.547 16.016 1 96.19 711 GLY B O 1
ATOM 11472 N N . PHE B 1 712 ? -7.645 26.016 14.695 1 94.62 712 PHE B N 1
ATOM 11473 C CA . PHE B 1 712 ? -8.555 25.344 15.625 1 94.62 712 PHE B CA 1
ATOM 11474 C C . PHE B 1 712 ? -8.367 23.844 15.586 1 94.62 712 PHE B C 1
ATOM 11476 O O . PHE B 1 712 ? -8.758 23.141 16.516 1 94.62 712 PHE B O 1
ATOM 11483 N N . HIS B 1 713 ? -7.754 23.25 14.492 1 95.12 713 HIS B N 1
ATOM 11484 C CA . HIS B 1 713 ? -7.418 21.828 14.484 1 95.12 713 HIS B CA 1
ATOM 11485 C C . HIS B 1 713 ? -6.398 21.5 15.57 1 95.12 713 HIS B C 1
ATOM 11487 O O . HIS B 1 713 ? -6.523 20.484 16.25 1 95.12 713 HIS B O 1
ATOM 11493 N N . TYR B 1 714 ? -5.375 22.375 15.672 1 97.25 714 TYR B N 1
ATOM 11494 C CA . TYR B 1 714 ? -4.406 22.219 16.75 1 97.25 714 TYR B CA 1
ATOM 11495 C C . TYR B 1 714 ? -5.098 22.266 18.109 1 97.25 714 TYR B C 1
ATOM 11497 O O . TYR B 1 714 ? -4.848 21.406 18.969 1 97.25 714 TYR B O 1
ATOM 11505 N N . LEU B 1 715 ? -5.969 23.234 18.312 1 98.38 715 LEU B N 1
ATOM 11506 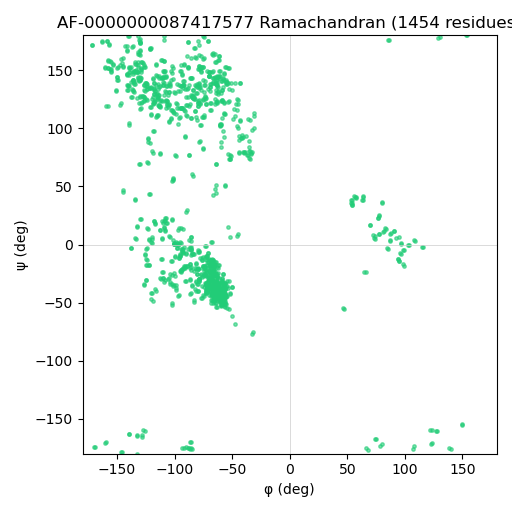C CA . LEU B 1 715 ? -6.645 23.438 19.594 1 98.38 715 LEU B CA 1
ATOM 11507 C C . LEU B 1 715 ? -7.484 22.203 19.953 1 98.38 715 LEU B C 1
ATOM 11509 O O . LEU B 1 715 ? -7.438 21.734 21.078 1 98.38 715 LEU B O 1
ATOM 11513 N N . LEU B 1 716 ? -8.227 21.719 19 1 98.06 716 LEU B N 1
ATOM 11514 C CA . LEU B 1 716 ? -9.102 20.578 19.234 1 98.06 716 LEU B CA 1
ATOM 11515 C C . LEU B 1 716 ? -8.289 19.359 19.656 1 98.06 716 LEU B C 1
ATOM 11517 O O . LEU B 1 716 ? -8.609 18.703 20.641 1 98.06 716 LEU B O 1
ATOM 11521 N N . ALA B 1 717 ? -7.238 19.062 18.938 1 97.69 717 ALA B N 1
ATOM 11522 C CA . ALA B 1 717 ? -6.414 17.891 19.234 1 97.69 717 ALA B CA 1
ATOM 11523 C C . ALA B 1 717 ? -5.719 18.062 20.594 1 97.69 717 ALA B C 1
ATOM 11525 O O . ALA B 1 717 ? -5.695 17.125 21.406 1 97.69 717 ALA B O 1
ATOM 11526 N N . TYR B 1 718 ? -5.148 19.234 20.812 1 98.44 718 TYR B N 1
ATOM 11527 C CA . TYR B 1 718 ? -4.426 19.484 22.047 1 98.44 718 TYR B CA 1
ATOM 11528 C C . TYR B 1 718 ? -5.344 19.312 23.266 1 98.44 718 TYR B C 1
ATOM 11530 O O . TYR B 1 718 ? -5.031 18.562 24.188 1 98.44 718 TYR B O 1
ATOM 11538 N N . TYR B 1 719 ? -6.488 19.984 23.25 1 98.69 719 TYR B N 1
ATOM 11539 C CA . TYR B 1 719 ? -7.371 19.922 24.406 1 98.69 719 TYR B CA 1
ATOM 11540 C C . TYR B 1 719 ? -8.008 18.547 24.547 1 98.69 719 TYR B C 1
ATOM 11542 O O . TYR B 1 719 ? -8.273 18.078 25.656 1 98.69 719 TYR B O 1
ATOM 11550 N N . MET B 1 720 ? -8.227 17.844 23.453 1 98.56 720 MET B N 1
ATOM 11551 C CA . MET B 1 720 ? -8.695 16.453 23.547 1 98.56 720 MET B CA 1
ATOM 11552 C C . MET B 1 720 ? -7.664 15.578 24.25 1 98.56 720 MET B C 1
ATOM 11554 O O . MET B 1 720 ? -8.016 14.781 25.109 1 98.56 720 MET B O 1
ATOM 11558 N N . GLY B 1 721 ? -6.359 15.781 23.859 1 98.5 721 GLY B N 1
ATOM 11559 C CA . GLY B 1 721 ? -5.309 15.039 24.547 1 98.5 721 GLY B CA 1
ATOM 11560 C C . GLY B 1 721 ? -5.258 15.312 26.031 1 98.5 721 GLY B C 1
ATOM 11561 O O . GLY B 1 721 ? -4.992 14.406 26.828 1 98.5 721 GLY B O 1
ATOM 11562 N N . ARG B 1 722 ? -5.566 16.516 26.375 1 98.25 722 ARG B N 1
ATOM 11563 C CA . ARG B 1 722 ? -5.559 16.906 27.766 1 98.25 722 ARG B CA 1
ATOM 11564 C C . ARG B 1 722 ? -6.766 16.344 28.516 1 98.25 722 ARG B C 1
ATOM 11566 O O . ARG B 1 722 ? -6.629 15.797 29.609 1 98.25 722 ARG B O 1
ATOM 11573 N N . VAL B 1 723 ? -7.934 16.406 27.953 1 98.12 723 VAL B N 1
ATOM 11574 C CA . VAL B 1 723 ? -9.172 15.953 28.578 1 98.12 723 VAL B CA 1
ATOM 11575 C C . VAL B 1 723 ? -9.102 14.461 28.875 1 98.12 723 VAL B C 1
ATOM 11577 O O . VAL B 1 723 ? -9.57 14 29.906 1 98.12 723 VAL B O 1
ATOM 11580 N N . HIS B 1 724 ? -8.484 13.703 27.984 1 98.06 724 HIS B N 1
ATOM 11581 C CA . HIS B 1 724 ? -8.484 12.25 28.094 1 98.06 724 HIS B CA 1
ATOM 11582 C C . HIS B 1 724 ? -7.234 11.75 28.812 1 98.06 724 HIS B C 1
ATOM 11584 O O . HIS B 1 724 ? -7.027 10.539 28.938 1 98.06 724 HIS B O 1
ATOM 11590 N N . GLY B 1 725 ? -6.395 12.688 29.234 1 97.25 725 GLY B N 1
ATOM 11591 C CA . GLY B 1 725 ? -5.238 12.328 30.047 1 97.25 725 GLY B CA 1
ATOM 11592 C C . GLY B 1 725 ? -4.105 11.734 29.219 1 97.25 725 GLY B C 1
ATOM 11593 O O . GLY B 1 725 ? -3.326 10.922 29.734 1 97.25 725 GLY B O 1
ATOM 11594 N N . PHE B 1 726 ? -3.998 12.039 27.953 1 97.75 726 PHE B N 1
ATOM 11595 C CA . PHE B 1 726 ? -2.895 11.57 27.109 1 97.75 726 PHE B CA 1
ATOM 11596 C C . PHE B 1 726 ? -1.708 12.523 27.203 1 97.75 726 PHE B C 1
ATOM 11598 O O . PHE B 1 726 ? -0.557 12.102 27.062 1 97.75 726 PHE B O 1
ATOM 11605 N N . ILE B 1 727 ? -2.025 13.789 27.438 1 97.56 727 ILE B N 1
ATOM 11606 C CA . ILE B 1 727 ? -1.02 14.836 27.547 1 97.56 727 ILE B CA 1
ATOM 11607 C C . ILE B 1 727 ? -1.068 15.438 28.953 1 97.56 727 ILE B C 1
ATOM 11609 O O . ILE B 1 727 ? -2.146 15.766 29.469 1 97.56 727 ILE B O 1
ATOM 11613 N N . ALA B 1 728 ? 0.071 15.516 29.562 1 93.94 728 ALA B N 1
ATOM 11614 C CA . ALA B 1 728 ? 0.212 16.281 30.797 1 93.94 728 ALA B CA 1
ATOM 11615 C C . ALA B 1 728 ? 1.12 17.5 30.578 1 93.94 728 ALA B C 1
ATOM 11617 O O . ALA B 1 728 ? 2.182 17.375 29.969 1 93.94 728 ALA B O 1
ATOM 11618 N N . GLU B 1 729 ? 0.642 18.609 30.766 1 87.94 729 GLU B N 1
ATOM 11619 C CA . GLU B 1 729 ? 1.406 19.859 30.766 1 87.94 729 GLU B CA 1
ATOM 11620 C C . GLU B 1 729 ? 0.965 20.766 31.906 1 87.94 729 GLU B C 1
ATOM 11622 O O . GLU B 1 729 ? -0.223 20.844 32.219 1 87.94 729 GLU B O 1
#

InterPro domains:
  IPR008928 Six-hairpin glycosidase superfamily [SSF48208] (315-595)
  IPR015943 WD40/YVTN repeat-like-containing domain superfamily [G3DSA:2.130.10.10] (23-98)
  IPR015943 WD40/YVTN repeat-like-containing domain superfamily [G3DSA:2.130.10.10] (110-304)

Organism: NCBI:txid2527985

Nearest PDB structures (foldseek):
  3va6-assembly3_B  TM=5.298E-01  e=8.714E-08  Bacteroides thetaiotaomicron
  3va6-assembly1_A  TM=5.369E-01  e=2.101E-07  Bacteroides thetaiotaomicron
  3ott-assembly2_A  TM=5.062E-01  e=1.064E-06  Bacteroides thetaiotaomicron
  3ott-assembly1_B  TM=4.379E-01  e=5.560E-07  Bacteroides thetaiotaomicron
  8jov-assembly1_F  TM=4.385E-01  e=4.060E-03  Ralstonia phage GP4

Radius of gyration: 36.5 Å; Cα contacts (8 Å, |Δi|>4): 3252; chains: 2; bounding box: 94×107×66 Å

Foldseek 3Di:
DPPPPPPCPPPPPPPPPPDPPPPLLPPPLPDDFPLVDDFQTADDWFWFKFKDFAAVVQADPGQAWQEWFADPVGWIWTQGPRAIWICDVPGTHGDHPVVCPPRDDDDDPLVVQCCVPQVDPVFWQEWEDDPQWIWTQGQQAIWIDRSHDIDGQFQDEPPDTDGFGNWHEWYQAPVRWIWTAGQQAIWIDPDDSHIDGDDLLLPFWHRQFHYWDYAPQAIWTFHQAFIWGDHPSDIDTGGFPRFDLHRHFNYWDAGHQGWIWTRHRRHIMIIDTDIDDLVRLLVLLVVLQVVAAFDDPLGQGAWWFFPDFQPSVRTHHDDDLASLLRLLLLLLLLLLVCQLPVDVVSLVSNVSSLVQNLVQQVQQDDDPQHWPWQFGFSDKDFPVDPDCQVVVDQVVQVVVCVVPVLRDRDPPQFGAGNVRTITTGHLRALSSLLSNLLSLLSCLVRRDDDPVSLVSSLVNLCRNLVCCVVLQNFRAHSVRHGHRHRDQHLCPLVPNVVCVQCNQLSLLSNLLSLLSNCVSNVDCVSVVVNCCSVPVSVNLQSNLDHPDLAAWQRGLQWLVSLVSLLSSLQRNLVSDDPLVSNLSSLNNLLSSVVNVLQALQLSSLLSLQLRQAPDWHADPVGIDRSHDDSCSLSSSVSLSSNQHSFQFQTKAFSPNTSQWDWDDNPNVPDATFTDGSSRHQDRNNRARDNDSRDISRHGTDDGDSGMGHRNSSSSSSVSSCSSSRNYDD/DPPPPPPPPPPPPPPPPPDPPPPLLPPPLPDDFPQVDDFQTADDWFWFKFKDFAAVVQADPGQAWQEWFADPVGWIWTQGPRAIWICDVPGTHGDDPVVCPPRDDDDDPLVVQCCVPQVDPVFWQEWEDDPQWIWTFGQQAIWIDRSHDIDGQFADEPPDTDGFGNWHEWYQAPVRWIWTAGQQAIWIDPDDSHIDGDDLLLPFWHRQFHYWDYAPQAIWTFHQAFIWGDHPSDIDTGGFPRFDLHRHFNYWDAGHQGWIWTRHRRHIMIIDTDIDDLVRLLVLLVVLQVVAAFDDPLGQGAWWFFPDFQDSVRTHHDDDLASLLRLLLLLLLLLLVCQQPVDVVSLVSNVSSLVQNLVQQVQQDDDPQHWPWQFGFSDKDFPVDPDCQVVVDQVVQVVVCVVPVLADRDPPQFGAGNVRTITTGHLRALSSLLSNLLSLLSCLVRRDDDPVSLVVSLVNLCRNLVCCVVLQNFRAHSVRHGHRHRDQHLCPLVPNVVCVQCNQLSLLSNLLSLLSNCVSNVDCVSVVVNCCSVPVSVNLVRNLDHPDLAAWQRGQQWLVSLVSLLSSLQRNLVSDDPLVSNLSSLNNLLSSCVNVLQALQLSSLLSLQNRQAPDWHADPVGIDRSHDDSCSLSSSVSLSSNQHSFQFQTKAFSPNTSQWDWDDNPNVPDATFTDGSSRHQDRNNRARDNDSRHISRHGTDDGHSGMGHRNSSSSSSVSSCSSSRNYDD

Sequence (1458 aa):
MMLKFRSHLHRLSLCVVPAVVLSTIFVATAGGADVAGELPITVSRFDQQVQVPYTTANGLPSNDVLQIARDDDGTLFAKTSKGIACFEDPSWVAVDDSVAAGLFPVESPWYATLAEHVSRRGMVRAVAEHEGEIAVAAENGLFLGDGKNWSLALPGDERRRWAPIYVRAVVYDRDGRLWFASPQGVGFRSGDDQWTLLDGTDGLPYNDFTCMAAGPKGIWFGTKNGAIRYSDGVWEFRQGRRWLLDNHVRDIVITDDGNAWFATAGGISCIQFRPTTLEEKAKFYEAEIEKYHRRTSFGYVNPAVLSAPGDKSTAVPTYSDNDGFNTGLYLGAMSMAYTVTGDAAYRQHAENSFRALAFLSEVTQGGPHPAPRGFIARNVIPTTDPDPNQRYDLNYDMGRTKRDSLWKIIQPRLPVDASGKWYWKCDSSSDELDGHFFGLATYFDHVCETKAQKDEVRKVVRRIIDHLLANDLSLVDHDGLPTRWAHFSPDDLNRNFAWVAERGLNSYSILTYLLIAEHITGDPKYREAYLKLALDHGYGMNGMTQMRLLEGPNSPGHQPDDNMAFMNYYHLIRYETDPKLLNMYQYAIRVNWKYEKPERNSFTNFIYGACSLGKTRRDQWGEVDLSPPAECFTGAIDTLQRYPLDLIEWPMSNAHRIDLVQMGDHDGHGAPIGRRVDGYVFPIDERQETYWDWNPWKLTSGGDGMRLRPGFHYLLAYYMGRVHGFIAEMMLKFRSHLHRLSLCVVPAVVLSTIFVATAGGADVAGELPITVSRFDQQVQVPYTTANGLPSNDVLQIARDDDGTLFAKTSKGIACFEDPSWVAVDDSVAAGLFPVESPWYATLAEHVSRRGMVRAVAEHEGEIAVAAENGLFLGDGKNWSLALPGDERRRWAPIYVRAVVYDRDGRLWFASPQGVGFRSGDDQWTLLDGTDGLPYNDFTCMAAGPKGIWFGTKNGAIRYSDGVWEFRQGRRWLLDNHVRDIVITDDGNAWFATAGGISCIQFRPTTLEEKAKFYEAEIEKYHRRTSFGYVNPAVLSAPGDKSTAVPTYSDNDGFNTGLYLGAMSMAYTVTGDAAYRQHAENSFRALAFLSEVTQGGPHPAPRGFIARNVIPTTDPDPNQRYDLNYDMGRTKRDSLWKIIQPRLPVDASGKWYWKCDSSSDELDGHFFGLATYFDHVCETKAQKDEVRKVVRRIIDHLLANDLSLVDHDGLPTRWAHFSPDDLNRNFAWVAERGLNSYSILTYLLIAEHITGDPKYREAYLKLALDHGYGMNGMTQMRLLEGPNSPGHQPDDNMAFMNYYHLIRYETDPKLLNMYQYAIRVNWKYEKPERNSFTNFIYGACSLGKTRRDQWGEVDLSPPAECFTGAIDTLQRYPLDLIEWPMSNAHRIDLVQMGDHDGHGAPIGRRVDGYVFPIDERQETYWDWNPWKLTSGGDGMRLRPGFHYLLAYYMGRVHGFIAE

pLDDT: mean 90.25, std 16.23, range [18.59, 98.88]

Solvent-accessible surface area (backbone atoms only — not comparable to full-atom values): 75244 Å² total; per-residue (Å²): 135,84,77,77,77,77,76,78,74,77,76,75,76,72,79,71,70,74,68,77,68,69,70,67,71,65,75,53,65,84,67,86,59,74,67,93,51,65,75,39,40,60,59,64,77,41,69,39,74,44,53,46,80,39,31,47,94,38,35,34,69,32,29,40,23,58,36,44,40,65,51,96,88,65,49,41,36,37,37,26,82,65,43,32,22,34,60,50,91,94,33,32,41,68,48,62,65,75,79,53,61,74,71,71,76,88,81,69,88,42,49,74,55,43,38,84,73,51,76,46,76,87,33,57,60,29,68,30,75,58,95,68,38,34,40,36,10,15,46,82,19,40,35,39,26,63,57,68,53,75,42,81,52,60,56,32,45,99,74,46,34,32,43,54,45,46,21,27,20,39,42,58,37,98,86,64,32,45,34,40,36,23,62,69,28,35,35,37,34,83,48,94,85,38,32,49,75,41,28,29,92,71,50,38,49,70,43,58,57,47,30,58,38,57,44,85,73,29,36,37,33,24,14,64,72,16,36,35,37,44,43,88,84,32,71,44,59,42,51,28,69,74,43,24,71,37,34,40,27,50,24,51,38,56,44,92,88,39,30,38,37,33,14,9,66,50,13,37,21,28,41,37,70,40,76,42,43,73,65,57,50,43,52,50,34,52,52,49,34,70,73,37,12,54,33,77,96,48,46,41,47,30,42,14,40,30,83,40,65,75,39,67,92,50,42,39,42,44,88,52,85,45,30,40,20,44,24,13,46,39,17,29,18,25,13,34,38,20,61,69,67,67,43,65,67,31,47,49,53,22,52,41,31,48,51,39,50,50,42,29,40,48,51,38,41,50,44,93,56,34,27,50,72,30,34,51,34,19,36,72,41,55,54,89,47,82,70,64,44,75,70,45,33,70,68,46,38,56,58,45,31,74,57,26,64,65,52,65,79,64,83,71,37,44,39,50,23,57,85,58,55,32,25,33,30,57,64,37,38,45,67,37,48,52,19,39,52,48,10,52,51,39,28,50,75,49,60,44,77,49,70,69,55,42,48,56,52,35,53,50,50,48,37,36,53,50,29,22,66,73,44,69,34,20,48,36,36,52,86,72,43,67,31,65,58,22,66,53,26,64,66,43,49,46,57,32,73,92,32,54,76,43,22,19,55,34,32,42,44,54,43,25,52,26,50,49,43,22,70,68,61,65,45,62,69,33,48,53,53,32,47,45,39,33,53,78,67,14,28,42,52,38,35,50,38,44,64,34,57,36,74,61,50,39,42,81,84,34,25,41,54,52,55,51,46,45,57,30,46,49,54,40,56,70,68,50,78,54,66,69,58,40,48,35,49,54,52,21,51,53,57,51,42,65,42,43,54,43,63,35,45,35,52,57,35,46,39,48,39,75,69,19,56,88,35,68,47,73,59,56,70,44,75,43,77,49,45,65,58,68,61,44,55,54,35,16,48,49,36,62,65,44,48,58,86,74,47,51,36,39,41,34,70,52,74,80,33,53,16,52,39,78,47,77,72,86,59,78,74,60,74,65,34,37,27,31,71,88,64,27,40,59,54,54,61,59,47,63,44,83,48,82,60,43,55,63,33,47,28,65,43,84,38,74,20,35,36,37,53,58,47,47,66,58,39,28,29,52,26,49,27,42,65,71,42,52,40,38,123,137,82,77,76,78,78,76,78,75,78,75,75,77,72,78,70,69,76,69,77,67,71,70,67,71,65,75,52,65,84,68,85,59,74,69,93,49,65,75,40,38,59,59,62,79,42,68,40,73,43,53,46,79,38,30,48,93,36,34,33,68,33,28,41,24,58,36,44,40,65,50,96,86,64,49,41,37,37,38,27,82,65,42,35,22,35,60,50,90,94,33,33,42,68,48,62,66,75,78,53,60,73,72,70,76,87,81,69,89,42,50,75,56,43,39,85,74,52,76,48,76,87,34,56,60,30,69,30,75,57,96,68,37,34,39,36,11,16,44,83,18,40,34,40,28,64,58,68,53,75,42,81,52,59,56,33,45,98,73,46,34,30,43,55,45,46,20,27,19,40,40,60,37,98,86,63,31,46,34,40,35,22,63,70,29,36,36,36,35,83,50,92,85,38,31,49,75,41,29,29,93,72,50,37,50,72,44,60,57,47,31,59,38,59,43,85,71,29,38,37,34,24,13,65,71,14,36,35,37,43,42,89,86,32,72,45,59,42,51,30,68,74,43,24,72,36,36,39,27,51,23,53,37,56,45,92,87,40,30,37,37,32,14,9,64,48,12,37,21,28,41,36,68,39,77,42,41,74,65,57,50,42,51,49,34,52,52,47,32,71,72,37,13,54,34,78,97,49,46,41,47,32,41,15,40,30,84,42,64,74,39,67,92,50,42,41,43,42,88,51,85,44,32,39,20,43,24,11,45,39,17,29,18,25,14,35,39,20,63,70,66,68,43,66,66,31,47,48,54,20,52,40,30,48,51,39,50,49,41,30,39,49,52,36,42,50,45,92,56,35,27,50,72,30,33,50,34,19,36,73,41,55,54,88,46,81,71,64,45,74,70,46,33,70,66,47,36,55,57,46,30,76,58,26,63,65,53,66,79,63,81,74,36,45,40,48,23,58,83,58,54,31,25,34,30,55,68,34,37,46,66,38,51,51,19,38,51,48,10,52,52,40,29,50,74,49,62,44,78,50,70,68,55,43,49,55,51,34,52,50,49,48,37,35,53,50,27,22,67,73,45,70,34,21,49,40,35,52,86,72,43,67,31,65,59,22,66,52,26,64,68,44,49,46,58,32,73,92,30,55,76,43,22,18,54,34,32,42,42,52,44,26,51,26,50,48,42,21,71,67,59,66,46,62,67,32,48,53,53,31,47,44,41,33,52,76,66,14,27,43,53,37,35,51,38,46,64,33,58,38,74,62,49,40,40,80,84,34,25,42,54,53,55,52,45,43,56,30,47,49,53,40,55,72,69,51,78,54,65,70,56,40,48,35,49,54,52,21,53,52,57,52,41,65,41,44,54,42,62,35,44,34,52,56,35,43,38,47,39,74,70,19,55,89,36,70,45,75,58,56,70,45,76,44,78,48,44,64,58,68,61,43,56,54,35,17,49,49,36,61,64,43,48,58,86,73,47,50,36,37,42,33,71,53,76,81,34,53,15,53,39,79,46,78,72,84,59,79,75,59,73,64,31,36,27,33,69,87,62,26,39,60,54,54,61,58,47,64,43,85,48,81,58,43,54,63,34,48,27,65,44,84,36,74,20,35,36,38,52,58,47,46,67,58,38,28,28,51,27,50,28,41,65,72,42,50,40,38,123

Secondary structure (DSSP, 8-state):
-----------------------------SS----S--SSEE---EEEEEEEEE-GGGT-S-S-EEEEEE-TT--EEEEETTEEEEEETTEEEEE-GGGGTTTS----TTHHHHHHHHSSGGGEEEEEEETTEEEEEETTEEEEESSS-EEE---B-SS-BB---S--EEEE-TT--EEEEETTEEEEEEETTEEEEE-GGGT-----EEEEEEETTEEEEEETTEEEEEETTEEEEE-STTT-SSS---EEEE-TT--EEEEETTEEEEEEEEEE-HHHHHHHHHHHHHHHTEETTTTEE--EE-SSTT-GGG-EE---TTHHHHHHHHHHHHHHHHHHH--HHHHHHHHHHHHHHHHHTTTTSSSSSPPPTT---S-EEETTS--GGGTSSHHHHHHHHTT-TT----SSSS-B-TTSSEEE-----HHHHHHHHHHHHHHHHHT--SHHHHHHHHHHHHHHHHHHHHTTTEEE-TTSSEEEEEE--HHHHTT-GGGTTTHHHHHHHHHHHHHHHHHHH--HHHHHHHHIIIIIS-HHHHTTS-S--SSS-SBTTBTHHHHHHHHHHHHHHHH---HHHHHHHHHHHHHHHHHHGGGT-HHHHHHHHHHHTT-EEEETTEEEE-PPPHHHHHHHHHHHHH--S--B----B-TT-TTEEEE--SSSSS--EEEETTSSPPPGGGSS--STTS-TTBSB----S-EE--THHHHHHHHHHHHTTSEE-/-----------------------------SS----S--SSEE---EEEEEEEEE-GGGT-S-S-EEEEEE-TT--EEEEETTEEEEEETTEEEEE-GGGGTTTS----TTHHHHHHHHSSGGGEEEEEEETTEEEEEETTEEEEESSS-EEE---B-SS-BB---S--EEEE-TT--EEEEETTEEEEEEETTEEEEE-GGGT-----EEEEEEETTEEEEEETTEEEEEETTEEEEE-STTT-SSS---EEEE-TT--EEEEETTEEEEEEEEEE-HHHHHHHHHHHHHHHTEETTTTEE--EE-SSTT-GGG-EE---TTHHHHHHHHHHHHHHHHHHH--HHHHHHHHHHHHHHHHHTTTTSSSSSPPPTT---S-EEETTS--GGGTSSHHHHHHHHTT-TT----SSSS-B-TTSSEEE-----HHHHHHHHHHHHHHHHHT--SHHHHHHHHHHHHHHHHHHHHTTTEEE-TTSSEEEEEE--HHHHTT-GGGTTTHHHHHHHHHHHHHHHHHHH--HHHHHHHHIIIIIS-HHHHTTS-S--SSS-SBTTBTHHHHHHHHHHHHHHHH---HHHHHHHHHHHHHHHHHHGGGT-HHHHHHHHHHHTT-EEEETTEEEE-PPPHHHHHHHHHHHHH--S--B----B-TT-TTEEEE--SSSSS--EEEETTSSPPPGGGSS--STTS-TTBSB----S-EE--THHHHHHHHHHHHTTSEE-